Protein 3CKC (pdb70)

Organism: Bacteroides thetaiotaomicron (strain ATCC 29148 / DSM 2079 / JCM 5827 / CCUG 10774 / NCTC 10582 / VPI-5482 / E50) (NCBI:txid226186)

Foldseek 3Di:
DDDLVVLLVVLLLQQWFDPVLADFQRLGLQNLLQLLQAQCDQFWHQLDPVRPLSLCSNALNDFLQRPSQQSNQVSLVVSLLSLQASCVVCPPPDDLVVLQSNLQSLLSNLVSLVSCCQFFQWHQDDNHNDDDTGFIQGQPRSLVVSLVSLVVSQVSFAAQPPDDAQTAGNLNSLLVVLVSQLCVCVRPVDHRLVSNLVSLVVNVPGQADAQLQQLQLQELCLVPDCSNSSFQNHWSFFACVPSPCNTNVLCVLLVQDDAQAAQSLAPHRPFIFGALSLLCLLPVPSVLQQADDPPDDDDPDQRRHNVSQVVQCVVSQFDQVSRCVSSQFSLSQWGQGQGPHHADCADQDSNGRRPHITHNSHHQAHPVRDDGDDRHGGRTIQSLGTSLSSLLSNLVSQVVVVHFSQVSLQVNRVSRSHPDGDPGDDLVNSLSSCSSNCRSNSNNLSSCVSSVRSADPVDAGACHNNHRRGDGDDPQSSHDWNNVVVVVVRVSDDTGPPHD/DPLVVLLVVLLLQQWFDPQALPPQCLGQQNLLQLLQAQLDQFWHAQDCVPALSLCSNQLNDFLQRPSVVSNQVSLVVSLLSLQASCVVCPPDDDLVVLQSNLQSLLSNLVSLVSCCQFFQWHQDDNHRDPDGGFIQGFPRSLVVSLVSLVVSQVSFAAQPRDDAQTAGNLNSLQVVLVSQLCSCVRPVDHRLVSNLVSLVVNVPGQADAQLQQLQLQELCLSPDCSNSSFQNHWSFFACVPRPNNTNVLCVQLVLDDAQDAQSLAPHRNFIFGALSLLCLLPVPSVLAQFADPPDDDDPDQRRHNVSQVVVCVVRQFDQVSRCVSSQFLLSQWGQGQGVHHADCADLDSNGRRPHIGHRSHHQAHPVRDDGDDRHGGRTIQSLGTSLSSLLSNLVSQVVVVHFSQVSLVVNRVSRSHPDGDPGDDLVNSLSSCSSNCRSSSNNLSSCVSSVRQQDPPDAPACHSHHRRGDGHDPQSSHDWNNPVCVVVPVSDDTGPPHD

Nearest PDB structures (foldseek):
  3ckc-assembly1_A  TM=9.968E-01  e=2.740E-91  Bacteroides thetaiotaomicron VPI-5482
  3ck7-assembly2_B  TM=9.957E-01  e=1.584E-89  Bacteroides thetaiotaomicron VPI-5482
  3ck9-assembly1_A  TM=9.927E-01  e=4.544E-89  unclassified
  3ck9-assembly2_B  TM=9.928E-01  e=1.448E-88  unclassified
  3jys-assembly1_A  TM=8.726E-01  e=1.493E-36  Phocaeicola vulgatus ATCC 8482

Solvent-accessible surface area: 36657 Å² total

GO terms:
  GO:0005509 calcium ion binding (F, IDA)
  GO:2001070 starch binding (F, IDA)
  GO:0005982 starch metabolic process (P, IMP)
  GO:0042802 identical protein binding (F, IPI)
  GO:0019867 outer membrane (C, IDA)

CATH classification: 1.25.40.390 (+2 more: 1.25.40.10, 1.10.3780.10)

Secondary structure (DSSP, 8-state):
---HHHHHHHHHHTTTB----S-TTTT-HHHHHHHHHHTTSSSEE-S-TTSTTHHHHHHT---TT-HHHHHHHHHHHHHHHHHHHHHHHSTT--SHHHHHHHHHHHHHHHHHHHHHHHHHSEEEE-SS-SSSPPEEEEHHHHHHHHHHHHHHHGGGSPPTT-SPTTS--HHHHHHHHHHHHHTHHHHHSS--HHHHHHHHHHHHTSS----SSGGGGGSTTTTT-HHHHTTEEEEE---HHHHGGGBHHHHHHHTT--TT-TT-SSS-----EE-HHHHTTT-SSGGGS----TTS---SSS--SHHHHHHHHHHTT-SHHHHHHHHT-TT--EE-SSTTS---SS-SS--SGGGS-EE--S-SS-TT-PPPS-SSS----EEEEETHHHHHHHHHHHHHTT---HHHHHHHHHHTT-SS--SS--HHHHHHHHHHHHTTSS-HHHHHHHTT-SSSTT---TTGGG-TT-----GGGGSPPPPHHHHHH-TT--PPTT--/--HHHHHHHHHHTTTB----TTTTTTSHHHHHHHHHHTTSSSEE-S-TTSTTHHHHHHT---TT-HHHHHHHHHHHHHHHHHHHHHHHTTT--SHHHHHHHHHHHHHHHHHHHHHHHHHSEEEE-SS-SSSPPEEEEHHHHHHHHHHHHHHHGGGSPPTT-SPTTS--HHHHHHHHHHHHHTHHHHHS---HHHHHHHHHHHHTSS----SSGGGGGSTTTTT-HHHHTTEEEEE---HHHHGGGBHHHHHHHTT--TT-TT-SSS-----EE-HHHHTTT-SSGGGS----TTS---SSS--SHHHHHHHHHHTT-SHHHHHHHHT-TT--EE-SSTTS---SS-SS--SGGGS-EE--S-SS-TT-PPPS-SSS----EEEEEHHHHHHHHHHHHHHTT---HHHHHHHHHHTT-SS--SS--HHHHHHHHHHHHTTSS-HHHHHHHTT-SSSTTS--TTGGG-TT-----GGGGSPPPPHHHHHH-TT--PPTT--

B-factor: mean 17.43, std 6.36, range [6.8, 39.84]

Radius of gyration: 35.59 Å; Cα contacts (8 Å, |Δi|>4): 2032; chains: 2; bounding box: 60×104×85 Å

InterPro domains:
  IPR011990 Tetratricopeptide-like helical domain superfamily [G3DSA:1.25.40.10] (210-491)
  IPR011990 Tetratricopeptide-like h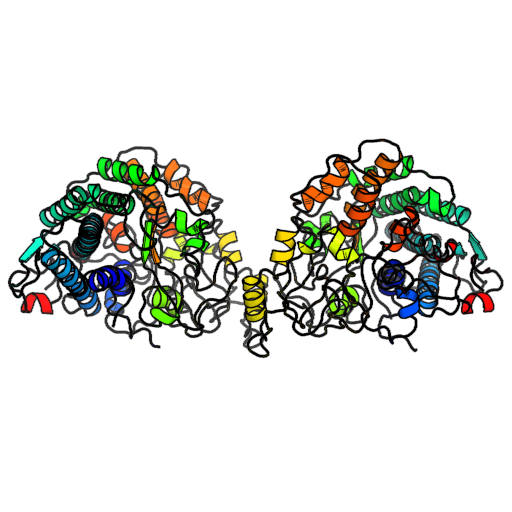elical domain superfamily [SSF48452] (23-550)
  IPR012944 RagB/SusD domain [PF07980] (281-550)

Structure (mmCIF, N/CA/C/O backbone):
data_3CKC
#
_entry.id   3CKC
#
_cell.length_a   62.196
_cell.length_b   68.056
_cell.length_c   83.050
_cell.angle_alpha   111.090
_cell.angle_beta   93.170
_cell.angle_gamma   109.170
#
_symmetry.space_group_name_H-M   'P 1'
#
loop_
_entity.id
_entity.type
_entity.pdbx_description
1 polymer SusD
2 non-polymer 'CALCIUM ION'
3 non-polymer 1,2-ETHANEDIOL
4 non-polymer '2-(N-MORPHOLINO)-ETHANESULFONIC ACID'
5 non-polymer DI(HYDROXYETHYL)ETHER
6 water water
#
loop_
_atom_site.group_PDB
_atom_site.id
_atom_site.type_symbol
_atom_site.label_atom_id
_atom_site.label_alt_id
_atom_site.label_comp_id
_atom_site.label_asym_id
_atom_site.label_entity_id
_atom_site.label_seq_id
_atom_site.pdbx_PDB_ins_code
_atom_site.Cartn_x
_atom_site.Cartn_y
_atom_site.Cartn_z
_atom_site.occupancy
_atom_site.B_iso_or_equiv
_atom_site.auth_seq_id
_atom_site.auth_comp_id
_atom_site.auth_asym_id
_atom_site.auth_atom_id
_atom_site.pdbx_PDB_model_num
ATOM 1 N N . SER A 1 17 ? -11.691 -41.490 3.244 1.00 30.98 41 SER A N 1
ATOM 2 C CA . SER A 1 17 ? -12.896 -41.170 2.427 1.00 30.76 41 SER A CA 1
ATOM 3 C C . SER A 1 17 ? -12.752 -39.803 1.765 1.00 30.35 41 SER A C 1
ATOM 4 O O . SER A 1 17 ? -11.909 -38.997 2.163 1.00 31.16 41 SER A O 1
ATOM 7 N N . PHE A 1 18 ? -13.585 -39.550 0.759 1.00 29.95 42 PHE A N 1
ATOM 8 C CA . PHE A 1 18 ? -13.561 -38.284 0.031 1.00 27.75 42 PHE A CA 1
ATOM 9 C C . PHE A 1 18 ? -14.009 -37.118 0.903 1.00 27.25 42 PHE A C 1
ATOM 10 O O . PHE A 1 18 ? -15.155 -37.072 1.353 1.00 28.84 42 PHE A O 1
ATOM 18 N N . ASP A 1 19 ? -13.097 -36.180 1.145 1.00 27.26 43 ASP A N 1
ATOM 19 C CA . ASP A 1 19 ? -13.403 -35.000 1.944 1.00 25.70 43 ASP A CA 1
ATOM 20 C C . ASP A 1 19 ? -13.738 -33.887 0.954 1.00 24.83 43 ASP A C 1
ATOM 21 O O . ASP A 1 19 ? -12.853 -33.162 0.499 1.00 25.47 43 ASP A O 1
ATOM 26 N N . GLN A 1 20 ? -15.018 -33.763 0.620 1.00 22.81 44 GLN A N 1
ATOM 27 C CA . GLN A 1 20 ? -15.467 -32.759 -0.340 1.00 21.29 44 GLN A CA 1
ATOM 28 C C . GLN A 1 20 ? -14.962 -31.353 -0.032 1.00 21.37 44 GLN A C 1
ATOM 29 O O . GLN A 1 20 ? -14.429 -30.671 -0.910 1.00 19.38 44 GLN A O 1
ATOM 35 N N . GLN A 1 21 ? -15.129 -30.918 1.212 1.00 20.81 45 GLN A N 1
ATOM 36 C CA . GLN A 1 21 ? -14.688 -29.588 1.614 1.00 21.93 45 GLN A CA 1
ATOM 37 C C . GLN A 1 21 ? -13.176 -29.439 1.474 1.00 21.76 45 GLN A C 1
ATOM 38 O O . GLN A 1 21 ? -12.690 -28.421 0.981 1.00 21.91 45 GLN A O 1
ATOM 44 N N . GLY A 1 22 ? -12.436 -30.456 1.905 1.00 21.38 46 GLY A N 1
ATOM 45 C CA . GLY A 1 22 ? -10.987 -30.406 1.813 1.00 21.43 46 GLY A CA 1
ATOM 46 C C . GLY A 1 22 ? -10.505 -30.315 0.378 1.00 21.17 46 GLY A C 1
ATOM 47 O O . GLY A 1 22 ? -9.623 -29.516 0.056 1.00 21.32 46 GLY A O 1
ATOM 48 N N . VAL A 1 23 ? -11.083 -31.138 -0.489 1.00 20.02 47 VAL A N 1
ATOM 49 C CA . VAL A 1 23 ? -10.705 -31.142 -1.895 1.00 19.91 47 VAL A CA 1
ATOM 50 C C . VAL A 1 23 ? -11.081 -29.821 -2.561 1.00 19.18 47 VAL A C 1
ATOM 51 O O . VAL A 1 23 ? -10.336 -29.313 -3.397 1.00 19.36 47 VAL A O 1
ATOM 55 N N . PHE A 1 24 ? -12.233 -29.263 -2.195 1.00 17.51 48 PHE A N 1
ATOM 56 C CA . PHE A 1 24 ? -12.671 -27.990 -2.769 1.00 16.39 48 PHE A CA 1
ATOM 57 C C . PHE A 1 24 ? -11.665 -26.904 -2.396 1.00 16.48 48 PHE A C 1
ATOM 58 O O . PHE A 1 24 ? -11.221 -26.128 -3.245 1.00 14.91 48 PHE A O 1
ATOM 66 N N . VAL A 1 25 ? -11.314 -26.855 -1.114 1.00 16.51 49 VAL A N 1
ATOM 67 C CA . VAL A 1 25 ? -10.352 -25.881 -0.614 1.00 18.31 49 VAL A CA 1
ATOM 68 C C . VAL A 1 25 ? -9.016 -26.020 -1.342 1.00 18.61 49 VAL A C 1
ATOM 69 O O . VAL A 1 25 ? -8.379 -25.019 -1.685 1.00 17.93 49 VAL A O 1
ATOM 73 N N . LYS A 1 26 ? -8.595 -27.261 -1.581 1.00 18.01 50 LYS A N 1
ATOM 74 C CA . LYS A 1 26 ? -7.338 -27.509 -2.280 1.00 18.79 50 LYS A CA 1
ATOM 75 C C . LYS A 1 26 ? -7.433 -27.013 -3.718 1.00 17.45 50 LYS A C 1
ATOM 76 O O . LYS A 1 26 ? -6.452 -26.531 -4.281 1.00 16.95 50 LYS A O 1
ATOM 82 N N . GLY A 1 27 ? -8.621 -27.129 -4.305 1.00 15.74 51 GLY A N 1
ATOM 83 C CA . GLY A 1 27 ? -8.821 -26.678 -5.670 1.00 15.22 51 GLY A CA 1
ATOM 84 C C . GLY A 1 27 ? -8.381 -25.237 -5.826 1.00 15.05 51 GLY A C 1
ATOM 85 O O . GLY A 1 27 ? -7.679 -24.887 -6.777 1.00 14.97 51 GLY A O 1
ATOM 86 N N . TYR A 1 28 ? -8.793 -24.397 -4.884 1.00 13.54 52 TYR A N 1
ATOM 87 C CA . TYR A 1 28 ? -8.424 -22.989 -4.905 1.00 12.16 52 TYR A CA 1
ATOM 88 C C . TYR A 1 28 ? -6.992 -22.784 -4.425 1.00 13.10 52 TYR A C 1
ATOM 89 O O . TYR A 1 28 ? -6.277 -21.937 -4.951 1.00 12.87 52 TYR A O 1
ATOM 98 N N . ALA A 1 29 ? -6.574 -23.560 -3.429 1.00 13.39 53 ALA A N 1
ATOM 99 C CA . ALA A 1 29 ? -5.223 -23.429 -2.885 1.00 13.94 53 ALA A CA 1
ATOM 100 C C . ALA A 1 29 ? -4.145 -23.637 -3.945 1.00 13.23 53 ALA A C 1
ATOM 101 O O . ALA A 1 29 ? -3.069 -23.037 -3.870 1.00 12.97 53 ALA A O 1
ATOM 103 N N . MET A 1 30 ? -4.434 -24.478 -4.931 1.00 12.95 54 MET A N 1
ATOM 104 C CA . MET A 1 30 ? -3.473 -24.751 -5.992 1.00 14.57 54 MET A CA 1
ATOM 105 C C . MET A 1 30 ? -3.087 -23.505 -6.778 1.00 13.38 54 MET A C 1
ATOM 106 O O . MET A 1 30 ? -2.051 -23.480 -7.435 1.00 14.18 54 MET A O 1
ATOM 111 N N . LEU A 1 31 ? -3.910 -22.464 -6.714 1.00 13.42 55 LEU A N 1
ATOM 112 C CA . LEU A 1 31 ? -3.595 -21.236 -7.433 1.00 12.02 55 LEU A CA 1
ATOM 113 C C . LEU A 1 31 ? -2.481 -20.461 -6.743 1.00 12.45 55 LEU A C 1
ATOM 114 O O . LEU A 1 31 ? -1.719 -19.744 -7.396 1.00 13.20 55 LEU A O 1
ATOM 119 N N . GLY A 1 32 ? -2.371 -20.608 -5.426 1.00 11.79 56 GLY A N 1
ATOM 120 C CA . GLY A 1 32 ? -1.367 -19.834 -4.717 1.00 12.44 56 GLY A CA 1
ATOM 121 C C . GLY A 1 32 ? -0.294 -20.504 -3.886 1.00 13.48 56 GLY A C 1
ATOM 122 O O . GLY A 1 32 ? 0.484 -19.808 -3.231 1.00 12.97 56 GLY A O 1
ATOM 123 N N . VAL A 1 33 ? -0.220 -21.830 -3.901 1.00 14.19 57 VAL A N 1
ATOM 124 C CA . VAL A 1 33 ? 0.799 -22.499 -3.106 1.00 13.31 57 VAL A CA 1
ATOM 125 C C . VAL A 1 33 ? 1.103 -23.900 -3.628 1.00 15.39 57 VAL A C 1
ATOM 126 O O . VAL A 1 33 ? 0.298 -24.492 -4.351 1.00 14.23 57 VAL A O 1
ATOM 130 N N . THR A 1 34 ? 2.279 -24.409 -3.271 1.00 15.97 58 THR A N 1
ATOM 131 C CA . THR A 1 34 ? 2.693 -25.752 -3.666 1.00 19.22 58 THR A CA 1
ATOM 132 C C . THR A 1 34 ? 2.653 -26.637 -2.429 1.00 21.74 58 THR A C 1
ATOM 133 O O . THR A 1 34 ? 2.550 -26.139 -1.305 1.00 22.84 58 THR A O 1
ATOM 137 N N . GLY A 1 35 ? 2.734 -27.948 -2.636 1.00 24.22 59 GLY A N 1
ATOM 138 C CA . GLY A 1 35 ? 2.709 -28.874 -1.518 1.00 26.76 59 GLY A CA 1
ATOM 139 C C . GLY A 1 35 ? 4.024 -28.889 -0.762 1.00 28.87 59 GLY A C 1
ATOM 140 O O . GLY A 1 35 ? 4.671 -29.931 -0.635 1.00 32.01 59 GLY A O 1
ATOM 141 N N . ASP A 1 46 ? 14.333 -33.763 -8.130 1.00 34.76 70 ASP A N 1
ATOM 142 C CA . ASP A 1 46 ? 14.159 -32.373 -7.729 1.00 33.74 70 ASP A CA 1
ATOM 143 C C . ASP A 1 46 ? 14.655 -31.428 -8.822 1.00 32.96 70 ASP A C 1
ATOM 144 O O . ASP A 1 46 ? 14.121 -31.428 -9.934 1.00 35.11 70 ASP A O 1
ATOM 149 N N . GLY A 1 47 ? 15.683 -30.640 -8.519 1.00 33.38 71 GLY A N 1
ATOM 150 C CA . GLY A 1 47 ? 16.196 -29.701 -9.500 1.00 32.28 71 GLY A CA 1
ATOM 151 C C . GLY A 1 47 ? 15.144 -28.629 -9.694 1.00 31.53 71 GLY A C 1
ATOM 152 O O . GLY A 1 47 ? 14.955 -28.102 -10.794 1.00 33.05 71 GLY A O 1
ATOM 153 N N . GLN A 1 48 ? 14.457 -28.316 -8.601 1.00 31.43 72 GLN A N 1
ATOM 154 C CA . GLN A 1 48 ? 13.392 -27.323 -8.591 1.00 30.15 72 GLN A CA 1
ATOM 155 C C . GLN A 1 48 ? 13.284 -26.816 -7.150 1.00 29.50 72 GLN A C 1
ATOM 156 O O . GLN A 1 48 ? 12.923 -27.573 -6.249 1.00 30.59 72 GLN A O 1
ATOM 162 N N . ASP A 1 49 ? 13.609 -25.545 -6.931 1.00 30.25 73 ASP A N 1
ATOM 163 C CA . ASP A 1 49 ? 13.562 -24.960 -5.591 1.00 29.34 73 ASP A CA 1
ATOM 164 C C . ASP A 1 49 ? 12.154 -24.922 -4.996 1.00 28.72 73 ASP A C 1
ATOM 165 O O . ASP A 1 49 ? 11.176 -25.247 -5.668 1.00 29.49 73 ASP A O 1
ATOM 170 N N . GLU A 1 50 ? 12.066 -24.521 -3.729 1.00 28.29 74 GLU A N 1
ATOM 171 C CA . GLU A 1 50 ? 10.792 -24.455 -3.018 1.00 26.50 74 GLU A CA 1
ATOM 172 C C . GLU A 1 50 ? 9.747 -23.599 -3.725 1.00 25.11 74 GLU A C 1
ATOM 173 O O . GLU A 1 50 ? 9.984 -22.424 -4.010 1.00 25.38 74 GLU A O 1
ATOM 179 N N . GLY A 1 51 ? 8.589 -24.196 -3.995 1.00 24.10 75 GLY A N 1
ATOM 180 C CA . GLY A 1 51 ? 7.507 -23.474 -4.642 1.00 22.01 75 GLY A CA 1
ATOM 181 C C . GLY A 1 51 ? 7.666 -23.208 -6.126 1.00 20.45 75 GLY A C 1
ATOM 182 O O . GLY A 1 51 ? 6.813 -22.565 -6.734 1.00 19.04 75 GLY A O 1
ATOM 183 N N . GLU A 1 52 ? 8.747 -23.709 -6.714 1.00 21.13 76 GLU A N 1
ATOM 184 C CA . GLU A 1 52 ? 9.015 -23.512 -8.136 1.00 21.40 76 GLU A CA 1
ATOM 185 C C . GLU A 1 52 ? 7.987 -24.128 -9.086 1.00 20.94 76 GLU A C 1
ATOM 186 O O . GLU A 1 52 ? 7.819 -23.651 -10.208 1.00 20.23 76 GLU A O 1
ATOM 192 N N . SER A 1 53 ? 7.309 -25.184 -8.646 1.00 19.51 77 SER A N 1
ATOM 193 C CA . SER A 1 53 ? 6.311 -25.851 -9.483 1.00 19.25 77 SER A CA 1
ATOM 194 C C . SER A 1 53 ? 4.967 -25.135 -9.427 1.00 18.18 77 SER A C 1
ATOM 195 O O . SER A 1 53 ? 4.026 -25.501 -10.132 1.00 17.73 77 SER A O 1
ATOM 198 N N . GLY A 1 54 ? 4.889 -24.107 -8.589 1.00 16.64 78 GLY A N 1
ATOM 199 C CA . GLY A 1 54 ? 3.648 -23.372 -8.424 1.00 16.00 78 GLY A CA 1
ATOM 200 C C . GLY A 1 54 ? 2.944 -22.867 -9.666 1.00 14.31 78 GLY A C 1
ATOM 201 O O . GLY A 1 54 ? 3.573 -22.410 -10.621 1.00 14.21 78 GLY A O 1
ATOM 202 N N . PHE A 1 55 ? 1.618 -22.952 -9.643 1.00 14.79 79 PHE A N 1
ATOM 203 C CA . PHE A 1 55 ? 0.789 -22.473 -10.738 1.00 13.23 79 PHE A CA 1
ATOM 204 C C . PHE A 1 55 ? 1.125 -21.025 -11.077 1.00 12.98 79 PHE A C 1
ATOM 205 O O . PHE A 1 55 ? 1.306 -20.672 -12.242 1.00 13.40 79 PHE A O 1
ATOM 213 N N . TYR A 1 56 ? 1.201 -20.178 -10.056 1.00 12.25 80 TYR A N 1
ATOM 214 C CA . TYR A 1 56 ? 1.477 -18.774 -10.311 1.00 11.19 80 TYR A CA 1
ATOM 215 C C . TYR A 1 56 ? 2.881 -18.478 -10.821 1.00 11.61 80 TYR A C 1
ATOM 216 O O . TYR A 1 56 ? 3.031 -17.784 -11.822 1.00 12.15 80 TYR A O 1
ATOM 225 N N . ARG A 1 57 ? 3.902 -19.000 -10.149 1.00 12.72 81 ARG A N 1
ATOM 226 C CA . ARG A 1 57 ? 5.273 -18.738 -10.581 1.00 13.54 81 ARG A CA 1
ATOM 227 C C . ARG A 1 57 ? 5.557 -19.235 -11.994 1.00 13.72 81 ARG A C 1
ATOM 228 O O . ARG A 1 57 ? 6.130 -18.506 -12.801 1.00 13.55 81 ARG A O 1
ATOM 236 N N . THR A 1 58 ? 5.147 -20.465 -12.297 1.00 13.61 82 THR A N 1
ATOM 237 C CA . THR A 1 58 ? 5.398 -21.030 -13.622 1.00 14.16 82 THR A CA 1
ATOM 238 C C . THR A 1 58 ? 4.691 -20.267 -14.735 1.00 13.53 82 THR A C 1
ATOM 239 O O . THR A 1 58 ? 5.293 -19.990 -15.774 1.00 14.85 82 THR A O 1
ATOM 243 N N . THR A 1 59 ? 3.423 -19.925 -14.529 1.00 12.39 83 THR A N 1
ATOM 244 C CA . THR A 1 59 ? 2.672 -19.184 -15.536 1.00 12.61 83 THR A CA 1
ATOM 245 C C . THR A 1 59 ? 3.195 -17.750 -15.627 1.00 12.97 83 THR A C 1
ATOM 246 O O . THR A 1 59 ? 3.326 -17.195 -16.716 1.00 14.22 83 THR A O 1
ATOM 250 N N . PHE A 1 60 ? 3.502 -17.155 -14.478 1.00 12.88 84 PHE A N 1
ATOM 251 C CA . PHE A 1 60 ? 4.028 -15.797 -14.452 1.00 12.83 84 PHE A CA 1
ATOM 252 C C . PHE A 1 60 ? 5.331 -15.720 -15.245 1.00 13.34 84 PHE A C 1
ATOM 253 O O . PHE A 1 60 ? 5.487 -14.857 -16.108 1.00 14.23 84 PHE A O 1
ATOM 261 N N . ASN A 1 61 ? 6.256 -16.633 -14.968 1.00 12.53 85 ASN A N 1
ATOM 262 C CA . ASN A 1 61 ? 7.539 -16.615 -15.661 1.00 12.65 85 ASN A CA 1
ATOM 263 C C . ASN A 1 61 ? 7.428 -16.791 -17.165 1.00 14.30 85 ASN A C 1
ATOM 264 O O . ASN A 1 61 ? 8.126 -16.115 -17.919 1.00 14.08 85 ASN A O 1
ATOM 269 N N . CYS A 1 62 ? 6.550 -17.687 -17.606 1.00 13.78 86 CYS A N 1
ATOM 270 C CA . CYS A 1 62 ? 6.379 -17.908 -19.035 1.00 15.32 86 CYS A CA 1
ATOM 271 C C . CYS A 1 62 ? 5.774 -16.682 -19.718 1.00 13.34 86 CYS A C 1
ATOM 272 O O . CYS A 1 62 ? 6.010 -16.444 -20.900 1.00 15.42 86 CYS A O 1
ATOM 275 N N . ASN A 1 63 ? 5.003 -15.897 -18.971 1.00 13.76 87 ASN A N 1
ATOM 276 C CA . ASN A 1 63 ? 4.375 -14.699 -19.524 1.00 12.95 87 ASN A CA 1
ATOM 277 C C . ASN A 1 63 ? 5.119 -13.397 -19.203 1.00 13.05 87 ASN A C 1
ATOM 278 O O . ASN A 1 63 ? 4.704 -12.334 -19.658 1.00 13.73 87 ASN A O 1
ATOM 283 N N . GLU A 1 64 ? 6.209 -13.484 -18.440 1.00 12.11 88 GLU A N 1
ATOM 284 C CA . GLU A 1 64 ? 6.969 -12.294 -18.041 1.00 13.92 88 GLU A CA 1
ATOM 285 C C . GLU A 1 64 ? 8.463 -12.275 -18.379 1.00 13.12 88 GLU A C 1
ATOM 286 O O . GLU A 1 64 ? 8.966 -11.294 -18.934 1.00 14.74 88 GLU A O 1
ATOM 292 N N . LEU A 1 65 ? 9.178 -13.339 -18.028 1.00 13.45 89 LEU A N 1
ATOM 293 C CA . LEU A 1 65 ? 10.616 -13.389 -18.271 1.00 13.05 89 LEU A CA 1
ATOM 294 C C . LEU A 1 65 ? 11.091 -13.134 -19.705 1.00 14.50 89 LEU A C 1
ATOM 295 O O . LEU A 1 65 ? 12.174 -12.583 -19.905 1.00 13.77 89 LEU A O 1
ATOM 300 N N . PRO A 1 66 ? 10.303 -13.531 -20.719 1.00 14.57 90 PRO A N 1
ATOM 301 C CA . PRO A 1 66 ? 10.735 -13.293 -22.105 1.00 14.38 90 PRO A CA 1
ATOM 302 C C . PRO A 1 66 ? 10.270 -11.939 -22.644 1.00 14.24 90 PRO A C 1
ATOM 303 O O . PRO A 1 66 ? 10.591 -11.571 -23.772 1.00 16.42 90 PRO A O 1
ATOM 307 N N . THR A 1 67 ? 9.521 -11.198 -21.835 1.00 14.74 91 THR A N 1
ATOM 308 C CA . THR A 1 67 ? 8.958 -9.926 -22.273 1.00 13.32 91 THR A CA 1
ATOM 309 C C . THR A 1 67 ? 9.774 -8.674 -21.979 1.00 13.65 91 THR A C 1
ATOM 310 O O . THR A 1 67 ? 10.895 -8.741 -21.476 1.00 15.19 91 THR A O 1
ATOM 314 N N . ASP A 1 68 ? 9.179 -7.532 -22.306 1.00 12.98 92 ASP A N 1
ATOM 315 C CA . ASP A 1 68 ? 9.798 -6.230 -22.104 1.00 13.25 92 ASP A CA 1
ATOM 316 C C . ASP A 1 68 ? 9.653 -5.724 -20.676 1.00 13.90 92 ASP A C 1
ATOM 317 O O . ASP A 1 68 ? 10.202 -4.682 -20.331 1.00 14.79 92 ASP A O 1
ATOM 322 N N . GLU A 1 69 ? 8.932 -6.456 -19.835 1.00 13.55 93 GLU A N 1
ATOM 323 C CA . GLU A 1 69 ? 8.726 -5.983 -18.472 1.00 12.88 93 GLU A CA 1
ATOM 324 C C . GLU A 1 69 ? 9.836 -6.246 -17.471 1.00 13.18 93 GLU A C 1
ATOM 325 O O . GLU A 1 69 ? 10.107 -5.397 -16.621 1.00 13.61 93 GLU A O 1
ATOM 331 N N . CYS A 1 70 ? 10.487 -7.399 -17.559 1.00 14.36 94 CYS A N 1
ATOM 332 C CA . CYS A 1 70 ? 11.528 -7.701 -16.593 1.00 15.38 94 CYS A CA 1
ATOM 333 C C . CYS A 1 70 ? 12.600 -8.669 -17.066 1.00 15.20 94 CYS A C 1
ATOM 334 O O . CYS A 1 70 ? 12.474 -9.312 -18.110 1.00 14.45 94 CYS A O 1
ATOM 337 N N . LEU A 1 71 ? 13.649 -8.775 -16.259 1.00 15.95 95 LEU A N 1
ATOM 338 C CA . LEU A 1 71 ? 14.775 -9.654 -16.544 1.00 16.88 95 LEU A CA 1
ATOM 339 C C . LEU A 1 71 ? 15.188 -10.430 -15.302 1.00 17.77 95 LEU A C 1
ATOM 340 O O . LEU A 1 71 ? 15.155 -9.903 -14.191 1.00 18.10 95 LEU A O 1
ATOM 345 N N . TRP A 1 72 ? 15.564 -11.689 -15.497 1.00 17.55 96 TRP A N 1
ATOM 346 C CA . TRP A 1 72 ? 16.035 -12.531 -14.406 1.00 17.91 96 TRP A CA 1
ATOM 347 C C . TRP A 1 72 ? 17.517 -12.172 -14.320 1.00 17.52 96 TRP A C 1
ATOM 348 O O . TRP A 1 72 ? 18.256 -12.319 -15.295 1.00 18.90 96 TRP A O 1
ATOM 359 N N . ALA A 1 73 ? 17.939 -11.691 -13.157 1.00 18.35 97 ALA A N 1
ATOM 360 C CA . ALA A 1 73 ? 19.313 -11.241 -12.938 1.00 19.11 97 ALA A CA 1
ATOM 361 C C . ALA A 1 73 ? 20.434 -12.280 -12.986 1.00 21.37 97 ALA A C 1
ATOM 362 O O . ALA A 1 73 ? 21.590 -11.930 -13.231 1.00 22.12 97 ALA A O 1
ATOM 364 N N . TRP A 1 74 ? 20.107 -13.547 -12.757 1.00 21.76 98 TRP A N 1
ATOM 365 C CA . TRP A 1 74 ? 21.125 -14.593 -12.749 1.00 21.90 98 TRP A CA 1
ATOM 366 C C . TRP A 1 74 ? 21.015 -15.529 -13.946 1.00 21.05 98 TRP A C 1
ATOM 367 O O . TRP A 1 74 ? 20.421 -16.603 -13.866 1.00 22.07 98 TRP A O 1
ATOM 378 N N . GLN A 1 75 ? 21.617 -15.105 -15.052 1.00 21.68 99 GLN A N 1
ATOM 379 C CA . GLN A 1 75 ? 21.591 -15.853 -16.303 1.00 21.83 99 GLN A CA 1
ATOM 380 C C . GLN A 1 75 ? 22.290 -17.214 -16.303 1.00 22.16 99 GLN A C 1
ATOM 381 O O . GLN A 1 75 ? 22.180 -17.962 -17.276 1.00 22.97 99 GLN A O 1
ATOM 387 N N . LYS A 1 76 ? 23.006 -17.542 -15.232 1.00 23.32 100 LYS A N 1
ATOM 388 C CA . LYS A 1 76 ? 23.683 -18.835 -15.164 1.00 23.89 100 LYS A CA 1
ATOM 389 C C . LYS A 1 76 ? 22.705 -19.943 -14.777 1.00 23.95 100 LYS A C 1
ATOM 390 O O . LYS A 1 76 ? 23.014 -21.132 -14.905 1.00 24.70 100 LYS A O 1
ATOM 396 N N . ASN A 1 77 ? 21.526 -19.549 -14.299 1.00 24.04 101 ASN A N 1
ATOM 397 C CA . ASN A 1 77 ? 20.497 -20.504 -13.901 1.00 23.98 101 ASN A CA 1
ATOM 398 C C . ASN A 1 77 ? 19.970 -21.241 -15.129 1.00 23.76 101 ASN A C 1
ATOM 399 O O . ASN A 1 77 ? 19.812 -20.653 -16.199 1.00 22.66 101 ASN A O 1
ATOM 404 N N . GLN A 1 78 ? 19.695 -22.531 -14.969 1.00 24.84 102 GLN A N 1
ATOM 405 C CA . GLN A 1 78 ? 19.210 -23.346 -16.077 1.00 24.08 102 GLN A CA 1
ATOM 406 C C . GLN A 1 78 ? 17.935 -22.830 -16.737 1.00 22.78 102 GLN A C 1
ATOM 407 O O . GLN A 1 78 ? 16.970 -22.464 -16.063 1.00 23.96 102 GLN A O 1
ATOM 413 N N . ASP A 1 79 ? 17.960 -22.811 -18.068 1.00 21.71 103 ASP A N 1
ATOM 414 C CA . ASP A 1 79 ? 16.846 -22.385 -18.911 1.00 19.54 103 ASP A CA 1
ATOM 415 C C . ASP A 1 79 ? 16.502 -20.897 -18.854 1.00 18.92 103 ASP A C 1
ATOM 416 O O . ASP A 1 79 ? 15.602 -20.439 -19.560 1.00 18.63 103 ASP A O 1
ATOM 421 N N . ILE A 1 80 ? 17.221 -20.137 -18.034 1.00 19.24 104 ILE A N 1
ATOM 422 C CA . ILE A 1 80 ? 16.959 -18.705 -17.931 1.00 18.56 104 ILE A CA 1
ATOM 423 C C . ILE A 1 80 ? 17.370 -17.954 -19.200 1.00 18.01 104 ILE A C 1
ATOM 424 O O . ILE A 1 80 ? 16.636 -17.086 -19.673 1.00 18.15 104 ILE A O 1
ATOM 429 N N . PRO A 1 81 ? 18.546 -18.268 -19.770 1.00 17.63 105 PRO A N 1
ATOM 430 C CA . PRO A 1 81 ? 18.900 -17.532 -20.986 1.00 17.70 105 PRO A CA 1
ATOM 431 C C . PRO A 1 81 ? 17.861 -17.784 -22.079 1.00 17.92 105 PRO A C 1
ATOM 432 O O . PRO A 1 81 ? 17.533 -16.892 -22.863 1.00 16.85 105 PRO A O 1
ATOM 436 N N . GLN A 1 82 ? 17.335 -19.006 -22.109 1.00 17.76 106 GLN A N 1
ATOM 437 C CA . GLN A 1 82 ? 16.329 -19.393 -23.096 1.00 18.34 106 GLN A CA 1
ATOM 438 C C . GLN A 1 82 ? 15.036 -18.600 -22.937 1.00 17.79 106 GLN A C 1
ATOM 439 O O . GLN A 1 82 ? 14.514 -18.050 -23.904 1.00 17.10 106 GLN A O 1
ATOM 445 N N . LEU A 1 83 ? 14.510 -18.546 -21.718 1.00 17.72 107 LEU A N 1
ATOM 446 C CA . LEU A 1 83 ? 13.281 -17.802 -21.482 1.00 18.21 107 LEU A CA 1
ATOM 447 C C . LEU A 1 83 ? 13.509 -16.304 -21.679 1.00 18.33 107 LEU A C 1
ATOM 448 O O . LEU A 1 83 ? 12.662 -15.603 -22.234 1.00 19.16 107 LEU A O 1
ATOM 453 N N . THR A 1 84 ? 14.667 -15.823 -21.237 1.00 17.01 108 THR A N 1
ATOM 454 C CA . THR A 1 84 ? 15.007 -14.410 -21.352 1.00 17.35 108 THR A CA 1
ATOM 455 C C . THR A 1 84 ? 15.056 -13.923 -22.799 1.00 16.86 108 THR A C 1
ATOM 456 O O . THR A 1 84 ? 14.544 -12.853 -23.122 1.00 16.32 108 THR A O 1
ATOM 460 N N . SER A 1 85 ? 15.657 -14.726 -23.671 1.00 16.70 109 SER A N 1
ATOM 461 C CA . SER A 1 85 ? 15.827 -14.348 -25.072 1.00 18.07 109 SER A CA 1
ATOM 462 C C . SER A 1 85 ? 14.790 -14.864 -26.064 1.00 18.28 109 SER A C 1
ATOM 463 O O . SER A 1 85 ? 14.800 -14.465 -27.232 1.00 19.02 109 SER A O 1
ATOM 466 N N . ILE A 1 86 ? 13.897 -15.734 -25.604 1.00 16.88 110 ILE A N 1
ATOM 467 C CA . ILE A 1 86 ? 12.883 -16.348 -26.464 1.00 17.19 110 ILE A CA 1
ATOM 468 C C . ILE A 1 86 ? 13.642 -17.279 -27.411 1.00 17.67 110 ILE A C 1
ATOM 469 O O . ILE A 1 86 ? 13.554 -17.149 -28.633 1.00 19.55 110 ILE A O 1
ATOM 474 N N . SER A 1 87 ? 14.390 -18.211 -26.828 1.00 18.19 111 SER A N 1
ATOM 475 C CA . SER A 1 87 ? 15.191 -19.156 -27.600 1.00 18.99 111 SER A CA 1
ATOM 476 C C . SER A 1 87 ? 15.181 -20.554 -26.986 1.00 19.96 111 SER A C 1
ATOM 477 O O . SER A 1 87 ? 16.173 -21.282 -27.056 1.00 20.49 111 SER A O 1
ATOM 480 N N . TRP A 1 88 ? 14.053 -20.922 -26.388 1.00 18.72 112 TRP A N 1
ATOM 481 C CA . TRP A 1 88 ? 13.899 -22.228 -25.754 1.00 18.64 112 TRP A CA 1
ATOM 482 C C . TRP A 1 88 ? 13.621 -23.326 -26.774 1.00 18.52 112 TRP A C 1
ATOM 483 O O . TRP A 1 88 ? 13.348 -23.051 -27.945 1.00 18.93 112 TRP A O 1
ATOM 494 N N . SER A 1 89 ? 13.689 -24.569 -26.310 1.00 19.15 113 SER A N 1
ATOM 495 C CA . SER A 1 89 ? 13.439 -25.732 -27.155 1.00 19.46 113 SER A CA 1
ATOM 496 C C . SER A 1 89 ? 12.478 -26.654 -26.411 1.00 20.56 113 SER A C 1
ATOM 497 O O . SER A 1 89 ? 12.126 -26.392 -25.262 1.00 19.82 113 SER A O 1
ATOM 500 N N . PRO A 1 90 ? 12.038 -27.746 -27.057 1.00 20.21 114 PRO A N 1
ATOM 501 C CA . PRO A 1 90 ? 11.114 -28.678 -26.404 1.00 19.89 114 PRO A CA 1
ATOM 502 C C . PRO A 1 90 ? 11.655 -29.294 -25.115 1.00 20.74 114 PRO A C 1
ATOM 503 O O . PRO A 1 90 ? 10.900 -29.893 -24.348 1.00 19.73 114 PRO A O 1
ATOM 507 N N . SER A 1 91 ? 12.957 -29.155 -24.883 1.00 19.87 115 SER A N 1
ATOM 508 C CA . SER A 1 91 ? 13.576 -29.703 -23.682 1.00 20.01 115 SER A CA 1
ATOM 509 C C . SER A 1 91 ? 13.599 -28.665 -22.563 1.00 19.38 115 SER A C 1
ATOM 510 O O . SER A 1 91 ? 14.221 -28.874 -21.524 1.00 21.45 115 SER A O 1
ATOM 513 N N . SER A 1 92 ? 12.914 -27.548 -22.789 1.00 19.07 116 SER A N 1
ATOM 514 C CA . SER A 1 92 ? 12.839 -26.465 -21.809 1.00 18.24 116 SER A CA 1
ATOM 515 C C . SER A 1 92 ? 12.279 -26.912 -20.468 1.00 19.05 116 SER A C 1
ATOM 516 O O . SER A 1 92 ? 11.156 -27.412 -20.384 1.00 17.77 116 SER A O 1
ATOM 519 N N . GLN A 1 93 ? 13.064 -26.707 -19.418 1.00 19.48 117 GLN A N 1
ATOM 520 C CA . GLN A 1 93 ? 12.662 -27.078 -18.070 1.00 20.38 117 GLN A CA 1
ATOM 521 C C . GLN A 1 93 ? 11.480 -26.220 -17.615 1.00 20.82 117 GLN A C 1
ATOM 522 O O . GLN A 1 93 ? 10.479 -26.737 -17.123 1.00 19.48 117 GLN A O 1
ATOM 528 N N . ARG A 1 94 ? 11.600 -24.908 -17.793 1.00 20.50 118 ARG A N 1
ATOM 529 C CA . ARG A 1 94 ? 10.548 -23.973 -17.394 1.00 20.69 118 ARG A CA 1
ATOM 530 C C . ARG A 1 94 ? 9.225 -24.284 -18.085 1.00 20.12 118 ARG A C 1
ATOM 531 O O . ARG A 1 94 ? 8.156 -24.156 -17.486 1.00 18.76 118 ARG A O 1
ATOM 539 N N . THR A 1 95 ? 9.302 -24.685 -19.350 1.00 19.30 119 THR A N 1
ATOM 540 C CA . THR A 1 95 ? 8.115 -25.022 -20.122 1.00 18.43 119 THR A CA 1
ATOM 541 C C . THR A 1 95 ? 7.484 -26.303 -19.578 1.00 18.02 119 THR A C 1
ATOM 542 O O . THR A 1 95 ? 6.261 -26.393 -19.438 1.00 17.81 119 THR A O 1
ATOM 546 N N . GLU A 1 96 ? 8.314 -27.291 -19.261 1.00 17.75 120 GLU A N 1
ATOM 547 C CA . GLU A 1 96 ? 7.789 -28.539 -18.723 1.00 18.95 120 GLU A CA 1
ATOM 548 C C . GLU A 1 96 ? 7.091 -28.265 -17.395 1.00 18.70 120 GLU A C 1
ATOM 549 O O . GLU A 1 96 ? 6.018 -28.805 -17.128 1.00 18.60 120 GLU A O 1
ATOM 555 N N . TRP A 1 97 ? 7.697 -27.410 -16.574 1.00 18.56 121 TRP A N 1
ATOM 556 C CA . TRP A 1 97 ? 7.138 -27.071 -15.268 1.00 17.63 121 TRP A CA 1
ATOM 557 C C . TRP A 1 97 ? 5.715 -26.531 -15.334 1.00 17.67 121 TRP A C 1
ATOM 558 O O . TRP A 1 97 ? 4.842 -26.979 -14.589 1.00 17.04 121 TRP A O 1
ATOM 569 N N . VAL A 1 98 ? 5.478 -25.563 -16.213 1.00 15.43 122 VAL A N 1
ATOM 570 C CA . VAL A 1 98 ? 4.145 -24.979 -16.323 1.00 15.96 122 VAL A CA 1
ATOM 571 C C . VAL A 1 98 ? 3.157 -25.974 -16.924 1.00 16.39 122 VAL A C 1
ATOM 572 O O . VAL A 1 98 ? 2.005 -26.054 -16.496 1.00 16.31 122 VAL A O 1
ATOM 576 N N . TYR A 1 99 ? 3.622 -26.747 -17.901 1.00 17.07 123 TYR A N 1
ATOM 577 C CA . TYR A 1 99 ? 2.789 -27.742 -18.572 1.00 17.08 123 TYR A CA 1
ATOM 578 C C . TYR A 1 99 ? 2.300 -28.800 -17.585 1.00 17.45 123 TYR A C 1
ATOM 579 O O . TYR A 1 99 ? 1.106 -29.114 -17.532 1.00 17.08 123 TYR A O 1
ATOM 588 N N . VAL A 1 100 ? 3.233 -29.342 -16.808 1.00 16.86 124 VAL A N 1
ATOM 589 C CA . VAL A 1 100 ? 2.930 -30.369 -15.815 1.00 17.70 124 VAL A CA 1
ATOM 590 C C . VAL A 1 100 ? 2.011 -29.838 -14.718 1.00 18.64 124 VAL A C 1
ATOM 591 O O . VAL A 1 100 ? 1.114 -30.543 -14.253 1.00 18.56 124 VAL A O 1
ATOM 595 N N . ARG A 1 101 ? 2.232 -28.593 -14.310 1.00 16.72 125 ARG A N 1
ATOM 596 C CA . ARG A 1 101 ? 1.412 -27.981 -13.268 1.00 16.30 125 ARG A CA 1
ATOM 597 C C . ARG A 1 101 ? -0.027 -27.768 -13.732 1.00 15.97 125 ARG A C 1
ATOM 598 O O . ARG A 1 101 ? -0.973 -28.126 -13.025 1.00 15.62 125 ARG A O 1
ATOM 606 N N . LEU A 1 102 ? -0.204 -27.187 -14.913 1.00 14.89 126 LEU A N 1
ATOM 607 C CA . LEU A 1 102 ? -1.548 -26.950 -15.426 1.00 15.45 126 LEU A CA 1
ATOM 608 C C . LEU A 1 102 ? -2.322 -28.264 -15.526 1.00 16.58 126 LEU A C 1
ATOM 609 O O . LEU A 1 102 ? -3.465 -28.356 -15.084 1.00 15.69 126 LEU A O 1
ATOM 614 N N . GLY A 1 103 ? -1.686 -29.282 -16.098 1.00 16.62 127 GLY A N 1
ATOM 615 C CA . GLY A 1 103 ? -2.337 -30.573 -16.235 1.00 16.86 127 GLY A CA 1
ATOM 616 C C . GLY A 1 103 ? -2.688 -31.217 -14.906 1.00 16.99 127 GLY A C 1
ATOM 617 O O . GLY A 1 103 ? -3.777 -31.770 -14.747 1.00 17.89 127 GLY A O 1
ATOM 618 N N . TYR A 1 104 ? -1.769 -31.153 -13.949 1.00 15.57 128 TYR A N 1
ATOM 619 C CA . TYR A 1 104 ? -2.004 -31.736 -12.635 1.00 16.00 128 TYR A CA 1
ATOM 620 C C . TYR A 1 104 ? -3.195 -31.086 -11.943 1.00 15.75 128 TYR A C 1
ATOM 621 O O . TYR A 1 104 ? -4.048 -31.777 -11.387 1.00 15.83 128 TYR A O 1
ATOM 630 N N . ASP A 1 105 ? -3.248 -29.759 -11.972 1.00 15.79 129 ASP A N 1
ATOM 631 C CA . ASP A 1 105 ? -4.348 -29.035 -11.341 1.00 15.93 129 ASP A CA 1
ATOM 632 C C . ASP A 1 105 ? -5.676 -29.507 -11.917 1.00 15.56 129 ASP A C 1
ATOM 633 O O . ASP A 1 105 ? -6.642 -29.727 -11.185 1.00 15.36 129 ASP A O 1
ATOM 638 N N . ILE A 1 106 ? -5.722 -29.659 -13.236 1.00 15.03 130 ILE A N 1
ATOM 639 C CA . ILE A 1 106 ? -6.939 -30.097 -13.897 1.00 17.20 130 ILE A CA 1
ATOM 640 C C . ILE A 1 106 ? -7.346 -31.507 -13.473 1.00 16.54 130 ILE A C 1
ATOM 641 O O . ILE A 1 106 ? -8.530 -31.776 -13.297 1.00 15.95 130 ILE A O 1
ATOM 646 N N . THR A 1 107 ? -6.382 -32.407 -13.292 1.00 17.40 131 THR A N 1
ATOM 647 C CA . THR A 1 107 ? -6.738 -33.760 -12.870 1.00 18.73 131 THR A CA 1
ATOM 648 C C . THR A 1 107 ? -7.469 -33.695 -11.531 1.00 19.20 131 THR A C 1
ATOM 649 O O . THR A 1 107 ? -8.408 -34.453 -11.291 1.00 19.62 131 THR A O 1
ATOM 653 N N . GLN A 1 108 ? -7.040 -32.781 -10.665 1.00 18.26 132 GLN A N 1
ATOM 654 C CA . GLN A 1 108 ? -7.669 -32.624 -9.357 1.00 18.65 132 GLN A CA 1
ATOM 655 C C . GLN A 1 108 ? -9.081 -32.057 -9.495 1.00 18.11 132 GLN A C 1
ATOM 656 O O . GLN A 1 108 ? -10.000 -32.480 -8.786 1.00 18.24 132 GLN A O 1
ATOM 662 N N . TYR A 1 109 ? -9.264 -31.104 -10.405 1.00 15.61 133 TYR A N 1
ATOM 663 C CA . TYR A 1 109 ? -10.590 -30.527 -10.614 1.00 15.78 133 TYR A CA 1
ATOM 664 C C . TYR A 1 109 ? -11.523 -31.595 -11.170 1.00 17.49 133 TYR A C 1
ATOM 665 O O . TYR A 1 109 ? -12.702 -31.642 -10.821 1.00 17.19 133 TYR A O 1
ATOM 674 N N . ASN A 1 110 ? -10.991 -32.456 -12.033 1.00 17.39 134 ASN A N 1
ATOM 675 C CA . ASN A 1 110 ? -11.792 -33.525 -12.617 1.00 16.74 134 ASN A CA 1
ATOM 676 C C . ASN A 1 110 ? -12.192 -34.535 -11.551 1.00 17.69 134 ASN A C 1
ATOM 677 O O . ASN A 1 110 ? -13.297 -35.078 -11.585 1.00 18.04 134 ASN A O 1
ATOM 682 N N . PHE A 1 111 ? -11.286 -34.785 -10.612 1.00 18.20 135 PHE A N 1
ATOM 683 C CA . PHE A 1 111 ? -11.551 -35.718 -9.525 1.00 19.28 135 PHE A CA 1
ATOM 684 C C . PHE A 1 111 ? -12.724 -35.19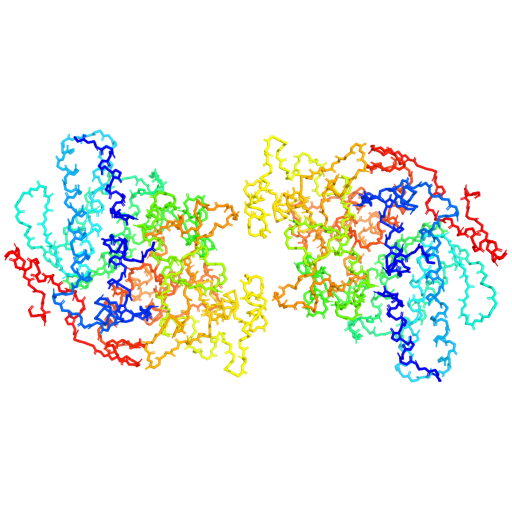8 -8.702 1.00 19.07 135 PHE A C 1
ATOM 685 O O . PHE A 1 111 ? -13.690 -35.921 -8.452 1.00 19.64 135 PHE A O 1
ATOM 693 N N . PHE A 1 112 ? -12.643 -33.936 -8.292 1.00 18.61 136 PHE A N 1
ATOM 694 C CA . PHE A 1 112 ? -13.708 -33.333 -7.499 1.00 17.73 136 PHE A CA 1
ATOM 695 C C . PHE A 1 112 ? -15.055 -33.416 -8.213 1.00 18.12 136 PHE A C 1
ATOM 696 O O . PHE A 1 112 ? -16.068 -33.763 -7.604 1.00 18.50 136 PHE A O 1
ATOM 704 N N . LEU A 1 113 ? -15.066 -33.107 -9.505 1.00 18.41 137 LEU A N 1
ATOM 705 C CA . LEU A 1 113 ? -16.294 -33.142 -10.289 1.00 18.43 137 LEU A CA 1
ATOM 706 C C . LEU A 1 113 ? -16.871 -34.550 -10.431 1.00 20.10 137 LEU A C 1
ATOM 707 O O . LEU A 1 113 ? -18.089 -34.733 -10.410 1.00 19.77 137 LEU A O 1
ATOM 712 N N . ASP A 1 114 ? -16.001 -35.544 -10.574 1.00 19.96 138 ASP A N 1
ATOM 713 C CA . ASP A 1 114 ? -16.462 -36.920 -10.707 1.00 21.33 138 ASP A CA 1
ATOM 714 C C . ASP A 1 114 ? -17.002 -37.453 -9.382 1.00 21.54 138 ASP A C 1
ATOM 715 O O . ASP A 1 114 ? -17.922 -38.270 -9.362 1.00 23.24 138 ASP A O 1
ATOM 720 N N . GLN A 1 115 ? -16.430 -36.988 -8.277 1.00 21.77 139 GLN A N 1
ATOM 721 C CA . GLN A 1 115 ? -16.851 -37.440 -6.956 1.00 22.22 139 GLN A CA 1
ATOM 722 C C . GLN A 1 115 ? -18.125 -36.775 -6.446 1.00 21.82 139 GLN A C 1
ATOM 723 O O . GLN A 1 115 ? -18.806 -37.318 -5.578 1.00 23.17 139 GLN A O 1
ATOM 729 N N . THR A 1 116 ? -18.448 -35.606 -6.983 1.00 21.34 140 THR A N 1
ATOM 730 C CA . THR A 1 116 ? -19.640 -34.885 -6.555 1.00 21.17 140 THR A CA 1
ATOM 731 C C . THR A 1 116 ? -20.757 -34.968 -7.583 1.00 21.10 140 THR A C 1
ATOM 732 O O . THR A 1 116 ? -21.794 -34.322 -7.442 1.00 21.36 140 THR A O 1
ATOM 736 N N . GLU A 1 117 ? -20.541 -35.766 -8.621 1.00 22.43 141 GLU A N 1
ATOM 737 C CA . GLU A 1 117 ? -21.534 -35.925 -9.673 1.00 23.45 141 GLU A CA 1
ATOM 738 C C . GLU A 1 117 ? -22.869 -36.374 -9.081 1.00 23.29 141 GLU A C 1
ATOM 739 O O . GLU A 1 117 ? -22.917 -37.279 -8.248 1.00 24.40 141 GLU A O 1
ATOM 745 N N . GLY A 1 118 ? -23.949 -35.725 -9.502 1.00 24.84 142 GLY A N 1
ATOM 746 C CA . GLY A 1 118 ? -25.266 -36.091 -9.011 1.00 25.54 142 GLY A CA 1
ATOM 747 C C . GLY A 1 118 ? -25.757 -35.340 -7.787 1.00 25.89 142 GLY A C 1
ATOM 748 O O . GLY A 1 118 ? -26.955 -35.348 -7.499 1.00 27.09 142 GLY A O 1
ATOM 749 N N . MET A 1 119 ? -24.849 -34.700 -7.056 1.00 24.67 143 MET A N 1
ATOM 750 C CA . MET A 1 119 ? -25.240 -33.952 -5.865 1.00 24.40 143 MET A CA 1
ATOM 751 C C . MET A 1 119 ? -26.036 -32.715 -6.258 1.00 23.94 143 MET A C 1
ATOM 752 O O . MET A 1 119 ? -25.686 -32.008 -7.204 1.00 23.80 143 MET A O 1
ATOM 757 N N . THR A 1 120 ? -27.106 -32.452 -5.516 1.00 22.52 144 THR A N 1
ATOM 758 C CA . THR A 1 120 ? -27.982 -31.334 -5.822 1.00 23.04 144 THR A CA 1
ATOM 759 C C . THR A 1 120 ? -28.046 -30.212 -4.786 1.00 20.54 144 THR A C 1
ATOM 760 O O . THR A 1 120 ? -28.655 -29.174 -5.048 1.00 21.19 144 THR A O 1
ATOM 764 N N . ASP A 1 121 ? -27.432 -30.400 -3.621 1.00 19.40 145 ASP A N 1
ATOM 765 C CA . ASP A 1 121 ? -27.474 -29.356 -2.598 1.00 18.33 145 ASP A CA 1
ATOM 766 C C . ASP A 1 121 ? -26.886 -28.043 -3.121 1.00 17.69 145 ASP A C 1
ATOM 767 O O . ASP A 1 121 ? -25.983 -28.042 -3.960 1.00 15.86 145 ASP A O 1
ATOM 772 N N . ALA A 1 122 ? -27.411 -26.928 -2.619 1.00 15.62 146 ALA A N 1
ATOM 773 C CA . ALA A 1 122 ? -26.994 -25.597 -3.050 1.00 15.19 146 ALA A CA 1
ATOM 774 C C . ALA A 1 122 ? -25.492 -25.335 -3.050 1.00 14.02 146 ALA A C 1
ATOM 775 O O . ALA A 1 122 ? -24.947 -24.863 -4.052 1.00 13.32 146 ALA A O 1
ATOM 777 N N . GLU A 1 123 ? -24.820 -25.616 -1.937 1.00 15.08 147 GLU A N 1
ATOM 778 C CA . GLU A 1 123 ? -23.384 -25.367 -1.866 1.00 13.95 147 GLU A CA 1
ATOM 779 C C . GLU A 1 123 ? -22.601 -26.192 -2.879 1.00 15.50 147 GLU A C 1
ATOM 780 O O . GLU A 1 123 ? -21.657 -25.693 -3.484 1.00 13.12 147 GLU A O 1
ATOM 786 N N . THR A 1 124 ? -22.987 -27.446 -3.080 1.00 15.29 148 THR A N 1
ATOM 787 C CA . THR A 1 124 ? -22.273 -28.273 -4.044 1.00 15.36 148 THR A CA 1
ATOM 788 C C . THR A 1 124 ? -22.460 -27.746 -5.465 1.00 15.63 148 THR A C 1
ATOM 789 O O . THR A 1 124 ? -21.547 -27.832 -6.288 1.00 15.40 148 THR A O 1
ATOM 793 N N . LEU A 1 125 ? -23.632 -27.195 -5.762 1.00 15.16 149 LEU A N 1
ATOM 794 C CA . LEU A 1 125 ? -23.863 -26.641 -7.090 1.00 15.39 149 LEU A CA 1
ATOM 795 C C . LEU A 1 125 ? -22.904 -25.471 -7.301 1.00 14.56 149 LEU A C 1
ATOM 796 O O . LEU A 1 125 ? -22.327 -25.313 -8.379 1.00 14.83 149 LEU A O 1
ATOM 801 N N . ARG A 1 126 ? -22.729 -24.652 -6.268 1.00 13.57 150 ARG A N 1
ATOM 802 C CA . ARG A 1 126 ? -21.814 -23.521 -6.365 1.00 12.57 150 ARG A CA 1
ATOM 803 C C . ARG A 1 126 ? -20.378 -24.027 -6.491 1.00 13.27 150 ARG A C 1
ATOM 804 O O . ARG A 1 126 ? -19.608 -23.539 -7.324 1.00 12.63 150 ARG A O 1
ATOM 812 N N . GLN A 1 127 ? -20.023 -25.008 -5.665 1.00 12.32 151 GLN A N 1
ATOM 813 C CA . GLN A 1 127 ? -18.678 -25.577 -5.692 1.00 13.09 151 GLN A CA 1
ATOM 814 C C . GLN A 1 127 ? -18.321 -26.164 -7.052 1.00 13.64 151 GLN A C 1
ATOM 815 O O . GLN A 1 127 ? -17.224 -25.934 -7.561 1.00 13.47 151 GLN A O 1
ATOM 821 N N . ARG A 1 128 ? -19.238 -26.929 -7.633 1.00 13.97 152 ARG A N 1
ATOM 822 C CA . ARG A 1 128 ? -18.993 -27.538 -8.935 1.00 13.53 152 ARG A CA 1
ATOM 823 C C . ARG A 1 128 ? -18.821 -26.476 -10.014 1.00 13.62 152 ARG A C 1
ATOM 824 O O . ARG A 1 128 ? -17.965 -26.610 -10.888 1.00 14.46 152 ARG A O 1
ATOM 832 N N . ALA A 1 129 ? -19.635 -25.426 -9.956 1.00 13.27 153 ALA A N 1
ATOM 833 C CA . ALA A 1 129 ? -19.541 -24.346 -10.931 1.00 12.58 153 ALA A CA 1
ATOM 834 C C . ALA A 1 129 ? -18.179 -23.671 -10.796 1.00 12.97 153 ALA A C 1
ATOM 835 O O . ALA A 1 129 ? -17.491 -23.413 -11.790 1.00 13.40 153 ALA A O 1
ATOM 837 N N . GLU A 1 130 ? -17.788 -23.392 -9.558 1.00 13.19 154 GLU A N 1
ATOM 838 C CA . GLU A 1 130 ? -16.510 -22.748 -9.304 1.00 12.33 154 GLU A CA 1
ATOM 839 C C . GLU A 1 130 ? -15.332 -23.613 -9.734 1.00 13.15 154 GLU A C 1
ATOM 840 O O . GLU A 1 130 ? -14.363 -23.100 -10.295 1.00 12.67 154 GLU A O 1
ATOM 846 N N . ILE A 1 131 ? -15.407 -24.917 -9.483 1.00 12.36 155 ILE A N 1
ATOM 847 C CA . ILE A 1 131 ? -14.325 -25.814 -9.876 1.00 12.90 155 ILE A CA 1
ATOM 848 C C . ILE A 1 131 ? -14.240 -25.869 -11.404 1.00 14.02 155 ILE A C 1
ATOM 849 O O . ILE A 1 131 ? -13.146 -25.904 -11.968 1.00 14.08 155 ILE A O 1
ATOM 854 N N . ARG A 1 132 ? -15.388 -25.867 -12.077 1.00 13.74 156 ARG A N 1
ATOM 855 C CA . ARG A 1 132 ? -15.393 -25.874 -13.539 1.00 14.63 156 ARG A CA 1
ATOM 856 C C . ARG A 1 132 ? -14.802 -24.552 -14.029 1.00 14.75 156 ARG A C 1
ATOM 857 O O . ARG A 1 132 ? -14.143 -24.503 -15.066 1.00 14.90 156 ARG A O 1
ATOM 865 N N . PHE A 1 133 ? -15.039 -23.478 -13.279 1.00 13.17 157 PHE A N 1
ATOM 866 C CA . PHE A 1 133 ? -14.486 -22.179 -13.641 1.00 13.46 157 PHE A CA 1
ATOM 867 C C . PHE A 1 133 ? -12.963 -22.236 -13.561 1.00 14.70 157 PHE A C 1
ATOM 868 O O . PHE A 1 133 ? -12.267 -21.757 -14.456 1.00 14.10 157 PHE A O 1
ATOM 876 N N . LEU A 1 134 ? -12.449 -22.812 -12.477 1.00 13.09 158 LEU A N 1
ATOM 877 C CA . LEU A 1 134 ? -11.006 -22.916 -12.301 1.00 14.05 158 LEU A CA 1
ATOM 878 C C . LEU A 1 134 ? -10.396 -23.806 -13.378 1.00 14.76 158 LEU A C 1
ATOM 879 O O . LEU A 1 134 ? -9.305 -23.531 -13.873 1.00 13.61 158 LEU A O 1
ATOM 884 N N . ARG A 1 135 ? -11.107 -24.866 -13.748 1.00 14.45 159 ARG A N 1
ATOM 885 C CA . ARG A 1 135 ? -10.621 -25.772 -14.784 1.00 13.71 159 ARG A CA 1
ATOM 886 C C . ARG A 1 135 ? -10.587 -25.022 -16.112 1.00 15.11 159 ARG A C 1
ATOM 887 O O . ARG A 1 135 ? -9.648 -25.165 -16.899 1.00 13.71 159 ARG A O 1
ATOM 895 N N . ALA A 1 136 ? -11.614 -24.214 -16.349 1.00 14.73 160 ALA A N 1
ATOM 896 C CA . ALA A 1 136 ? -11.702 -23.423 -17.570 1.00 14.39 160 ALA A CA 1
ATOM 897 C C . ALA A 1 136 ? -10.550 -22.422 -17.627 1.00 15.32 160 ALA A C 1
ATOM 898 O O . ALA A 1 136 ? -9.976 -22.176 -18.691 1.00 15.37 160 ALA A O 1
ATOM 900 N N . LEU A 1 137 ? -10.210 -21.841 -16.480 1.00 13.52 161 LEU A N 1
ATOM 901 C CA . LEU A 1 137 ? -9.115 -20.880 -16.419 1.00 14.62 161 LEU A CA 1
ATOM 902 C C . LEU A 1 137 ? -7.807 -21.578 -16.787 1.00 14.34 161 LEU A C 1
ATOM 903 O O . LEU A 1 137 ? -6.988 -21.033 -17.530 1.00 13.97 161 LEU A O 1
ATOM 908 N N . HIS A 1 138 ? -7.617 -22.786 -16.265 1.00 14.14 162 HIS A N 1
ATOM 909 C CA . HIS A 1 138 ? -6.419 -23.562 -16.549 1.00 15.09 162 HIS A CA 1
ATOM 910 C C . HIS A 1 138 ? -6.330 -23.924 -18.026 1.00 16.18 162 HIS A C 1
ATOM 911 O O . HIS A 1 138 ? -5.241 -23.930 -18.604 1.00 15.01 162 HIS A O 1
ATOM 918 N N . TYR A 1 139 ? -7.467 -24.238 -18.638 1.00 15.14 163 TYR A N 1
ATOM 919 C CA . TYR A 1 139 ? -7.462 -24.573 -20.055 1.00 15.88 163 TYR A CA 1
ATOM 920 C C . TYR A 1 139 ? -7.150 -23.328 -20.875 1.00 16.04 163 TYR A C 1
ATOM 921 O O . TYR A 1 139 ? -6.577 -23.426 -21.961 1.00 15.82 163 TYR A O 1
ATOM 930 N N . TRP A 1 140 ? -7.520 -22.155 -20.362 1.00 16.03 164 TRP A N 1
ATOM 931 C CA . TRP A 1 140 ? -7.220 -20.920 -21.076 1.00 15.34 164 TRP A CA 1
ATOM 932 C C . TRP A 1 140 ? -5.705 -20.754 -21.121 1.00 14.74 164 TRP A C 1
ATOM 933 O O . TRP A 1 140 ? -5.152 -20.346 -22.139 1.00 14.99 164 TRP A O 1
ATOM 944 N N . TYR A 1 141 ? -5.036 -21.057 -20.011 1.00 14.67 165 TYR A N 1
ATOM 945 C CA . TYR A 1 141 ? -3.584 -20.946 -19.968 1.00 14.50 165 TYR A CA 1
ATOM 946 C C . TYR A 1 141 ? -2.976 -21.899 -20.989 1.00 15.23 165 TYR A C 1
ATOM 947 O O . TYR A 1 141 ? -2.040 -21.532 -21.697 1.00 16.79 165 TYR A O 1
ATOM 956 N N . PHE A 1 142 ? -3.506 -23.118 -21.071 1.00 16.09 166 PHE A N 1
ATOM 957 C CA . PHE A 1 142 ? -3.007 -24.083 -22.046 1.00 14.98 166 PHE A CA 1
ATOM 958 C C . PHE A 1 142 ? -3.160 -23.493 -23.439 1.00 16.44 166 PHE A C 1
ATOM 959 O O . PHE A 1 142 ? -2.218 -23.489 -24.235 1.00 15.97 166 PHE A O 1
ATOM 967 N N . LEU A 1 143 ? -4.358 -22.993 -23.721 1.00 15.31 167 LEU A N 1
ATOM 968 C CA . LEU A 1 143 ? -4.671 -22.402 -25.015 1.00 17.26 167 LEU A CA 1
ATOM 969 C C . LEU A 1 143 ? -3.774 -21.218 -25.339 1.00 17.17 167 LEU A C 1
ATOM 970 O O . LEU A 1 143 ? -3.215 -21.128 -26.432 1.00 18.00 167 LEU A O 1
ATOM 975 N N . ASP A 1 144 ? -3.632 -20.315 -24.378 1.00 16.93 168 ASP A N 1
ATOM 976 C CA . ASP A 1 144 ? -2.822 -19.122 -24.574 1.00 16.87 168 ASP A CA 1
ATOM 977 C C . ASP A 1 144 ? -1.328 -19.384 -24.710 1.00 16.54 168 ASP A C 1
ATOM 978 O O . ASP A 1 144 ? -0.650 -18.723 -25.502 1.00 16.77 168 ASP A O 1
ATOM 983 N N . LEU A 1 145 ? -0.820 -20.341 -23.941 1.00 15.88 169 LEU A N 1
ATOM 984 C CA . LEU A 1 145 ? 0.603 -20.663 -23.948 1.00 16.19 169 LEU A CA 1
ATOM 985 C C . LEU A 1 145 ? 1.044 -21.681 -24.989 1.00 18.09 169 LEU A C 1
ATOM 986 O O . LEU A 1 145 ? 2.112 -21.540 -25.580 1.00 17.92 169 LEU A O 1
ATOM 991 N N . PHE A 1 146 ? 0.224 -22.703 -25.214 1.00 18.22 170 PHE A N 1
ATOM 992 C CA . PHE A 1 146 ? 0.570 -23.767 -26.151 1.00 18.94 170 PHE A CA 1
ATOM 993 C C . PHE A 1 146 ? -0.329 -23.873 -27.382 1.00 19.17 170 PHE A C 1
ATOM 994 O O . PHE A 1 146 ? 0.000 -24.599 -28.327 1.00 19.28 170 PHE A O 1
ATOM 1002 N N . GLY A 1 147 ? -1.458 -23.169 -27.369 1.00 19.26 171 GLY A N 1
ATOM 1003 C CA . GLY A 1 147 ? -2.382 -23.211 -28.492 1.00 19.37 171 GLY A CA 1
ATOM 1004 C C . GLY A 1 147 ? -3.217 -24.481 -28.524 1.00 19.09 171 GLY A C 1
ATOM 1005 O O . GLY A 1 147 ? -4.058 -24.667 -29.407 1.00 19.40 171 GLY A O 1
ATOM 1006 N N . LYS A 1 148 ? -2.979 -25.361 -27.558 1.00 18.54 172 LYS A N 1
ATOM 1007 C CA . LYS A 1 148 ? -3.702 -26.624 -27.467 1.00 19.99 172 LYS A CA 1
ATOM 1008 C C . LYS A 1 148 ? -3.518 -27.147 -26.052 1.00 20.26 172 LYS A C 1
ATOM 1009 O O . LYS A 1 148 ? -2.894 -26.487 -25.224 1.00 18.57 172 LYS A O 1
ATOM 1015 N N . ALA A 1 149 ? -4.046 -28.332 -25.767 1.00 20.38 173 ALA A N 1
ATOM 1016 C CA . ALA A 1 149 ? -3.899 -28.880 -24.430 1.00 20.93 173 ALA A CA 1
ATOM 1017 C C . ALA A 1 149 ? -4.212 -30.360 -24.316 1.00 20.32 173 ALA A C 1
ATOM 1018 O O . ALA A 1 149 ? -5.005 -30.900 -25.089 1.00 21.32 173 ALA A O 1
ATOM 1020 N N . PRO A 1 150 ? -3.565 -31.040 -23.357 1.00 21.37 174 PRO A N 1
ATOM 1021 C CA . PRO A 1 150 ? -3.798 -32.467 -23.134 1.00 20.25 174 PRO A CA 1
ATOM 1022 C C . PRO A 1 150 ? -5.172 -32.464 -22.469 1.00 21.71 174 PRO A C 1
ATOM 1023 O O . PRO A 1 150 ? -5.319 -32.055 -21.313 1.00 22.59 174 PRO A O 1
ATOM 1027 N N . PHE A 1 151 ? -6.179 -32.886 -23.220 1.00 21.57 175 PHE A N 1
ATOM 1028 C CA . PHE A 1 151 ? -7.549 -32.861 -22.741 1.00 21.73 175 PHE A CA 1
ATOM 1029 C C . PHE A 1 151 ? -8.100 -34.111 -22.069 1.00 22.32 175 PHE A C 1
ATOM 1030 O O . PHE A 1 151 ? -7.899 -35.234 -22.530 1.00 22.50 175 PHE A O 1
ATOM 1038 N N . LYS A 1 152 ? -8.806 -33.880 -20.966 1.00 22.71 176 LYS A N 1
ATOM 1039 C CA . LYS A 1 152 ? -9.463 -34.921 -20.182 1.00 23.52 176 LYS A CA 1
ATOM 1040 C C . LYS A 1 152 ? -10.532 -34.220 -19.365 1.00 24.54 176 LYS A C 1
ATOM 1041 O O . LYS A 1 152 ? -10.309 -33.123 -18.850 1.00 24.95 176 LYS A O 1
ATOM 1047 N N . GLU A 1 153 ? -11.697 -34.842 -19.248 1.00 25.73 177 GLU A N 1
ATOM 1048 C CA . GLU A 1 153 ? -12.774 -34.231 -18.490 1.00 26.29 177 GLU A CA 1
ATOM 1049 C C . GLU A 1 153 ? -13.094 -35.041 -17.248 1.00 25.92 177 GLU A C 1
ATOM 1050 O O . GLU A 1 153 ? -13.796 -34.571 -16.353 1.00 27.16 177 GLU A O 1
ATOM 1056 N N . HIS A 1 154 ? -12.562 -36.256 -17.194 1.00 25.43 178 HIS A N 1
ATOM 1057 C CA . HIS A 1 154 ? -12.781 -37.138 -16.057 1.00 24.52 178 HIS A CA 1
ATOM 1058 C C . HIS A 1 154 ? -11.456 -37.649 -15.505 1.00 24.80 178 HIS A C 1
ATOM 1059 O O . HIS A 1 154 ? -10.447 -37.686 -16.213 1.00 26.17 178 HIS A O 1
ATOM 1066 N N . PHE A 1 155 ? -11.463 -38.034 -14.234 1.00 25.88 179 PHE A N 1
ATOM 1067 C CA . PHE A 1 155 ? -10.268 -38.544 -13.574 1.00 25.17 179 PHE A CA 1
ATOM 1068 C C . PHE A 1 155 ? -10.128 -40.037 -13.850 1.00 26.21 179 PHE A C 1
ATOM 1069 O O . PHE A 1 155 ? -10.874 -40.848 -13.301 1.00 28.00 179 PHE A O 1
ATOM 1077 N N . SER A 1 156 ? -9.173 -40.399 -14.700 1.00 26.69 180 SER A N 1
ATOM 1078 C CA . SER A 1 156 ? -8.954 -41.802 -15.041 1.00 27.69 180 SER A CA 1
ATOM 1079 C C . SER A 1 156 ? -7.502 -42.030 -15.440 1.00 27.99 180 SER A C 1
ATOM 1080 O O . SER A 1 156 ? -6.679 -41.119 -15.352 1.00 28.77 180 SER A O 1
ATOM 1083 N N . ASN A 1 157 ? -7.190 -43.246 -15.880 1.00 29.36 181 ASN A N 1
ATOM 1084 C CA . ASN A 1 157 ? -5.829 -43.574 -16.287 1.00 29.06 181 ASN A CA 1
ATOM 1085 C C . ASN A 1 157 ? -5.623 -43.436 -17.790 1.00 28.27 181 ASN A C 1
ATOM 1086 O O . ASN A 1 157 ? -4.509 -43.611 -18.288 1.00 30.11 181 ASN A O 1
ATOM 1091 N N . ASP A 1 158 ? -6.694 -43.125 -18.511 1.00 28.04 182 ASP A N 1
ATOM 1092 C CA . ASP A 1 158 ? -6.611 -42.964 -19.958 1.00 27.23 182 ASP A CA 1
ATOM 1093 C C . ASP A 1 158 ? -5.788 -41.732 -20.320 1.00 26.59 182 ASP A C 1
ATOM 1094 O O . ASP A 1 158 ? -5.963 -40.664 -19.733 1.00 26.98 182 ASP A O 1
ATOM 1099 N N . LEU A 1 159 ? -4.884 -41.887 -21.282 1.00 25.90 183 LEU A N 1
ATOM 1100 C CA . LEU A 1 159 ? -4.050 -40.776 -21.721 1.00 24.68 183 LEU A CA 1
ATOM 1101 C C . LEU A 1 159 ? -4.932 -39.642 -22.230 1.00 23.66 183 LEU A C 1
ATOM 1102 O O . LEU A 1 159 ? -5.968 -39.879 -22.849 1.00 23.27 183 LEU A O 1
ATOM 1107 N N . PRO A 1 160 ? -4.539 -38.389 -21.963 1.00 23.04 184 PRO A N 1
ATOM 1108 C CA . PRO A 1 160 ? -5.344 -37.261 -22.436 1.00 22.80 184 PRO A CA 1
ATOM 1109 C C . PRO A 1 160 ? -5.311 -37.213 -23.961 1.00 23.07 184 PRO A C 1
ATOM 1110 O O . PRO A 1 160 ? -4.360 -37.696 -24.576 1.00 24.21 184 PRO A O 1
ATOM 1114 N N . VAL A 1 161 ? -6.349 -36.650 -24.567 1.00 22.44 185 VAL A N 1
ATOM 1115 C CA . VAL A 1 161 ? -6.385 -36.520 -26.016 1.00 23.47 185 VAL A CA 1
ATOM 1116 C C . VAL A 1 161 ? -6.120 -35.053 -26.332 1.00 24.33 185 VAL A C 1
ATOM 1117 O O . VAL A 1 161 ? -6.419 -34.172 -25.525 1.00 24.67 185 VAL A O 1
ATOM 1121 N N . GLU A 1 162 ? -5.556 -34.787 -27.500 1.00 23.70 186 GLU A N 1
ATOM 1122 C CA . GLU A 1 162 ? -5.239 -33.420 -27.879 1.00 23.71 186 GLU A CA 1
ATOM 1123 C C . GLU A 1 162 ? -6.462 -32.628 -28.334 1.00 23.37 186 GLU A C 1
ATOM 1124 O O . GLU A 1 162 ? -7.201 -33.058 -29.221 1.00 24.28 186 GLU A O 1
ATOM 1130 N N . LYS A 1 163 ? -6.691 -31.481 -27.703 1.00 23.59 187 LYS A N 1
ATOM 1131 C CA . LYS A 1 163 ? -7.798 -30.618 -28.092 1.00 22.22 187 LYS A CA 1
ATOM 1132 C C . LYS A 1 163 ? -7.171 -29.313 -28.581 1.00 23.50 187 LYS A C 1
ATOM 1133 O O . LYS A 1 163 ? -6.696 -28.497 -27.786 1.00 23.61 187 LYS A O 1
ATOM 1139 N N . LYS A 1 164 ? -7.159 -29.150 -29.901 1.00 24.84 188 LYS A N 1
ATOM 1140 C CA . LYS A 1 164 ? -6.574 -27.989 -30.565 1.00 26.23 188 LYS A CA 1
ATOM 1141 C C . LYS A 1 164 ? -7.272 -26.663 -30.294 1.00 25.30 188 LYS A C 1
ATOM 1142 O O . LYS A 1 164 ? -8.349 -26.618 -29.709 1.00 28.44 188 LYS A O 1
ATOM 1148 N N . GLY A 1 165 ? -6.635 -25.591 -30.758 1.00 25.86 189 GLY A N 1
ATOM 1149 C CA . GLY A 1 165 ? -7.129 -24.236 -30.588 1.00 25.41 189 GLY A CA 1
ATOM 1150 C C . GLY A 1 165 ? -8.618 -23.941 -30.643 1.00 25.74 189 GLY A C 1
ATOM 1151 O O . GLY A 1 165 ? -9.254 -23.789 -29.602 1.00 26.31 189 GLY A O 1
ATOM 1152 N N . THR A 1 166 ? -9.178 -23.839 -31.847 1.00 25.50 190 THR A N 1
ATOM 1153 C CA . THR A 1 166 ? -10.596 -23.524 -32.000 1.00 23.73 190 THR A CA 1
ATOM 1154 C C . THR A 1 166 ? -11.532 -24.420 -31.194 1.00 23.21 190 THR A C 1
ATOM 1155 O O . THR A 1 166 ? -12.486 -23.930 -30.592 1.00 22.00 190 THR A O 1
ATOM 1159 N N . GLU A 1 167 ? -11.274 -25.725 -31.187 1.00 22.84 191 GLU A N 1
ATOM 1160 C CA . GLU A 1 167 ? -12.118 -26.639 -30.422 1.00 22.67 191 GLU A CA 1
ATOM 1161 C C . GLU A 1 167 ? -11.974 -26.333 -28.938 1.00 22.18 191 GLU A C 1
ATOM 1162 O O . GLU A 1 167 ? -12.958 -26.325 -28.197 1.00 22.27 191 GLU A O 1
ATOM 1168 N N . LEU A 1 168 ? -10.737 -26.088 -28.514 1.00 21.41 192 LEU A N 1
ATOM 1169 C CA . LEU A 1 168 ? -10.448 -25.780 -27.117 1.00 20.18 192 LEU A CA 1
ATOM 1170 C C . LEU A 1 168 ? -11.118 -24.470 -26.723 1.00 20.16 192 LEU A C 1
ATOM 1171 O O . LEU A 1 168 ? -11.719 -24.371 -25.654 1.00 18.68 192 LEU A O 1
ATOM 1176 N N . TYR A 1 169 ? -11.016 -23.471 -27.596 1.00 19.63 193 TYR A N 1
ATOM 1177 C CA . TYR A 1 169 ? -11.626 -22.167 -27.359 1.00 18.53 193 TYR A CA 1
ATOM 1178 C C . TYR A 1 169 ? -13.125 -22.331 -27.133 1.00 19.26 193 TYR A C 1
ATOM 1179 O O . TYR A 1 169 ? -13.686 -21.817 -26.165 1.00 19.41 193 TYR A O 1
ATOM 1188 N N . THR A 1 170 ? -13.767 -23.052 -28.045 1.00 19.74 194 THR A N 1
ATOM 1189 C CA . THR A 1 170 ? -15.200 -23.289 -27.975 1.00 20.24 194 THR A CA 1
ATOM 1190 C C . THR A 1 170 ? -15.578 -24.004 -26.684 1.00 19.16 194 THR A C 1
ATOM 1191 O O . THR A 1 170 ? -16.579 -23.670 -26.050 1.00 17.81 194 THR A O 1
ATOM 1195 N N . TYR A 1 171 ? -14.769 -24.982 -26.294 1.00 18.59 195 TYR A N 1
ATOM 1196 C CA . TYR A 1 171 ? -15.025 -25.733 -25.072 1.00 18.91 195 TYR A CA 1
ATOM 1197 C C . TYR A 1 171 ? -15.009 -24.834 -23.841 1.00 18.72 195 TYR A C 1
ATOM 1198 O O . TYR A 1 171 ? -15.907 -24.900 -23.000 1.00 18.70 195 TYR A O 1
ATOM 1207 N N . ILE A 1 172 ? -13.981 -23.999 -23.736 1.00 18.72 196 ILE A N 1
ATOM 1208 C CA . ILE A 1 172 ? -13.857 -23.092 -22.603 1.00 17.52 196 ILE A CA 1
ATOM 1209 C C . ILE A 1 172 ? -15.035 -22.121 -22.539 1.00 17.12 196 ILE A C 1
ATOM 1210 O O . ILE A 1 172 ? -15.612 -21.909 -21.472 1.00 16.89 196 ILE A O 1
ATOM 1215 N N . GLN A 1 173 ? -15.398 -21.531 -23.675 1.00 17.38 197 GLN A N 1
ATOM 1216 C CA . GLN A 1 173 ? -16.520 -20.601 -23.703 1.00 17.66 197 GLN A CA 1
ATOM 1217 C C . GLN A 1 173 ? -17.820 -21.297 -23.298 1.00 18.73 197 GLN A C 1
ATOM 1218 O O . GLN A 1 173 ? -18.650 -20.715 -22.599 1.00 20.01 197 GLN A O 1
ATOM 1224 N N . ASN A 1 174 ? -17.992 -22.543 -23.730 1.00 19.84 198 ASN A N 1
ATOM 1225 C CA . ASN A 1 174 ? -19.200 -23.288 -23.391 1.00 19.99 198 ASN A CA 1
ATOM 1226 C C . ASN A 1 174 ? -19.245 -23.572 -21.894 1.00 18.90 198 ASN A C 1
ATOM 1227 O O . ASN A 1 174 ? -20.289 -23.422 -21.259 1.00 18.78 198 ASN A O 1
ATOM 1232 N N . GLU A 1 175 ? -18.111 -23.988 -21.341 1.00 18.18 199 GLU A N 1
ATOM 1233 C CA . GLU A 1 175 ? -18.016 -24.272 -19.914 1.00 17.48 199 GLU A CA 1
ATOM 1234 C C . GLU A 1 175 ? -18.458 -23.061 -19.097 1.00 17.18 199 GLU A C 1
ATOM 1235 O O . GLU A 1 175 ? -19.307 -23.167 -18.215 1.00 17.17 199 GLU A O 1
ATOM 1241 N N . LEU A 1 176 ? -17.879 -21.904 -19.395 1.00 16.58 200 LEU A N 1
ATOM 1242 C CA . LEU A 1 176 ? -18.220 -20.686 -18.673 1.00 16.34 200 LEU A CA 1
ATOM 1243 C C . LEU A 1 176 ? -19.679 -20.290 -18.865 1.00 16.59 200 LEU A C 1
ATOM 1244 O O . LEU A 1 176 ? -20.321 -19.787 -17.946 1.00 17.52 200 LEU A O 1
ATOM 1249 N N . ASN A 1 177 ? -20.216 -20.531 -20.054 1.00 17.24 201 ASN A N 1
ATOM 1250 C CA . ASN A 1 177 ? -21.605 -20.182 -20.313 1.00 17.79 201 ASN A CA 1
ATOM 1251 C C . ASN A 1 177 ? -22.568 -21.068 -19.520 1.00 18.42 201 ASN A C 1
ATOM 1252 O O . ASN A 1 177 ? -23.554 -20.587 -18.958 1.00 17.64 201 ASN A O 1
ATOM 1257 N N . GLU A 1 178 ? -22.261 -22.358 -19.457 1.00 16.76 202 GLU A N 1
ATOM 1258 C CA . GLU A 1 178 ? -23.116 -23.311 -18.756 1.00 18.19 202 GLU A CA 1
ATOM 1259 C C . GLU A 1 178 ? -23.138 -23.163 -17.238 1.00 18.59 202 GLU A C 1
ATOM 1260 O O . GLU A 1 178 ? -24.169 -23.390 -16.607 1.00 18.52 202 GLU A O 1
ATOM 1266 N N . ILE A 1 179 ? -22.005 -22.780 -16.656 1.00 16.57 203 ILE A N 1
ATOM 1267 C CA . ILE A 1 179 ? -21.895 -22.662 -15.204 1.00 16.32 203 ILE A CA 1
ATOM 1268 C C . ILE A 1 179 ? -22.273 -21.320 -14.582 1.00 16.00 203 ILE A C 1
ATOM 1269 O O . ILE A 1 179 ? -22.453 -21.236 -13.365 1.00 15.98 203 ILE A O 1
ATOM 1274 N N . GLU A 1 180 ? -22.405 -20.278 -15.397 1.00 15.02 204 GLU A N 1
ATOM 1275 C CA . GLU A 1 180 ? -22.725 -18.950 -14.874 1.00 16.24 204 GLU A CA 1
ATOM 1276 C C . GLU A 1 180 ? -23.886 -18.908 -13.887 1.00 16.14 204 GLU A C 1
ATOM 1277 O O . GLU A 1 180 ? -23.779 -18.315 -12.811 1.00 16.77 204 GLU A O 1
ATOM 1283 N N . ALA A 1 181 ? -24.995 -19.537 -14.260 1.00 16.47 205 ALA A N 1
ATOM 1284 C CA . ALA A 1 181 ? -26.197 -19.548 -13.435 1.00 17.00 205 ALA A CA 1
ATOM 1285 C C . ALA A 1 181 ? -26.031 -20.076 -12.008 1.00 17.00 205 ALA A C 1
ATOM 1286 O O . ALA A 1 181 ? -26.758 -19.653 -11.111 1.00 18.66 205 ALA A O 1
ATOM 1288 N N . ASP A 1 182 ? -25.091 -20.992 -11.795 1.00 16.57 206 ASP A N 1
ATOM 1289 C CA . ASP A 1 182 ? -24.884 -21.559 -10.464 1.00 15.85 206 ASP A CA 1
ATOM 1290 C C . ASP A 1 182 ? -23.855 -20.824 -9.610 1.00 16.33 206 ASP A C 1
ATOM 1291 O O . ASP A 1 182 ? -23.616 -21.202 -8.465 1.00 16.53 206 ASP A O 1
ATOM 1296 N N . MET A 1 183 ? -23.251 -19.778 -10.157 1.00 14.71 207 MET A N 1
ATOM 1297 C CA . MET A 1 183 ? -22.246 -19.025 -9.414 1.00 15.08 207 MET A CA 1
ATOM 1298 C C . MET A 1 183 ? -22.844 -17.877 -8.610 1.00 14.92 207 MET A C 1
ATOM 1299 O O . MET A 1 183 ? -23.944 -17.405 -8.902 1.00 15.03 207 MET A O 1
ATOM 1304 N N . TYR A 1 184 ? -22.110 -17.440 -7.589 1.00 14.63 208 TYR A N 1
ATOM 1305 C CA . TYR A 1 184 ? -22.528 -16.323 -6.746 1.00 12.47 208 TYR A CA 1
ATOM 1306 C C . TYR A 1 184 ? -22.646 -15.046 -7.572 1.00 13.58 208 TYR A C 1
ATOM 1307 O O . TYR A 1 184 ? -21.917 -14.861 -8.550 1.00 13.21 208 TYR A O 1
ATOM 1316 N N . GLU A 1 185 ? -23.556 -14.164 -7.173 1.00 13.60 209 GLU A N 1
ATOM 1317 C CA . GLU A 1 185 ? -23.706 -12.881 -7.847 1.00 14.68 209 GLU A CA 1
ATOM 1318 C C . GLU A 1 185 ? -22.435 -12.094 -7.514 1.00 14.59 209 GLU A C 1
ATOM 1319 O O . GLU A 1 185 ? -21.740 -12.414 -6.544 1.00 12.44 209 GLU A O 1
ATOM 1325 N N . PRO A 1 186 ? -22.112 -11.058 -8.305 1.00 13.63 210 PRO A N 1
ATOM 1326 C CA . PRO A 1 186 ? -20.906 -10.263 -8.047 1.00 13.47 210 PRO A CA 1
ATOM 1327 C C . PRO A 1 186 ? -20.744 -9.785 -6.602 1.00 13.86 210 PRO A C 1
ATOM 1328 O O . PRO A 1 186 ? -21.642 -9.162 -6.028 1.00 13.81 210 PRO A O 1
ATOM 1332 N N . ARG A 1 187 ? -19.578 -10.100 -6.039 1.00 11.75 211 ARG A N 1
ATOM 1333 C CA . ARG A 1 187 ? -19.182 -9.750 -4.675 1.00 12.96 211 ARG A CA 1
ATOM 1334 C C . ARG A 1 187 ? -19.965 -10.434 -3.562 1.00 12.06 211 ARG A C 1
ATOM 1335 O O . ARG A 1 187 ? -19.873 -10.036 -2.399 1.00 13.70 211 ARG A O 1
ATOM 1343 N N . GLN A 1 188 ? -20.718 -11.475 -3.905 1.00 11.24 212 GLN A N 1
ATOM 1344 C CA . GLN A 1 188 ? -21.485 -12.188 -2.889 1.00 12.24 212 GLN A CA 1
ATOM 1345 C C . GLN A 1 188 ? -20.810 -13.467 -2.418 1.00 12.21 212 GLN A C 1
ATOM 1346 O O . GLN A 1 188 ? -21.254 -14.083 -1.453 1.00 11.44 212 GLN A O 1
ATOM 1352 N N . ALA A 1 189 ? -19.742 -13.874 -3.096 1.00 11.42 213 ALA A N 1
ATOM 1353 C CA . ALA A 1 189 ? -19.031 -15.082 -2.695 1.00 11.17 213 ALA A CA 1
ATOM 1354 C C . ALA A 1 189 ? -18.026 -14.759 -1.603 1.00 11.47 213 ALA A C 1
ATOM 1355 O O . ALA A 1 189 ? -17.646 -13.599 -1.422 1.00 11.93 213 ALA A O 1
ATOM 1357 N N . PRO A 1 190 ? -17.607 -15.777 -0.834 1.00 11.33 214 PRO A N 1
ATOM 1358 C CA . PRO A 1 190 ? -16.619 -15.521 0.216 1.00 11.50 214 PRO A CA 1
ATOM 1359 C C . PRO A 1 190 ? -15.396 -14.975 -0.522 1.00 10.77 214 PRO A C 1
ATOM 1360 O O . PRO A 1 190 ? -15.101 -15.415 -1.634 1.00 11.82 214 PRO A O 1
ATOM 1364 N N . PHE A 1 191 ? -14.693 -14.021 0.076 1.00 11.07 215 PHE A N 1
ATOM 1365 C CA . PHE A 1 191 ? -13.522 -13.445 -0.580 1.00 10.18 215 PHE A CA 1
ATOM 1366 C C . PHE A 1 191 ? -12.483 -14.533 -0.841 1.00 11.62 215 PHE A C 1
ATOM 1367 O O . PHE A 1 191 ? -12.017 -15.201 0.083 1.00 11.47 215 PHE A O 1
ATOM 1375 N N . GLY A 1 192 ? -12.132 -14.701 -2.113 1.00 10.20 216 GLY A N 1
ATOM 1376 C CA . GLY A 1 192 ? -11.185 -15.729 -2.506 1.00 11.78 216 GLY A CA 1
ATOM 1377 C C . GLY A 1 192 ? -11.847 -16.675 -3.490 1.00 12.17 216 GLY A C 1
ATOM 1378 O O . GLY A 1 192 ? -11.183 -17.465 -4.157 1.00 13.10 216 GLY A O 1
ATOM 1379 N N . ARG A 1 193 ? -13.171 -16.599 -3.588 1.00 11.35 217 ARG A N 1
ATOM 1380 C CA . ARG A 1 193 ? -13.902 -17.463 -4.507 1.00 10.98 217 ARG A CA 1
ATOM 1381 C C . ARG A 1 193 ? -14.439 -16.704 -5.714 1.00 11.25 217 ARG A C 1
ATOM 1382 O O . ARG A 1 193 ? -14.700 -15.501 -5.644 1.00 11.41 217 ARG A O 1
ATOM 1390 N N . ALA A 1 194 ? -14.591 -17.421 -6.824 1.00 11.65 218 ALA A N 1
ATOM 1391 C CA . ALA A 1 194 ? -15.053 -16.835 -8.078 1.00 12.36 218 ALA A CA 1
ATOM 1392 C C . ALA A 1 194 ? -16.562 -16.687 -8.184 1.00 12.24 218 ALA A C 1
ATOM 1393 O O . ALA A 1 194 ? -17.312 -17.616 -7.874 1.00 13.65 218 ALA A O 1
ATOM 1395 N N . ASP A 1 195 ? -16.998 -15.511 -8.633 1.00 12.57 219 ASP A N 1
ATOM 1396 C CA . ASP A 1 195 ? -18.419 -15.225 -8.813 1.00 12.24 219 ASP A CA 1
ATOM 1397 C C . ASP A 1 195 ? -18.728 -15.025 -10.294 1.00 12.73 219 ASP A C 1
ATOM 1398 O O . ASP A 1 195 ? -17.869 -15.256 -11.148 1.00 11.99 219 ASP A O 1
ATOM 1403 N N . LYS A 1 196 ? -19.950 -14.598 -10.597 1.00 13.58 220 LYS A N 1
ATOM 1404 C CA . LYS A 1 196 ? -20.351 -14.388 -11.986 1.00 13.63 220 LYS A CA 1
ATOM 1405 C C . LYS A 1 196 ? -19.478 -13.377 -12.724 1.00 13.92 220 LYS A C 1
ATOM 1406 O O . LYS A 1 196 ? -19.272 -13.505 -13.927 1.00 13.53 220 LYS A O 1
ATOM 1412 N N . ALA A 1 197 ? -18.964 -12.379 -12.009 1.00 12.82 221 ALA A N 1
ATOM 1413 C CA . ALA A 1 197 ? -18.123 -11.363 -12.641 1.00 13.00 221 ALA A CA 1
ATOM 1414 C C . ALA A 1 197 ? -16.774 -11.946 -13.065 1.00 14.35 221 ALA A C 1
ATOM 1415 O O . ALA A 1 197 ? -16.189 -11.522 -14.062 1.00 13.28 221 ALA A O 1
ATOM 1417 N N . ALA A 1 198 ? -16.270 -12.914 -12.305 1.00 12.64 222 ALA A N 1
ATOM 1418 C CA . ALA A 1 198 ? -15.005 -13.547 -12.660 1.00 11.20 222 ALA A CA 1
ATOM 1419 C C . ALA A 1 198 ? -15.252 -14.324 -13.952 1.00 13.38 222 ALA A C 1
ATOM 1420 O O . ALA A 1 198 ? -14.403 -14.371 -14.843 1.00 13.55 222 ALA A O 1
ATOM 1422 N N . ASN A 1 199 ? -16.436 -14.919 -14.042 1.00 13.14 223 ASN A N 1
ATOM 1423 C CA . ASN A 1 199 ? -16.844 -15.682 -15.214 1.00 13.59 223 ASN A CA 1
ATOM 1424 C C . ASN A 1 199 ? -16.854 -14.755 -16.431 1.00 14.25 223 ASN A C 1
ATOM 1425 O O . ASN A 1 199 ? -16.215 -15.039 -17.451 1.00 13.99 223 ASN A O 1
ATOM 1430 N N . TRP A 1 200 ? -17.573 -13.643 -16.316 1.00 14.39 224 TRP A N 1
ATOM 1431 C CA . TRP A 1 200 ? -17.666 -12.693 -17.418 1.00 14.87 224 TRP A CA 1
ATOM 1432 C C . TRP A 1 200 ? -16.315 -12.131 -17.844 1.00 15.55 224 TRP A C 1
ATOM 1433 O O . TRP A 1 200 ? -16.056 -11.967 -19.035 1.00 15.88 224 TRP A O 1
ATOM 1444 N N . LEU A 1 201 ? -15.456 -11.825 -16.877 1.00 15.64 225 LEU A N 1
ATOM 1445 C CA . LEU A 1 201 ? -14.152 -11.262 -17.203 1.00 13.80 225 LEU A CA 1
ATOM 1446 C C . LEU A 1 201 ? -13.291 -12.232 -18.001 1.00 14.31 225 LEU A C 1
ATOM 1447 O O . LEU A 1 201 ? -12.612 -11.833 -18.950 1.00 14.11 225 LEU A O 1
ATOM 1452 N N . LEU A 1 202 ? -13.312 -13.504 -17.622 1.00 14.14 226 LEU A N 1
ATOM 1453 C CA . LEU A 1 202 ? -12.524 -14.498 -18.335 1.00 14.47 226 LEU A CA 1
ATOM 1454 C C . LEU A 1 202 ? -13.070 -14.654 -19.748 1.00 16.05 226 LEU A C 1
ATOM 1455 O O . LEU A 1 202 ? -12.306 -14.830 -20.696 1.00 15.67 226 LEU A O 1
ATOM 1460 N N . ARG A 1 203 ? -14.391 -14.595 -19.890 1.00 14.80 227 ARG A N 1
ATOM 1461 C CA . ARG A 1 203 ? -14.990 -14.715 -21.213 1.00 16.81 227 ARG A CA 1
ATOM 1462 C C . ARG A 1 203 ? -14.587 -13.510 -22.057 1.00 16.99 227 ARG A C 1
ATOM 1463 O O . ARG A 1 203 ? -14.301 -13.646 -23.248 1.00 17.54 227 ARG A O 1
ATOM 1471 N N . ALA A 1 204 ? -14.554 -12.335 -21.435 1.00 15.87 228 ALA A N 1
ATOM 1472 C CA . ALA A 1 204 ? -14.172 -11.117 -22.142 1.00 15.83 228 ALA A CA 1
ATOM 1473 C C . ALA A 1 204 ? -12.736 -11.254 -22.640 1.00 16.53 228 ALA A C 1
ATOM 1474 O O . ALA A 1 204 ? -12.410 -10.843 -23.755 1.00 15.61 228 ALA A O 1
ATOM 1476 N N . ARG A 1 205 ? -11.880 -11.837 -21.806 1.00 15.77 229 ARG A N 1
ATOM 1477 C CA . ARG A 1 205 ? -10.480 -12.042 -22.159 1.00 16.23 229 ARG A CA 1
ATOM 1478 C C . ARG A 1 205 ? -10.397 -13.002 -23.344 1.00 17.62 229 ARG A C 1
ATOM 1479 O O . ARG A 1 205 ? -9.608 -12.799 -24.274 1.00 18.26 229 ARG A O 1
ATOM 1487 N N . LEU A 1 206 ? -11.215 -14.051 -23.301 1.00 16.80 230 LEU A N 1
ATOM 1488 C CA . LEU A 1 206 ? -11.253 -15.042 -24.372 1.00 17.55 230 LEU A CA 1
ATOM 1489 C C . LEU A 1 206 ? -11.717 -14.397 -25.670 1.00 18.37 230 LEU A C 1
ATOM 1490 O O . LEU A 1 206 ? -11.100 -14.585 -26.720 1.00 17.28 230 LEU A O 1
ATOM 1495 N N . TYR A 1 207 ? -12.803 -13.636 -25.600 1.00 17.18 231 TYR A N 1
ATOM 1496 C CA . TYR A 1 207 ? -13.322 -12.970 -26.790 1.00 18.70 231 TYR A CA 1
ATOM 1497 C C . TYR A 1 207 ? -12.297 -12.001 -27.373 1.00 18.80 231 TYR A C 1
ATOM 1498 O O . TYR A 1 207 ? -12.139 -11.920 -28.591 1.00 19.99 231 TYR A O 1
ATOM 1507 N N . LEU A 1 208 ? -11.601 -11.269 -26.506 1.00 18.40 232 LEU A N 1
ATOM 1508 C CA . LEU A 1 208 ? -10.587 -10.312 -26.953 1.00 17.80 232 LEU A CA 1
ATOM 1509 C C . LEU A 1 208 ? -9.481 -11.017 -27.737 1.00 17.48 232 LEU A C 1
ATOM 1510 O O . LEU A 1 208 ? -8.949 -10.476 -28.711 1.00 18.34 232 LEU A O 1
ATOM 1515 N N . ASN A 1 209 ? -9.139 -12.225 -27.303 1.00 17.48 233 ASN A N 1
ATOM 1516 C CA . ASN A 1 209 ? -8.090 -13.020 -27.937 1.00 16.68 233 ASN A CA 1
ATOM 1517 C C . ASN A 1 209 ? -8.613 -14.060 -28.925 1.00 17.98 233 ASN A C 1
ATOM 1518 O O . ASN A 1 209 ? -7.861 -14.937 -29.354 1.00 18.65 233 ASN A O 1
ATOM 1523 N N . ALA A 1 210 ? -9.890 -13.960 -29.283 1.00 18.31 234 ALA A N 1
ATOM 1524 C CA . ALA A 1 210 ? -10.507 -14.907 -30.208 1.00 19.44 234 ALA A CA 1
ATOM 1525 C C . ALA A 1 210 ? -9.791 -14.965 -31.557 1.00 20.00 234 ALA A C 1
ATOM 1526 O O . ALA A 1 210 ? -9.726 -16.023 -32.189 1.00 20.18 234 ALA A O 1
ATOM 1528 N N . GLY A 1 211 ? -9.258 -13.829 -31.998 1.00 20.46 235 GLY A N 1
ATOM 1529 C CA . GLY A 1 211 ? -8.550 -13.798 -33.267 1.00 20.69 235 GLY A CA 1
ATOM 1530 C C . GLY A 1 211 ? -7.301 -14.657 -33.231 1.00 20.56 235 GLY A C 1
ATOM 1531 O O . GLY A 1 211 ? -6.997 -15.375 -34.183 1.00 20.71 235 GLY A O 1
ATOM 1532 N N . VAL A 1 212 ? -6.569 -14.583 -32.125 1.00 19.58 236 VAL A N 1
ATOM 1533 C CA . VAL A 1 212 ? -5.350 -15.360 -31.960 1.00 19.54 236 VAL A CA 1
ATOM 1534 C C . VAL A 1 212 ? -5.641 -16.854 -31.860 1.00 20.04 236 VAL A C 1
ATOM 1535 O O . VAL A 1 212 ? -4.982 -17.670 -32.504 1.00 20.45 236 VAL A O 1
ATOM 1539 N N . TYR A 1 213 ? -6.642 -17.207 -31.059 1.00 21.32 237 TYR A N 1
ATOM 1540 C CA . TYR A 1 213 ? -6.982 -18.606 -30.846 1.00 19.94 237 TYR A CA 1
ATOM 1541 C C . TYR A 1 213 ? -7.779 -19.297 -31.952 1.00 20.33 237 TYR A C 1
ATOM 1542 O O . TYR A 1 213 ? -7.585 -20.487 -32.187 1.00 21.88 237 TYR A O 1
ATOM 1551 N N . THR A 1 214 ? -8.664 -18.565 -32.623 1.00 20.97 238 THR A N 1
ATOM 1552 C CA . THR A 1 214 ? -9.493 -19.168 -33.669 1.00 22.62 238 THR A CA 1
ATOM 1553 C C . THR A 1 214 ? -9.290 -18.609 -35.074 1.00 24.02 238 THR A C 1
ATOM 1554 O O . THR A 1 214 ? -9.743 -19.205 -36.055 1.00 24.15 238 THR A O 1
ATOM 1558 N N . GLY A 1 215 ? -8.620 -17.468 -35.177 1.00 24.15 239 GLY A N 1
ATOM 1559 C CA . GLY A 1 215 ? -8.404 -16.871 -36.480 1.00 24.75 239 GLY A CA 1
ATOM 1560 C C . GLY A 1 215 ? -9.548 -15.939 -36.824 1.00 24.18 239 GLY A C 1
ATOM 1561 O O . GLY A 1 215 ? -9.514 -15.243 -37.840 1.00 26.46 239 GLY A O 1
ATOM 1562 N N . GLN A 1 216 ? -10.569 -15.928 -35.973 1.00 24.30 240 GLN A N 1
ATOM 1563 C CA . GLN A 1 216 ? -11.731 -15.073 -36.172 1.00 23.81 240 GLN A CA 1
ATOM 1564 C C . GLN A 1 216 ? -11.958 -14.223 -34.926 1.00 24.13 240 GLN A C 1
ATOM 1565 O O . GLN A 1 216 ? -12.228 -14.749 -33.846 1.00 24.22 240 GLN A O 1
ATOM 1571 N N . THR A 1 217 ? -11.851 -12.909 -35.086 1.00 24.33 241 THR A N 1
ATOM 1572 C CA . THR A 1 217 ? -12.032 -11.982 -33.976 1.00 24.01 241 THR A CA 1
ATOM 1573 C C . THR A 1 217 ? -13.482 -11.897 -33.513 1.00 23.99 241 THR A C 1
ATOM 1574 O O . THR A 1 217 ? -14.407 -12.244 -34.249 1.00 24.70 241 THR A O 1
ATOM 1578 N N . ASP A 1 218 ? -13.671 -11.432 -32.282 1.00 24.20 242 ASP A N 1
ATOM 1579 C CA . ASP A 1 218 ? -15.002 -11.290 -31.707 1.00 23.02 242 ASP A CA 1
ATOM 1580 C C . ASP A 1 218 ? -14.952 -10.155 -30.689 1.00 23.10 242 ASP A C 1
ATOM 1581 O O . ASP A 1 218 ? -15.325 -10.324 -29.524 1.00 22.18 242 ASP A O 1
ATOM 1586 N N . TYR A 1 219 ? -14.483 -8.997 -31.138 1.00 23.00 243 TYR A N 1
ATOM 1587 C CA . TYR A 1 219 ? -14.369 -7.837 -30.267 1.00 23.21 243 TYR A CA 1
ATOM 1588 C C . TYR A 1 219 ? -15.720 -7.319 -29.800 1.00 22.17 243 TYR A C 1
ATOM 1589 O O . TYR A 1 219 ? -15.817 -6.667 -28.762 1.00 22.56 243 TYR A O 1
ATOM 1598 N N . ALA A 1 220 ? -16.771 -7.616 -30.559 1.00 22.00 244 ALA A N 1
ATOM 1599 C CA . ALA A 1 220 ? -18.108 -7.178 -30.182 1.00 20.83 244 ALA A CA 1
ATOM 1600 C C . ALA A 1 220 ? -18.484 -7.824 -28.847 1.00 21.05 244 ALA A C 1
ATOM 1601 O O . ALA A 1 220 ? -19.006 -7.162 -27.950 1.00 20.89 244 ALA A O 1
ATOM 1603 N N . LYS A 1 221 ? -18.213 -9.120 -28.726 1.00 20.93 245 LYS A N 1
ATOM 1604 C CA . LYS A 1 221 ? -18.515 -9.851 -27.501 1.00 20.64 245 LYS A CA 1
ATOM 1605 C C . LYS A 1 221 ? -17.573 -9.448 -26.376 1.00 20.43 245 LYS A C 1
ATOM 1606 O O . LYS A 1 221 ? -17.975 -9.405 -25.216 1.00 21.71 245 LYS A O 1
ATOM 1612 N N . ALA A 1 222 ? -16.322 -9.155 -26.720 1.00 20.29 246 ALA A N 1
ATOM 1613 C CA . ALA A 1 222 ? -15.341 -8.745 -25.716 1.00 18.88 246 ALA A CA 1
ATOM 1614 C C . ALA A 1 222 ? -15.867 -7.497 -25.017 1.00 18.56 246 ALA A C 1
ATOM 1615 O O . ALA A 1 222 ? -15.781 -7.368 -23.792 1.00 19.04 246 ALA A O 1
ATOM 1617 N N . GLU A 1 223 ? -16.418 -6.587 -25.812 1.00 17.98 247 GLU A N 1
ATOM 1618 C CA . GLU A 1 223 ? -16.978 -5.341 -25.318 1.00 17.91 247 GLU A CA 1
ATOM 1619 C C . GLU A 1 223 ? -18.207 -5.611 -24.452 1.00 19.70 247 GLU A C 1
ATOM 1620 O O . GLU A 1 223 ? -18.373 -5.014 -23.387 1.00 19.61 247 GLU A O 1
ATOM 1626 N N . GLU A 1 224 ? -19.062 -6.520 -24.913 1.00 19.64 248 GLU A N 1
ATOM 1627 C CA . GLU A 1 224 ? -20.281 -6.865 -24.191 1.00 20.03 248 GLU A CA 1
ATOM 1628 C C . GLU A 1 224 ? -20.005 -7.399 -22.791 1.00 18.58 248 GLU A C 1
ATOM 1629 O O . GLU A 1 224 ? -20.560 -6.906 -21.810 1.00 18.93 248 GLU A O 1
ATOM 1635 N N . TYR A 1 225 ? -19.154 -8.415 -22.699 1.00 19.65 249 TYR A N 1
ATOM 1636 C CA . TYR A 1 225 ? -18.840 -9.003 -21.405 1.00 18.88 249 TYR A CA 1
ATOM 1637 C C . TYR A 1 225 ? -18.020 -8.086 -20.511 1.00 18.89 249 TYR A C 1
ATOM 1638 O O . TYR A 1 225 ? -18.182 -8.094 -19.290 1.00 16.42 249 TYR A O 1
ATOM 1647 N N . ALA A 1 226 ? -17.156 -7.278 -21.112 1.00 18.29 250 ALA A N 1
ATOM 1648 C CA . ALA A 1 226 ? -16.369 -6.340 -20.326 1.00 17.74 250 ALA A CA 1
ATOM 1649 C C . ALA A 1 226 ? -17.356 -5.370 -19.675 1.00 17.49 250 ALA A C 1
ATOM 1650 O O . ALA A 1 226 ? -17.190 -4.979 -18.519 1.00 16.27 250 ALA A O 1
ATOM 1652 N N . SER A 1 227 ? -18.391 -4.990 -20.423 1.00 17.57 251 SER A N 1
ATOM 1653 C CA . SER A 1 227 ? -19.408 -4.072 -19.917 1.00 16.02 251 SER A CA 1
ATOM 1654 C C . SER A 1 227 ? -20.222 -4.692 -18.788 1.00 16.08 251 SER A C 1
ATOM 1655 O O . SER A 1 227 ? -20.645 -3.995 -17.869 1.00 16.49 251 SER A O 1
ATOM 1658 N N . LYS A 1 228 ? -20.452 -5.997 -18.862 1.00 16.22 252 LYS A N 1
ATOM 1659 C CA . LYS A 1 228 ? -21.200 -6.676 -17.812 1.00 17.05 252 LYS A CA 1
ATOM 1660 C C . LYS A 1 228 ? -20.417 -6.556 -16.506 1.00 15.64 252 LYS A C 1
ATOM 1661 O O . LYS A 1 228 ? -20.994 -6.312 -15.447 1.00 15.58 252 LYS A O 1
ATOM 1667 N N . VAL A 1 229 ? -19.100 -6.715 -16.592 1.00 15.78 253 VAL A N 1
ATOM 1668 C CA . VAL A 1 229 ? -18.249 -6.611 -15.412 1.00 15.02 253 VAL A CA 1
ATOM 1669 C C . VAL A 1 229 ? -18.246 -5.181 -14.874 1.00 14.84 253 VAL A C 1
ATOM 1670 O O . VAL A 1 229 ? -18.398 -4.957 -13.673 1.00 13.96 253 VAL A O 1
ATOM 1674 N N . ILE A 1 230 ? -18.074 -4.213 -15.766 1.00 14.77 254 ILE A N 1
ATOM 1675 C CA . ILE A 1 230 ? -18.055 -2.809 -15.374 1.00 15.08 254 ILE A CA 1
ATOM 1676 C C . ILE A 1 230 ? -19.390 -2.381 -14.762 1.00 15.57 254 ILE A C 1
ATOM 1677 O O . ILE A 1 230 ? -19.436 -1.502 -13.900 1.00 16.61 254 ILE A O 1
ATOM 1682 N N . GLY A 1 231 ? -20.473 -3.019 -15.196 1.00 16.35 255 GLY A N 1
ATOM 1683 C CA . GLY A 1 231 ? -21.782 -2.682 -14.667 1.00 15.87 255 GLY A CA 1
ATOM 1684 C C . GLY A 1 231 ? -22.103 -3.362 -13.347 1.00 17.15 255 GLY A C 1
ATOM 1685 O O . GLY A 1 231 ? -23.161 -3.125 -12.769 1.00 17.83 255 GLY A O 1
ATOM 1686 N N . SER A 1 232 ? -21.192 -4.204 -12.864 1.00 16.82 256 SER A N 1
ATOM 1687 C CA . SER A 1 232 ? -21.402 -4.924 -11.608 1.00 15.61 256 SER A CA 1
ATOM 1688 C C . SER A 1 232 ? -21.041 -4.095 -10.374 1.00 14.35 256 SER A C 1
ATOM 1689 O O . SER A 1 232 ? -20.629 -2.942 -10.484 1.00 16.11 256 SER A O 1
ATOM 1692 N N . ALA A 1 233 ? -21.187 -4.708 -9.201 1.00 16.06 257 ALA A N 1
ATOM 1693 C CA . ALA A 1 233 ? -20.896 -4.054 -7.928 1.00 14.84 257 ALA A CA 1
ATOM 1694 C C . ALA A 1 233 ? -19.420 -3.696 -7.739 1.00 13.16 257 ALA A C 1
ATOM 1695 O O . ALA A 1 233 ? -19.085 -2.892 -6.874 1.00 14.46 257 ALA A O 1
ATOM 1697 N N . TYR A 1 234 ? -18.544 -4.296 -8.536 1.00 13.31 258 TYR A N 1
ATOM 1698 C CA . TYR A 1 234 ? -17.117 -4.010 -8.432 1.00 13.34 258 TYR A CA 1
ATOM 1699 C C . TYR A 1 234 ? -16.835 -2.566 -8.835 1.00 14.42 258 TYR A C 1
ATOM 1700 O O . TYR A 1 234 ? -17.517 -2.007 -9.699 1.00 14.69 258 TYR A O 1
ATOM 1709 N N . LYS A 1 235 ? -15.838 -1.968 -8.188 1.00 13.94 259 LYS A N 1
ATOM 1710 C CA . LYS A 1 235 ? -15.436 -0.585 -8.440 1.00 13.58 259 LYS A CA 1
ATOM 1711 C C . LYS A 1 235 ? -13.916 -0.476 -8.358 1.00 13.82 259 LYS A C 1
ATOM 1712 O O . LYS A 1 235 ? -13.260 -1.339 -7.778 1.00 13.25 259 LYS A O 1
ATOM 1718 N N . LEU A 1 236 ? -13.363 0.587 -8.936 1.00 13.07 260 LEU A N 1
ATOM 1719 C CA . LEU A 1 236 ? -11.917 0.797 -8.929 1.00 11.85 260 LEU A CA 1
ATOM 1720 C C . LEU A 1 236 ? -11.373 1.350 -7.617 1.00 11.76 260 LEU A C 1
ATOM 1721 O O . LEU A 1 236 ? -11.931 2.279 -7.033 1.00 13.47 260 LEU A O 1
ATOM 1726 N N . CYS A 1 237 ? -10.269 0.763 -7.164 1.00 10.28 261 CYS A N 1
ATOM 1727 C CA . CYS A 1 237 ? -9.596 1.201 -5.949 1.00 10.43 261 CYS A CA 1
ATOM 1728 C C . CYS A 1 237 ? -9.085 2.625 -6.204 1.00 9.67 261 CYS A C 1
ATOM 1729 O O . CYS A 1 237 ? -8.507 2.894 -7.255 1.00 11.31 261 CYS A O 1
ATOM 1732 N N . THR A 1 238 ? -9.281 3.532 -5.251 1.00 10.63 262 THR A N 1
ATOM 1733 C CA . THR A 1 238 ? -8.850 4.918 -5.444 1.00 11.99 262 THR A CA 1
ATOM 1734 C C . THR A 1 238 ? -7.348 5.153 -5.286 1.00 10.91 262 THR A C 1
ATOM 1735 O O . THR A 1 238 ? -6.850 6.234 -5.601 1.00 13.52 262 THR A O 1
ATOM 1739 N N . ASN A 1 239 ? -6.632 4.143 -4.796 1.00 11.11 263 ASN A N 1
ATOM 1740 C CA . ASN A 1 239 ? -5.184 4.231 -4.618 1.00 10.75 263 ASN A CA 1
ATOM 1741 C C . ASN A 1 239 ? -4.589 2.958 -5.207 1.00 11.27 263 ASN A C 1
ATOM 1742 O O . ASN A 1 239 ? -4.646 1.891 -4.598 1.00 10.86 263 ASN A O 1
ATOM 1747 N N . TYR A 1 240 ? -4.021 3.080 -6.400 1.00 9.95 264 TYR A N 1
ATOM 1748 C CA . TYR A 1 240 ? -3.446 1.945 -7.113 1.00 9.46 264 TYR A CA 1
ATOM 1749 C C . TYR A 1 240 ? -2.521 1.056 -6.290 1.00 8.82 264 TYR A C 1
ATOM 1750 O O . TYR A 1 240 ? -2.664 -0.170 -6.300 1.00 9.90 264 TYR A O 1
ATOM 1759 N N . SER A 1 241 ? -1.579 1.669 -5.579 1.00 9.74 265 SER A N 1
ATOM 1760 C CA . SER A 1 241 ? -0.619 0.909 -4.784 1.00 8.00 265 SER A CA 1
ATOM 1761 C C . SER A 1 241 ? -1.262 -0.026 -3.767 1.00 9.33 265 SER A C 1
ATOM 1762 O O . SER A 1 241 ? -0.734 -1.101 -3.482 1.00 9.99 265 SER A O 1
ATOM 1765 N N . GLU A 1 242 ? -2.412 0.368 -3.228 1.00 8.77 266 GLU A N 1
ATOM 1766 C CA . GLU A 1 242 ? -3.088 -0.448 -2.221 1.00 8.68 266 GLU A CA 1
ATOM 1767 C C . GLU A 1 242 ? -3.538 -1.825 -2.716 1.00 8.94 266 GLU A C 1
ATOM 1768 O O . GLU A 1 242 ? -3.736 -2.741 -1.919 1.00 9.44 266 GLU A O 1
ATOM 1774 N N . LEU A 1 243 ? -3.706 -1.971 -4.027 1.00 9.10 267 LEU A N 1
ATOM 1775 C CA . LEU A 1 243 ? -4.116 -3.248 -4.608 1.00 8.35 267 LEU A CA 1
ATOM 1776 C C . LEU A 1 243 ? -3.047 -4.321 -4.425 1.00 7.35 267 LEU A C 1
ATOM 1777 O O . LEU A 1 243 ? -3.349 -5.514 -4.454 1.00 9.18 267 LEU A O 1
ATOM 1782 N N . PHE A 1 244 ? -1.805 -3.882 -4.233 1.00 9.09 268 PHE A N 1
ATOM 1783 C CA . PHE A 1 244 ? -0.679 -4.800 -4.109 1.00 8.84 268 PHE A CA 1
ATOM 1784 C C . PHE A 1 244 ? 0.021 -4.739 -2.758 1.00 8.96 268 PHE A C 1
ATOM 1785 O O . PHE A 1 244 ? 1.218 -5.012 -2.655 1.00 9.89 268 PHE A O 1
ATOM 1793 N N . MET A 1 245 ? -0.742 -4.398 -1.723 1.00 8.78 269 MET A N 1
ATOM 1794 C CA . MET A 1 245 ? -0.213 -4.308 -0.371 1.00 9.36 269 MET A CA 1
ATOM 1795 C C . MET A 1 245 ? -0.699 -5.462 0.511 1.00 7.96 269 MET A C 1
ATOM 1796 O O . MET A 1 245 ? -1.642 -6.182 0.166 1.00 9.15 269 MET A O 1
ATOM 1801 N N . ALA A 1 246 ? -0.044 -5.619 1.659 1.00 8.74 270 ALA A N 1
ATOM 1802 C CA . ALA A 1 246 ? -0.316 -6.719 2.579 1.00 8.91 270 ALA A CA 1
ATOM 1803 C C . ALA A 1 246 ? -1.725 -6.876 3.126 1.00 8.90 270 ALA A C 1
ATOM 1804 O O . ALA A 1 246 ? -2.122 -7.980 3.499 1.00 8.73 270 ALA A O 1
ATOM 1806 N N . ASP A 1 247 ? -2.489 -5.788 3.161 1.00 9.70 271 ASP A N 1
ATOM 1807 C CA . ASP A 1 247 ? -3.853 -5.844 3.669 1.00 9.37 271 ASP A CA 1
ATOM 1808 C C . ASP A 1 247 ? -4.894 -5.753 2.554 1.00 10.12 271 ASP A C 1
ATOM 1809 O O . ASP A 1 247 ? -6.012 -5.279 2.780 1.00 10.02 271 ASP A O 1
ATOM 1814 N N . ASN A 1 248 ? -4.543 -6.216 1.353 1.00 9.62 272 ASN A N 1
ATOM 1815 C CA . ASN A 1 248 ? -5.502 -6.156 0.253 1.00 9.17 272 ASN A CA 1
ATOM 1816 C C . ASN A 1 248 ? -6.664 -7.140 0.383 1.00 9.60 272 ASN A C 1
ATOM 1817 O O . ASN A 1 248 ? -7.521 -7.210 -0.502 1.00 10.23 272 ASN A O 1
ATOM 1822 N N . ASP A 1 249 ? -6.706 -7.885 1.487 1.00 9.88 273 ASP A N 1
ATOM 1823 C CA . ASP A 1 249 ? -7.805 -8.817 1.732 1.00 10.67 273 ASP A CA 1
ATOM 1824 C C . ASP A 1 249 ? -8.677 -8.287 2.880 1.00 11.90 273 ASP A C 1
ATOM 1825 O O . ASP A 1 249 ? -9.591 -8.967 3.341 1.00 13.47 273 ASP A O 1
ATOM 1830 N N . GLU A 1 250 ? -8.392 -7.063 3.325 1.00 10.52 274 GLU A N 1
ATOM 1831 C CA . GLU A 1 250 ? -9.143 -6.439 4.415 1.00 13.18 274 GLU A CA 1
ATOM 1832 C C . GLU A 1 250 ? -9.524 -4.989 4.111 1.00 11.58 274 GLU A C 1
ATOM 1833 O O . GLU A 1 250 ? -10.520 -4.483 4.623 1.00 13.11 274 GLU A O 1
ATOM 1839 N N . ASN A 1 251 ? -8.712 -4.325 3.297 1.00 10.32 275 ASN A N 1
ATOM 1840 C CA . ASN A 1 251 ? -8.934 -2.934 2.905 1.00 9.79 275 ASN A CA 1
ATOM 1841 C C . ASN A 1 251 ? -9.999 -2.892 1.809 1.00 10.20 275 ASN A C 1
ATOM 1842 O O . ASN A 1 251 ? -9.757 -3.314 0.681 1.00 9.81 275 ASN A O 1
ATOM 1847 N N . GLU A 1 252 ? -11.181 -2.388 2.154 1.00 9.89 276 GLU A N 1
ATOM 1848 C CA . GLU A 1 252 ? -12.290 -2.316 1.209 1.00 12.17 276 GLU A CA 1
ATOM 1849 C C . GLU A 1 252 ? -11.948 -1.555 -0.067 1.00 10.74 276 GLU A C 1
ATOM 1850 O O . GLU A 1 252 ? -12.450 -1.889 -1.139 1.00 10.54 276 GLU A O 1
ATOM 1856 N N . ASN A 1 253 ? -11.100 -0.537 0.043 1.00 9.70 277 ASN A N 1
ATOM 1857 C CA . ASN A 1 253 ? -10.720 0.245 -1.130 1.00 9.85 277 ASN A CA 1
ATOM 1858 C C . ASN A 1 253 ? -10.128 -0.680 -2.189 1.00 10.00 277 ASN A C 1
ATOM 1859 O O . ASN A 1 253 ? -10.372 -0.523 -3.386 1.00 11.13 277 ASN A O 1
ATOM 1864 N N . ALA A 1 254 ? -9.352 -1.659 -1.741 1.00 9.10 278 ALA A N 1
ATOM 1865 C CA . ALA A 1 254 ? -8.742 -2.613 -2.654 1.00 8.84 278 ALA A CA 1
ATOM 1866 C C . ALA A 1 254 ? -9.687 -3.758 -3.005 1.00 9.88 278 ALA A C 1
ATOM 1867 O O . ALA A 1 254 ? -9.810 -4.136 -4.172 1.00 9.71 278 ALA A O 1
ATOM 1869 N N . MET A 1 255 ? -10.360 -4.306 -1.998 1.00 8.98 279 MET A N 1
ATOM 1870 C CA . MET A 1 255 ? -11.260 -5.438 -2.208 1.00 9.87 279 MET A CA 1
ATOM 1871 C C . MET A 1 255 ? -12.353 -5.183 -3.238 1.00 9.65 279 MET A C 1
ATOM 1872 O O . MET A 1 255 ? -12.729 -6.086 -3.983 1.00 10.32 279 MET A O 1
ATOM 1877 N N . GLN A 1 256 ? -12.853 -3.955 -3.287 1.00 10.81 280 GLN A N 1
ATOM 1878 C CA . GLN A 1 256 ? -13.922 -3.632 -4.223 1.00 10.55 280 GLN A CA 1
ATOM 1879 C C . GLN A 1 256 ? -13.557 -3.810 -5.697 1.00 10.69 280 GLN A C 1
ATOM 1880 O O . GLN A 1 256 ? -14.441 -3.868 -6.551 1.00 11.29 280 GLN A O 1
ATOM 1886 N N . GLU A 1 257 ? -12.263 -3.890 -5.997 1.00 9.45 281 GLU A N 1
ATOM 1887 C CA . GLU A 1 257 ? -11.805 -4.057 -7.375 1.00 10.35 281 GLU A CA 1
ATOM 1888 C C . GLU A 1 257 ? -11.313 -5.468 -7.678 1.00 11.59 281 GLU A C 1
ATOM 1889 O O . GLU A 1 257 ? -11.268 -5.884 -8.836 1.00 10.27 281 GLU A O 1
ATOM 1895 N N . ILE A 1 258 ? -10.947 -6.204 -6.636 1.00 11.45 282 ILE A N 1
ATOM 1896 C CA . ILE A 1 258 ? -10.406 -7.542 -6.810 1.00 10.35 282 ILE A CA 1
ATOM 1897 C C . ILE A 1 258 ? -11.464 -8.618 -7.020 1.00 10.94 282 ILE A C 1
ATOM 1898 O O . ILE A 1 258 ? -12.066 -9.132 -6.071 1.00 11.75 282 ILE A O 1
ATOM 1903 N N . ILE A 1 259 ? -11.664 -8.956 -8.291 1.00 10.74 283 ILE A N 1
ATOM 1904 C CA . ILE A 1 259 ? -12.648 -9.945 -8.718 1.00 12.53 283 ILE A CA 1
ATOM 1905 C C . ILE A 1 259 ? -12.244 -11.376 -8.375 1.00 12.24 283 ILE A C 1
ATOM 1906 O O . ILE A 1 259 ? -13.095 -12.222 -8.096 1.00 14.50 283 ILE A O 1
ATOM 1911 N N . LEU A 1 260 ? -10.946 -11.658 -8.414 1.00 11.91 284 LEU A N 1
ATOM 1912 C CA . LEU A 1 260 ? -10.463 -12.985 -8.061 1.00 11.88 284 LEU A CA 1
ATOM 1913 C C . LEU A 1 260 ? -9.112 -12.876 -7.392 1.00 12.12 284 LEU A C 1
ATOM 1914 O O . LEU A 1 260 ? -8.090 -12.697 -8.052 1.00 11.42 284 LEU A O 1
ATOM 1919 N N . PRO A 1 261 ? -9.094 -12.960 -6.058 1.00 11.49 285 PRO A N 1
ATOM 1920 C CA . PRO A 1 261 ? -7.833 -12.874 -5.329 1.00 12.27 285 PRO A CA 1
ATOM 1921 C C . PRO A 1 261 ? -7.278 -14.262 -5.050 1.00 12.46 285 PRO A C 1
ATOM 1922 O O . PRO A 1 261 ? -8.037 -15.208 -4.833 1.00 13.86 285 PRO A O 1
ATOM 1926 N N . ILE A 1 262 ? -5.959 -14.388 -5.097 1.00 12.17 286 ILE A N 1
ATOM 1927 C CA . ILE A 1 262 ? -5.312 -15.638 -4.746 1.00 11.15 286 ILE A CA 1
ATOM 1928 C C . ILE A 1 262 ? -4.873 -15.295 -3.328 1.00 11.52 286 ILE A C 1
ATOM 1929 O O . ILE A 1 262 ? -3.958 -14.496 -3.126 1.00 12.34 286 ILE A O 1
ATOM 1934 N N . ARG A 1 263 ? -5.567 -15.866 -2.348 1.00 11.24 287 ARG A N 1
ATOM 1935 C CA . ARG A 1 263 ? -5.274 -15.598 -0.946 1.00 11.99 287 ARG A CA 1
ATOM 1936 C C . ARG A 1 263 ? -3.889 -16.090 -0.552 1.00 11.38 287 ARG A C 1
ATOM 1937 O O . ARG A 1 263 ? -3.494 -17.207 -0.892 1.00 11.79 287 ARG A O 1
ATOM 1945 N N . GLN A 1 264 ? -3.162 -15.242 0.172 1.00 9.79 288 GLN A N 1
ATOM 1946 C CA . GLN A 1 264 ? -1.820 -15.564 0.651 1.00 10.87 288 GLN A CA 1
ATOM 1947 C C . GLN A 1 264 ? -1.736 -15.095 2.102 1.00 12.14 288 GLN A C 1
ATOM 1948 O O . GLN A 1 264 ? -2.356 -14.098 2.473 1.00 10.53 288 GLN A O 1
ATOM 1954 N N . ASP A 1 265 ? -0.976 -15.815 2.919 1.00 11.21 289 ASP A N 1
ATOM 1955 C CA . ASP A 1 265 ? -0.810 -15.472 4.333 1.00 13.35 289 ASP A CA 1
ATOM 1956 C C . ASP A 1 265 ? 0.620 -15.861 4.709 1.00 12.44 289 ASP A C 1
ATOM 1957 O O . ASP A 1 265 ? 0.995 -17.027 4.611 1.00 14.56 289 ASP A O 1
ATOM 1962 N N . GLY A 1 266 ? 1.412 -14.884 5.135 1.00 10.74 290 GLY A N 1
ATOM 1963 C CA . GLY A 1 266 ? 2.797 -15.146 5.486 1.00 10.51 290 GLY A CA 1
ATOM 1964 C C . GLY A 1 266 ? 3.058 -16.376 6.334 1.00 12.65 290 GLY A C 1
ATOM 1965 O O . GLY A 1 266 ? 3.892 -17.210 5.982 1.00 13.10 290 GLY A O 1
ATOM 1966 N N . VAL A 1 267 ? 2.345 -16.496 7.445 1.00 11.96 291 VAL A N 1
ATOM 1967 C CA . VAL A 1 267 ? 2.539 -17.624 8.352 1.00 14.14 291 VAL A CA 1
ATOM 1968 C C . VAL A 1 267 ? 2.019 -18.967 7.849 1.00 16.31 291 VAL A C 1
ATOM 1969 O O . VAL A 1 267 ? 2.467 -20.017 8.317 1.00 17.46 291 VAL A O 1
ATOM 1973 N N . LYS A 1 268 ? 1.085 -18.950 6.901 1.00 15.86 292 LYS A N 1
ATOM 1974 C CA . LYS A 1 268 ? 0.524 -20.194 6.365 1.00 17.48 292 LYS A CA 1
ATOM 1975 C C . LYS A 1 268 ? 1.087 -20.586 4.998 1.00 17.66 292 LYS A C 1
ATOM 1976 O O . LYS A 1 268 ? 1.480 -21.736 4.789 1.00 17.89 292 LYS A O 1
ATOM 1982 N N . THR A 1 269 ? 1.107 -19.634 4.071 1.00 15.16 293 THR A N 1
ATOM 1983 C CA . THR A 1 269 ? 1.625 -19.858 2.722 1.00 15.63 293 THR A CA 1
ATOM 1984 C C . THR A 1 269 ? 3.148 -19.969 2.789 1.00 16.02 293 THR A C 1
ATOM 1985 O O . THR A 1 269 ? 3.770 -20.742 2.058 1.00 14.08 293 THR A O 1
ATOM 1989 N N . ARG A 1 270 ? 3.733 -19.171 3.672 1.00 13.98 294 ARG A N 1
ATOM 1990 C CA . ARG A 1 270 ? 5.167 -19.160 3.898 1.00 14.87 294 ARG A CA 1
ATOM 1991 C C . ARG A 1 270 ? 6.013 -18.954 2.640 1.00 14.29 294 ARG A C 1
ATOM 1992 O O . ARG A 1 270 ? 5.715 -18.081 1.830 1.00 14.19 294 ARG A O 1
ATOM 2000 N N . ASN A 1 271 ? 7.065 -19.748 2.470 1.00 14.26 295 ASN A N 1
ATOM 2001 C CA . ASN A 1 271 ? 7.956 -19.575 1.326 1.00 15.17 295 ASN A CA 1
ATOM 2002 C C . ASN A 1 271 ? 7.520 -20.240 0.026 1.00 15.94 295 ASN A C 1
ATOM 2003 O O . ASN A 1 271 ? 8.226 -20.148 -0.979 1.00 16.61 295 ASN A O 1
ATOM 2008 N N . TYR A 1 272 ? 6.355 -20.882 0.030 1.00 14.55 296 TYR A N 1
ATOM 2009 C CA . TYR A 1 272 ? 5.882 -21.589 -1.158 1.00 16.62 296 TYR A CA 1
ATOM 2010 C C . TYR A 1 272 ? 4.750 -20.925 -1.935 1.00 15.74 296 TYR A C 1
ATOM 2011 O O . TYR A 1 272 ? 4.099 -21.573 -2.755 1.00 15.70 296 TYR A O 1
ATOM 2020 N N . GLY A 1 273 ? 4.523 -19.639 -1.701 1.00 15.15 297 GLY A N 1
ATOM 2021 C CA . GLY A 1 273 ? 3.446 -18.962 -2.402 1.00 15.07 297 GLY A CA 1
ATOM 2022 C C . GLY A 1 273 ? 3.850 -18.139 -3.607 1.00 15.79 297 GLY A C 1
ATOM 2023 O O . GLY A 1 273 ? 5.025 -18.047 -3.964 1.00 16.05 297 GLY A O 1
ATOM 2024 N N . GLY A 1 274 ? 2.853 -17.539 -4.245 1.00 14.00 298 GLY A N 1
ATOM 2025 C CA . GLY A 1 274 ? 3.110 -16.710 -5.404 1.00 13.00 298 GLY A CA 1
ATOM 2026 C C . GLY A 1 274 ? 3.645 -15.345 -5.013 1.00 12.92 298 GLY A C 1
ATOM 2027 O O . GLY A 1 274 ? 4.597 -14.854 -5.618 1.00 13.89 298 GLY A O 1
ATOM 2028 N N . SER A 1 275 ? 3.050 -14.719 -3.999 1.00 12.46 299 SER A N 1
ATOM 2029 C CA . SER A 1 275 ? 3.519 -13.399 -3.603 1.00 11.83 299 SER A CA 1
ATOM 2030 C C . SER A 1 275 ? 4.894 -13.432 -2.943 1.00 12.40 299 SER A C 1
ATOM 2031 O O . SER A 1 275 ? 5.557 -12.403 -2.822 1.00 12.13 299 SER A O 1
ATOM 2034 N N . THR A 1 276 ? 5.328 -14.621 -2.532 1.00 13.16 300 THR A N 1
ATOM 2035 C CA . THR A 1 276 ? 6.650 -14.773 -1.939 1.00 13.06 300 THR A CA 1
ATOM 2036 C C . THR A 1 276 ? 7.640 -14.329 -3.014 1.00 11.90 300 THR A C 1
ATOM 2037 O O . THR A 1 276 ? 8.595 -13.594 -2.758 1.00 11.64 300 THR A O 1
ATOM 2041 N N . TYR A 1 277 ? 7.387 -14.794 -4.229 1.00 11.92 301 TYR A N 1
ATOM 2042 C CA . TYR A 1 277 ? 8.221 -14.478 -5.376 1.00 12.12 301 TYR A CA 1
ATOM 2043 C C . TYR A 1 277 ? 8.095 -13.015 -5.784 1.00 12.54 301 TYR A C 1
ATOM 2044 O O . TYR A 1 277 ? 9.090 -12.341 -6.032 1.00 13.39 301 TYR A O 1
ATOM 2053 N N . LEU A 1 278 ? 6.864 -12.521 -5.843 1.00 11.79 302 LEU A N 1
ATOM 2054 C CA . LEU A 1 278 ? 6.626 -11.144 -6.246 1.00 10.78 302 LEU A CA 1
ATOM 2055 C C . LEU A 1 278 ? 7.295 -10.112 -5.340 1.00 12.19 302 LEU A C 1
ATOM 2056 O O . LEU A 1 278 ? 7.771 -9.080 -5.817 1.00 11.72 302 LEU A O 1
ATOM 2061 N N . VAL A 1 279 ? 7.333 -10.388 -4.040 1.00 11.73 303 VAL A N 1
ATOM 2062 C CA . VAL A 1 279 ? 7.945 -9.461 -3.096 1.00 11.70 303 VAL A CA 1
ATOM 2063 C C . VAL A 1 279 ? 9.432 -9.743 -2.882 1.00 13.15 303 VAL A C 1
ATOM 2064 O O . VAL A 1 279 ? 10.269 -8.876 -3.120 1.00 13.28 303 VAL A O 1
ATOM 2068 N N . CYS A 1 280 ? 9.763 -10.953 -2.445 1.00 12.51 304 CYS A N 1
ATOM 2069 C CA . CYS A 1 280 ? 11.161 -11.298 -2.205 1.00 12.69 304 CYS A CA 1
ATOM 2070 C C . CYS A 1 280 ? 11.979 -11.286 -3.487 1.00 12.76 304 CYS A C 1
ATOM 2071 O O . CYS A 1 280 ? 13.130 -10.845 -3.496 1.00 12.94 304 CYS A O 1
ATOM 2074 N N . GLY A 1 281 ? 11.380 -11.770 -4.567 1.00 12.35 305 GLY A N 1
ATOM 2075 C CA . GLY A 1 281 ? 12.077 -11.822 -5.839 1.00 13.28 305 GLY A CA 1
ATOM 2076 C C . GLY A 1 281 ? 12.492 -10.488 -6.431 1.00 14.72 305 GLY A C 1
ATOM 2077 O O . GLY A 1 281 ? 13.427 -10.436 -7.230 1.00 15.70 305 GLY A O 1
ATOM 2078 N N . THR A 1 282 ? 11.821 -9.409 -6.038 1.00 13.05 306 THR A N 1
ATOM 2079 C CA . THR A 1 282 ? 12.128 -8.085 -6.576 1.00 12.20 306 THR A CA 1
ATOM 2080 C C . THR A 1 282 ? 12.933 -7.199 -5.632 1.00 12.23 306 THR A C 1
ATOM 2081 O O . THR A 1 282 ? 13.165 -6.027 -5.928 1.00 11.97 306 THR A O 1
ATOM 2085 N N . ARG A 1 283 ? 13.366 -7.753 -4.506 1.00 12.69 307 ARG A N 1
ATOM 2086 C CA . ARG A 1 283 ? 14.126 -6.968 -3.541 1.00 12.23 307 ARG A CA 1
ATOM 2087 C C . ARG A 1 283 ? 15.532 -7.509 -3.285 1.00 12.87 307 ARG A C 1
ATOM 2088 O O . ARG A 1 283 ? 15.830 -8.665 -3.573 1.00 13.76 307 ARG A O 1
ATOM 2096 N N . VAL A 1 284 ? 16.393 -6.646 -2.755 1.00 12.67 308 VAL A N 1
ATOM 2097 C CA . VAL A 1 284 ? 17.761 -7.021 -2.412 1.00 14.60 308 VAL A CA 1
ATOM 2098 C C . VAL A 1 284 ? 18.124 -6.252 -1.149 1.00 15.72 308 VAL A C 1
ATOM 2099 O O . VAL A 1 284 ? 17.622 -5.147 -0.920 1.00 14.91 308 VAL A O 1
ATOM 2103 N N . ALA A 1 285 ? 18.986 -6.839 -0.325 1.00 16.40 309 ALA A N 1
ATOM 2104 C CA . ALA A 1 285 ? 19.410 -6.200 0.911 1.00 16.08 309 ALA A CA 1
ATOM 2105 C C . ALA A 1 285 ? 19.884 -4.779 0.633 1.00 15.90 309 ALA A C 1
ATOM 2106 O O . ALA A 1 285 ? 20.578 -4.532 -0.352 1.00 16.86 309 ALA A O 1
ATOM 2108 N N . GLY A 1 286 ? 19.507 -3.846 1.501 1.00 16.26 310 GLY A N 1
ATOM 2109 C CA . GLY A 1 286 ? 19.915 -2.465 1.314 1.00 15.70 310 GLY A CA 1
ATOM 2110 C C . GLY A 1 286 ? 18.797 -1.554 0.841 1.00 15.60 310 GLY A C 1
ATOM 2111 O O . GLY A 1 286 ? 18.841 -0.345 1.056 1.00 14.76 310 GLY A O 1
ATOM 2112 N N . MET A 1 287 ? 17.795 -2.126 0.182 1.00 13.77 311 MET A N 1
ATOM 2113 C CA . MET A 1 287 ? 16.669 -1.331 -0.296 1.00 14.47 311 MET A CA 1
ATOM 2114 C C . MET A 1 287 ? 15.807 -0.902 0.882 1.00 13.47 311 MET A C 1
ATOM 2115 O O . MET A 1 287 ? 15.626 -1.657 1.835 1.00 13.49 311 MET A O 1
ATOM 2120 N N . PRO A 1 288 ? 15.277 0.329 0.843 1.00 13.21 312 PRO A N 1
ATOM 2121 C CA . PRO A 1 288 ? 14.433 0.776 1.954 1.00 12.87 312 PRO A CA 1
ATOM 2122 C C . PRO A 1 288 ? 13.091 0.049 1.885 1.00 12.93 312 PRO A C 1
ATOM 2123 O O . PRO A 1 288 ? 12.631 -0.304 0.799 1.00 13.07 312 PRO A O 1
ATOM 2127 N N . ARG A 1 289 ? 12.482 -0.187 3.042 1.00 12.61 313 ARG A N 1
ATOM 2128 C CA . ARG A 1 289 ? 11.191 -0.863 3.120 1.00 12.43 313 ARG A CA 1
ATOM 2129 C C . ARG A 1 289 ? 11.112 -2.117 2.257 1.00 12.87 313 ARG A C 1
ATOM 2130 O O . ARG A 1 289 ? 10.279 -2.223 1.358 1.00 12.37 313 ARG A O 1
ATOM 2138 N N . MET A 1 290 ? 11.983 -3.078 2.540 1.00 12.07 314 MET A N 1
ATOM 2139 C CA . MET A 1 290 ? 11.987 -4.321 1.785 1.00 12.92 314 MET A CA 1
ATOM 2140 C C . MET A 1 290 ? 10.723 -5.136 2.030 1.00 11.06 314 MET A C 1
ATOM 2141 O O . MET A 1 290 ? 10.230 -5.810 1.129 1.00 12.93 314 MET A O 1
ATOM 2146 N N . GLY A 1 291 ? 10.205 -5.072 3.255 1.00 12.22 315 GLY A N 1
ATOM 2147 C CA . GLY A 1 291 ? 9.017 -5.831 3.601 1.00 13.15 315 GLY A CA 1
ATOM 2148 C C . GLY A 1 291 ? 9.342 -7.290 3.875 1.00 12.95 315 GLY A C 1
ATOM 2149 O O . GLY A 1 291 ? 8.449 -8.103 4.102 1.00 12.58 315 GLY A O 1
ATOM 2150 N N . THR A 1 292 ? 10.631 -7.619 3.860 1.00 12.38 316 THR A N 1
ATOM 2151 C CA . THR A 1 292 ? 11.073 -8.988 4.097 1.00 12.41 316 THR A CA 1
ATOM 2152 C C . THR A 1 292 ? 12.531 -9.005 4.522 1.00 12.24 316 THR A C 1
ATOM 2153 O O . THR A 1 292 ? 13.284 -8.084 4.218 1.00 13.70 316 THR A O 1
ATOM 2157 N N . THR A 1 293 ? 12.919 -10.062 5.225 1.00 13.85 317 THR A N 1
ATOM 2158 C CA . THR A 1 293 ? 14.296 -10.214 5.675 1.00 13.92 317 THR A CA 1
ATOM 2159 C C . THR A 1 293 ? 15.112 -10.896 4.585 1.00 15.90 317 THR A C 1
ATOM 2160 O O . THR A 1 293 ? 16.338 -10.956 4.668 1.00 16.01 317 THR A O 1
ATOM 2164 N N . ASN A 1 294 ? 14.438 -11.402 3.557 1.00 15.23 318 ASN A N 1
ATOM 2165 C CA . ASN A 1 294 ? 15.143 -12.110 2.497 1.00 16.15 318 ASN A CA 1
ATOM 2166 C C . ASN A 1 294 ? 14.868 -11.644 1.072 1.00 16.35 318 ASN A C 1
ATOM 2167 O O . ASN A 1 294 ? 13.904 -12.079 0.438 1.00 16.61 318 ASN A O 1
ATOM 2172 N N . GLY A 1 295 ? 15.729 -10.760 0.575 1.00 15.98 319 GLY A N 1
ATOM 2173 C CA . GLY A 1 295 ? 15.598 -10.271 -0.787 1.00 16.15 319 GLY A CA 1
ATOM 2174 C C . GLY A 1 295 ? 16.322 -11.218 -1.729 1.00 17.79 319 GLY A C 1
ATOM 2175 O O . GLY A 1 295 ? 17.547 -11.350 -1.662 1.00 20.11 319 GLY A O 1
ATOM 2176 N N . TRP A 1 296 ? 15.573 -11.880 -2.606 1.00 16.06 320 TRP A N 1
ATOM 2177 C CA . TRP A 1 296 ? 16.156 -12.835 -3.545 1.00 17.07 320 TRP A CA 1
ATOM 2178 C C . TRP A 1 296 ? 16.938 -12.182 -4.680 1.00 19.79 320 TRP A C 1
ATOM 2179 O O . TRP A 1 296 ? 17.816 -12.814 -5.272 1.00 19.43 320 TRP A O 1
ATOM 2190 N N . SER A 1 297 ? 16.606 -10.932 -4.988 1.00 18.78 321 SER A N 1
ATOM 2191 C CA . SER A 1 297 ? 17.237 -10.189 -6.078 1.00 22.01 321 SER A CA 1
ATOM 2192 C C . SER A 1 297 ? 17.176 -11.007 -7.374 1.00 21.84 321 SER A C 1
ATOM 2193 O O . SER A 1 297 ? 18.191 -11.195 -8.051 1.00 23.58 321 SER A O 1
ATOM 2203 N N . ILE A 1 299 ? 14.447 -10.619 -10.093 1.00 18.96 323 ILE A N 1
ATOM 2204 C CA . ILE A 1 299 ? 14.049 -9.860 -11.268 1.00 17.43 323 ILE A CA 1
ATOM 2205 C C . ILE A 1 299 ? 13.981 -8.355 -11.083 1.00 16.14 323 ILE A C 1
ATOM 2206 O O . ILE A 1 299 ? 13.642 -7.853 -10.010 1.00 15.75 323 ILE A O 1
ATOM 2211 N N . PHE A 1 300 ? 14.317 -7.646 -12.152 1.00 15.41 324 PHE A N 1
ATOM 2212 C CA . PHE A 1 300 ? 14.285 -6.196 -12.163 1.00 15.69 324 PHE A CA 1
ATOM 2213 C C . PHE A 1 300 ? 13.687 -5.757 -13.489 1.00 14.62 324 PHE A C 1
ATOM 2214 O O . PHE A 1 300 ? 13.468 -6.585 -14.379 1.00 15.74 324 PHE A O 1
ATOM 2222 N N . ALA A 1 301 ? 13.417 -4.464 -13.619 1.00 14.44 325 ALA A N 1
ATOM 2223 C CA . ALA A 1 301 ? 12.807 -3.916 -14.824 1.00 12.81 325 ALA A CA 1
ATOM 2224 C C . ALA A 1 301 ? 13.760 -3.773 -16.003 1.00 13.78 325 ALA A C 1
ATOM 2225 O O . ALA A 1 301 ? 14.916 -3.384 -15.837 1.00 14.01 325 ALA A O 1
ATOM 2227 N N . ARG A 1 302 ? 13.282 -4.108 -17.198 1.00 13.63 326 ARG A N 1
ATOM 2228 C CA . ARG A 1 302 ? 14.104 -3.928 -18.386 1.00 13.36 326 ARG A CA 1
ATOM 2229 C C . ARG A 1 302 ? 13.978 -2.445 -18.702 1.00 13.75 326 ARG A C 1
ATOM 2230 O O . ARG A 1 302 ? 13.048 -1.782 -18.235 1.00 13.30 326 ARG A O 1
ATOM 2238 N N . ALA A 1 303 ? 14.907 -1.912 -19.484 1.00 13.11 327 ALA A N 1
ATOM 2239 C CA . ALA A 1 303 ? 14.847 -0.499 -19.826 1.00 13.43 327 ALA A CA 1
ATOM 2240 C C . ALA A 1 303 ? 13.536 -0.168 -20.528 1.00 13.05 327 ALA A C 1
ATOM 2241 O O . ALA A 1 303 ? 12.979 0.910 -20.344 1.00 14.65 327 ALA A O 1
ATOM 2243 N N . ALA A 1 304 ? 13.040 -1.108 -21.329 1.00 13.91 328 ALA A N 1
ATOM 2244 C CA . ALA A 1 304 ? 11.791 -0.903 -22.051 1.00 12.16 328 ALA A CA 1
ATOM 2245 C C . ALA A 1 304 ? 10.604 -0.724 -21.101 1.00 12.90 328 ALA A C 1
ATOM 2246 O O . ALA A 1 304 ? 9.646 -0.030 -21.432 1.00 12.21 328 ALA A O 1
ATOM 2248 N N . MET A 1 305 ? 10.667 -1.348 -19.925 1.00 12.85 329 MET A N 1
ATOM 2249 C CA . MET A 1 305 ? 9.585 -1.227 -18.950 1.00 13.34 329 MET A CA 1
ATOM 2250 C C . MET A 1 305 ? 9.587 0.186 -18.378 1.00 14.08 329 MET A C 1
ATOM 2251 O O . MET A 1 305 ? 8.541 0.819 -18.243 1.00 13.29 329 MET A O 1
ATOM 2256 N N . VAL A 1 306 ? 10.775 0.677 -18.051 1.00 13.49 330 VAL A N 1
ATOM 2257 C CA . VAL A 1 306 ? 10.908 2.017 -17.501 1.00 13.89 330 VAL A CA 1
ATOM 2258 C C . VAL A 1 306 ? 10.414 3.033 -18.527 1.00 14.04 330 VAL A C 1
ATOM 2259 O O . VAL A 1 306 ? 9.787 4.035 -18.181 1.00 13.91 330 VAL A O 1
ATOM 2263 N N . GLN A 1 307 ? 10.673 2.756 -19.800 1.00 14.08 331 GLN A N 1
ATOM 2264 C CA . GLN A 1 307 ? 10.263 3.668 -20.852 1.00 15.25 331 GLN A CA 1
ATOM 2265 C C . GLN A 1 307 ? 8.746 3.796 -20.981 1.00 15.40 331 GLN A C 1
ATOM 2266 O O . GLN A 1 307 ? 8.248 4.736 -21.594 1.00 14.99 331 GLN A O 1
ATOM 2272 N N . LYS A 1 308 ? 8.007 2.854 -20.402 1.00 15.36 332 LYS A N 1
ATOM 2273 C CA . LYS A 1 308 ? 6.553 2.920 -20.459 1.00 14.98 332 LYS A CA 1
ATOM 2274 C C . LYS A 1 308 ? 6.073 4.123 -19.644 1.00 15.38 332 LYS A C 1
ATOM 2275 O O . LYS A 1 308 ? 4.997 4.665 -19.883 1.00 14.95 332 LYS A O 1
ATOM 2281 N N . PHE A 1 309 ? 6.886 4.543 -18.679 1.00 14.30 333 PHE A N 1
ATOM 2282 C CA . PHE A 1 309 ? 6.538 5.688 -17.845 1.00 15.24 333 PHE A CA 1
ATOM 2283 C C . PHE A 1 309 ? 7.329 6.930 -18.248 1.00 15.61 333 PHE A C 1
ATOM 2284 O O . PHE A 1 309 ? 6.902 8.052 -17.986 1.00 16.57 333 PHE A O 1
ATOM 2292 N N . PHE A 1 310 ? 8.477 6.719 -18.885 1.00 15.64 334 PHE A N 1
ATOM 2293 C CA . PHE A 1 310 ? 9.331 7.812 -19.346 1.00 16.63 334 PHE A CA 1
ATOM 2294 C C . PHE A 1 310 ? 9.735 7.550 -20.793 1.00 16.33 334 PHE A C 1
ATOM 2295 O O . PHE A 1 310 ? 10.710 6.843 -21.050 1.00 15.60 334 PHE A O 1
ATOM 2303 N N . SER A 1 311 ? 8.983 8.117 -21.731 1.00 18.51 335 SER A N 1
ATOM 2304 C CA . SER A 1 311 ? 9.269 7.929 -23.150 1.00 19.68 335 SER A CA 1
ATOM 2305 C C . SER A 1 311 ? 10.721 8.288 -23.449 1.00 19.90 335 SER A C 1
ATOM 2306 O O . SER A 1 311 ? 11.376 7.643 -24.272 1.00 19.36 335 SER A O 1
ATOM 2309 N N . ASN A 1 312 ? 11.214 9.323 -22.777 1.00 18.76 336 ASN A N 1
ATOM 2310 C CA . ASN A 1 312 ? 12.597 9.759 -22.922 1.00 19.91 336 ASN A CA 1
ATOM 2311 C C . ASN A 1 312 ? 13.277 9.312 -21.636 1.00 18.58 336 ASN A C 1
ATOM 2312 O O . ASN A 1 312 ? 13.055 9.900 -20.575 1.00 19.31 336 ASN A O 1
ATOM 2317 N N . LEU A 1 313 ? 14.093 8.269 -21.729 1.00 18.71 337 LEU A N 1
ATOM 2318 C CA . LEU A 1 313 ? 14.775 7.731 -20.561 1.00 17.92 337 LEU A CA 1
ATOM 2319 C C . LEU A 1 313 ? 15.680 8.725 -19.839 1.00 19.16 337 LEU A C 1
ATOM 2320 O O . LEU A 1 313 ? 16.064 8.499 -18.693 1.00 18.92 337 LEU A O 1
ATOM 2325 N N . GLU A 1 314 ? 16.017 9.828 -20.499 1.00 19.96 338 GLU A N 1
ATOM 2326 C CA . GLU A 1 314 ? 16.867 10.827 -19.867 1.00 20.44 338 GLU A CA 1
ATOM 2327 C C . GLU A 1 314 ? 16.097 11.596 -18.795 1.00 20.83 338 GLU A C 1
ATOM 2328 O O . GLU A 1 314 ? 16.693 12.322 -17.997 1.00 20.43 338 GLU A O 1
ATOM 2334 N N . ASP A 1 315 ? 14.776 11.430 -18.775 1.00 19.26 339 ASP A N 1
ATOM 2335 C CA . ASP A 1 315 ? 13.934 12.108 -17.792 1.00 19.36 339 ASP A CA 1
ATOM 2336 C C . ASP A 1 315 ? 13.753 11.282 -16.524 1.00 18.02 339 ASP A C 1
ATOM 2337 O O . ASP A 1 315 ? 13.147 11.742 -15.557 1.00 18.00 339 ASP A O 1
ATOM 2342 N N . VAL A 1 316 ? 14.273 10.060 -16.532 1.00 15.96 340 VAL A N 1
ATOM 2343 C CA . VAL A 1 316 ? 14.159 9.184 -15.371 1.00 16.37 340 VAL A CA 1
ATOM 2344 C C . VAL A 1 316 ? 15.086 9.660 -14.259 1.00 15.93 340 VAL A C 1
ATOM 2345 O O . VAL A 1 316 ? 16.277 9.867 -14.487 1.00 15.81 340 VAL A O 1
ATOM 2349 N N . PRO A 1 317 ? 14.548 9.858 -13.044 1.00 16.31 341 PRO A N 1
ATOM 2350 C CA . PRO A 1 317 ? 15.384 10.308 -11.927 1.00 15.50 341 PRO A CA 1
ATOM 2351 C C . PRO A 1 317 ? 16.513 9.313 -11.697 1.00 15.68 341 PRO A C 1
ATOM 2352 O O . PRO A 1 317 ? 16.269 8.127 -11.472 1.00 16.10 341 PRO A O 1
ATOM 2356 N N . MET A 1 318 ? 17.749 9.794 -11.763 1.00 15.43 342 MET A N 1
ATOM 2357 C CA . MET A 1 318 ? 18.910 8.935 -11.576 1.00 16.74 342 MET A CA 1
ATOM 2358 C C . MET A 1 318 ? 20.018 9.663 -10.837 1.00 17.09 342 MET A C 1
ATOM 2359 O O . MET A 1 318 ? 20.147 10.880 -10.946 1.00 18.86 342 MET A O 1
ATOM 2364 N N . LEU A 1 319 ? 20.816 8.909 -10.093 1.00 16.81 343 LEU A N 1
ATOM 2365 C CA . LEU A 1 319 ? 21.942 9.486 -9.374 1.00 18.63 343 LEU A CA 1
ATOM 2366 C C . LEU A 1 319 ? 23.029 9.735 -10.412 1.00 20.15 343 LEU A C 1
ATOM 2367 O O . LEU A 1 319 ? 23.308 8.868 -11.242 1.00 20.03 343 LEU A O 1
ATOM 2372 N N . PRO A 1 320 ? 23.648 10.925 -10.391 1.00 21.07 344 PRO A N 1
ATOM 2373 C CA . PRO A 1 320 ? 24.705 11.216 -11.363 1.00 21.53 344 PRO A CA 1
ATOM 2374 C C . PRO A 1 320 ? 25.872 10.250 -11.179 1.00 20.77 344 PRO A C 1
ATOM 2375 O O . PRO A 1 320 ? 26.147 9.806 -10.064 1.00 20.33 344 PRO A O 1
ATOM 2379 N N . ALA A 1 321 ? 26.554 9.927 -12.272 1.00 22.54 345 ALA A N 1
ATOM 2380 C CA . ALA A 1 321 ? 27.689 9.015 -12.207 1.00 24.00 345 ALA A CA 1
ATOM 2381 C C . ALA A 1 321 ? 28.806 9.617 -11.358 1.00 23.99 345 ALA A C 1
ATOM 2382 O O . ALA A 1 321 ? 29.532 8.896 -10.670 1.00 24.84 345 ALA A O 1
ATOM 2384 N N . ASP A 1 322 ? 28.927 10.941 -11.399 1.00 26.27 346 ASP A N 1
ATOM 2385 C CA . ASP A 1 322 ? 29.963 11.645 -10.649 1.00 27.03 346 ASP A CA 1
ATOM 2386 C C . ASP A 1 322 ? 29.673 11.800 -9.157 1.00 26.35 346 ASP A C 1
ATOM 2387 O O . ASP A 1 322 ? 30.504 12.319 -8.413 1.00 27.67 346 ASP A O 1
ATOM 2392 N N . VAL A 1 323 ? 28.498 11.363 -8.717 1.00 24.64 347 VAL A N 1
ATOM 2393 C CA . VAL A 1 323 ? 28.156 11.445 -7.301 1.00 24.15 347 VAL A CA 1
ATOM 2394 C C . VAL A 1 323 ? 28.433 10.086 -6.675 1.00 24.21 347 VAL A C 1
ATOM 2395 O O . VAL A 1 323 ? 27.847 9.079 -7.074 1.00 24.04 347 VAL A O 1
ATOM 2399 N N . GLU A 1 324 ? 29.333 10.055 -5.699 1.00 24.84 348 GLU A N 1
ATOM 2400 C CA . GLU A 1 324 ? 29.681 8.803 -5.040 1.00 24.39 348 GLU A CA 1
ATOM 2401 C C . GLU A 1 324 ? 28.638 8.374 -4.021 1.00 24.57 348 GLU A C 1
ATOM 2402 O O . GLU A 1 324 ? 27.892 9.198 -3.485 1.00 24.61 348 GLU A O 1
ATOM 2408 N N . ILE A 1 325 ? 28.594 7.072 -3.764 1.00 23.59 349 ILE A N 1
ATOM 2409 C CA . ILE A 1 325 ? 27.667 6.511 -2.795 1.00 25.26 349 ILE A CA 1
ATOM 2410 C C . ILE A 1 325 ? 28.476 6.125 -1.564 1.00 25.87 349 ILE A C 1
ATOM 2411 O O . ILE A 1 325 ? 29.319 5.230 -1.623 1.00 27.19 349 ILE A O 1
ATOM 2416 N N . PRO A 1 326 ? 28.238 6.808 -0.434 1.00 26.79 350 PRO A N 1
ATOM 2417 C CA . PRO A 1 326 ? 28.944 6.542 0.822 1.00 27.07 350 PRO A CA 1
ATOM 2418 C C . PRO A 1 326 ? 28.924 5.069 1.220 1.00 27.43 350 PRO A C 1
ATOM 2419 O O . PRO A 1 326 ? 27.926 4.378 1.023 1.00 28.11 350 PRO A O 1
ATOM 2423 N N . THR A 1 327 ? 30.034 4.593 1.778 1.00 28.02 351 THR A N 1
ATOM 2424 C CA . THR A 1 327 ? 30.135 3.204 2.211 1.00 28.98 351 THR A CA 1
ATOM 2425 C C . THR A 1 327 ? 29.692 3.082 3.667 1.00 29.33 351 THR A C 1
ATOM 2426 O O . THR A 1 327 ? 29.704 1.993 4.243 1.00 31.13 351 THR A O 1
ATOM 2430 N N . LYS A 1 328 ? 29.300 4.211 4.251 1.00 29.92 352 LYS A N 1
ATOM 2431 C CA . LYS A 1 328 ? 28.847 4.254 5.638 1.00 29.11 352 LYS A CA 1
ATOM 2432 C C . LYS A 1 328 ? 27.729 5.278 5.797 1.00 28.64 352 LYS A C 1
ATOM 2433 O O . LYS A 1 328 ? 27.639 6.235 5.027 1.00 30.31 352 LYS A O 1
ATOM 2439 N N . GLY A 1 329 ? 26.883 5.073 6.802 1.00 28.50 353 GLY A N 1
ATOM 2440 C CA . GLY A 1 329 ? 25.793 6.001 7.049 1.00 28.03 353 GLY A CA 1
ATOM 2441 C C . GLY A 1 329 ? 24.549 5.775 6.211 1.00 27.31 353 GLY A C 1
ATOM 2442 O O . GLY A 1 329 ? 23.743 6.692 6.042 1.00 27.27 353 GLY A O 1
ATOM 2443 N N . LEU A 1 330 ? 24.388 4.565 5.684 1.00 26.53 354 LEU A N 1
ATOM 2444 C CA . LEU A 1 330 ? 23.221 4.232 4.870 1.00 26.35 354 LEU A CA 1
ATOM 2445 C C . LEU A 1 330 ? 22.696 2.848 5.245 1.00 26.37 354 LEU A C 1
ATOM 2446 O O . LEU A 1 330 ? 22.419 2.018 4.378 1.00 27.73 354 LEU A O 1
ATOM 2451 N N . ASP A 1 331 ? 22.547 2.612 6.544 1.00 27.78 355 ASP A N 1
ATOM 2452 C CA . ASP A 1 331 ? 22.077 1.324 7.041 1.00 27.56 355 ASP A CA 1
ATOM 2453 C C . ASP A 1 331 ? 20.582 1.301 7.339 1.00 26.95 355 ASP A C 1
ATOM 2454 O O . ASP A 1 331 ? 19.932 0.263 7.208 1.00 28.36 355 ASP A O 1
ATOM 2459 N N . THR A 1 332 ? 20.038 2.445 7.740 1.00 25.80 356 THR A N 1
ATOM 2460 C CA . THR A 1 332 ? 18.622 2.535 8.071 1.00 23.48 356 THR A CA 1
ATOM 2461 C C . THR A 1 332 ? 17.819 3.107 6.911 1.00 22.41 356 THR A C 1
ATOM 2462 O O . THR A 1 332 ? 18.369 3.777 6.038 1.00 21.95 356 THR A O 1
ATOM 2466 N N . ASP A 1 333 ? 16.517 2.835 6.907 1.00 21.94 357 ASP A N 1
ATOM 2467 C CA . ASP A 1 333 ? 15.642 3.349 5.861 1.00 21.45 357 ASP A CA 1
ATOM 2468 C C . ASP A 1 333 ? 15.672 4.872 5.899 1.00 20.92 357 ASP A C 1
ATOM 2469 O O . ASP A 1 333 ? 15.629 5.529 4.860 1.00 18.41 357 ASP A O 1
ATOM 2474 N N . GLU A 1 334 ? 15.757 5.426 7.105 1.00 20.41 358 GLU A N 1
ATOM 2475 C CA . GLU A 1 334 ? 15.793 6.873 7.281 1.00 19.15 358 GLU A CA 1
ATOM 2476 C C . GLU A 1 334 ? 16.986 7.494 6.553 1.00 18.44 358 GLU A C 1
ATOM 2477 O O . GLU A 1 334 ? 16.841 8.483 5.832 1.00 17.24 358 GLU A O 1
ATOM 2483 N N . GLN A 1 335 ? 18.165 6.909 6.739 1.00 17.23 359 GLN A N 1
ATOM 2484 C CA . GLN A 1 335 ? 19.375 7.415 6.099 1.00 17.19 359 GLN A CA 1
ATOM 2485 C C . GLN A 1 335 ? 19.288 7.273 4.581 1.00 15.70 359 GLN A C 1
ATOM 2486 O O . GLN A 1 335 ? 19.629 8.196 3.837 1.00 15.97 359 GLN A O 1
ATOM 2492 N N . ILE A 1 336 ? 18.831 6.107 4.133 1.00 16.22 360 ILE A N 1
ATOM 2493 C CA . ILE A 1 336 ? 18.696 5.834 2.708 1.00 14.67 360 ILE A CA 1
ATOM 2494 C C . ILE A 1 336 ? 17.700 6.806 2.081 1.00 12.46 360 ILE A C 1
ATOM 2495 O O . ILE A 1 336 ? 17.981 7.405 1.047 1.00 13.09 360 ILE A O 1
ATOM 2500 N N . ASP A 1 337 ? 16.542 6.967 2.717 1.00 13.22 361 ASP A N 1
ATOM 2501 C CA . ASP A 1 337 ? 15.514 7.873 2.207 1.00 12.77 361 ASP A CA 1
ATOM 2502 C C . ASP A 1 337 ? 15.994 9.318 2.109 1.00 13.74 361 ASP A C 1
ATOM 2503 O O . ASP A 1 337 ? 15.672 10.021 1.149 1.00 11.92 361 ASP A O 1
ATOM 2508 N N . ALA A 1 338 ? 16.739 9.770 3.114 1.00 13.43 362 ALA A N 1
ATOM 2509 C CA . ALA A 1 338 ? 17.239 11.141 3.122 1.00 13.92 362 ALA A CA 1
ATOM 2510 C C . ALA A 1 338 ? 18.227 11.374 1.984 1.00 13.48 362 ALA A C 1
ATOM 2511 O O . ALA A 1 338 ? 18.212 12.426 1.342 1.00 13.71 362 ALA A O 1
ATOM 2513 N N . PHE A 1 339 ? 19.084 10.388 1.731 1.00 13.59 363 PHE A N 1
ATOM 2514 C CA . PHE A 1 339 ? 20.056 10.499 0.650 1.00 13.82 363 PHE A CA 1
ATOM 2515 C C . PHE A 1 339 ? 19.316 10.482 -0.687 1.00 13.20 363 PHE A C 1
ATOM 2516 O O . PHE A 1 339 ? 19.590 11.297 -1.566 1.00 12.90 363 PHE A O 1
ATOM 2524 N N . ASP A 1 340 ? 18.371 9.557 -0.838 1.00 11.46 364 ASP A N 1
ATOM 2525 C CA . ASP A 1 340 ? 17.602 9.485 -2.074 1.00 12.40 364 ASP A CA 1
ATOM 2526 C C . ASP A 1 340 ? 16.844 10.796 -2.274 1.00 12.37 364 ASP A C 1
ATOM 2527 O O . ASP A 1 340 ? 16.761 11.310 -3.385 1.00 11.70 364 ASP A O 1
ATOM 2532 N N . ALA A 1 341 ? 16.296 11.345 -1.192 1.00 12.90 365 ALA A N 1
ATOM 2533 C CA . ALA A 1 341 ? 15.553 12.599 -1.282 1.00 12.41 365 ALA A CA 1
ATOM 2534 C C . ALA A 1 341 ? 16.450 13.731 -1.771 1.00 12.33 365 ALA A C 1
ATOM 2535 O O . ALA A 1 341 ? 16.052 14.536 -2.609 1.00 14.91 365 ALA A O 1
ATOM 2537 N N . GLU A 1 342 ? 17.665 13.788 -1.238 1.00 13.61 366 GLU A N 1
ATOM 2538 C CA . GLU A 1 342 ? 18.612 14.824 -1.619 1.00 15.25 366 GLU A CA 1
ATOM 2539 C C . GLU A 1 342 ? 18.917 14.787 -3.115 1.00 14.22 366 GLU A C 1
ATOM 2540 O O . GLU A 1 342 ? 19.139 15.827 -3.739 1.00 15.00 366 GLU A O 1
ATOM 2546 N N . HIS A 1 343 ? 18.908 13.587 -3.691 1.00 13.56 367 HIS A N 1
ATOM 2547 C CA . HIS A 1 343 ? 19.208 13.419 -5.107 1.00 14.81 367 HIS A CA 1
ATOM 2548 C C . HIS A 1 343 ? 17.978 13.137 -5.969 1.00 14.19 367 HIS A C 1
ATOM 2549 O O . HIS A 1 343 ? 18.096 12.774 -7.141 1.00 14.85 367 HIS A O 1
ATOM 2556 N N . GLY A 1 344 ? 16.801 13.313 -5.375 1.00 12.86 368 GLY A N 1
ATOM 2557 C CA . GLY A 1 344 ? 15.550 13.116 -6.085 1.00 13.33 368 GLY A CA 1
ATOM 2558 C C . GLY A 1 344 ? 15.289 11.724 -6.620 1.00 12.57 368 GLY A C 1
ATOM 2559 O O . GLY A 1 344 ? 14.651 11.574 -7.669 1.00 13.38 368 GLY A O 1
ATOM 2560 N N . ILE A 1 345 ? 15.752 10.705 -5.902 1.00 11.63 369 ILE A N 1
ATOM 2561 C CA . ILE A 1 345 ? 15.558 9.339 -6.360 1.00 11.67 369 ILE A CA 1
ATOM 2562 C C . ILE A 1 345 ? 14.800 8.390 -5.435 1.00 12.69 369 ILE A C 1
ATOM 2563 O O . ILE A 1 345 ? 15.037 7.183 -5.443 1.00 11.88 369 ILE A O 1
ATOM 2568 N N . ARG A 1 346 ? 13.898 8.932 -4.623 1.00 12.17 370 ARG A N 1
ATOM 2569 C CA . ARG A 1 346 ? 13.068 8.075 -3.781 1.00 11.63 370 ARG A CA 1
ATOM 2570 C C . ARG A 1 346 ? 12.003 7.578 -4.750 1.00 11.22 370 ARG A C 1
ATOM 2571 O O . ARG A 1 346 ? 11.757 8.214 -5.774 1.00 10.99 370 ARG A O 1
ATOM 2579 N N . THR A 1 347 ? 11.362 6.457 -4.447 1.00 11.04 371 THR A N 1
ATOM 2580 C CA . THR A 1 347 ? 10.317 5.986 -5.342 1.00 10.37 371 THR A CA 1
ATOM 2581 C C . THR A 1 347 ? 9.206 7.034 -5.460 1.00 10.88 371 THR A C 1
ATOM 2582 O O . THR A 1 347 ? 8.599 7.182 -6.521 1.00 10.81 371 THR A O 1
ATOM 2586 N N . GLU A 1 348 ? 8.947 7.784 -4.391 1.00 10.86 372 GLU A N 1
ATOM 2587 C CA . GLU A 1 348 ? 7.903 8.798 -4.479 1.00 12.32 372 GLU A CA 1
ATOM 2588 C C . GLU A 1 348 ? 8.335 9.908 -5.434 1.00 11.78 372 GLU A C 1
ATOM 2589 O O . GLU A 1 348 ? 7.497 10.591 -6.021 1.00 12.33 372 GLU A O 1
ATOM 2595 N N . ASP A 1 349 ? 9.643 10.079 -5.598 1.00 11.53 373 ASP A N 1
ATOM 2596 C CA . ASP A 1 349 ? 10.162 11.086 -6.521 1.00 12.59 373 ASP A CA 1
ATOM 2597 C C . ASP A 1 349 ? 10.020 10.541 -7.944 1.00 12.71 373 ASP A C 1
ATOM 2598 O O . ASP A 1 349 ? 9.767 11.295 -8.889 1.00 12.39 373 ASP A O 1
ATOM 2603 N N . MET A 1 350 ? 10.176 9.225 -8.083 1.00 12.08 374 MET A N 1
ATOM 2604 C CA . MET A 1 350 ? 10.037 8.554 -9.372 1.00 12.24 374 MET A CA 1
ATOM 2605 C C . MET A 1 350 ? 8.600 8.761 -9.848 1.00 12.29 374 MET A C 1
ATOM 2606 O O . MET A 1 350 ? 8.356 9.105 -11.004 1.00 13.01 374 MET A O 1
ATOM 2611 N N . ILE A 1 351 ? 7.654 8.561 -8.934 1.00 11.18 375 ILE A N 1
ATOM 2612 C CA . ILE A 1 351 ? 6.237 8.723 -9.237 1.00 12.46 375 ILE A CA 1
ATOM 2613 C C . ILE A 1 351 ? 5.909 10.162 -9.617 1.00 13.36 375 ILE A C 1
ATOM 2614 O O . ILE A 1 351 ? 5.161 10.402 -10.565 1.00 12.74 375 ILE A O 1
ATOM 2619 N N . LYS A 1 352 ? 6.471 11.120 -8.887 1.00 12.18 376 LYS A N 1
ATOM 2620 C CA . LYS A 1 352 ? 6.213 12.522 -9.184 1.00 14.30 376 LYS A CA 1
ATOM 2621 C C . LYS A 1 352 ? 6.748 12.885 -10.567 1.00 13.02 376 LYS A C 1
ATOM 2622 O O . LYS A 1 352 ? 6.082 13.584 -11.335 1.00 14.79 376 LYS A O 1
ATOM 2628 N N . ALA A 1 353 ? 7.944 12.402 -10.887 1.00 13.03 377 ALA A N 1
ATOM 2629 C CA . ALA A 1 353 ? 8.551 12.684 -12.186 1.00 13.17 377 ALA A CA 1
ATOM 2630 C C . ALA A 1 353 ? 7.749 12.054 -13.322 1.00 14.15 377 ALA A C 1
ATOM 2631 O O . ALA A 1 353 ? 7.581 12.658 -14.383 1.00 14.17 377 ALA A O 1
ATOM 2633 N N . ALA A 1 354 ? 7.249 10.842 -13.095 1.00 13.94 378 ALA A N 1
ATOM 2634 C CA . ALA A 1 354 ? 6.473 10.133 -14.109 1.00 13.45 378 ALA A CA 1
ATOM 2635 C C . ALA A 1 354 ? 5.062 10.681 -14.256 1.00 13.91 378 ALA A C 1
ATOM 2636 O O . ALA A 1 354 ? 4.427 10.497 -15.295 1.00 13.82 378 ALA A O 1
ATOM 2638 N N . GLY A 1 355 ? 4.566 11.347 -13.219 1.00 14.58 379 GLY A N 1
ATOM 2639 C CA . GLY A 1 355 ? 3.210 11.864 -13.279 1.00 13.55 379 GLY A CA 1
ATOM 2640 C C . GLY A 1 355 ? 2.238 10.700 -13.400 1.00 13.54 379 GLY A C 1
ATOM 2641 O O . GLY A 1 355 ? 1.236 10.779 -14.109 1.00 14.35 379 GLY A O 1
ATOM 2642 N N . ASP A 1 356 ? 2.533 9.614 -12.692 1.00 12.35 380 ASP A N 1
ATOM 2643 C CA . ASP A 1 356 ? 1.704 8.412 -12.735 1.00 11.95 380 ASP A CA 1
ATOM 2644 C C . ASP A 1 356 ? 1.937 7.615 -11.445 1.00 10.76 380 ASP A C 1
ATOM 2645 O O . ASP A 1 356 ? 3.064 7.219 -11.153 1.00 11.64 380 ASP A O 1
ATOM 2650 N N . ASP A 1 357 ? 0.872 7.391 -10.681 1.00 11.35 381 ASP A N 1
ATOM 2651 C CA . ASP A 1 357 ? 0.951 6.633 -9.427 1.00 10.57 381 ASP A CA 1
ATOM 2652 C C . ASP A 1 357 ? 1.476 5.212 -9.631 1.00 11.17 381 ASP A C 1
ATOM 2653 O O . ASP A 1 357 ? 1.953 4.578 -8.692 1.00 10.72 381 ASP A O 1
ATOM 2658 N N . ARG A 1 358 ? 1.373 4.705 -10.854 1.00 10.73 382 ARG A N 1
ATOM 2659 C CA . ARG A 1 358 ? 1.802 3.343 -11.148 1.00 10.45 382 ARG A CA 1
ATOM 2660 C C . ARG A 1 358 ? 3.298 3.145 -11.362 1.00 10.31 382 ARG A C 1
ATOM 2661 O O . ARG A 1 358 ? 3.759 2.008 -11.463 1.00 11.04 382 ARG A O 1
ATOM 2669 N N . ALA A 1 359 ? 4.056 4.239 -11.409 1.00 11.35 383 ALA A N 1
ATOM 2670 C CA . ALA A 1 359 ? 5.504 4.156 -11.624 1.00 10.29 383 ALA A CA 1
ATOM 2671 C C . ALA A 1 359 ? 6.252 3.756 -10.352 1.00 10.96 383 ALA A C 1
ATOM 2672 O O . ALA A 1 359 ? 7.124 4.484 -9.871 1.00 11.57 383 ALA A O 1
ATOM 2674 N N . LEU A 1 360 ? 5.901 2.586 -9.828 1.00 10.13 384 LEU A N 1
ATOM 2675 C CA . LEU A 1 360 ? 6.494 2.039 -8.614 1.00 11.24 384 LEU A CA 1
ATOM 2676 C C . LEU A 1 360 ? 7.834 1.365 -8.914 1.00 11.12 384 LEU A C 1
ATOM 2677 O O . LEU A 1 360 ? 7.979 0.142 -8.836 1.00 10.05 384 LEU A O 1
ATOM 2682 N N . LEU A 1 361 ? 8.812 2.198 -9.256 1.00 10.99 385 LEU A N 1
ATOM 2683 C CA . LEU A 1 361 ? 10.158 1.747 -9.579 1.00 11.36 385 LEU A CA 1
ATOM 2684 C C . LEU A 1 361 ? 11.126 2.389 -8.592 1.00 11.36 385 LEU A C 1
ATOM 2685 O O . LEU A 1 361 ? 10.789 3.376 -7.935 1.00 11.26 385 LEU A O 1
ATOM 2690 N N . TYR A 1 362 ? 12.329 1.834 -8.491 1.00 11.17 386 TYR A N 1
ATOM 2691 C CA . TYR A 1 362 ? 13.321 2.376 -7.577 1.00 11.76 386 TYR A CA 1
ATOM 2692 C C . TYR A 1 362 ? 14.698 2.490 -8.223 1.00 13.06 386 TYR A C 1
ATOM 2693 O O . TYR A 1 362 ? 15.257 1.495 -8.701 1.00 12.52 386 TYR A O 1
ATOM 2702 N N . SER A 1 363 ? 15.236 3.708 -8.233 1.00 12.16 387 SER A N 1
ATOM 2703 C CA . SER A 1 363 ? 16.560 3.972 -8.796 1.00 12.95 387 SER A CA 1
ATOM 2704 C C . SER A 1 363 ? 17.462 4.561 -7.713 1.00 13.56 387 SER A C 1
ATOM 2705 O O . SER A 1 363 ? 18.534 5.093 -8.007 1.00 13.43 387 SER A O 1
ATOM 2708 N N . GLY A 1 364 ? 17.014 4.461 -6.462 1.00 12.26 388 GLY A N 1
ATOM 2709 C CA . GLY A 1 364 ? 17.779 4.979 -5.340 1.00 13.20 388 GLY A CA 1
ATOM 2710 C C . GLY A 1 364 ? 19.042 4.190 -5.041 1.00 14.42 388 GLY A C 1
ATOM 2711 O O . GLY A 1 364 ? 19.334 3.191 -5.702 1.00 13.84 388 GLY A O 1
ATOM 2712 N N . VAL A 1 365 ? 19.776 4.624 -4.023 1.00 14.13 389 VAL A N 1
ATOM 2713 C CA . VAL A 1 365 ? 21.040 3.989 -3.652 1.00 15.15 389 VAL A CA 1
ATOM 2714 C C . VAL A 1 365 ? 20.953 2.731 -2.793 1.00 16.42 389 VAL A C 1
ATOM 2715 O O . VAL A 1 365 ? 21.955 2.034 -2.610 1.00 14.84 389 VAL A O 1
ATOM 2719 N N . GLY A 1 366 ? 19.776 2.440 -2.250 1.00 14.11 390 GLY A N 1
ATOM 2720 C CA . GLY A 1 366 ? 19.637 1.250 -1.429 1.00 14.75 390 GLY A CA 1
ATOM 2721 C C . GLY A 1 366 ? 19.849 0.001 -2.261 1.00 14.89 390 GLY A C 1
ATOM 2722 O O . GLY A 1 366 ? 19.075 -0.272 -3.176 1.00 14.68 390 GLY A O 1
ATOM 2723 N N . GLY A 1 367 ? 20.899 -0.755 -1.951 1.00 14.70 391 GLY A N 1
ATOM 2724 C CA . GLY A 1 367 ? 21.186 -1.964 -2.703 1.00 16.76 391 GLY A CA 1
ATOM 2725 C C . GLY A 1 367 ? 22.268 -1.765 -3.749 1.00 17.17 391 GLY A C 1
ATOM 2726 O O . GLY A 1 367 ? 22.669 -2.719 -4.420 1.00 18.93 391 GLY A O 1
ATOM 2727 N N . GLY A 1 368 ? 22.733 -0.527 -3.901 1.00 17.02 392 GLY A N 1
ATOM 2728 C CA . GLY A 1 368 ? 23.780 -0.250 -4.870 1.00 17.25 392 GLY A CA 1
ATOM 2729 C C . GLY A 1 368 ? 23.372 0.638 -6.031 1.00 17.52 392 GLY A C 1
ATOM 2730 O O . GLY A 1 368 ? 22.187 0.880 -6.264 1.00 18.79 392 GLY A O 1
ATOM 2731 N N . ARG A 1 369 ? 24.366 1.124 -6.767 1.00 16.93 393 ARG A N 1
ATOM 2732 C CA . ARG A 1 369 ? 24.127 1.991 -7.910 1.00 16.74 393 ARG A CA 1
ATOM 2733 C C . ARG A 1 369 ? 23.397 1.221 -9.007 1.00 18.24 393 ARG A C 1
ATOM 2734 O O . ARG A 1 369 ? 23.843 0.155 -9.433 1.00 17.68 393 ARG A O 1
ATOM 2742 N N . ARG A 1 370 ? 22.273 1.769 -9.458 1.00 16.55 394 ARG A N 1
ATOM 2743 C CA . ARG A 1 370 ? 21.468 1.132 -10.496 1.00 18.35 394 ARG A CA 1
ATOM 2744 C C . ARG A 1 370 ? 21.736 1.674 -11.895 1.00 18.46 394 ARG A C 1
ATOM 2745 O O . ARG A 1 370 ? 22.223 2.791 -12.064 1.00 19.67 394 ARG A O 1
ATOM 2753 N N . LYS A 1 371 ? 21.407 0.859 -12.893 1.00 19.44 395 LYS A N 1
ATOM 2754 C CA . LYS A 1 371 ? 21.528 1.238 -14.298 1.00 17.94 395 LYS A CA 1
ATOM 2755 C C . LYS A 1 371 ? 20.101 1.138 -14.813 1.00 18.16 395 LYS A C 1
ATOM 2756 O O . LYS A 1 371 ? 19.282 0.444 -14.215 1.00 18.80 395 LYS A O 1
ATOM 2762 N N . ILE A 1 372 ? 19.799 1.820 -15.910 1.00 18.44 396 ILE A N 1
ATOM 2763 C CA . ILE A 1 372 ? 18.474 1.717 -16.504 1.00 17.56 396 ILE A CA 1
ATOM 2764 C C . ILE A 1 372 ? 18.605 0.659 -17.595 1.00 18.99 396 ILE A C 1
ATOM 2765 O O . ILE A 1 372 ? 17.705 -0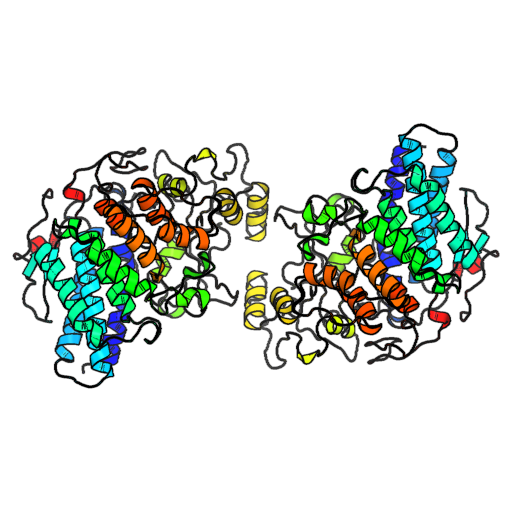.156 -17.801 1.00 18.73 396 ILE A O 1
ATOM 2770 N N . GLN A 1 373 ? 19.745 0.674 -18.282 1.00 19.33 397 GLN A N 1
ATOM 2771 C CA . GLN A 1 373 ? 20.021 -0.288 -19.343 1.00 20.56 397 GLN A CA 1
ATOM 2772 C C . GLN A 1 373 ? 21.446 -0.806 -19.172 1.00 21.02 397 GLN A C 1
ATOM 2773 O O . GLN A 1 373 ? 22.321 -0.075 -18.706 1.00 20.59 397 GLN A O 1
ATOM 2779 N N . THR A 1 374 ? 21.678 -2.064 -19.542 1.00 21.25 398 THR A N 1
ATOM 2780 C CA . THR A 1 374 ? 23.001 -2.664 -19.402 1.00 20.88 398 THR A CA 1
ATOM 2781 C C . THR A 1 374 ? 23.502 -3.298 -20.698 1.00 21.64 398 THR A C 1
ATOM 2782 O O . THR A 1 374 ? 22.708 -3.703 -21.546 1.00 21.63 398 THR A O 1
ATOM 2786 N N . ASP A 1 375 ? 24.823 -3.381 -20.844 1.00 22.12 399 ASP A N 1
ATOM 2787 C CA . ASP A 1 375 ? 25.428 -3.976 -22.035 1.00 22.25 399 ASP A CA 1
ATOM 2788 C C . ASP A 1 375 ? 25.628 -5.474 -21.845 1.00 21.90 399 ASP A C 1
ATOM 2789 O O . ASP A 1 375 ? 25.985 -6.186 -22.782 1.00 20.96 399 ASP A O 1
ATOM 2794 N N . ALA A 1 376 ? 25.404 -5.940 -20.623 1.00 21.73 400 ALA A N 1
ATOM 2795 C CA . ALA A 1 376 ? 25.547 -7.350 -20.284 1.00 21.58 400 ALA A CA 1
ATOM 2796 C C . ALA A 1 376 ? 24.797 -7.615 -18.983 1.00 20.83 400 ALA A C 1
ATOM 2797 O O . ALA A 1 376 ? 24.964 -6.886 -18.007 1.00 21.95 400 ALA A O 1
ATOM 2799 N N . ILE A 1 377 ? 23.961 -8.648 -18.980 1.00 20.78 401 ILE A N 1
ATOM 2800 C CA . ILE A 1 377 ? 23.183 -9.004 -17.795 1.00 19.94 401 ILE A CA 1
ATOM 2801 C C . ILE A 1 377 ? 24.099 -9.704 -16.797 1.00 20.30 401 ILE A C 1
ATOM 2802 O O . ILE A 1 377 ? 24.290 -10.920 -16.862 1.00 21.68 401 ILE A O 1
ATOM 2807 N N . SER A 1 378 ? 24.654 -8.929 -15.871 1.00 18.67 402 SER A N 1
ATOM 2808 C CA . SER A 1 378 ? 25.580 -9.457 -14.877 1.00 20.33 402 SER A CA 1
ATOM 2809 C C . SER A 1 378 ? 25.019 -9.544 -13.464 1.00 19.78 402 SER A C 1
ATOM 2810 O O . SER A 1 378 ? 25.472 -10.365 -12.665 1.00 21.19 402 SER A O 1
ATOM 2813 N N . GLY A 1 379 ? 24.044 -8.698 -13.147 1.00 20.43 403 GLY A N 1
ATOM 2814 C CA . GLY A 1 379 ? 23.487 -8.724 -11.809 1.00 18.26 403 GLY A CA 1
ATOM 2815 C C . GLY A 1 379 ? 22.188 -7.961 -11.634 1.00 17.27 403 GLY A C 1
ATOM 2816 O O . GLY A 1 379 ? 21.700 -7.316 -12.558 1.00 16.19 403 GLY A O 1
ATOM 2817 N N . PHE A 1 380 ? 21.651 -8.035 -10.421 1.00 17.31 404 PHE A N 1
ATOM 2818 C CA . PHE A 1 380 ? 20.388 -7.398 -10.052 1.00 16.78 404 PHE A CA 1
ATOM 2819 C C . PHE A 1 380 ? 20.347 -5.879 -10.210 1.00 17.18 404 PHE A C 1
ATOM 2820 O O . PHE A 1 380 ? 19.291 -5.312 -10.484 1.00 16.09 404 PHE A O 1
ATOM 2828 N N . THR A 1 381 ? 21.483 -5.211 -10.041 1.00 16.89 405 THR A N 1
ATOM 2829 C CA . THR A 1 381 ? 21.496 -3.758 -10.161 1.00 16.82 405 THR A CA 1
ATOM 2830 C C . THR A 1 381 ? 21.646 -3.252 -11.594 1.00 16.44 405 THR A C 1
ATOM 2831 O O . THR A 1 381 ? 21.790 -2.049 -11.819 1.00 17.69 405 THR A O 1
ATOM 2835 N N . ASP A 1 382 ? 21.595 -4.163 -12.563 1.00 16.41 406 ASP A N 1
ATOM 2836 C CA . ASP A 1 382 ? 21.726 -3.777 -13.965 1.00 16.55 406 ASP A CA 1
ATOM 2837 C C . ASP A 1 382 ? 20.443 -3.183 -14.537 1.00 16.19 406 ASP A C 1
ATOM 2838 O O . ASP A 1 382 ? 20.356 -2.904 -15.729 1.00 16.19 406 ASP A O 1
ATOM 2843 N N . GLY A 1 383 ? 19.451 -2.995 -13.675 1.00 15.14 407 GLY A N 1
ATOM 2844 C CA . GLY A 1 383 ? 18.191 -2.415 -14.099 1.00 14.10 407 GLY A CA 1
ATOM 2845 C C . GLY A 1 383 ? 17.501 -1.841 -12.879 1.00 13.00 407 GLY A C 1
ATOM 2846 O O . GLY A 1 383 ? 17.910 -2.136 -11.754 1.00 14.34 407 GLY A O 1
ATOM 2847 N N . LEU A 1 384 ? 16.474 -1.024 -13.080 1.00 12.55 408 LEU A N 1
ATOM 2848 C CA . LEU A 1 384 ? 15.765 -0.443 -11.943 1.00 12.43 408 LEU A CA 1
ATOM 2849 C C . LEU A 1 384 ? 14.951 -1.511 -11.226 1.00 12.44 408 LEU A C 1
ATOM 2850 O O . LEU A 1 384 ? 14.512 -2.490 -11.829 1.00 13.60 408 LEU A O 1
ATOM 2855 N N . SER A 1 385 ? 14.754 -1.333 -9.929 1.00 11.05 409 SER A N 1
ATOM 2856 C CA . SER A 1 385 ? 13.973 -2.301 -9.177 1.00 11.19 409 SER A CA 1
ATOM 2857 C C . SER A 1 385 ? 12.491 -1.979 -9.283 1.00 11.63 409 SER A C 1
ATOM 2858 O O . SER A 1 385 ? 12.100 -0.821 -9.435 1.00 11.55 409 SER A O 1
ATOM 2861 N N . ILE A 1 386 ? 11.676 -3.023 -9.211 1.00 11.06 410 ILE A N 1
ATOM 2862 C CA . ILE A 1 386 ? 10.228 -2.884 -9.273 1.00 11.14 410 ILE A CA 1
ATOM 2863 C C . ILE A 1 386 ? 9.689 -3.104 -7.864 1.00 11.54 410 ILE A C 1
ATOM 2864 O O . ILE A 1 386 ? 9.833 -4.188 -7.296 1.00 10.99 410 ILE A O 1
ATOM 2869 N N . VAL A 1 387 ? 9.081 -2.064 -7.301 1.00 10.61 411 VAL A N 1
ATOM 2870 C CA . VAL A 1 387 ? 8.554 -2.138 -5.942 1.00 10.10 411 VAL A CA 1
ATOM 2871 C C . VAL A 1 387 ? 7.028 -2.043 -5.876 1.00 10.82 411 VAL A C 1
ATOM 2872 O O . VAL A 1 387 ? 6.453 -1.597 -4.881 1.00 10.74 411 VAL A O 1
ATOM 2876 N N . LYS A 1 388 ? 6.383 -2.496 -6.943 1.00 10.43 412 LYS A N 1
ATOM 2877 C CA . LYS A 1 388 ? 4.927 -2.505 -7.045 1.00 10.63 412 LYS A CA 1
ATOM 2878 C C . LYS A 1 388 ? 4.298 -3.390 -5.970 1.00 11.22 412 LYS A C 1
ATOM 2879 O O . LYS A 1 388 ? 3.316 -3.005 -5.327 1.00 11.64 412 LYS A O 1
ATOM 2885 N N . TRP A 1 389 ? 4.856 -4.582 -5.782 1.00 10.01 413 TRP A N 1
ATOM 2886 C CA . TRP A 1 389 ? 4.340 -5.507 -4.782 1.00 9.45 413 TRP A CA 1
ATOM 2887 C C . TRP A 1 389 ? 4.990 -5.214 -3.439 1.00 10.72 413 TRP A C 1
ATOM 2888 O O . TRP A 1 389 ? 6.216 -5.169 -3.335 1.00 12.56 413 TRP A O 1
ATOM 2899 N N . GLN A 1 390 ? 4.172 -5.025 -2.409 1.00 10.03 414 GLN A N 1
ATOM 2900 C CA . GLN A 1 390 ? 4.703 -4.701 -1.088 1.00 10.55 414 GLN A CA 1
ATOM 2901 C C . GLN A 1 390 ? 4.121 -5.508 0.053 1.00 10.24 414 GLN A C 1
ATOM 2902 O O . GLN A 1 390 ? 2.926 -5.796 0.074 1.00 10.58 414 GLN A O 1
ATOM 2908 N N . ASN A 1 391 ? 4.972 -5.846 1.020 1.00 9.41 415 ASN A N 1
ATOM 2909 C CA . ASN A 1 391 ? 4.503 -6.555 2.197 1.00 7.53 415 ASN A CA 1
ATOM 2910 C C . ASN A 1 391 ? 4.346 -5.572 3.357 1.00 9.68 415 ASN A C 1
ATOM 2911 O O . ASN A 1 391 ? 4.924 -5.753 4.428 1.00 10.89 415 ASN A O 1
ATOM 2916 N N . TYR A 1 392 ? 3.582 -4.510 3.111 1.00 9.46 416 TYR A N 1
ATOM 2917 C CA . TYR A 1 392 ? 3.263 -3.501 4.120 1.00 9.40 416 TYR A CA 1
ATOM 2918 C C . TYR A 1 392 ? 1.769 -3.266 3.982 1.00 9.84 416 TYR A C 1
ATOM 2919 O O . TYR A 1 392 ? 1.231 -3.293 2.874 1.00 10.53 416 TYR A O 1
ATOM 2928 N N . ARG A 1 393 ? 1.094 -3.058 5.104 1.00 9.06 417 ARG A N 1
ATOM 2929 C CA . ARG A 1 393 ? -0.348 -2.817 5.086 1.00 8.48 417 ARG A CA 1
ATOM 2930 C C . ARG A 1 393 ? -0.646 -1.333 4.944 1.00 9.33 417 ARG A C 1
ATOM 2931 O O . ARG A 1 393 ? 0.047 -0.491 5.519 1.00 10.55 417 ARG A O 1
ATOM 2939 N N . SER A 1 394 ? -1.689 -1.018 4.179 1.00 10.11 418 SER A N 1
ATOM 2940 C CA . SER A 1 394 ? -2.081 0.374 3.983 1.00 11.34 418 SER A CA 1
ATOM 2941 C C . SER A 1 394 ? -2.487 0.999 5.316 1.00 11.96 418 SER A C 1
ATOM 2942 O O . SER A 1 394 ? -2.354 2.210 5.502 1.00 12.33 418 SER A O 1
ATOM 2945 N N . ASP A 1 395 ? -2.974 0.178 6.246 1.00 10.78 419 ASP A N 1
ATOM 2946 C CA . ASP A 1 395 ? -3.393 0.701 7.543 1.00 11.14 419 ASP A CA 1
ATOM 2947 C C . ASP A 1 395 ? -2.271 0.764 8.577 1.00 11.38 419 ASP A C 1
ATOM 2948 O O . ASP A 1 395 ? -2.501 1.118 9.733 1.00 11.92 419 ASP A O 1
ATOM 2953 N N . GLY A 1 396 ? -1.060 0.421 8.149 1.00 10.23 420 GLY A N 1
ATOM 2954 C CA . GLY A 1 396 ? 0.097 0.479 9.028 1.00 10.19 420 GLY A CA 1
ATOM 2955 C C . GLY A 1 396 ? 0.237 -0.573 10.113 1.00 9.74 420 GLY A C 1
ATOM 2956 O O . GLY A 1 396 ? 1.210 -0.553 10.867 1.00 10.14 420 GLY A O 1
ATOM 2957 N N . LYS A 1 397 ? -0.712 -1.495 10.196 1.00 9.52 421 LYS A N 1
ATOM 2958 C CA . LYS A 1 397 ? -0.665 -2.528 11.222 1.00 10.01 421 LYS A CA 1
ATOM 2959 C C . LYS A 1 397 ? 0.356 -3.621 10.899 1.00 10.37 421 LYS A C 1
ATOM 2960 O O . LYS A 1 397 ? 0.827 -3.731 9.767 1.00 10.21 421 LYS A O 1
ATOM 2966 N N . PRO A 1 398 ? 0.731 -4.433 11.901 1.00 10.23 422 PRO A N 1
ATOM 2967 C CA . PRO A 1 398 ? 1.710 -5.503 11.678 1.00 10.68 422 PRO A CA 1
ATOM 2968 C C . PRO A 1 398 ? 1.270 -6.561 10.669 1.00 9.83 422 PRO A C 1
ATOM 2969 O O . PRO A 1 398 ? 0.076 -6.830 10.514 1.00 10.79 422 PRO A O 1
ATOM 2973 N N . VAL A 1 399 ? 2.244 -7.147 9.975 1.00 11.53 423 VAL A N 1
ATOM 2974 C CA . VAL A 1 399 ? 1.974 -8.233 9.038 1.00 10.48 423 VAL A CA 1
ATOM 2975 C C . VAL A 1 399 ? 2.252 -9.504 9.844 1.00 10.71 423 VAL A C 1
ATOM 2976 O O . VAL A 1 399 ? 2.805 -9.429 10.943 1.00 12.53 423 VAL A O 1
ATOM 2980 N N . SER A 1 400 ? 1.887 -10.663 9.309 1.00 9.60 424 SER A N 1
ATOM 2981 C CA . SER A 1 400 ? 2.059 -11.912 10.053 1.00 10.34 424 SER A CA 1
ATOM 2982 C C . SER A 1 400 ? 3.459 -12.493 10.134 1.00 11.39 424 SER A C 1
ATOM 2983 O O . SER A 1 400 ? 3.740 -13.266 11.047 1.00 12.40 424 SER A O 1
ATOM 2986 N N . HIS A 1 401 ? 4.333 -12.137 9.201 1.00 10.22 425 HIS A N 1
ATOM 2987 C CA . HIS A 1 401 ? 5.667 -12.726 9.196 1.00 11.60 425 HIS A CA 1
ATOM 2988 C C . HIS A 1 401 ? 6.757 -11.764 8.746 1.00 12.23 425 HIS A C 1
ATOM 2989 O O . HIS A 1 401 ? 6.529 -10.891 7.915 1.00 12.23 425 HIS A O 1
ATOM 2996 N N . ALA A 1 402 ? 7.955 -11.933 9.295 1.00 11.90 426 ALA A N 1
ATOM 2997 C CA . ALA A 1 402 ? 9.074 -11.060 8.958 1.00 11.89 426 ALA A CA 1
ATOM 2998 C C . ALA A 1 402 ? 9.699 -11.364 7.604 1.00 10.36 426 ALA A C 1
ATOM 2999 O O . ALA A 1 402 ? 10.384 -10.520 7.025 1.00 11.33 426 ALA A O 1
ATOM 3001 N N . THR A 1 403 ? 9.452 -12.566 7.097 1.00 11.85 427 THR A N 1
ATOM 3002 C CA . THR A 1 403 ? 10.047 -12.985 5.834 1.00 11.34 427 THR A CA 1
ATOM 3003 C C . THR A 1 403 ? 9.063 -13.261 4.697 1.00 11.08 427 THR A C 1
ATOM 3004 O O . THR A 1 403 ? 9.258 -12.802 3.576 1.00 10.35 427 THR A O 1
ATOM 3008 N N . TYR A 1 404 ? 8.010 -14.013 4.993 1.00 11.12 428 TYR A N 1
ATOM 3009 C CA . TYR A 1 404 ? 7.012 -14.383 3.991 1.00 10.97 428 TYR A CA 1
ATOM 3010 C C . TYR A 1 404 ? 5.877 -13.353 3.974 1.00 11.24 428 TYR A C 1
ATOM 3011 O O . TYR A 1 404 ? 5.319 -13.027 5.018 1.00 11.16 428 TYR A O 1
ATOM 3020 N N . PRO A 1 405 ? 5.512 -12.847 2.783 1.00 10.60 429 PRO A N 1
ATOM 3021 C CA . PRO A 1 405 ? 4.446 -11.843 2.674 1.00 10.61 429 PRO A CA 1
ATOM 3022 C C . PRO A 1 405 ? 3.006 -12.291 2.874 1.00 10.30 429 PRO A C 1
ATOM 3023 O O . PRO A 1 405 ? 2.664 -13.453 2.682 1.00 10.87 429 PRO A O 1
ATOM 3027 N N . ASP A 1 406 ? 2.169 -11.323 3.250 1.00 10.50 430 ASP A N 1
ATOM 3028 C CA . ASP A 1 406 ? 0.738 -11.542 3.459 1.00 9.68 430 ASP A CA 1
ATOM 3029 C C . ASP A 1 406 ? -0.024 -11.147 2.202 1.00 10.39 430 ASP A C 1
ATOM 3030 O O . ASP A 1 406 ? -1.169 -11.536 2.007 1.00 11.39 430 ASP A O 1
ATOM 3035 N N . THR A 1 407 ? 0.627 -10.360 1.361 1.00 9.35 431 THR A N 1
ATOM 3036 C CA . THR A 1 407 ? 0.009 -9.851 0.143 1.00 9.59 431 THR A CA 1
ATOM 3037 C C . THR A 1 407 ? -0.680 -10.856 -0.766 1.00 10.59 431 THR A C 1
ATOM 3038 O O . THR A 1 407 ? -0.057 -11.794 -1.257 1.00 10.80 431 THR A O 1
ATOM 3042 N N . ASP A 1 408 ? -1.978 -10.654 -0.988 1.00 8.94 432 ASP A N 1
ATOM 3043 C CA . ASP A 1 408 ? -2.732 -11.525 -1.885 1.00 9.28 432 ASP A CA 1
ATOM 3044 C C . ASP A 1 408 ? -2.372 -11.100 -3.300 1.00 8.96 432 ASP A C 1
ATOM 3045 O O . ASP A 1 408 ? -1.883 -9.995 -3.515 1.00 10.20 432 ASP A O 1
ATOM 3050 N N . ILE A 1 409 ? -2.631 -11.977 -4.262 1.00 10.83 433 ILE A N 1
ATOM 3051 C CA . ILE A 1 409 ? -2.392 -11.658 -5.664 1.00 9.77 433 ILE A CA 1
ATOM 3052 C C . ILE A 1 409 ? -3.767 -11.372 -6.271 1.00 10.07 433 ILE A C 1
ATOM 3053 O O . ILE A 1 409 ? -4.619 -12.258 -6.328 1.00 9.61 433 ILE A O 1
ATOM 3058 N N . PRO A 1 410 ? -4.018 -10.121 -6.686 1.00 9.88 434 PRO A N 1
ATOM 3059 C CA . PRO A 1 410 ? -5.322 -9.813 -7.281 1.00 11.05 434 PRO A CA 1
ATOM 3060 C C . PRO A 1 410 ? -5.288 -10.307 -8.725 1.00 11.10 434 PRO A C 1
ATOM 3061 O O . PRO A 1 410 ? -5.131 -9.520 -9.657 1.00 11.20 434 PRO A O 1
ATOM 3065 N N . LEU A 1 411 ? -5.411 -11.621 -8.901 1.00 11.17 435 LEU A N 1
ATOM 3066 C CA . LEU A 1 411 ? -5.348 -12.227 -10.229 1.00 10.97 435 LEU A CA 1
ATOM 3067 C C . LEU A 1 411 ? -6.279 -11.541 -11.223 1.00 11.43 435 LEU A C 1
ATOM 3068 O O . LEU A 1 411 ? -5.858 -11.183 -12.324 1.00 12.50 435 LEU A O 1
ATOM 3073 N N . PHE A 1 412 ? -7.539 -11.371 -10.832 1.00 11.39 436 PHE A N 1
ATOM 3074 C CA . PHE A 1 412 ? -8.532 -10.699 -11.671 1.00 12.42 436 PHE A CA 1
ATOM 3075 C C . PHE A 1 412 ? -8.858 -9.348 -11.030 1.00 12.71 436 PHE A C 1
ATOM 3076 O O . PHE A 1 412 ? -9.226 -9.289 -9.853 1.00 11.00 436 PHE A O 1
ATOM 3084 N N . ARG A 1 413 ? -8.725 -8.273 -11.805 1.00 12.52 437 ARG A N 1
ATOM 3085 C CA . ARG A 1 413 ? -9.022 -6.918 -11.335 1.00 11.70 437 ARG A CA 1
ATOM 3086 C C . ARG A 1 413 ? -10.006 -6.236 -12.282 1.00 12.39 437 ARG A C 1
ATOM 3087 O O . ARG A 1 413 ? -9.972 -6.474 -13.486 1.00 13.15 437 ARG A O 1
ATOM 3095 N N . LEU A 1 414 ? -10.871 -5.385 -11.739 1.00 12.01 438 LEU A N 1
ATOM 3096 C CA . LEU A 1 414 ? -11.844 -4.669 -12.557 1.00 12.63 438 LEU A CA 1
ATOM 3097 C C . LEU A 1 414 ? -11.148 -3.880 -13.663 1.00 13.30 438 LEU A C 1
ATOM 3098 O O . LEU A 1 414 ? -11.707 -3.692 -14.743 1.00 11.76 438 LEU A O 1
ATOM 3103 N N . ALA A 1 415 ? -9.929 -3.417 -13.398 1.00 11.66 439 ALA A N 1
ATOM 3104 C CA . ALA A 1 415 ? -9.194 -2.651 -14.397 1.00 12.33 439 ALA A CA 1
ATOM 3105 C C . ALA A 1 415 ? -9.074 -3.407 -15.719 1.00 12.26 439 ALA A C 1
ATOM 3106 O O . ALA A 1 415 ? -9.031 -2.786 -16.784 1.00 12.67 439 ALA A O 1
ATOM 3108 N N . GLU A 1 416 ? -9.037 -4.737 -15.666 1.00 10.70 440 GLU A N 1
ATOM 3109 C CA . GLU A 1 416 ? -8.922 -5.514 -16.897 1.00 12.08 440 GLU A CA 1
ATOM 3110 C C . GLU A 1 416 ? -10.134 -5.311 -17.802 1.00 13.89 440 GLU A C 1
ATOM 3111 O O . GLU A 1 416 ? -10.008 -5.340 -19.028 1.00 14.20 440 GLU A O 1
ATOM 3117 N N . ALA A 1 417 ? -11.305 -5.108 -17.204 1.00 13.86 441 ALA A N 1
ATOM 3118 C CA . ALA A 1 417 ? -12.520 -4.901 -17.986 1.00 14.32 441 ALA A CA 1
ATOM 3119 C C . ALA A 1 417 ? -12.425 -3.590 -18.761 1.00 15.77 441 ALA A C 1
ATOM 3120 O O . ALA A 1 417 ? -12.800 -3.525 -19.934 1.00 15.36 441 ALA A O 1
ATOM 3122 N N . TYR A 1 418 ? -11.917 -2.546 -18.111 1.00 14.21 442 TYR A N 1
ATOM 3123 C CA . TYR A 1 418 ? -11.773 -1.246 -18.763 1.00 15.09 442 TYR A CA 1
ATOM 3124 C C . TYR A 1 418 ? -10.781 -1.283 -19.921 1.00 16.11 442 TYR A C 1
ATOM 3125 O O . TYR A 1 418 ? -11.054 -0.727 -20.984 1.00 16.00 442 TYR A O 1
ATOM 3134 N N . LEU A 1 419 ? -9.635 -1.932 -19.727 1.00 15.24 443 LEU A N 1
ATOM 3135 C CA . LEU A 1 419 ? -8.642 -2.013 -20.795 1.00 15.80 443 LEU A CA 1
ATOM 3136 C C . LEU A 1 419 ? -9.109 -2.936 -21.917 1.00 16.39 443 LEU A C 1
ATOM 3137 O O . LEU A 1 419 ? -8.819 -2.694 -23.090 1.00 16.84 443 LEU A O 1
ATOM 3142 N N . THR A 1 420 ? -9.832 -3.992 -21.554 1.00 16.40 444 THR A N 1
ATOM 3143 C CA . THR A 1 420 ? -10.347 -4.932 -22.543 1.00 16.18 444 THR A CA 1
ATOM 3144 C C . THR A 1 420 ? -11.409 -4.239 -23.389 1.00 16.55 444 THR A C 1
ATOM 3145 O O . THR A 1 420 ? -11.427 -4.381 -24.612 1.00 16.54 444 THR A O 1
ATOM 3149 N N . ARG A 1 421 ? -12.290 -3.485 -22.744 1.00 15.79 445 ARG A N 1
ATOM 3150 C CA . ARG A 1 421 ? -13.331 -2.793 -23.491 1.00 16.62 445 ARG A CA 1
ATOM 3151 C C . ARG A 1 421 ? -12.711 -1.704 -24.357 1.00 17.39 445 ARG A C 1
ATOM 3152 O O . ARG A 1 421 ? -13.141 -1.485 -25.490 1.00 18.07 445 ARG A O 1
ATOM 3160 N N . ALA A 1 422 ? -11.698 -1.023 -23.829 1.00 16.63 446 ALA A N 1
ATOM 3161 C CA . ALA A 1 422 ? -11.032 0.035 -24.583 1.00 15.66 446 ALA A CA 1
ATOM 3162 C C . ALA A 1 422 ? -10.445 -0.536 -25.868 1.00 16.83 446 ALA A C 1
ATOM 3163 O O . ALA A 1 422 ? -10.652 0.011 -26.954 1.00 16.89 446 ALA A O 1
ATOM 3165 N N . GLU A 1 423 ? -9.712 -1.638 -25.745 1.00 15.70 447 GLU A N 1
ATOM 3166 C CA . GLU A 1 423 ? -9.105 -2.266 -26.909 1.00 17.29 447 GLU A CA 1
ATOM 3167 C C . GLU A 1 423 ? -10.168 -2.764 -27.882 1.00 18.75 447 GLU A C 1
ATOM 3168 O O . GLU A 1 423 ? -10.036 -2.579 -29.091 1.00 18.13 447 GLU A O 1
ATOM 3174 N N . ALA A 1 424 ? -11.224 -3.381 -27.359 1.00 18.26 448 ALA A N 1
ATOM 3175 C CA . ALA A 1 424 ? -12.295 -3.896 -28.209 1.00 18.17 448 ALA A CA 1
ATOM 3176 C C . ALA A 1 424 ? -12.966 -2.768 -28.987 1.00 18.86 448 ALA A C 1
ATOM 3177 O O . ALA A 1 424 ? -13.229 -2.898 -30.184 1.00 19.56 448 ALA A O 1
ATOM 3179 N N . ILE A 1 425 ? -13.246 -1.661 -28.307 1.00 18.90 449 ILE A N 1
ATOM 3180 C CA . ILE A 1 425 ? -13.880 -0.519 -28.954 1.00 18.78 449 ILE A CA 1
ATOM 3181 C C . ILE A 1 425 ? -12.943 0.060 -30.007 1.00 19.30 449 ILE A C 1
ATOM 3182 O O . ILE A 1 425 ? -13.367 0.378 -31.122 1.00 19.62 449 ILE A O 1
ATOM 3187 N N . PHE A 1 426 ? -11.668 0.187 -29.657 1.00 18.37 450 PHE A N 1
ATOM 3188 C CA . PHE A 1 426 ? -10.677 0.717 -30.585 1.00 18.41 450 PHE A CA 1
ATOM 3189 C C . PHE A 1 426 ? -10.611 -0.134 -31.852 1.00 19.55 450 PHE A C 1
ATOM 3190 O O . PHE A 1 426 ? -10.637 0.393 -32.968 1.00 19.17 450 PHE A O 1
ATOM 3198 N N . ARG A 1 427 ? -10.523 -1.450 -31.670 1.00 21.23 451 ARG A N 1
ATOM 3199 C CA . ARG A 1 427 ? -10.431 -2.395 -32.781 1.00 21.66 451 ARG A CA 1
ATOM 3200 C C . ARG A 1 427 ? -11.633 -2.313 -33.720 1.00 21.43 451 ARG A C 1
ATOM 3201 O O . ARG A 1 427 ? -11.520 -2.623 -34.906 1.00 22.50 451 ARG A O 1
ATOM 3209 N N . GLN A 1 428 ? -12.780 -1.905 -33.183 1.00 21.61 452 GLN A N 1
ATOM 3210 C CA . GLN A 1 428 ? -14.007 -1.799 -33.968 1.00 22.39 452 GLN A CA 1
ATOM 3211 C C . GLN A 1 428 ? -14.213 -0.414 -34.571 1.00 22.42 452 GLN A C 1
ATOM 3212 O O . GLN A 1 428 ? -15.254 -0.142 -35.173 1.00 24.02 452 GLN A O 1
ATOM 3218 N N . GLY A 1 429 ? -13.226 0.461 -34.397 1.00 21.71 453 GLY A N 1
ATOM 3219 C CA . GLY A 1 429 ? -13.315 1.804 -34.944 1.00 21.57 453 GLY A CA 1
ATOM 3220 C C . GLY A 1 429 ? -14.003 2.832 -34.064 1.00 21.20 453 GLY A C 1
ATOM 3221 O O . GLY A 1 429 ? -14.283 3.948 -34.510 1.00 22.07 453 GLY A O 1
ATOM 3222 N N . GLY A 1 430 ? -14.271 2.471 -32.813 1.00 20.66 454 GLY A N 1
ATOM 3223 C CA . GLY A 1 430 ? -14.932 3.393 -31.905 1.00 19.71 454 GLY A CA 1
ATOM 3224 C C . GLY A 1 430 ? -13.986 4.239 -31.069 1.00 19.50 454 GLY A C 1
ATOM 3225 O O . GLY A 1 430 ? -12.768 4.157 -31.217 1.00 19.77 454 GLY A O 1
ATOM 3226 N N . ASP A 1 431 ? -14.559 5.056 -30.188 1.00 20.37 455 ASP A N 1
ATOM 3227 C CA . ASP A 1 431 ? -13.790 5.938 -29.311 1.00 19.78 455 ASP A CA 1
ATOM 3228 C C . ASP A 1 431 ? -13.509 5.280 -27.959 1.00 18.78 455 ASP A C 1
ATOM 3229 O O . ASP A 1 431 ? -14.411 5.115 -27.139 1.00 19.79 455 ASP A O 1
ATOM 3234 N N . ALA A 1 432 ? -12.250 4.922 -27.728 1.00 19.35 456 ALA A N 1
ATOM 3235 C CA . ALA A 1 432 ? -11.854 4.256 -26.490 1.00 18.59 456 ALA A CA 1
ATOM 3236 C C . ALA A 1 432 ? -11.161 5.161 -25.474 1.00 20.11 456 ALA A C 1
ATOM 3237 O O . ALA A 1 432 ? -10.637 4.678 -24.469 1.00 19.45 456 ALA A O 1
ATOM 3239 N N . THR A 1 433 ? -11.160 6.466 -25.720 1.00 18.89 457 THR A N 1
ATOM 3240 C CA . THR A 1 433 ? -10.511 7.403 -24.807 1.00 19.64 457 THR A CA 1
ATOM 3241 C C . THR A 1 433 ? -11.099 7.356 -23.399 1.00 19.99 457 THR A C 1
ATOM 3242 O O . THR A 1 433 ? -10.369 7.434 -22.414 1.00 19.37 457 THR A O 1
ATOM 3246 N N . GLY A 1 434 ? -12.418 7.222 -23.309 1.00 18.43 458 GLY A N 1
ATOM 3247 C CA . GLY A 1 434 ? -13.077 7.185 -22.017 1.00 18.70 458 GLY A CA 1
ATOM 3248 C C . GLY A 1 434 ? -12.607 6.079 -21.093 1.00 18.87 458 GLY A C 1
ATOM 3249 O O . GLY A 1 434 ? -12.309 6.328 -19.921 1.00 18.55 458 GLY A O 1
ATOM 3250 N N . ASP A 1 435 ? -12.541 4.855 -21.605 1.00 18.12 459 ASP A N 1
ATOM 3251 C CA . ASP A 1 435 ? -12.110 3.733 -20.781 1.00 17.12 459 ASP A CA 1
ATOM 3252 C C . ASP A 1 435 ? -10.637 3.814 -20.400 1.00 17.94 459 ASP A C 1
ATOM 3253 O O . ASP A 1 435 ? -10.263 3.455 -19.285 1.00 16.95 459 ASP A O 1
ATOM 3258 N N . ILE A 1 436 ? -9.800 4.286 -21.315 1.00 17.05 460 ILE A N 1
ATOM 3259 C CA . ILE A 1 436 ? -8.379 4.413 -21.020 1.00 17.21 460 ILE A CA 1
ATOM 3260 C C . ILE A 1 436 ? -8.171 5.489 -19.958 1.00 17.63 460 ILE A C 1
ATOM 3261 O O . ILE A 1 436 ? -7.395 5.307 -19.020 1.00 17.68 460 ILE A O 1
ATOM 3266 N N . ASN A 1 437 ? -8.873 6.607 -20.090 1.00 16.67 461 ASN A N 1
ATOM 3267 C CA . ASN A 1 437 ? -8.716 7.676 -19.117 1.00 16.43 461 ASN A CA 1
ATOM 3268 C C . ASN A 1 437 ? -9.325 7.356 -17.758 1.00 16.36 461 ASN A C 1
ATOM 3269 O O . ASN A 1 437 ? -9.039 8.032 -16.773 1.00 17.59 461 ASN A O 1
ATOM 3274 N N . GLU A 1 438 ? -10.153 6.318 -17.698 1.00 16.24 462 GLU A N 1
ATOM 3275 C CA . GLU A 1 438 ? -10.753 5.926 -16.429 1.00 16.86 462 GLU A CA 1
ATOM 3276 C C . GLU A 1 438 ? -9.607 5.411 -15.564 1.00 15.48 462 GLU A C 1
ATOM 3277 O O . GLU A 1 438 ? -9.533 5.692 -14.366 1.00 14.87 462 GLU A O 1
ATOM 3283 N N . LEU A 1 439 ? -8.708 4.665 -16.195 1.00 15.49 463 LEU A N 1
ATOM 3284 C CA . LEU A 1 439 ? -7.558 4.105 -15.497 1.00 13.86 463 LEU A CA 1
ATOM 3285 C C . LEU A 1 439 ? -6.482 5.158 -15.250 1.00 15.15 463 LEU A C 1
ATOM 3286 O O . LEU A 1 439 ? -5.854 5.175 -14.192 1.00 13.99 463 LEU A O 1
ATOM 3291 N N . ARG A 1 440 ? -6.262 6.039 -16.220 1.00 14.17 464 ARG A N 1
ATOM 3292 C CA . ARG A 1 440 ? -5.256 7.074 -16.043 1.00 12.83 464 ARG A CA 1
ATOM 3293 C C . ARG A 1 440 ? -5.688 8.054 -14.954 1.00 14.52 464 ARG A C 1
ATOM 3294 O O . ARG A 1 440 ? -4.849 8.556 -14.200 1.00 13.82 464 ARG A O 1
ATOM 3302 N N . LYS A 1 441 ? -6.991 8.326 -14.860 1.00 13.34 465 LYS A N 1
ATOM 3303 C CA . LYS A 1 441 ? -7.498 9.222 -13.819 1.00 13.71 465 LYS A CA 1
ATOM 3304 C C . LYS A 1 441 ? -7.314 8.577 -12.446 1.00 14.34 465 LYS A C 1
ATOM 3305 O O . LYS A 1 441 ? -6.951 9.247 -11.476 1.00 13.43 465 LYS A O 1
ATOM 3311 N N . ARG A 1 442 ? -7.575 7.276 -12.364 1.00 13.73 466 ARG A N 1
ATOM 3312 C CA . ARG A 1 442 ? -7.426 6.565 -11.101 1.00 11.94 466 ARG A CA 1
ATOM 3313 C C . ARG A 1 442 ? -5.977 6.651 -10.647 1.00 12.49 466 ARG A C 1
ATOM 3314 O O . ARG A 1 442 ? -5.703 6.812 -9.460 1.00 11.87 466 ARG A O 1
ATOM 3322 N N . ALA A 1 443 ? -5.058 6.570 -11.606 1.00 12.14 467 ALA A N 1
ATOM 3323 C CA . ALA A 1 443 ? -3.627 6.625 -11.326 1.00 11.55 467 ALA A CA 1
ATOM 3324 C C . ALA A 1 443 ? -3.116 8.058 -11.165 1.00 11.79 467 ALA A C 1
ATOM 3325 O O . ALA A 1 443 ? -1.913 8.286 -11.046 1.00 12.69 467 ALA A O 1
ATOM 3327 N N . ASN A 1 444 ? -4.035 9.018 -11.171 1.00 12.92 468 ASN A N 1
ATOM 3328 C CA . ASN A 1 444 ? -3.684 10.426 -11.021 1.00 13.04 468 ASN A CA 1
ATOM 3329 C C . ASN A 1 444 ? -2.648 10.873 -12.046 1.00 13.58 468 ASN A C 1
ATOM 3330 O O . ASN A 1 444 ? -1.710 11.607 -11.721 1.00 15.16 468 ASN A O 1
ATOM 3335 N N . CYS A 1 445 ? -2.821 10.427 -13.287 1.00 14.26 469 CYS A N 1
ATOM 3336 C CA . CYS A 1 445 ? -1.899 10.779 -14.364 1.00 14.28 469 CYS A CA 1
ATOM 3337 C C . CYS A 1 445 ? -1.997 12.240 -14.760 1.00 15.29 469 CYS A C 1
ATOM 3338 O O . CYS A 1 445 ? -3.088 12.799 -14.843 1.00 16.15 469 CYS A O 1
ATOM 3341 N N . THR A 1 446 ? -0.847 12.854 -15.010 1.00 15.70 470 THR A N 1
ATOM 3342 C CA . THR A 1 446 ? -0.819 14.248 -15.419 1.00 17.95 470 THR A CA 1
ATOM 3343 C C . THR A 1 446 ? -1.153 14.330 -16.905 1.00 18.86 470 THR A C 1
ATOM 3344 O O . THR A 1 446 ? -1.707 15.327 -17.366 1.00 20.36 470 THR A O 1
ATOM 3348 N N . ARG A 1 447 ? -0.828 13.270 -17.642 1.00 18.30 471 ARG A N 1
ATOM 3349 C CA . ARG A 1 447 ? -1.100 13.213 -19.077 1.00 19.36 471 ARG A CA 1
ATOM 3350 C C . ARG A 1 447 ? -2.327 12.354 -19.366 1.00 20.86 471 ARG A C 1
ATOM 3351 O O . ARG A 1 447 ? -2.375 11.182 -18.995 1.00 20.20 471 ARG A O 1
ATOM 3359 N N . LYS A 1 448 ? -3.322 12.941 -20.025 1.00 22.07 472 LYS A N 1
ATOM 3360 C CA . LYS A 1 448 ? -4.532 12.210 -20.382 1.00 22.27 472 LYS A CA 1
ATOM 3361 C C . LYS A 1 448 ? -4.499 11.958 -21.882 1.00 22.43 472 LYS A C 1
ATOM 3362 O O . LYS A 1 448 ? -3.980 12.775 -22.640 1.00 23.74 472 LYS A O 1
ATOM 3368 N N . VAL A 1 449 ? -5.039 10.823 -22.309 1.00 21.38 473 VAL A N 1
ATOM 3369 C CA . VAL A 1 449 ? -5.052 10.482 -23.726 1.00 22.53 473 VAL A CA 1
ATOM 3370 C C . VAL A 1 449 ? -6.151 11.229 -24.472 1.00 22.30 473 VAL A C 1
ATOM 3371 O O . VAL A 1 449 ? -7.297 11.271 -24.029 1.00 23.20 473 VAL A O 1
ATOM 3375 N N . GLN A 1 450 ? -5.783 11.819 -25.606 1.00 23.63 474 GLN A N 1
ATOM 3376 C CA . GLN A 1 450 ? -6.721 12.567 -26.434 1.00 24.94 474 GLN A CA 1
ATOM 3377 C C . GLN A 1 450 ? -7.230 11.679 -27.563 1.00 24.29 474 GLN A C 1
ATOM 3378 O O . GLN A 1 450 ? -8.382 11.788 -27.982 1.00 25.70 474 GLN A O 1
ATOM 3384 N N . THR A 1 451 ? -6.355 10.808 -28.056 1.00 25.16 475 THR A N 1
ATOM 3385 C CA . THR A 1 451 ? -6.699 9.872 -29.122 1.00 25.40 475 THR A CA 1
ATOM 3386 C C . THR A 1 451 ? -5.985 8.549 -28.862 1.00 25.02 475 THR A C 1
ATOM 3387 O O . THR A 1 451 ? -4.783 8.524 -28.590 1.00 27.16 475 THR A O 1
ATOM 3391 N N . VAL A 1 452 ? -6.726 7.451 -28.947 1.00 24.16 476 VAL A N 1
ATOM 3392 C CA . VAL A 1 452 ? -6.149 6.134 -28.711 1.00 23.06 476 VAL A CA 1
ATOM 3393 C C . VAL A 1 452 ? -5.521 5.554 -29.972 1.00 23.36 476 VAL A C 1
ATOM 3394 O O . VAL A 1 452 ? -6.065 5.687 -31.069 1.00 24.18 476 VAL A O 1
ATOM 3398 N N . THR A 1 453 ? -4.367 4.916 -29.800 1.00 22.63 477 THR A N 1
ATOM 3399 C CA . THR A 1 453 ? -3.642 4.286 -30.896 1.00 22.38 477 THR A CA 1
ATOM 3400 C C . THR A 1 453 ? -3.223 2.891 -30.447 1.00 22.26 477 THR A C 1
ATOM 3401 O O . THR A 1 453 ? -3.309 2.564 -29.264 1.00 21.19 477 THR A O 1
ATOM 3405 N N . GLU A 1 454 ? -2.768 2.070 -31.386 1.00 21.70 478 GLU A N 1
ATOM 3406 C CA . GLU A 1 454 ? -2.332 0.723 -31.051 1.00 22.00 478 GLU A CA 1
ATOM 3407 C C . GLU A 1 454 ? -1.207 0.765 -30.019 1.00 21.30 478 GLU A C 1
ATOM 3408 O O . GLU A 1 454 ? -1.224 0.022 -29.038 1.00 21.14 478 GLU A O 1
ATOM 3414 N N . GLN A 1 455 ? -0.231 1.639 -30.245 1.00 22.14 479 GLN A N 1
ATOM 3415 C CA . GLN A 1 455 ? 0.908 1.763 -29.341 1.00 20.47 479 GLN A CA 1
ATOM 3416 C C . GLN A 1 455 ? 0.485 2.208 -27.946 1.00 20.20 479 GLN A C 1
ATOM 3417 O O . GLN A 1 455 ? 0.973 1.684 -26.946 1.00 19.27 479 GLN A O 1
ATOM 3423 N N . GLU A 1 456 ? -0.427 3.172 -27.881 1.00 19.19 480 GLU A N 1
ATOM 3424 C CA . GLU A 1 456 ? -0.907 3.683 -26.600 1.00 19.77 480 GLU A CA 1
ATOM 3425 C C . GLU A 1 456 ? -1.557 2.564 -25.793 1.00 20.35 480 GLU A C 1
ATOM 3426 O O . GLU A 1 456 ? -1.358 2.460 -24.582 1.00 18.81 480 GLU A O 1
ATOM 3432 N N . LEU A 1 457 ? -2.333 1.723 -26.472 1.00 18.38 481 LEU A N 1
ATOM 3433 C CA . LEU A 1 457 ? -3.018 0.614 -25.819 1.00 17.84 481 LEU A CA 1
ATOM 3434 C C . LEU A 1 457 ? -2.075 -0.415 -25.215 1.00 17.60 481 LEU A C 1
ATOM 3435 O O . LEU A 1 457 ? -2.208 -0.763 -24.043 1.00 16.61 481 LEU A O 1
ATOM 3440 N N . ILE A 1 458 ? -1.121 -0.905 -26.002 1.00 15.93 482 ILE A N 1
ATOM 3441 C CA . ILE A 1 458 ? -0.197 -1.912 -25.497 1.00 15.67 482 ILE A CA 1
ATOM 3442 C C . ILE A 1 458 ? 0.699 -1.334 -24.401 1.00 15.55 482 ILE A C 1
ATOM 3443 O O . ILE A 1 458 ? 1.144 -2.065 -23.510 1.00 14.96 482 ILE A O 1
ATOM 3448 N N . ASP A 1 459 ? 0.949 -0.026 -24.455 1.00 16.50 483 ASP A N 1
ATOM 3449 C CA . ASP A 1 459 ? 1.766 0.626 -23.435 1.00 15.17 483 ASP A CA 1
ATOM 3450 C C . ASP A 1 459 ? 0.965 0.729 -22.144 1.00 15.93 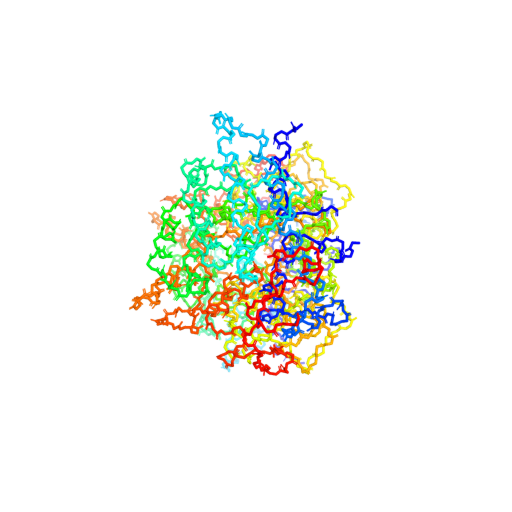483 ASP A C 1
ATOM 3451 O O . ASP A 1 459 ? 1.517 0.580 -21.052 1.00 14.62 483 ASP A O 1
ATOM 3456 N N . GLU A 1 460 ? -0.336 0.978 -22.273 1.00 14.18 484 GLU A N 1
ATOM 3457 C CA . GLU A 1 460 ? -1.209 1.096 -21.107 1.00 14.84 484 GLU A CA 1
ATOM 3458 C C . GLU A 1 460 ? -1.378 -0.273 -20.449 1.00 14.60 484 GLU A C 1
ATOM 3459 O O . GLU A 1 460 ? -1.496 -0.366 -19.229 1.00 13.31 484 GLU A O 1
ATOM 3465 N N . TRP A 1 461 ? -1.399 -1.334 -21.254 1.00 13.70 485 TRP A N 1
ATOM 3466 C CA . TRP A 1 461 ? -1.513 -2.681 -20.704 1.00 12.39 485 TRP A CA 1
ATOM 3467 C C . TRP A 1 461 ? -0.300 -2.936 -19.813 1.00 12.11 485 TRP A C 1
ATOM 3468 O O . TRP A 1 461 ? -0.402 -3.608 -18.787 1.00 12.67 485 TRP A O 1
ATOM 3479 N N . ALA A 1 462 ? 0.850 -2.397 -20.205 1.00 12.53 486 ALA A N 1
ATOM 3480 C CA . ALA A 1 462 ? 2.063 -2.579 -19.416 1.00 12.49 486 ALA A CA 1
ATOM 3481 C C . ALA A 1 462 ? 2.009 -1.723 -18.153 1.00 11.99 486 ALA A C 1
ATOM 3482 O O . ALA A 1 462 ? 2.288 -2.212 -17.061 1.00 11.16 486 ALA A O 1
ATOM 3484 N N . ARG A 1 463 ? 1.655 -0.451 -18.300 1.00 11.28 487 ARG A N 1
ATOM 3485 C CA . ARG A 1 463 ? 1.588 0.441 -17.146 1.00 11.27 487 ARG A CA 1
ATOM 3486 C C . ARG A 1 463 ? 0.610 -0.033 -16.079 1.00 11.72 487 ARG A C 1
ATOM 3487 O O . ARG A 1 463 ? 0.881 0.077 -14.882 1.00 11.54 487 ARG A O 1
ATOM 3495 N N . GLU A 1 464 ? -0.525 -0.567 -16.510 1.00 11.27 488 GLU A N 1
ATOM 3496 C CA . GLU A 1 464 ? -1.541 -1.027 -15.571 1.00 11.02 488 GLU A CA 1
ATOM 3497 C C . GLU A 1 464 ? -1.274 -2.408 -14.984 1.00 11.37 488 GLU A C 1
ATOM 3498 O O . GLU A 1 464 ? -1.441 -2.624 -13.779 1.00 11.12 488 GLU A O 1
ATOM 3504 N N . PHE A 1 465 ? -0.847 -3.343 -15.827 1.00 11.72 489 PHE A N 1
ATOM 3505 C CA . PHE A 1 465 ? -0.639 -4.710 -15.367 1.00 11.52 489 PHE A CA 1
ATOM 3506 C C . PHE A 1 465 ? 0.772 -5.280 -15.290 1.00 11.40 489 PHE A C 1
ATOM 3507 O O . PHE A 1 465 ? 0.922 -6.486 -15.101 1.00 11.59 489 PHE A O 1
ATOM 3515 N N . TYR A 1 466 ? 1.810 -4.452 -15.402 1.00 10.28 490 TYR A N 1
ATOM 3516 C CA . TYR A 1 466 ? 3.161 -5.014 -15.348 1.00 11.62 490 TYR A CA 1
ATOM 3517 C C . TYR A 1 466 ? 3.380 -5.865 -14.096 1.00 11.39 490 TYR A C 1
ATOM 3518 O O . TYR A 1 466 ? 2.907 -5.541 -13.003 1.00 11.03 490 TYR A O 1
ATOM 3527 N N . LEU A 1 467 ? 4.091 -6.972 -14.282 1.00 11.27 491 LEU A N 1
ATOM 3528 C CA . LEU A 1 467 ? 4.373 -7.931 -13.221 1.00 11.23 491 LEU A CA 1
ATOM 3529 C C . LEU A 1 467 ? 3.128 -8.561 -12.614 1.00 12.57 491 LEU A C 1
ATOM 3530 O O . LEU A 1 467 ? 3.080 -8.826 -11.415 1.00 12.06 491 LEU A O 1
ATOM 3535 N N . GLU A 1 468 ? 2.118 -8.795 -13.447 1.00 10.93 492 GLU A N 1
ATOM 3536 C CA . GLU A 1 468 ? 0.898 -9.452 -12.999 1.00 11.54 492 GLU A CA 1
ATOM 3537 C C . GLU A 1 468 ? 0.661 -10.731 -13.819 1.00 11.73 492 GLU A C 1
ATOM 3538 O O . GLU A 1 468 ? -0.421 -11.326 -13.789 1.00 13.27 492 GLU A O 1
ATOM 3544 N N . GLY A 1 469 ? 1.692 -11.133 -14.561 1.00 12.43 493 GLY A N 1
ATOM 3545 C CA . GLY A 1 469 ? 1.654 -12.373 -15.326 1.00 12.20 493 GLY A CA 1
ATOM 3546 C C . GLY A 1 469 ? 0.881 -12.519 -16.623 1.00 12.61 493 GLY A C 1
ATOM 3547 O O . GLY A 1 469 ? 0.510 -13.637 -16.979 1.00 13.45 493 GLY A O 1
ATOM 3548 N N . ARG A 1 470 ? 0.651 -11.434 -17.349 1.00 13.45 494 ARG A N 1
ATOM 3549 C CA . ARG A 1 470 ? -0.093 -11.541 -18.599 1.00 13.91 494 ARG A CA 1
ATOM 3550 C C . ARG A 1 470 ? 0.606 -10.928 -19.811 1.00 13.62 494 ARG A C 1
ATOM 3551 O O . ARG A 1 470 ? 0.184 -11.149 -20.946 1.00 13.97 494 ARG A O 1
ATOM 3559 N N . ARG A 1 471 ? 1.672 -10.171 -19.573 1.00 13.85 495 ARG A N 1
ATOM 3560 C CA . ARG A 1 471 ? 2.383 -9.475 -20.644 1.00 13.13 495 ARG A CA 1
ATOM 3561 C C . ARG A 1 471 ? 2.536 -10.184 -21.983 1.00 12.51 495 ARG A C 1
ATOM 3562 O O . ARG A 1 471 ? 2.123 -9.647 -23.009 1.00 12.50 495 ARG A O 1
ATOM 3570 N N . ARG A 1 472 ? 3.135 -11.368 -21.982 1.00 12.46 496 ARG A N 1
ATOM 3571 C CA . ARG A 1 472 ? 3.338 -12.109 -23.224 1.00 13.34 496 ARG A CA 1
ATOM 3572 C C . ARG A 1 472 ? 2.056 -12.266 -24.037 1.00 14.59 496 ARG A C 1
ATOM 3573 O O . ARG A 1 472 ? 2.048 -12.054 -25.249 1.00 15.08 496 ARG A O 1
ATOM 3581 N N . SER A 1 473 ? 0.974 -12.648 -23.370 1.00 13.87 497 SER A N 1
ATOM 3582 C CA . SER A 1 473 ? -0.298 -12.846 -24.047 1.00 15.37 497 SER A CA 1
ATOM 3583 C C . SER A 1 473 ? -0.729 -11.598 -24.811 1.00 15.28 497 SER A C 1
ATOM 3584 O O . SER A 1 473 ? -1.156 -11.681 -25.962 1.00 15.29 497 SER A O 1
ATOM 3587 N N . ASP A 1 474 ? -0.612 -10.437 -24.174 1.00 15.24 498 ASP A N 1
ATOM 3588 C CA . ASP A 1 474 ? -1.001 -9.195 -24.822 1.00 14.40 498 ASP A CA 1
ATOM 3589 C C . ASP A 1 474 ? -0.061 -8.887 -25.991 1.00 14.98 498 ASP A C 1
ATOM 3590 O O . ASP A 1 474 ? -0.505 -8.454 -27.055 1.00 15.52 498 ASP A O 1
ATOM 3595 N N . LEU A 1 475 ? 1.233 -9.122 -25.800 1.00 13.48 499 LEU A N 1
ATOM 3596 C CA . LEU A 1 475 ? 2.204 -8.870 -26.865 1.00 14.73 499 LEU A CA 1
ATOM 3597 C C . LEU A 1 475 ? 1.918 -9.737 -28.096 1.00 16.65 499 LEU A C 1
ATOM 3598 O O . LEU A 1 475 ? 2.026 -9.267 -29.230 1.00 16.00 499 LEU A O 1
ATOM 3603 N N . VAL A 1 476 ? 1.549 -10.997 -27.877 1.00 16.10 500 VAL A N 1
ATOM 3604 C CA . VAL A 1 476 ? 1.244 -11.892 -28.991 1.00 15.52 500 VAL A CA 1
ATOM 3605 C C . VAL A 1 476 ? 0.023 -11.385 -29.756 1.00 15.83 500 VAL A C 1
ATOM 3606 O O . VAL A 1 476 ? 0.015 -11.371 -30.989 1.00 16.49 500 VAL A O 1
ATOM 3610 N N . ARG A 1 477 ? -1.007 -10.966 -29.025 1.00 17.03 501 ARG A N 1
ATOM 3611 C CA . ARG A 1 477 ? -2.223 -10.464 -29.653 1.00 17.13 501 ARG A CA 1
ATOM 3612 C C . ARG A 1 477 ? -1.927 -9.245 -30.527 1.00 18.69 501 ARG A C 1
ATOM 3613 O O . ARG A 1 477 ? -2.516 -9.083 -31.596 1.00 20.00 501 ARG A O 1
ATOM 3621 N N . PHE A 1 478 ? -1.010 -8.395 -30.072 1.00 17.78 502 PHE A N 1
ATOM 3622 C CA . PHE A 1 478 ? -0.628 -7.205 -30.828 1.00 16.60 502 PHE A CA 1
ATOM 3623 C C . PHE A 1 478 ? 0.440 -7.522 -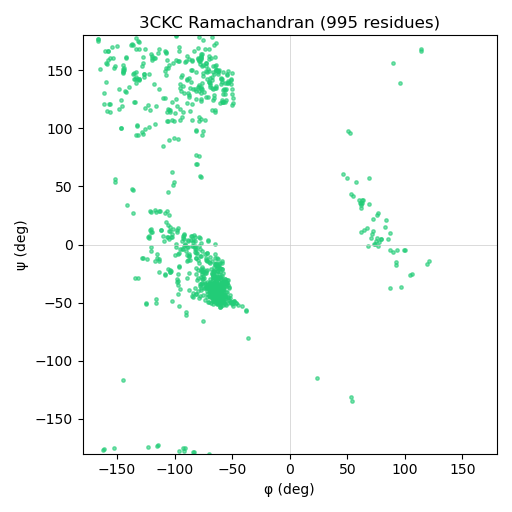31.875 1.00 16.09 502 PHE A C 1
ATOM 3624 O O . PHE A 1 478 ? 0.938 -6.620 -32.552 1.00 16.92 502 PHE A O 1
ATOM 3632 N N . GLY A 1 479 ? 0.790 -8.800 -32.003 1.00 16.53 503 GLY A N 1
ATOM 3633 C CA . GLY A 1 479 ? 1.798 -9.200 -32.973 1.00 17.18 503 GLY A CA 1
ATOM 3634 C C . GLY A 1 479 ? 3.147 -8.552 -32.720 1.00 18.45 503 GLY A C 1
ATOM 3635 O O . GLY A 1 479 ? 3.868 -8.199 -33.659 1.00 19.03 503 GLY A O 1
ATOM 3636 N N . MET A 1 480 ? 3.502 -8.416 -31.447 1.00 17.50 504 MET A N 1
ATOM 3637 C CA . MET A 1 480 ? 4.760 -7.782 -31.065 1.00 17.83 504 MET A CA 1
ATOM 3638 C C . MET A 1 480 ? 5.707 -8.670 -30.264 1.00 17.56 504 MET A C 1
ATOM 3639 O O . MET A 1 480 ? 6.832 -8.265 -29.969 1.00 17.83 504 MET A O 1
ATOM 3644 N N . PHE A 1 481 ? 5.263 -9.869 -29.904 1.00 15.85 505 PHE A N 1
ATOM 3645 C CA . PHE A 1 481 ? 6.101 -10.749 -29.100 1.00 16.19 505 PHE A CA 1
ATOM 3646 C C . PHE A 1 481 ? 7.358 -11.263 -29.797 1.00 16.52 505 PHE A C 1
ATOM 3647 O O . PHE A 1 481 ? 8.445 -11.247 -29.217 1.00 17.13 505 PHE A O 1
ATOM 3655 N N . THR A 1 482 ? 7.225 -11.706 -31.043 1.00 17.80 506 THR A N 1
ATOM 3656 C CA . THR A 1 482 ? 8.375 -12.244 -31.762 1.00 17.11 506 THR A CA 1
ATOM 3657 C C . THR A 1 482 ? 8.913 -11.365 -32.890 1.00 17.51 506 THR A C 1
ATOM 3658 O O . THR A 1 482 ? 10.089 -11.448 -33.239 1.00 18.28 506 THR A O 1
ATOM 3662 N N . THR A 1 483 ? 8.048 -10.520 -33.435 1.00 17.91 507 THR A N 1
ATOM 3663 C CA . THR A 1 483 ? 8.373 -9.663 -34.574 1.00 19.34 507 THR A CA 1
ATOM 3664 C C . THR A 1 483 ? 9.177 -8.391 -34.329 1.00 19.84 507 THR A C 1
ATOM 3665 O O . THR A 1 483 ? 9.515 -8.053 -33.194 1.00 19.07 507 THR A O 1
ATOM 3669 N N . ASN A 1 484 ? 9.457 -7.691 -35.429 1.00 20.67 508 ASN A N 1
ATOM 3670 C CA . ASN A 1 484 ? 10.192 -6.427 -35.421 1.00 21.83 508 ASN A CA 1
ATOM 3671 C C . ASN A 1 484 ? 9.260 -5.262 -35.136 1.00 21.68 508 ASN A C 1
ATOM 3672 O O . ASN A 1 484 ? 9.689 -4.109 -35.088 1.00 21.93 508 ASN A O 1
ATOM 3677 N N . LYS A 1 485 ? 7.980 -5.561 -34.965 1.00 21.38 509 LYS A N 1
ATOM 3678 C CA . LYS A 1 485 ? 6.997 -4.528 -34.698 1.00 20.41 509 LYS A CA 1
ATOM 3679 C C . LYS A 1 485 ? 7.329 -3.847 -33.370 1.00 19.45 509 LYS A C 1
ATOM 3680 O O . LYS A 1 485 ? 6.900 -2.723 -33.116 1.00 22.10 509 LYS A O 1
ATOM 3686 N N . TYR A 1 486 ? 8.108 -4.535 -32.538 1.00 19.16 510 TYR A N 1
ATOM 3687 C CA . TYR A 1 486 ? 8.512 -4.009 -31.236 1.00 16.89 510 TYR A CA 1
ATOM 3688 C C . TYR A 1 486 ? 9.771 -4.712 -30.740 1.00 17.16 510 TYR A C 1
ATOM 3689 O O . TYR A 1 486 ? 9.758 -5.910 -30.464 1.00 16.92 510 TYR A O 1
ATOM 3698 N N . LEU A 1 487 ? 10.862 -3.959 -30.630 1.00 15.22 511 LEU A N 1
ATOM 3699 C CA . LEU A 1 487 ? 12.122 -4.516 -30.153 1.00 16.18 511 LEU A CA 1
ATOM 3700 C C . LEU A 1 487 ? 12.515 -3.851 -28.840 1.00 16.49 511 LEU A C 1
ATOM 3701 O O . LEU A 1 487 ? 12.705 -2.636 -28.786 1.00 19.62 511 LEU A O 1
ATOM 3706 N N . TRP A 1 488 ? 12.633 -4.654 -27.786 1.00 17.08 512 TRP A N 1
ATOM 3707 C CA . TRP A 1 488 ? 13.013 -4.148 -26.469 1.00 15.65 512 TRP A CA 1
ATOM 3708 C C . TRP A 1 488 ? 14.377 -4.709 -26.083 1.00 16.21 512 TRP A C 1
ATOM 3709 O O . TRP A 1 488 ? 14.854 -5.669 -26.693 1.00 15.39 512 TRP A O 1
ATOM 3720 N N . ASP A 1 489 ? 15.013 -4.116 -25.075 1.00 15.58 513 ASP A N 1
ATOM 3721 C CA . ASP A 1 489 ? 16.332 -4.583 -24.672 1.00 15.98 513 ASP A CA 1
ATOM 3722 C C . ASP A 1 489 ? 16.390 -6.055 -24.267 1.00 17.60 513 ASP A C 1
ATOM 3723 O O . ASP A 1 489 ? 15.572 -6.543 -23.481 1.00 15.80 513 ASP A O 1
ATOM 3728 N N . TRP A 1 490 ? 17.359 -6.751 -24.860 1.00 17.62 514 TRP A N 1
ATOM 3729 C CA . TRP A 1 490 ? 17.631 -8.171 -24.645 1.00 17.58 514 TRP A CA 1
ATOM 3730 C C . TRP A 1 490 ? 16.680 -9.152 -25.317 1.00 17.78 514 TRP A C 1
ATOM 3731 O O . TRP A 1 490 ? 16.784 -10.362 -25.128 1.00 18.56 514 TRP A O 1
ATOM 3742 N N . LYS A 1 491 ? 15.767 -8.627 -26.126 1.00 14.71 515 LYS A N 1
ATOM 3743 C CA . LYS A 1 491 ? 14.846 -9.481 -26.858 1.00 16.41 515 LYS A CA 1
ATOM 3744 C C . LYS A 1 491 ? 15.666 -10.225 -27.906 1.00 17.18 515 LYS A C 1
ATOM 3745 O O . LYS A 1 491 ? 16.525 -9.637 -28.566 1.00 15.52 515 LYS A O 1
ATOM 3751 N N . GLY A 1 492 ? 15.419 -11.522 -28.046 1.00 18.48 516 GLY A N 1
ATOM 3752 C CA . GLY A 1 492 ? 16.150 -12.298 -29.033 1.00 19.81 516 GLY A CA 1
ATOM 3753 C C . GLY A 1 492 ? 17.612 -12.533 -28.706 1.00 21.14 516 GLY A C 1
ATOM 3754 O O . GLY A 1 492 ? 18.345 -13.091 -29.524 1.00 22.60 516 GLY A O 1
ATOM 3755 N N . GLY A 1 493 ? 18.043 -12.110 -27.520 1.00 20.61 517 GLY A N 1
ATOM 3756 C CA . GLY A 1 493 ? 19.428 -12.306 -27.125 1.00 20.44 517 GLY A CA 1
ATOM 3757 C C . GLY A 1 493 ? 20.348 -11.144 -27.449 1.00 19.93 517 GLY A C 1
ATOM 3758 O O . GLY A 1 493 ? 21.524 -11.160 -27.084 1.00 22.31 517 GLY A O 1
ATOM 3759 N N . ALA A 1 494 ? 19.819 -10.137 -28.136 1.00 18.25 518 ALA A N 1
ATOM 3760 C CA . ALA A 1 494 ? 20.600 -8.961 -28.508 1.00 18.51 518 ALA A CA 1
ATOM 3761 C C . ALA A 1 494 ? 20.376 -7.868 -27.474 1.00 19.62 518 ALA A C 1
ATOM 3762 O O . ALA A 1 494 ? 19.248 -7.648 -27.039 1.00 18.30 518 ALA A O 1
ATOM 3764 N N . MET A 1 495 ? 21.443 -7.179 -27.084 1.00 19.61 519 MET A N 1
ATOM 3765 C CA . MET A 1 495 ? 21.317 -6.128 -26.086 1.00 21.26 519 MET A CA 1
ATOM 3766 C C . MET A 1 495 ? 20.273 -5.073 -26.450 1.00 19.58 519 MET A C 1
ATOM 3767 O O . MET A 1 495 ? 19.512 -4.634 -25.589 1.00 19.29 519 MET A O 1
ATOM 3772 N N . ASN A 1 496 ? 20.218 -4.678 -27.720 1.00 17.94 520 ASN A N 1
ATOM 3773 C CA . ASN A 1 496 ? 19.254 -3.666 -28.151 1.00 17.18 520 ASN A CA 1
ATOM 3774 C C . ASN A 1 496 ? 17.953 -4.298 -28.650 1.00 18.54 520 ASN A C 1
ATOM 3775 O O . ASN A 1 496 ? 16.994 -3.600 -28.990 1.00 16.60 520 ASN A O 1
ATOM 3780 N N . GLY A 1 497 ? 17.930 -5.626 -28.687 1.00 16.55 521 GLY A N 1
ATOM 3781 C CA . GLY A 1 497 ? 16.746 -6.333 -29.135 1.00 16.31 521 GLY A CA 1
ATOM 3782 C C . GLY A 1 497 ? 16.773 -6.720 -30.599 1.00 15.00 521 GLY A C 1
ATOM 3783 O O . GLY A 1 497 ? 17.202 -5.946 -31.457 1.00 15.17 521 GLY A O 1
ATOM 3784 N N . THR A 1 498 ? 16.310 -7.933 -30.882 1.00 15.19 522 THR A N 1
ATOM 3785 C CA . THR A 1 498 ? 16.255 -8.442 -32.243 1.00 16.49 522 THR A CA 1
ATOM 3786 C C . THR A 1 498 ? 15.108 -9.450 -32.290 1.00 17.01 522 THR A C 1
ATOM 3787 O O . THR A 1 498 ? 14.748 -10.034 -31.264 1.00 17.85 522 THR A O 1
ATOM 3791 N N . SER A 1 499 ? 14.520 -9.640 -33.467 1.00 15.89 523 SER A N 1
ATOM 3792 C CA . SER A 1 499 ? 13.397 -10.564 -33.608 1.00 16.28 523 SER A CA 1
ATOM 3793 C C . SER A 1 499 ? 13.797 -12.032 -33.541 1.00 16.31 523 SER A C 1
ATOM 3794 O O . SER A 1 499 ? 14.980 -12.373 -33.588 1.00 14.98 523 SER A O 1
ATOM 3797 N N . VAL A 1 500 ? 12.789 -12.891 -33.412 1.00 17.08 524 VAL A N 1
ATOM 3798 C CA . VAL A 1 500 ? 12.986 -14.336 -33.362 1.00 18.81 524 VAL A CA 1
ATOM 3799 C C . VAL A 1 500 ? 11.929 -14.978 -34.260 1.00 18.34 524 VAL A C 1
ATOM 3800 O O . VAL A 1 500 ? 11.024 -14.296 -34.745 1.00 18.78 524 VAL A O 1
ATOM 3804 N N . ALA A 1 501 ? 12.046 -16.283 -34.485 1.00 20.25 525 ALA A N 1
ATOM 3805 C CA . ALA A 1 501 ? 11.099 -16.997 -35.335 1.00 20.73 525 ALA A CA 1
ATOM 3806 C C . ALA A 1 501 ? 9.673 -16.875 -34.806 1.00 20.20 525 ALA A C 1
ATOM 3807 O O . ALA A 1 501 ? 9.439 -16.940 -33.598 1.00 19.10 525 ALA A O 1
ATOM 3809 N N . SER A 1 502 ? 8.723 -16.703 -35.720 1.00 19.87 526 SER A N 1
ATOM 3810 C CA . SER A 1 502 ? 7.320 -16.547 -35.355 1.00 20.48 526 SER A CA 1
ATOM 3811 C C . SER A 1 502 ? 6.699 -17.742 -34.638 1.00 19.65 526 SER A C 1
ATOM 3812 O O . SER A 1 502 ? 5.665 -17.598 -33.986 1.00 19.28 526 SER A O 1
ATOM 3815 N N . TYR A 1 503 ? 7.312 -18.916 -34.748 1.00 18.95 527 TYR A N 1
ATOM 3816 C CA . TYR A 1 503 ? 6.755 -20.094 -34.092 1.00 19.07 527 TYR A CA 1
ATOM 3817 C C . TYR A 1 503 ? 6.933 -20.028 -32.578 1.00 19.22 527 TYR A C 1
ATOM 3818 O O . TYR A 1 503 ? 6.401 -20.856 -31.837 1.00 20.60 527 TYR A O 1
ATOM 3827 N N . TYR A 1 504 ? 7.674 -19.027 -32.121 1.00 18.37 528 TYR A N 1
ATOM 3828 C CA . TYR A 1 504 ? 7.908 -18.852 -30.696 1.00 17.44 528 TYR A CA 1
ATOM 3829 C C . TYR A 1 504 ? 6.713 -18.209 -29.994 1.00 17.89 528 TYR A C 1
ATOM 3830 O O . TYR A 1 504 ? 6.734 -18.012 -28.778 1.00 17.40 528 TYR A O 1
ATOM 3839 N N . ASN A 1 505 ? 5.670 -17.887 -30.756 1.00 17.14 529 ASN A N 1
ATOM 3840 C CA . ASN A 1 505 ? 4.471 -17.296 -30.172 1.00 17.90 529 ASN A CA 1
ATOM 3841 C C . ASN A 1 505 ? 3.705 -18.338 -29.370 1.00 17.83 529 ASN A C 1
ATOM 3842 O O . ASN A 1 505 ? 2.728 -18.028 -28.688 1.00 17.60 529 ASN A O 1
ATOM 3847 N N . LYS A 1 506 ? 4.161 -19.580 -29.469 1.00 18.95 530 LYS A N 1
ATOM 3848 C CA . LYS A 1 506 ? 3.570 -20.687 -28.733 1.00 17.10 530 LYS A CA 1
ATOM 3849 C C . LYS A 1 506 ? 4.722 -21.461 -28.129 1.00 19.00 530 LYS A C 1
ATOM 3850 O O . LYS A 1 506 ? 5.754 -21.646 -28.771 1.00 18.91 530 LYS A O 1
ATOM 3856 N N . TYR A 1 507 ? 4.563 -21.893 -26.887 1.00 16.97 531 TYR A N 1
ATOM 3857 C CA . TYR A 1 507 ? 5.599 -22.680 -26.245 1.00 17.05 531 TYR A CA 1
ATOM 3858 C C . TYR A 1 507 ? 5.507 -24.085 -26.827 1.00 17.68 531 TYR A C 1
ATOM 3859 O O . TYR A 1 507 ? 4.445 -24.503 -27.289 1.00 18.16 531 TYR A O 1
ATOM 3868 N N . PRO A 1 508 ? 6.623 -24.825 -26.830 1.00 18.88 532 PRO A N 1
ATOM 3869 C CA . PRO A 1 508 ? 6.584 -26.182 -27.376 1.00 18.27 532 PRO A CA 1
ATOM 3870 C C . PRO A 1 508 ? 5.985 -27.139 -26.360 1.00 19.33 532 PRO A C 1
ATOM 3871 O O . PRO A 1 508 ? 5.946 -26.844 -25.165 1.00 18.94 532 PRO A O 1
ATOM 3875 N N . ILE A 1 509 ? 5.498 -28.277 -26.835 1.00 19.17 533 ILE A N 1
ATOM 3876 C CA . ILE A 1 509 ? 4.964 -29.279 -25.934 1.00 17.66 533 ILE A CA 1
ATOM 3877 C C . ILE A 1 509 ? 6.227 -29.914 -25.367 1.00 18.81 533 ILE A C 1
ATOM 3878 O O . ILE A 1 509 ? 7.131 -30.263 -26.124 1.00 19.54 533 ILE A O 1
ATOM 3883 N N . PRO A 1 510 ? 6.326 -30.043 -24.035 1.00 18.03 534 PRO A N 1
ATOM 3884 C CA . PRO A 1 510 ? 7.520 -30.648 -23.438 1.00 19.19 534 PRO A CA 1
ATOM 3885 C C . PRO A 1 510 ? 7.840 -31.975 -24.116 1.00 19.45 534 PRO A C 1
ATOM 3886 O O . PRO A 1 510 ? 6.948 -32.801 -24.324 1.00 19.82 534 PRO A O 1
ATOM 3890 N N . VAL A 1 511 ? 9.108 -32.177 -24.463 1.00 19.31 535 VAL A N 1
ATOM 3891 C CA . VAL A 1 511 ? 9.511 -33.405 -25.134 1.00 21.53 535 VAL A CA 1
ATOM 3892 C C . VAL A 1 511 ? 9.180 -34.627 -24.283 1.00 22.03 535 VAL A C 1
ATOM 3893 O O . VAL A 1 511 ? 8.962 -35.719 -24.810 1.00 22.76 535 VAL A O 1
ATOM 3897 N N . SER A 1 512 ? 9.128 -34.435 -22.968 1.00 22.49 536 SER A N 1
ATOM 3898 C CA . SER A 1 512 ? 8.820 -35.527 -22.055 1.00 23.53 536 SER A CA 1
ATOM 3899 C C . SER A 1 512 ? 7.401 -36.041 -22.273 1.00 23.48 536 SER A C 1
ATOM 3900 O O . SER A 1 512 ? 7.157 -37.245 -22.194 1.00 23.34 536 SER A O 1
ATOM 3903 N N . ASP A 1 513 ? 6.466 -35.134 -22.551 1.00 22.95 537 ASP A N 1
ATOM 3904 C CA . ASP A 1 513 ? 5.083 -35.540 -22.772 1.00 23.13 537 ASP A CA 1
ATOM 3905 C C . ASP A 1 513 ? 4.900 -36.034 -24.203 1.00 23.00 537 ASP A C 1
ATOM 3906 O O . ASP A 1 513 ? 3.997 -36.819 -24.487 1.00 23.48 537 ASP A O 1
ATOM 3911 N N . ILE A 1 514 ? 5.758 -35.568 -25.106 1.00 22.59 538 ILE A N 1
ATOM 3912 C CA . ILE A 1 514 ? 5.695 -36.006 -26.495 1.00 22.66 538 ILE A CA 1
ATOM 3913 C C . ILE A 1 514 ? 6.023 -37.494 -26.489 1.00 23.50 538 ILE A C 1
ATOM 3914 O O . ILE A 1 514 ? 5.365 -38.293 -27.161 1.00 24.79 538 ILE A O 1
ATOM 3919 N N . ASN A 1 515 ? 7.036 -37.854 -25.705 1.00 23.57 539 ASN A N 1
ATOM 3920 C CA . ASN A 1 515 ? 7.482 -39.237 -25.592 1.00 24.03 539 ASN A CA 1
ATOM 3921 C C . ASN A 1 515 ? 6.557 -40.108 -24.753 1.00 24.60 539 ASN A C 1
ATOM 3922 O O . ASN A 1 515 ? 6.467 -41.315 -24.977 1.00 25.50 539 ASN A O 1
ATOM 3927 N N . ASN A 1 516 ? 5.877 -39.502 -23.785 1.00 24.58 540 ASN A N 1
ATOM 3928 C CA . ASN A 1 516 ? 4.981 -40.247 -22.907 1.00 24.94 540 ASN A CA 1
ATOM 3929 C C . ASN A 1 516 ? 3.546 -40.368 -23.410 1.00 23.50 540 ASN A C 1
ATOM 3930 O O . ASN A 1 516 ? 2.861 -41.344 -23.104 1.00 24.37 540 ASN A O 1
ATOM 3935 N N . ASN A 1 517 ? 3.093 -39.382 -24.177 1.00 23.15 541 ASN A N 1
ATOM 3936 C CA . ASN A 1 517 ? 1.730 -39.386 -24.702 1.00 22.11 541 ASN A CA 1
ATOM 3937 C C . ASN A 1 517 ? 1.751 -39.312 -26.223 1.00 22.60 541 ASN A C 1
ATOM 3938 O O . ASN A 1 517 ? 1.928 -38.236 -26.793 1.00 22.46 541 ASN A O 1
ATOM 3943 N N . ARG A 1 518 ? 1.559 -40.455 -26.874 1.00 22.20 542 ARG A N 1
ATOM 3944 C CA . ARG A 1 518 ? 1.568 -40.511 -28.330 1.00 22.34 542 ARG A CA 1
ATOM 3945 C C . ARG A 1 518 ? 0.409 -39.732 -28.942 1.00 21.05 542 ARG A C 1
ATOM 3946 O O . ARG A 1 518 ? 0.387 -39.490 -30.148 1.00 23.20 542 ARG A O 1
ATOM 3954 N N . ASN A 1 519 ? -0.551 -39.331 -28.112 1.00 22.43 543 ASN A N 1
ATOM 3955 C CA . ASN A 1 519 ? -1.703 -38.570 -28.593 1.00 20.35 543 ASN A CA 1
ATOM 3956 C C . ASN A 1 519 ? -1.332 -37.118 -28.883 1.00 22.52 543 ASN A C 1
ATOM 3957 O O . ASN A 1 519 ? -1.993 -36.444 -29.673 1.00 21.21 543 ASN A O 1
ATOM 3962 N N . MET A 1 520 ? -0.275 -36.635 -28.240 1.00 22.08 544 MET A N 1
ATOM 3963 C CA . MET A 1 520 ? 0.151 -35.256 -28.433 1.00 23.33 544 MET A CA 1
ATOM 3964 C C . MET A 1 520 ? 1.080 -35.083 -29.629 1.00 23.43 544 MET A C 1
ATOM 3965 O O . MET A 1 520 ? 1.825 -35.991 -29.990 1.00 25.04 544 MET A O 1
ATOM 3970 N N . SER A 1 521 ? 1.018 -33.907 -30.242 1.00 23.84 545 SER A N 1
ATOM 3971 C CA . SER A 1 521 ? 1.867 -33.578 -31.380 1.00 23.77 545 SER A CA 1
ATOM 3972 C C . SER A 1 521 ? 2.587 -32.271 -31.059 1.00 23.79 545 SER A C 1
ATOM 3973 O O . SER A 1 521 ? 2.025 -31.388 -30.413 1.00 23.67 545 SER A O 1
ATOM 3976 N N . GLN A 1 522 ? 3.831 -32.156 -31.509 1.00 22.35 546 GLN A N 1
ATOM 3977 C CA . GLN A 1 522 ? 4.633 -30.962 -31.261 1.00 21.26 546 GLN A CA 1
ATOM 3978 C C . GLN A 1 522 ? 4.128 -29.762 -32.057 1.00 21.32 546 GLN A C 1
ATOM 3979 O O . GLN A 1 522 ? 3.583 -29.920 -33.148 1.00 22.27 546 GLN A O 1
ATOM 3985 N N . ASN A 1 523 ? 4.297 -28.560 -31.507 1.00 20.90 547 ASN A N 1
ATOM 3986 C CA . ASN A 1 523 ? 3.871 -27.349 -32.205 1.00 19.90 547 ASN A CA 1
ATOM 3987 C C . ASN A 1 523 ? 4.816 -27.053 -33.368 1.00 18.67 547 ASN A C 1
ATOM 3988 O O . ASN A 1 523 ? 5.968 -27.483 -33.366 1.00 21.40 547 ASN A O 1
ATOM 3993 N N . GLU A 1 524 ? 4.317 -26.313 -34.353 1.00 20.89 548 GLU A N 1
ATOM 3994 C CA . GLU A 1 524 ? 5.101 -25.949 -35.533 1.00 22.23 548 GLU A CA 1
ATOM 3995 C C . GLU A 1 524 ? 6.428 -25.284 -35.170 1.00 22.96 548 GLU A C 1
ATOM 3996 O O . GLU A 1 524 ? 6.533 -24.603 -34.149 1.00 21.53 548 GLU A O 1
ATOM 4002 N N . GLY A 1 525 ? 7.436 -25.484 -36.014 1.00 23.24 549 GLY A N 1
ATOM 4003 C CA . GLY A 1 525 ? 8.730 -24.859 -35.797 1.00 22.31 549 GLY A CA 1
ATOM 4004 C C . GLY A 1 525 ? 9.738 -25.572 -34.922 1.00 22.98 549 GLY A C 1
ATOM 4005 O O . GLY A 1 525 ? 10.938 -25.534 -35.199 1.00 23.74 549 GLY A O 1
ATOM 4006 N N . TYR A 1 526 ? 9.271 -26.212 -33.857 1.00 22.15 550 TYR A N 1
ATOM 4007 C CA . TYR A 1 526 ? 10.175 -26.911 -32.958 1.00 23.65 550 TYR A CA 1
ATOM 4008 C C . TYR A 1 526 ? 10.624 -28.243 -33.541 1.00 24.75 550 TYR A C 1
ATOM 4009 O O . TYR A 1 526 ? 9.976 -28.788 -34.435 1.00 26.03 550 TYR A O 1
ATOM 4018 N N . LYS A 1 527 ? 11.739 -28.760 -33.030 1.00 27.53 551 LYS A N 1
ATOM 4019 C CA . LYS A 1 527 ? 12.283 -30.026 -33.507 1.00 28.33 551 LYS A CA 1
ATOM 4020 C C . LYS A 1 527 ? 12.866 -30.855 -32.367 1.00 30.20 551 LYS A C 1
ATOM 4021 O O . LYS A 1 527 ? 12.750 -30.420 -31.201 1.00 31.80 551 LYS A O 1
ATOM 4028 N N . PHE B 1 18 ? 33.493 49.742 15.675 1.00 25.46 42 PHE B N 1
ATOM 4029 C CA . PHE B 1 18 ? 32.052 49.465 15.398 1.00 23.58 42 PHE B CA 1
ATOM 4030 C C . PHE B 1 18 ? 31.850 48.828 14.029 1.00 23.65 42 PHE B C 1
ATOM 4031 O O . PHE B 1 18 ? 32.101 49.455 13.001 1.00 23.44 42 PHE B O 1
ATOM 4039 N N . ASP B 1 19 ? 31.401 47.577 14.031 1.00 22.39 43 ASP B N 1
ATOM 4040 C CA . ASP B 1 19 ? 31.132 46.842 12.801 1.00 21.07 43 ASP B CA 1
ATOM 4041 C C . ASP B 1 19 ? 29.615 46.915 12.611 1.00 19.66 43 ASP B C 1
ATOM 4042 O O . ASP B 1 19 ? 28.879 46.075 13.131 1.00 19.89 43 ASP B O 1
ATOM 4047 N N . GLN B 1 20 ? 29.152 47.922 11.875 1.00 17.51 44 GLN B N 1
ATOM 4048 C CA . GLN B 1 20 ? 27.718 48.110 11.660 1.00 16.38 44 GLN B CA 1
ATOM 4049 C C . GLN B 1 20 ? 26.990 46.846 11.216 1.00 16.76 44 GLN B C 1
ATOM 4050 O O . GLN B 1 20 ? 25.990 46.459 11.823 1.00 14.93 44 GLN B O 1
ATOM 4056 N N . GLN B 1 21 ? 27.484 46.199 10.166 1.00 15.41 45 GLN B N 1
ATOM 4057 C CA . GLN B 1 21 ? 26.844 44.982 9.676 1.00 16.85 45 GLN B CA 1
ATOM 4058 C C . GLN B 1 21 ? 26.858 43.890 10.741 1.00 16.76 45 GLN B C 1
ATOM 4059 O O . GLN B 1 21 ? 25.862 43.194 10.939 1.00 16.19 45 GLN B O 1
ATOM 4065 N N . GLY B 1 22 ? 27.986 43.743 11.429 1.00 16.34 46 GLY B N 1
ATOM 4066 C CA . GLY B 1 22 ? 28.086 42.729 12.462 1.00 16.06 46 GLY B CA 1
ATOM 4067 C C . GLY B 1 22 ? 27.118 42.957 13.607 1.00 16.29 46 GLY B C 1
ATOM 4068 O O . GLY B 1 22 ? 26.486 42.016 14.090 1.00 16.76 46 GLY B O 1
ATOM 4069 N N . VAL B 1 23 ? 26.999 44.207 14.046 1.00 15.70 47 VAL B N 1
ATOM 4070 C CA . VAL B 1 23 ? 26.097 44.541 15.141 1.00 14.79 47 VAL B CA 1
ATOM 4071 C C . VAL B 1 23 ? 24.643 44.378 14.700 1.00 15.02 47 VAL B C 1
ATOM 4072 O O . VAL B 1 23 ? 23.794 43.961 15.484 1.00 14.01 47 VAL B O 1
ATOM 4076 N N . PHE B 1 24 ? 24.361 44.703 13.443 1.00 14.27 48 PHE B N 1
ATOM 4077 C CA . PHE B 1 24 ? 23.003 44.573 12.922 1.00 13.19 48 PHE B CA 1
ATOM 4078 C C . PHE B 1 24 ? 22.603 43.104 12.947 1.00 12.08 48 PHE B C 1
ATOM 4079 O O . PHE B 1 24 ? 21.517 42.743 13.413 1.00 11.30 48 PHE B O 1
ATOM 4087 N N . VAL B 1 25 ? 23.489 42.256 12.436 1.00 13.22 49 VAL B N 1
ATOM 4088 C CA . VAL B 1 25 ? 23.242 40.823 12.395 1.00 14.21 49 VAL B CA 1
ATOM 4089 C C . VAL B 1 25 ? 23.038 40.287 13.805 1.00 14.34 49 VAL B C 1
ATOM 4090 O O . VAL B 1 25 ? 22.168 39.446 14.034 1.00 15.34 49 VAL B O 1
ATOM 4094 N N . LYS B 1 26 ? 23.837 40.779 14.748 1.00 15.04 50 LYS B N 1
ATOM 4095 C CA . LYS B 1 26 ? 23.715 40.349 16.135 1.00 16.34 50 LYS B CA 1
ATOM 4096 C C . LYS B 1 26 ? 22.356 40.753 16.704 1.00 14.74 50 LYS B C 1
ATOM 4097 O O . LYS B 1 26 ? 21.789 40.039 17.528 1.00 15.32 50 LYS B O 1
ATOM 4103 N N . GLY B 1 27 ? 21.842 41.898 16.258 1.00 13.05 51 GLY B N 1
ATOM 4104 C CA . GLY B 1 27 ? 20.552 42.379 16.728 1.00 13.31 51 GLY B CA 1
ATOM 4105 C C . GLY B 1 27 ? 19.459 41.354 16.505 1.00 11.45 51 GLY B C 1
ATOM 4106 O O . GLY B 1 27 ? 18.616 41.120 17.375 1.00 12.04 51 GLY B O 1
ATOM 4107 N N . TYR B 1 28 ? 19.467 40.748 15.326 1.00 9.58 52 TYR B N 1
ATOM 4108 C CA . TYR B 1 28 ? 18.492 39.728 14.988 1.00 10.17 52 TYR B CA 1
ATOM 4109 C C . TYR B 1 28 ? 18.863 38.398 15.637 1.00 9.32 52 TYR B C 1
ATOM 4110 O O . TYR B 1 28 ? 17.991 37.642 16.062 1.00 11.25 52 TYR B O 1
ATOM 4119 N N . ALA B 1 29 ? 20.161 38.116 15.722 1.00 10.36 53 ALA B N 1
ATOM 4120 C CA . ALA B 1 29 ? 20.624 36.863 16.310 1.00 11.06 53 ALA B CA 1
ATOM 4121 C C . ALA B 1 29 ? 20.188 36.694 17.762 1.00 9.75 53 ALA B C 1
ATOM 4122 O O . ALA B 1 29 ? 19.989 35.571 18.221 1.00 10.66 53 ALA B O 1
ATOM 4124 N N . MET B 1 30 ? 20.031 37.803 18.479 1.00 10.67 54 MET B N 1
ATOM 4125 C CA . MET B 1 30 ? 19.615 37.747 19.876 1.00 11.68 54 MET B CA 1
ATOM 4126 C C . MET B 1 30 ? 18.233 37.125 20.072 1.00 12.21 54 MET B C 1
ATOM 4127 O O . MET B 1 30 ? 17.882 36.710 21.178 1.00 12.72 54 MET B O 1
ATOM 4132 N N . LEU B 1 31 ? 17.439 37.064 19.008 1.00 11.01 55 LEU B N 1
ATOM 4133 C CA . LEU B 1 31 ? 16.112 36.473 19.118 1.00 10.68 55 LEU B CA 1
ATOM 4134 C C . LEU B 1 31 ? 16.201 34.952 19.198 1.00 10.38 55 LEU B C 1
ATOM 4135 O O . LEU B 1 31 ? 15.338 34.305 19.789 1.00 11.72 55 LEU B O 1
ATOM 4140 N N . GLY B 1 32 ? 17.253 34.375 18.622 1.00 10.55 56 GLY B N 1
ATOM 4141 C CA . GLY B 1 32 ? 17.327 32.926 18.602 1.00 9.66 56 GLY B CA 1
ATOM 4142 C C . GLY B 1 32 ? 18.497 32.173 19.188 1.00 10.30 56 GLY B C 1
ATOM 4143 O O . GLY B 1 32 ? 18.555 30.955 19.038 1.00 11.47 56 GLY B O 1
ATOM 4144 N N . VAL B 1 33 ? 19.422 32.858 19.849 1.00 10.67 57 VAL B N 1
ATOM 4145 C CA . VAL B 1 33 ? 20.559 32.150 20.422 1.00 12.31 57 VAL B CA 1
ATOM 4146 C C . VAL B 1 33 ? 21.174 32.914 21.584 1.00 13.53 57 VAL B C 1
ATOM 4147 O O . VAL B 1 33 ? 20.972 34.119 21.724 1.00 13.31 57 VAL B O 1
ATOM 4151 N N . THR B 1 34 ? 21.923 32.195 22.415 1.00 15.85 58 THR B N 1
ATOM 4152 C CA . THR B 1 34 ? 22.594 32.790 23.565 1.00 19.94 58 THR B CA 1
ATOM 4153 C C . THR B 1 34 ? 24.086 32.519 23.457 1.00 23.73 58 THR B C 1
ATOM 4154 O O . THR B 1 34 ? 24.555 31.965 22.462 1.00 25.19 58 THR B O 1
ATOM 4158 N N . GLY B 1 35 ? 24.824 32.905 24.492 1.00 25.39 59 GLY B N 1
ATOM 4159 C CA . GLY B 1 35 ? 26.257 32.681 24.504 1.00 27.26 59 GLY B CA 1
ATOM 4160 C C . GLY B 1 35 ? 26.610 31.492 25.379 1.00 28.79 59 GLY B C 1
ATOM 4161 O O . GLY B 1 35 ? 25.761 30.977 26.112 1.00 30.53 59 GLY B O 1
ATOM 4162 N N . ASP B 1 46 ? 24.855 18.280 26.659 1.00 26.71 70 ASP B N 1
ATOM 4163 C CA . ASP B 1 46 ? 23.816 18.998 25.930 1.00 26.05 70 ASP B CA 1
ATOM 4164 C C . ASP B 1 46 ? 22.550 19.149 26.767 1.00 25.65 70 ASP B C 1
ATOM 4165 O O . ASP B 1 46 ? 21.436 18.944 26.277 1.00 25.97 70 ASP B O 1
ATOM 4170 N N . GLY B 1 47 ? 22.734 19.521 28.030 1.00 26.41 71 GLY B N 1
ATOM 4171 C CA . GLY B 1 47 ? 21.610 19.691 28.934 1.00 25.71 71 GLY B CA 1
ATOM 4172 C C . GLY B 1 47 ? 20.664 20.813 28.555 1.00 25.09 71 GLY B C 1
ATOM 4173 O O . GLY B 1 47 ? 21.019 21.715 27.796 1.00 25.19 71 GLY B O 1
ATOM 4174 N N . GLN B 1 48 ? 19.453 20.758 29.098 1.00 24.67 72 GLN B N 1
ATOM 4175 C CA . GLN B 1 48 ? 18.439 21.764 28.818 1.00 24.88 72 GLN B CA 1
ATOM 4176 C C . GLN B 1 48 ? 18.767 23.132 29.408 1.00 24.23 72 GLN B C 1
ATOM 4177 O O . GLN B 1 48 ? 18.249 24.148 28.950 1.00 25.17 72 GLN B O 1
ATOM 4183 N N . ASP B 1 49 ? 19.637 23.161 30.413 1.00 24.36 73 ASP B N 1
ATOM 4184 C CA . ASP B 1 49 ? 19.996 24.414 31.073 1.00 23.95 73 ASP B CA 1
ATOM 4185 C C . ASP B 1 49 ? 20.962 25.318 30.306 1.00 23.53 73 ASP B C 1
ATOM 4186 O O . ASP B 1 49 ? 20.973 26.530 30.514 1.00 23.29 73 ASP B O 1
ATOM 4191 N N . GLU B 1 50 ? 21.772 24.742 29.426 1.00 23.09 74 GLU B N 1
ATOM 4192 C CA . GLU B 1 50 ? 22.753 25.528 28.684 1.00 22.84 74 GLU B CA 1
ATOM 4193 C C . GLU B 1 50 ? 22.239 26.828 28.057 1.00 22.89 74 GLU B C 1
ATOM 4194 O O . GLU B 1 50 ? 22.840 27.886 28.249 1.00 24.11 74 GLU B O 1
ATOM 4200 N N . GLY B 1 51 ? 21.135 26.766 27.319 1.00 22.06 75 GLY B N 1
ATOM 4201 C CA . GLY B 1 51 ? 20.626 27.977 26.690 1.00 20.00 75 GLY B CA 1
ATOM 4202 C C . GLY B 1 51 ? 19.393 28.595 27.327 1.00 18.92 75 GLY B C 1
ATOM 4203 O O . GLY B 1 51 ? 18.641 29.311 26.663 1.00 18.11 75 GLY B O 1
ATOM 4204 N N . GLU B 1 52 ? 19.192 28.351 28.617 1.00 18.34 76 GLU B N 1
ATOM 4205 C CA . GLU B 1 52 ? 18.021 28.867 29.323 1.00 17.86 76 GLU B CA 1
ATOM 4206 C C . GLU B 1 52 ? 17.901 30.388 29.453 1.00 16.10 76 GLU B C 1
ATOM 4207 O O . GLU B 1 52 ? 16.821 30.892 29.756 1.00 18.04 76 GLU B O 1
ATOM 4213 N N . SER B 1 53 ? 18.987 31.119 29.225 1.00 16.34 77 SER B N 1
ATOM 4214 C CA . SER B 1 53 ? 18.950 32.576 29.344 1.00 16.38 77 SER B CA 1
ATOM 4215 C C . SER B 1 53 ? 18.473 33.285 28.076 1.00 15.49 77 SER B C 1
ATOM 4216 O O . SER B 1 53 ? 18.356 34.511 28.054 1.00 15.22 77 SER B O 1
ATOM 4219 N N . GLY B 1 54 ? 18.188 32.515 27.031 1.00 13.75 78 GLY B N 1
ATOM 4220 C CA . GLY B 1 54 ? 17.755 33.103 25.772 1.00 12.69 78 GLY B CA 1
ATOM 4221 C C . GLY B 1 54 ? 16.432 33.844 25.732 1.00 12.30 78 GLY B C 1
ATOM 4222 O O . GLY B 1 54 ? 15.522 33.582 26.519 1.00 11.99 78 GLY B O 1
ATOM 4223 N N . PHE B 1 55 ? 16.347 34.787 24.797 1.00 10.63 79 PHE B N 1
ATOM 4224 C CA . PHE B 1 55 ? 15.142 35.583 24.590 1.00 10.39 79 PHE B CA 1
ATOM 4225 C C . PHE B 1 55 ? 13.929 34.685 24.388 1.00 9.83 79 PHE B C 1
ATOM 4226 O O . PHE B 1 55 ? 12.892 34.859 25.036 1.00 10.10 79 PHE B O 1
ATOM 4234 N N . TYR B 1 56 ? 14.047 33.721 23.485 1.00 8.72 80 TYR B N 1
ATOM 4235 C CA . TYR B 1 56 ? 12.903 32.869 23.216 1.00 8.35 80 TYR B CA 1
ATOM 4236 C C . TYR B 1 56 ? 12.478 31.962 24.360 1.00 8.52 80 TYR B C 1
ATOM 4237 O O . TYR B 1 56 ? 11.308 31.940 24.729 1.00 10.07 80 TYR B O 1
ATOM 4246 N N . ARG B 1 57 ? 13.413 31.211 24.929 1.00 9.46 81 ARG B N 1
ATOM 4247 C CA . ARG B 1 57 ? 13.047 30.311 26.014 1.00 9.51 81 ARG B CA 1
ATOM 4248 C C . ARG B 1 57 ? 12.459 31.010 27.237 1.00 8.34 81 ARG B C 1
ATOM 4249 O O . ARG B 1 57 ? 11.477 30.534 27.804 1.00 9.41 81 ARG B O 1
ATOM 4257 N N . THR B 1 58 ? 13.049 32.133 27.645 1.00 9.42 82 THR B N 1
ATOM 4258 C CA . THR B 1 58 ? 12.554 32.834 28.830 1.00 10.59 82 THR B CA 1
ATOM 4259 C C . THR B 1 58 ? 11.158 33.412 28.632 1.00 10.61 82 THR B C 1
ATOM 4260 O O . THR B 1 58 ? 10.301 33.282 29.505 1.00 11.85 82 THR B O 1
ATOM 4264 N N . THR B 1 59 ? 10.923 34.045 27.487 1.00 10.43 83 THR B N 1
ATOM 4265 C CA . THR B 1 59 ? 9.606 34.613 27.223 1.00 10.15 83 THR B CA 1
ATOM 4266 C C . THR B 1 59 ? 8.581 33.499 27.022 1.00 9.76 83 THR B C 1
ATOM 4267 O O . THR B 1 59 ? 7.446 33.601 27.481 1.00 9.85 83 THR B O 1
ATOM 4271 N N . PHE B 1 60 ? 8.993 32.430 26.347 1.00 9.28 84 PHE B N 1
ATOM 4272 C CA . PHE B 1 60 ? 8.116 31.294 26.095 1.00 9.07 84 PHE B CA 1
ATOM 4273 C C . PHE B 1 60 ? 7.640 30.692 27.415 1.00 9.58 84 PHE B C 1
ATOM 4274 O O . PHE B 1 60 ? 6.443 30.494 27.628 1.00 10.12 84 PHE B O 1
ATOM 4282 N N . ASN B 1 61 ? 8.573 30.411 28.318 1.00 10.37 85 ASN B N 1
ATOM 4283 C CA . ASN B 1 61 ? 8.171 29.808 29.579 1.00 10.26 85 ASN B CA 1
ATOM 4284 C C . ASN B 1 61 ? 7.250 30.689 30.407 1.00 9.19 85 ASN B C 1
ATOM 4285 O O . ASN B 1 61 ? 6.312 30.188 31.028 1.00 9.85 85 ASN B O 1
ATOM 4290 N N . CYS B 1 62 ? 7.504 31.995 30.417 1.00 10.07 86 CYS B N 1
ATOM 4291 C CA . CYS B 1 62 ? 6.652 32.901 31.184 1.00 10.92 86 CYS B CA 1
ATOM 4292 C C . CYS B 1 62 ? 5.231 32.944 30.621 1.00 11.29 86 CYS B C 1
ATOM 4293 O O . CYS B 1 62 ? 4.268 33.162 31.358 1.00 10.57 86 CYS B O 1
ATOM 4296 N N . ASN B 1 63 ? 5.102 32.712 29.317 1.00 10.16 87 ASN B N 1
ATOM 4297 C CA . ASN B 1 63 ? 3.798 32.732 28.669 1.00 9.96 87 ASN B CA 1
ATOM 4298 C C . ASN B 1 63 ? 3.201 31.337 28.456 1.00 10.10 87 ASN B C 1
ATOM 4299 O O . ASN B 1 63 ? 2.096 31.220 27.936 1.00 10.13 87 ASN B O 1
ATOM 4304 N N . GLU B 1 64 ? 3.910 30.290 28.878 1.00 9.93 88 GLU B N 1
ATOM 4305 C CA . GLU B 1 64 ? 3.435 28.920 28.676 1.00 11.06 88 GLU B CA 1
ATOM 4306 C C . GLU B 1 64 ? 3.315 28.023 29.898 1.00 11.42 88 GLU B C 1
ATOM 4307 O O . GLU B 1 64 ? 2.278 27.393 30.107 1.00 10.29 88 GLU B O 1
ATOM 4313 N N . LEU B 1 65 ? 4.376 27.944 30.695 1.00 11.34 89 LEU B N 1
ATOM 4314 C CA . LEU B 1 65 ? 4.367 27.057 31.856 1.00 11.54 89 LEU B CA 1
ATOM 4315 C C . LEU B 1 65 ? 3.208 27.195 32.849 1.00 11.43 89 LEU B C 1
ATOM 4316 O O . LEU B 1 65 ? 2.765 26.200 33.420 1.00 10.93 89 LEU B O 1
ATOM 4321 N N . PRO B 1 66 ? 2.703 28.417 33.079 1.00 12.17 90 PRO B N 1
ATOM 4322 C CA . PRO B 1 66 ? 1.592 28.547 34.029 1.00 11.67 90 PRO B CA 1
ATOM 4323 C C . PRO B 1 66 ? 0.216 28.375 33.393 1.00 12.68 90 PRO B C 1
ATOM 4324 O O . PRO B 1 66 ? -0.800 28.409 34.086 1.00 13.69 90 PRO B O 1
ATOM 4328 N N . THR B 1 67 ? 0.189 28.172 32.078 1.00 11.61 91 THR B N 1
ATOM 4329 C CA . THR B 1 67 ? -1.067 28.066 31.348 1.00 12.10 91 THR B CA 1
ATOM 4330 C C . THR B 1 67 ? -1.656 26.673 31.193 1.00 11.45 91 THR B C 1
ATOM 4331 O O . THR B 1 67 ? -1.155 25.699 31.754 1.00 13.02 91 THR B O 1
ATOM 4335 N N . ASP B 1 68 ? -2.744 26.607 30.434 1.00 10.88 92 ASP B N 1
ATOM 4336 C CA . ASP B 1 68 ? -3.456 25.366 30.171 1.00 10.64 92 ASP B CA 1
ATOM 4337 C C . ASP B 1 68 ? -2.815 24.550 29.054 1.00 11.45 92 ASP B C 1
ATOM 4338 O O . ASP B 1 68 ? -3.218 23.419 28.814 1.00 11.32 92 ASP B O 1
ATOM 4343 N N . GLU B 1 69 ? -1.807 25.108 28.384 1.00 11.47 93 GLU B N 1
ATOM 4344 C CA . GLU B 1 69 ? -1.181 24.398 27.267 1.00 10.08 93 GLU B CA 1
ATOM 4345 C C . GLU B 1 69 ? -0.169 23.316 27.603 1.00 11.17 93 GLU B C 1
ATOM 4346 O O . GLU B 1 69 ? -0.151 22.264 26.962 1.00 11.66 93 GLU B O 1
ATOM 4352 N N . CYS B 1 70 ? 0.675 23.553 28.596 1.00 12.13 94 CYS B N 1
ATOM 4353 C CA . CYS B 1 70 ? 1.675 22.550 28.921 1.00 12.62 94 CYS B CA 1
ATOM 4354 C C . CYS B 1 70 ? 2.067 22.538 30.380 1.00 13.66 94 CYS B C 1
ATOM 4355 O O . CYS B 1 70 ? 1.710 23.435 31.150 1.00 12.31 94 CYS B O 1
ATOM 4358 N N . LEU B 1 71 ? 2.822 21.511 30.742 1.00 13.38 95 LEU B N 1
ATOM 4359 C CA . LEU B 1 71 ? 3.266 21.322 32.107 1.00 14.77 95 LEU B CA 1
ATOM 4360 C C . LEU B 1 71 ? 4.711 20.845 32.086 1.00 14.76 95 LEU B C 1
ATOM 4361 O O . LEU B 1 71 ? 5.069 19.985 31.286 1.00 14.57 95 LEU B O 1
ATOM 4366 N N . TRP B 1 72 ? 5.543 21.424 32.946 1.00 15.71 96 TRP B N 1
ATOM 4367 C CA . TRP B 1 72 ? 6.942 21.024 33.039 1.00 16.29 96 TRP B CA 1
ATOM 4368 C C . TRP B 1 72 ? 6.924 19.713 33.824 1.00 18.28 96 TRP B C 1
ATOM 4369 O O . TRP B 1 72 ? 6.407 19.654 34.940 1.00 19.67 96 TRP B O 1
ATOM 4380 N N . ALA B 1 73 ? 7.482 18.669 33.221 1.00 18.05 97 ALA B N 1
ATOM 4381 C CA . ALA B 1 73 ? 7.495 17.326 33.795 1.00 20.37 97 ALA B CA 1
ATOM 4382 C C . ALA B 1 73 ? 8.258 17.110 35.092 1.00 19.88 97 ALA B C 1
ATOM 4383 O O . ALA B 1 73 ? 7.808 16.354 35.952 1.00 21.39 97 ALA B O 1
ATOM 4385 N N . TRP B 1 74 ? 9.409 17.756 35.229 1.00 21.29 98 TRP B N 1
ATOM 4386 C CA . TRP B 1 74 ? 10.232 17.585 36.420 1.00 22.56 98 TRP B CA 1
ATOM 4387 C C . TRP B 1 74 ? 10.140 18.782 37.358 1.00 21.15 98 TRP B C 1
ATOM 4388 O O . TRP B 1 74 ? 10.918 19.732 37.272 1.00 21.99 98 TRP B O 1
ATOM 4399 N N . GLN B 1 75 ? 9.172 18.700 38.266 1.00 22.19 99 GLN B N 1
ATOM 4400 C CA . GLN B 1 75 ? 8.884 19.751 39.232 1.00 21.07 99 GLN B CA 1
ATOM 4401 C C . GLN B 1 75 ? 9.964 20.062 40.268 1.00 22.82 99 GLN B C 1
ATOM 4402 O O . GLN B 1 75 ? 9.774 20.940 41.111 1.00 22.72 99 GLN B O 1
ATOM 4408 N N . LYS B 1 76 ? 11.089 19.358 40.216 1.00 24.50 100 LYS B N 1
ATOM 4409 C CA . LYS B 1 76 ? 12.163 19.610 41.171 1.00 23.77 100 LYS B CA 1
ATOM 4410 C C . LYS B 1 76 ? 13.130 20.682 40.672 1.00 24.83 100 LYS B C 1
ATOM 4411 O O . LYS B 1 76 ? 13.936 21.208 41.439 1.00 25.50 100 LYS B O 1
ATOM 4417 N N . ASN B 1 77 ? 13.047 21.004 39.384 1.00 23.10 101 ASN B N 1
ATOM 4418 C CA . ASN B 1 77 ? 13.912 22.018 38.792 1.00 23.68 101 ASN B CA 1
ATOM 4419 C C . ASN B 1 77 ? 13.608 23.376 39.427 1.00 22.94 101 ASN B C 1
ATOM 4420 O O . ASN B 1 77 ? 12.478 23.632 39.844 1.00 21.81 101 ASN B O 1
ATOM 4425 N N . GLN B 1 78 ? 14.613 24.246 39.497 1.00 23.01 102 GLN B N 1
ATOM 4426 C CA . GLN B 1 78 ? 14.440 25.551 40.130 1.00 22.94 102 GLN B CA 1
ATOM 4427 C C . GLN B 1 78 ? 13.351 26.439 39.540 1.00 21.05 102 GLN B C 1
ATOM 4428 O O . GLN B 1 78 ? 13.235 26.599 38.321 1.00 22.37 102 GLN B O 1
ATOM 4434 N N . ASP B 1 79 ? 12.545 26.993 40.440 1.00 19.90 103 ASP B N 1
ATOM 4435 C CA . ASP B 1 79 ? 11.461 27.906 40.107 1.00 17.91 103 ASP B CA 1
ATOM 4436 C C . ASP B 1 79 ? 10.357 27.335 39.214 1.00 18.85 103 ASP B C 1
ATOM 4437 O O . ASP B 1 79 ? 9.502 28.079 38.736 1.00 19.86 103 ASP B O 1
ATOM 4442 N N . ILE B 1 80 ? 10.359 26.020 39.010 1.00 18.56 104 ILE B N 1
ATOM 4443 C CA . ILE B 1 80 ? 9.340 25.389 38.176 1.00 17.95 104 ILE B CA 1
ATOM 4444 C C . ILE B 1 80 ? 7.985 25.278 38.877 1.00 17.76 104 ILE B C 1
ATOM 4445 O O . ILE B 1 80 ? 6.946 25.536 38.271 1.00 16.95 104 ILE B O 1
ATOM 4450 N N . PRO B 1 81 ? 7.968 24.886 40.162 1.00 18.01 105 PRO B N 1
ATOM 4451 C CA . PRO B 1 81 ? 6.669 24.788 40.834 1.00 17.51 105 PRO B CA 1
ATOM 4452 C C . PRO B 1 81 ? 5.956 26.144 40.832 1.00 16.06 105 PRO B C 1
ATOM 4453 O O . PRO B 1 81 ? 4.736 26.223 40.672 1.00 15.61 105 PRO B O 1
ATOM 4457 N N . GLN B 1 82 ? 6.741 27.205 41.001 1.00 16.61 106 GLN B N 1
ATOM 4458 C CA . GLN B 1 82 ? 6.226 28.567 41.029 1.00 15.60 106 GLN B CA 1
ATOM 4459 C C . GLN B 1 82 ? 5.620 28.977 39.689 1.00 14.24 106 GLN B C 1
ATOM 4460 O O . GLN B 1 82 ? 4.524 29.528 39.636 1.00 15.28 106 GLN B O 1
ATOM 4466 N N . LEU B 1 83 ? 6.348 28.713 38.608 1.00 15.94 107 LEU B N 1
ATOM 4467 C CA . LEU B 1 83 ? 5.871 29.054 37.273 1.00 16.34 107 LEU B CA 1
ATOM 4468 C C . LEU B 1 83 ? 4.694 28.176 36.874 1.00 16.01 107 LEU B C 1
ATOM 4469 O O . LEU B 1 83 ? 3.798 28.613 36.155 1.00 17.30 107 LEU B O 1
ATOM 4474 N N . THR B 1 84 ? 4.695 26.937 37.354 1.00 15.42 108 THR B N 1
ATOM 4475 C CA . THR B 1 84 ? 3.630 25.991 37.048 1.00 15.74 108 THR B CA 1
ATOM 4476 C C . THR B 1 84 ? 2.302 26.350 37.704 1.00 15.63 108 THR B C 1
ATOM 4477 O O . THR B 1 84 ? 1.243 26.229 37.088 1.00 14.32 108 THR B O 1
ATOM 4481 N N . SER B 1 85 ? 2.372 26.801 38.954 1.00 16.44 109 SER B N 1
ATOM 4482 C CA . SER B 1 85 ? 1.182 27.124 39.740 1.00 16.65 109 SER B CA 1
ATOM 4483 C C . SER B 1 85 ? 0.815 28.596 39.896 1.00 16.49 109 SER B C 1
ATOM 4484 O O . SER B 1 85 ? -0.109 28.925 40.646 1.00 16.92 109 SER B O 1
ATOM 4487 N N . ILE B 1 86 ? 1.528 29.477 39.203 1.00 15.93 110 ILE B N 1
ATOM 4488 C CA . ILE B 1 86 ? 1.270 30.913 39.299 1.00 15.82 110 ILE B CA 1
ATOM 4489 C C . ILE B 1 86 ? 1.415 31.331 40.766 1.00 15.49 110 ILE B C 1
ATOM 4490 O O . ILE B 1 86 ? 0.512 31.929 41.349 1.00 15.36 110 ILE B O 1
ATOM 4495 N N . SER B 1 87 ? 2.562 31.006 41.355 1.00 16.42 111 SER B N 1
ATOM 4496 C CA . SER B 1 87 ? 2.819 31.331 42.756 1.00 16.84 111 SER B CA 1
ATOM 4497 C C . SER B 1 87 ? 4.225 31.887 42.977 1.00 18.22 111 SER B C 1
ATOM 4498 O O . SER B 1 87 ? 4.794 31.759 44.063 1.00 18.43 111 SER B O 1
ATOM 4501 N N . TRP B 1 88 ? 4.779 32.510 41.942 1.00 16.42 112 TRP B N 1
ATOM 4502 C CA . TRP B 1 88 ? 6.118 33.088 42.010 1.00 16.27 112 TRP B CA 1
ATOM 4503 C C . TRP B 1 88 ? 6.174 34.327 42.906 1.00 15.45 112 TRP B C 1
ATOM 4504 O O . TRP B 1 88 ? 5.142 34.864 43.300 1.00 16.49 112 TRP B O 1
ATOM 4515 N N . SER B 1 89 ? 7.390 34.770 43.215 1.00 16.07 113 SER B N 1
ATOM 4516 C CA . SER B 1 89 ? 7.606 35.958 44.045 1.00 15.22 113 SER B CA 1
ATOM 4517 C C . SER B 1 89 ? 8.669 36.815 43.359 1.00 16.46 113 SER B C 1
ATOM 4518 O O . SER B 1 89 ? 9.208 36.428 42.324 1.00 15.62 113 SER B O 1
ATOM 4521 N N . PRO B 1 90 ? 8.990 37.992 43.925 1.00 15.79 114 PRO B N 1
ATOM 4522 C CA . PRO B 1 90 ? 10.012 38.828 43.287 1.00 16.34 114 PRO B CA 1
ATOM 4523 C C . PRO B 1 90 ? 11.408 38.201 43.225 1.00 15.59 114 PRO B C 1
ATOM 4524 O O . PRO B 1 90 ? 12.287 38.710 42.533 1.00 15.11 114 PRO B O 1
ATOM 4528 N N . SER B 1 91 ? 11.623 37.106 43.949 1.00 15.03 115 SER B N 1
ATOM 4529 C CA . SER B 1 91 ? 12.931 36.456 43.930 1.00 15.83 115 SER B CA 1
ATOM 4530 C C . SER B 1 91 ? 12.991 35.359 42.866 1.00 15.52 115 SER B C 1
ATOM 4531 O O . SER B 1 91 ? 13.976 34.635 42.763 1.00 16.36 115 SER B O 1
ATOM 4534 N N . SER B 1 92 ? 11.929 35.256 42.070 1.00 14.90 116 SER B N 1
ATOM 4535 C CA . SER B 1 92 ? 11.850 34.265 40.998 1.00 15.37 116 SER B CA 1
ATOM 4536 C C . SER B 1 92 ? 13.023 34.390 40.031 1.00 15.91 116 SER B C 1
ATOM 4537 O O . SER B 1 92 ? 13.237 35.449 39.440 1.00 15.00 116 SER B O 1
ATOM 4540 N N . GLN B 1 93 ? 13.776 33.309 39.856 1.00 16.22 117 GLN B N 1
ATOM 4541 C CA . GLN B 1 93 ? 14.910 33.344 38.945 1.00 15.20 117 GLN B CA 1
ATOM 4542 C C . GLN B 1 93 ? 14.452 33.346 37.489 1.00 15.42 117 GLN B C 1
ATOM 4543 O O . GLN B 1 93 ? 15.048 34.027 36.658 1.00 14.94 117 GLN B O 1
ATOM 4549 N N . ARG B 1 94 ? 13.390 32.601 37.187 1.00 14.51 118 ARG B N 1
ATOM 4550 C CA . ARG B 1 94 ? 12.859 32.536 35.823 1.00 16.16 118 ARG B CA 1
ATOM 4551 C C . ARG B 1 94 ? 12.401 33.929 35.403 1.00 15.96 118 ARG B C 1
ATOM 4552 O O . ARG B 1 94 ? 12.535 34.320 34.237 1.00 15.10 118 ARG B O 1
ATOM 4560 N N . THR B 1 95 ? 11.856 34.678 36.357 1.00 14.18 119 THR B N 1
ATOM 4561 C CA . THR B 1 95 ? 11.388 36.030 36.078 1.00 13.65 119 THR B CA 1
ATOM 4562 C C . THR B 1 95 ? 12.579 36.955 35.861 1.00 13.96 119 THR B C 1
ATOM 4563 O O . THR B 1 95 ? 12.553 37.819 34.981 1.00 13.66 119 THR B O 1
ATOM 4567 N N . GLU B 1 96 ? 13.631 36.783 36.658 1.00 13.07 120 GLU B N 1
ATOM 4568 C CA . GLU B 1 96 ? 14.801 37.629 36.491 1.00 13.97 120 GLU B CA 1
ATOM 4569 C C . GLU B 1 96 ? 15.447 37.365 35.137 1.00 13.25 120 GLU B C 1
ATOM 4570 O O . GLU B 1 96 ? 15.922 38.294 34.484 1.00 11.59 120 GLU B O 1
ATOM 4576 N N . TRP B 1 97 ? 15.456 36.104 34.710 1.00 13.01 121 TRP B N 1
ATOM 4577 C CA . TRP B 1 97 ? 16.058 35.756 33.426 1.00 11.65 121 TRP B CA 1
ATOM 4578 C C . TRP B 1 97 ? 15.400 36.498 32.263 1.00 10.03 121 TRP B C 1
ATOM 4579 O O . TRP B 1 97 ? 16.090 37.069 31.419 1.00 10.85 121 TRP B O 1
ATOM 4590 N N . VAL B 1 98 ? 14.074 36.488 32.215 1.00 11.05 122 VAL B N 1
ATOM 4591 C CA . VAL B 1 98 ? 13.385 37.163 31.118 1.00 10.16 122 VAL B CA 1
ATOM 4592 C C . VAL B 1 98 ? 13.565 38.680 31.184 1.00 11.09 122 VAL B C 1
ATOM 4593 O O . VAL B 1 98 ? 13.776 39.334 30.160 1.00 11.57 122 VAL B O 1
ATOM 4597 N N . TYR B 1 99 ? 13.516 39.233 32.393 1.00 10.70 123 TYR B N 1
ATOM 4598 C CA . TYR B 1 99 ? 13.672 40.670 32.606 1.00 10.82 123 TYR B CA 1
ATOM 4599 C C . TYR B 1 99 ? 15.059 41.156 32.170 1.00 10.54 123 TYR B C 1
ATOM 4600 O O . TYR B 1 99 ? 15.191 42.149 31.449 1.00 11.99 123 TYR B O 1
ATOM 4609 N N . VAL B 1 100 ? 16.093 40.452 32.616 1.00 10.14 124 VAL B N 1
ATOM 4610 C CA . VAL B 1 100 ? 17.463 40.811 32.282 1.00 12.15 124 VAL B CA 1
ATOM 4611 C C . VAL B 1 100 ? 17.738 40.663 30.786 1.00 12.18 124 VAL B C 1
ATOM 4612 O O . VAL B 1 100 ? 18.418 41.495 30.183 1.00 11.86 124 VAL B O 1
ATOM 4616 N N . ARG B 1 101 ? 17.210 39.597 30.193 1.00 11.13 125 ARG B N 1
ATOM 4617 C CA . ARG B 1 101 ? 17.397 39.356 28.765 1.00 9.72 125 ARG B CA 1
ATOM 4618 C C . ARG B 1 101 ? 16.734 40.442 27.922 1.00 9.73 125 ARG B C 1
ATOM 4619 O O . ARG B 1 101 ? 17.346 40.967 26.990 1.00 10.00 125 ARG B O 1
ATOM 4627 N N . LEU B 1 102 ? 15.484 40.769 28.236 1.00 9.93 126 LEU B N 1
ATOM 4628 C CA . LEU B 1 102 ? 14.792 41.805 27.476 1.00 9.66 126 LEU B CA 1
ATOM 4629 C C . LEU B 1 102 ? 15.560 43.117 27.563 1.00 10.75 126 LEU B C 1
ATOM 4630 O O . LEU B 1 102 ? 15.766 43.793 26.554 1.00 11.02 126 LEU B O 1
ATOM 4635 N N . GLY B 1 103 ? 15.999 43.471 28.768 1.00 10.39 127 GLY B N 1
ATOM 4636 C CA . GLY B 1 103 ? 16.745 44.705 28.946 1.00 10.84 127 GLY B CA 1
ATOM 4637 C C . GLY B 1 103 ? 18.073 44.717 28.210 1.00 10.09 127 GLY B C 1
ATOM 4638 O O . GLY B 1 103 ? 18.429 45.713 27.571 1.00 12.48 127 GLY B O 1
ATOM 4639 N N . TYR B 1 104 ? 18.814 43.615 28.297 1.00 10.41 128 TYR B N 1
ATOM 4640 C CA . TYR B 1 104 ? 20.103 43.526 27.627 1.00 12.00 128 TYR B CA 1
ATOM 4641 C C . TYR B 1 104 ? 19.961 43.707 26.118 1.00 11.65 128 TYR B C 1
ATOM 4642 O O . TYR B 1 104 ? 20.716 44.462 25.503 1.00 11.65 128 TYR B O 1
ATOM 4651 N N . ASP B 1 105 ? 19.003 43.004 25.521 1.00 12.48 129 ASP B N 1
ATOM 4652 C CA . ASP B 1 105 ? 18.798 43.114 24.079 1.00 10.69 129 ASP B CA 1
ATOM 4653 C C . ASP B 1 105 ? 18.560 44.576 23.684 1.00 11.09 129 ASP B C 1
ATOM 4654 O O . ASP B 1 105 ? 19.132 45.070 22.708 1.00 10.38 129 ASP B O 1
ATOM 4659 N N . ILE B 1 106 ? 17.724 45.271 24.449 1.00 11.20 130 ILE B N 1
ATOM 4660 C CA . ILE B 1 106 ? 17.434 46.667 24.151 1.00 11.14 130 ILE B CA 1
ATOM 4661 C C . ILE B 1 106 ? 18.685 47.546 24.248 1.00 12.30 130 ILE B C 1
ATOM 4662 O O . ILE B 1 106 ? 18.844 48.482 23.467 1.00 11.39 130 ILE B O 1
ATOM 4667 N N . THR B 1 107 ? 19.588 47.251 25.184 1.00 12.42 131 THR B N 1
ATOM 4668 C CA . THR B 1 107 ? 20.802 48.063 25.282 1.00 12.65 131 THR B CA 1
ATOM 4669 C C . THR B 1 107 ? 21.618 47.918 23.996 1.00 12.50 131 THR B C 1
ATOM 4670 O O . THR B 1 107 ? 22.262 48.866 23.550 1.00 12.80 131 THR B O 1
ATOM 4674 N N . GLN B 1 108 ? 21.585 46.729 23.399 1.00 12.62 132 GLN B N 1
ATOM 4675 C CA . GLN B 1 108 ? 22.318 46.496 22.158 1.00 12.88 132 GLN B CA 1
ATOM 4676 C C . GLN B 1 108 ? 21.657 47.230 20.994 1.00 12.86 132 GLN B C 1
ATOM 4677 O O . GLN B 1 108 ? 22.341 47.755 20.114 1.00 13.12 132 GLN B O 1
ATOM 4683 N N . TYR B 1 109 ? 20.327 47.273 20.990 1.00 12.20 133 TYR B N 1
ATOM 4684 C CA . TYR B 1 109 ? 19.620 47.984 19.931 1.00 11.03 133 TYR B CA 1
ATOM 4685 C C . TYR B 1 109 ? 19.924 49.477 20.059 1.00 10.39 133 TYR B C 1
ATOM 4686 O O . TYR B 1 109 ? 20.172 50.156 19.064 1.00 11.02 133 TYR B O 1
ATOM 4695 N N . ASN B 1 110 ? 19.922 49.982 21.290 1.00 11.42 134 ASN B N 1
ATOM 4696 C CA . ASN B 1 110 ? 20.210 51.391 21.531 1.00 11.39 134 ASN B CA 1
ATOM 4697 C C . ASN B 1 110 ? 21.628 51.734 21.084 1.00 11.95 134 ASN B C 1
ATOM 4698 O O . ASN B 1 110 ? 21.873 52.814 20.542 1.00 12.47 134 ASN B O 1
ATOM 4703 N N . PHE B 1 111 ? 22.559 50.814 21.318 1.00 13.36 135 PHE B N 1
ATOM 4704 C CA . PHE B 1 111 ? 23.944 51.018 20.912 1.00 12.82 135 PHE B CA 1
ATOM 4705 C C . PHE B 1 111 ? 23.994 51.181 19.393 1.00 13.69 135 PHE B C 1
ATOM 4706 O O . PHE B 1 111 ? 24.600 52.118 18.880 1.00 13.44 135 PHE B O 1
ATOM 4714 N N . PHE B 1 112 ? 23.343 50.270 18.676 1.00 12.67 136 PHE B N 1
ATOM 4715 C CA . PHE B 1 112 ? 23.329 50.337 17.218 1.00 13.33 136 PHE B CA 1
ATOM 4716 C C . PHE B 1 112 ? 22.751 51.658 16.717 1.00 12.82 136 PHE B C 1
ATOM 4717 O O . PHE B 1 112 ? 23.300 52.275 15.801 1.00 13.11 136 PHE B O 1
ATOM 4725 N N . LEU B 1 113 ? 21.640 52.084 17.311 1.00 12.54 137 LEU B N 1
ATOM 4726 C CA . LEU B 1 113 ? 20.990 53.325 16.915 1.00 12.28 137 LEU B CA 1
ATOM 4727 C C . LEU B 1 113 ? 21.848 54.549 17.217 1.00 13.77 137 LEU B C 1
ATOM 4728 O O . LEU B 1 113 ? 21.870 55.507 16.440 1.00 15.04 137 LEU B O 1
ATOM 4733 N N . ASP B 1 114 ? 22.563 54.522 18.336 1.00 13.50 138 ASP B N 1
ATOM 4734 C CA . ASP B 1 114 ? 23.418 55.651 18.684 1.00 14.37 138 ASP B CA 1
ATOM 4735 C C . ASP B 1 114 ? 24.608 55.744 17.730 1.00 15.32 138 ASP B C 1
ATOM 4736 O O . ASP B 1 114 ? 25.008 56.839 17.330 1.00 17.24 138 ASP B O 1
ATOM 4741 N N . GLN B 1 115 ? 25.161 54.593 17.358 1.00 15.65 139 GLN B N 1
ATOM 4742 C CA . GLN B 1 115 ? 26.316 54.553 16.465 1.00 16.26 139 GLN B CA 1
ATOM 4743 C C . GLN B 1 115 ? 26.013 54.892 15.006 1.00 16.05 139 GLN B C 1
ATOM 4744 O O . GLN B 1 115 ? 26.909 55.294 14.263 1.00 18.20 139 GLN B O 1
ATOM 4750 N N . THR B 1 116 ? 24.761 54.737 14.591 1.00 15.32 140 THR B N 1
ATOM 4751 C CA . THR B 1 116 ? 24.400 55.012 13.205 1.00 15.51 140 THR B CA 1
ATOM 4752 C C . THR B 1 116 ? 23.615 56.303 13.023 1.00 17.20 140 THR B C 1
ATOM 4753 O O . THR B 1 116 ? 23.144 56.603 11.932 1.00 16.21 140 THR B O 1
ATOM 4757 N N . GLU B 1 117 ? 23.478 57.066 14.098 1.00 17.36 141 GLU B N 1
ATOM 4758 C CA . GLU B 1 117 ? 22.755 58.328 14.061 1.00 20.18 141 GLU B CA 1
ATOM 4759 C C . GLU B 1 117 ? 23.324 59.249 12.980 1.00 19.97 141 GLU B C 1
ATOM 4760 O O . GLU B 1 117 ? 24.539 59.403 12.859 1.00 21.68 141 GLU B O 1
ATOM 4766 N N . GLY B 1 118 ? 22.443 59.854 12.189 1.00 20.71 142 GLY B N 1
ATOM 4767 C CA . GLY B 1 118 ? 22.900 60.760 11.151 1.00 21.35 142 GLY B CA 1
ATOM 4768 C C . GLY B 1 118 ? 23.128 60.140 9.787 1.00 21.61 142 GLY B C 1
ATOM 4769 O O . GLY B 1 118 ? 23.247 60.857 8.796 1.00 23.43 142 GLY B O 1
ATOM 4770 N N . MET B 1 119 ? 23.200 58.815 9.723 1.00 21.27 143 MET B N 1
ATOM 4771 C CA . MET B 1 119 ? 23.413 58.146 8.446 1.00 19.85 143 MET B CA 1
ATOM 4772 C C . MET B 1 119 ? 22.115 58.126 7.654 1.00 19.40 143 MET B C 1
ATOM 4773 O O . MET B 1 119 ? 21.050 57.827 8.198 1.00 20.44 143 MET B O 1
ATOM 4778 N N . THR B 1 120 ? 22.204 58.437 6.366 1.00 17.79 144 THR B N 1
ATOM 4779 C CA . THR B 1 120 ? 21.015 58.481 5.534 1.00 18.49 144 THR B CA 1
ATOM 4780 C C . THR B 1 120 ? 21.031 57.562 4.319 1.00 16.21 144 THR B C 1
ATOM 4781 O O . THR B 1 120 ? 20.132 57.631 3.484 1.00 17.11 144 THR B O 1
ATOM 4785 N N . ASP B 1 121 ? 22.041 56.707 4.199 1.00 14.87 145 ASP B N 1
ATOM 4786 C CA . ASP B 1 121 ? 22.069 55.800 3.058 1.00 12.83 145 ASP B CA 1
ATOM 4787 C C . ASP B 1 121 ? 20.862 54.867 3.179 1.00 13.40 145 ASP B C 1
ATOM 4788 O O . ASP B 1 121 ? 20.412 54.559 4.286 1.00 12.02 145 ASP B O 1
ATOM 4793 N N . ALA B 1 122 ? 20.349 54.414 2.038 1.00 11.42 146 ALA B N 1
ATOM 4794 C CA . ALA B 1 122 ? 19.166 53.557 2.009 1.00 12.46 146 ALA B CA 1
ATOM 4795 C C . ALA B 1 122 ? 19.174 52.348 2.938 1.00 11.68 146 ALA B C 1
ATOM 4796 O O . ALA B 1 122 ? 18.208 52.125 3.671 1.00 12.00 146 ALA B O 1
ATOM 4798 N N . GLU B 1 123 ? 20.250 51.568 2.917 1.00 10.49 147 GLU B N 1
ATOM 4799 C CA . GLU B 1 123 ? 20.306 50.376 3.761 1.00 11.21 147 GLU B CA 1
ATOM 4800 C C . GLU B 1 123 ? 20.315 50.715 5.245 1.00 11.66 147 GLU B C 1
ATOM 4801 O O . GLU B 1 123 ? 19.633 50.063 6.032 1.00 12.03 147 GLU B O 1
ATOM 4807 N N . THR B 1 124 ? 21.069 51.736 5.636 1.00 10.37 148 THR B N 1
ATOM 4808 C CA . THR B 1 124 ? 21.106 52.101 7.045 1.00 11.06 148 THR B CA 1
ATOM 4809 C C . THR B 1 124 ? 19.729 52.570 7.517 1.00 11.84 148 THR B C 1
ATOM 4810 O O . THR B 1 124 ? 19.346 52.332 8.662 1.00 11.51 148 THR B O 1
ATOM 4814 N N . LEU B 1 125 ? 18.972 53.226 6.641 1.00 12.42 149 LEU B N 1
ATOM 4815 C CA . LEU B 1 125 ? 17.635 53.660 7.035 1.00 10.92 149 LEU B CA 1
ATOM 4816 C C . LEU B 1 125 ? 16.781 52.421 7.313 1.00 10.82 149 LEU B C 1
ATOM 4817 O O . LEU B 1 125 ? 16.011 52.393 8.274 1.00 12.28 149 LEU B O 1
ATOM 4822 N N . ARG B 1 126 ? 16.920 51.395 6.478 1.00 10.66 150 ARG B N 1
ATOM 4823 C CA . ARG B 1 126 ? 16.155 50.169 6.672 1.00 9.38 150 ARG B CA 1
ATOM 4824 C C . ARG B 1 126 ? 16.607 49.483 7.963 1.00 10.10 150 ARG B C 1
ATOM 4825 O O . ARG B 1 126 ? 15.784 49.031 8.762 1.00 10.27 150 ARG B O 1
ATOM 4833 N N . GLN B 1 127 ? 17.918 49.420 8.166 1.00 11.01 151 GLN B N 1
ATOM 4834 C CA . GLN B 1 127 ? 18.465 48.782 9.359 1.00 10.48 151 GLN B CA 1
ATOM 4835 C C . GLN B 1 127 ? 18.003 49.457 10.644 1.00 10.95 151 GLN B C 1
ATOM 4836 O O . GLN B 1 127 ? 17.611 48.783 11.597 1.00 10.37 151 GLN B O 1
ATOM 4842 N N . ARG B 1 128 ? 18.060 50.784 10.680 1.00 10.08 152 ARG B N 1
ATOM 4843 C CA . ARG B 1 128 ? 17.634 51.523 11.866 1.00 9.58 152 ARG B CA 1
ATOM 4844 C C . ARG B 1 128 ? 16.149 51.288 12.140 1.00 10.40 152 ARG B C 1
ATOM 4845 O O . ARG B 1 128 ? 15.735 51.146 13.291 1.00 10.64 152 ARG B O 1
ATOM 4853 N N . ALA B 1 129 ? 15.345 51.246 11.080 1.00 10.63 153 ALA B N 1
ATOM 4854 C CA . ALA B 1 129 ? 13.916 51.011 11.238 1.00 9.59 153 ALA B CA 1
ATOM 4855 C C . ALA B 1 129 ? 13.691 49.613 11.810 1.00 9.97 153 ALA B C 1
ATOM 4856 O O . ALA B 1 129 ? 12.880 49.427 12.723 1.00 9.94 153 ALA B O 1
ATOM 4858 N N . GLU B 1 130 ? 14.412 48.631 11.273 1.00 9.32 154 GLU B N 1
ATOM 4859 C CA . GLU B 1 130 ? 14.280 47.253 11.734 1.00 8.88 154 GLU B CA 1
ATOM 4860 C C . GLU B 1 130 ? 14.745 47.085 13.174 1.00 9.07 154 GLU B C 1
ATOM 4861 O O . GLU B 1 130 ? 14.140 46.336 13.934 1.00 8.70 154 GLU B O 1
ATOM 4867 N N . ILE B 1 131 ? 15.812 47.784 13.551 1.00 9.82 155 ILE B N 1
ATOM 4868 C CA . ILE B 1 131 ? 16.311 47.693 14.915 1.00 8.89 155 ILE B CA 1
ATOM 4869 C C . ILE B 1 131 ? 15.297 48.346 15.856 1.00 10.42 155 ILE B C 1
ATOM 4870 O O . ILE B 1 131 ? 15.045 47.846 16.951 1.00 10.44 155 ILE B O 1
ATOM 4875 N N . ARG B 1 132 ? 14.696 49.454 15.431 1.00 9.86 156 ARG B N 1
ATOM 4876 C CA . ARG B 1 132 ? 13.679 50.095 16.258 1.00 8.93 156 ARG B CA 1
ATOM 4877 C C . ARG B 1 132 ? 12.473 49.163 16.374 1.00 9.00 156 ARG B C 1
ATOM 4878 O O . ARG B 1 132 ? 11.797 49.140 17.402 1.00 9.71 156 ARG B O 1
ATOM 4886 N N . PHE B 1 133 ? 12.202 48.388 15.325 1.00 8.72 157 PHE B N 1
ATOM 4887 C CA . PHE B 1 133 ? 11.100 47.433 15.375 1.00 8.36 157 PHE B CA 1
ATOM 4888 C C . PHE B 1 133 ? 11.403 46.362 16.426 1.00 8.15 157 PHE B C 1
ATOM 4889 O O . PHE B 1 133 ? 10.544 46.020 17.236 1.00 9.01 157 PHE B O 1
ATOM 4897 N N . LEU B 1 134 ? 12.618 45.819 16.393 1.00 8.64 158 LEU B N 1
ATOM 4898 C CA . LEU B 1 134 ? 13.004 44.797 17.355 1.00 7.84 158 LEU B CA 1
ATOM 4899 C C . LEU B 1 134 ? 12.954 45.359 18.776 1.00 8.89 158 LEU B C 1
ATOM 4900 O O . LEU B 1 134 ? 12.525 44.673 19.705 1.00 8.87 158 LEU B O 1
ATOM 4905 N N . ARG B 1 135 ? 13.383 46.606 18.941 1.00 9.54 159 ARG B N 1
ATOM 4906 C CA . ARG B 1 135 ? 13.347 47.244 20.253 1.00 9.07 159 ARG B CA 1
ATOM 4907 C C . ARG B 1 135 ? 11.889 47.384 20.708 1.00 9.21 159 ARG B C 1
ATOM 4908 O O . ARG B 1 135 ? 11.564 47.162 21.876 1.00 10.06 159 ARG B O 1
ATOM 4916 N N . ALA B 1 136 ? 11.013 47.758 19.780 1.00 9.57 160 ALA B N 1
ATOM 4917 C CA . ALA B 1 136 ? 9.596 47.913 20.091 1.00 9.97 160 ALA B CA 1
ATOM 4918 C C . ALA B 1 136 ? 8.998 46.575 20.518 1.00 9.86 160 ALA B C 1
ATOM 4919 O O . ALA B 1 136 ? 8.198 46.505 21.457 1.00 8.98 160 ALA B O 1
ATOM 4921 N N . LEU B 1 137 ? 9.389 45.508 19.825 1.00 7.96 161 LEU B N 1
ATOM 4922 C CA . LEU B 1 137 ? 8.898 44.176 20.149 1.00 8.57 161 LEU B CA 1
ATOM 4923 C C . LEU B 1 137 ? 9.312 43.818 21.575 1.00 8.37 161 LEU B C 1
ATOM 4924 O O . LEU B 1 137 ? 8.520 43.270 22.341 1.00 9.31 161 LEU B O 1
ATOM 4929 N N . HIS B 1 138 ? 10.555 44.135 21.926 1.00 9.51 162 HIS B N 1
ATOM 4930 C CA . HIS B 1 138 ? 11.048 43.856 23.270 1.00 9.54 162 HIS B CA 1
ATOM 4931 C C . HIS B 1 138 ? 10.277 44.665 24.309 1.00 8.85 162 HIS B C 1
ATOM 4932 O O . HIS B 1 138 ? 9.960 44.158 25.385 1.00 9.56 162 HIS B O 1
ATOM 4939 N N . TYR B 1 139 ? 9.975 45.923 24.004 1.00 8.97 163 TYR B N 1
ATOM 4940 C CA . TYR B 1 139 ? 9.199 46.720 24.945 1.00 9.70 163 TYR B CA 1
ATOM 4941 C C . TYR B 1 139 ? 7.778 46.155 25.059 1.00 9.63 163 TYR B C 1
ATOM 4942 O O . TYR B 1 139 ? 7.156 46.264 26.118 1.00 10.42 163 TYR B O 1
ATOM 4951 N N . TRP B 1 140 ? 7.258 45.545 23.992 1.00 9.61 164 TRP B N 1
ATOM 4952 C CA . TRP B 1 140 ? 5.927 44.947 24.091 1.00 9.66 164 TRP B CA 1
ATOM 4953 C C . TRP B 1 140 ? 5.984 43.821 25.128 1.00 9.64 164 TRP B C 1
ATOM 4954 O O . TRP B 1 140 ? 5.069 43.671 25.938 1.00 10.38 164 TRP B O 1
ATOM 4965 N N . TYR B 1 141 ? 7.051 43.023 25.097 1.00 8.79 165 TYR B N 1
ATOM 4966 C CA . TYR B 1 141 ? 7.184 41.941 26.063 1.00 8.69 165 TYR B CA 1
ATOM 4967 C C . TYR B 1 141 ? 7.226 42.518 27.473 1.00 8.61 165 TYR B C 1
ATOM 4968 O O . TYR B 1 141 ? 6.591 41.981 28.377 1.00 9.19 165 TYR B O 1
ATOM 4977 N N . PHE B 1 142 ? 7.961 43.610 27.668 1.00 10.12 166 PHE B N 1
ATOM 4978 C CA . PHE B 1 142 ? 8.008 44.222 29.001 1.00 9.37 166 PHE B CA 1
ATOM 4979 C C . PHE B 1 142 ? 6.592 44.635 29.408 1.00 10.30 166 PHE B C 1
ATOM 4980 O O . PHE B 1 142 ? 6.144 44.353 30.517 1.00 10.51 166 PHE B O 1
ATOM 4988 N N . LEU B 1 143 ? 5.889 45.302 28.501 1.00 10.33 167 LEU B N 1
ATOM 4989 C CA . LEU B 1 143 ? 4.537 45.762 28.777 1.00 10.29 167 LEU B CA 1
ATOM 4990 C C . LEU B 1 143 ? 3.580 44.614 29.074 1.00 10.77 167 LEU B C 1
ATOM 4991 O O . LEU B 1 143 ? 2.825 44.651 30.048 1.00 11.21 167 LEU B O 1
ATOM 4996 N N . ASP B 1 144 ? 3.611 43.593 28.231 1.00 9.08 168 ASP B N 1
ATOM 4997 C CA . ASP B 1 144 ? 2.722 42.456 28.394 1.00 9.54 168 ASP B CA 1
ATOM 4998 C C . ASP B 1 144 ? 2.983 41.614 29.637 1.00 9.61 168 ASP B C 1
ATOM 4999 O O . ASP B 1 144 ? 2.041 41.153 30.285 1.00 10.99 168 ASP B O 1
ATOM 5004 N N . LEU B 1 145 ? 4.259 41.411 29.953 1.00 10.11 169 LEU B N 1
ATOM 5005 C CA . LEU B 1 145 ? 4.659 40.603 31.106 1.00 9.58 169 LEU B CA 1
ATOM 5006 C C . LEU B 1 145 ? 4.680 41.348 32.437 1.00 11.88 169 LEU B C 1
ATOM 5007 O O . LEU B 1 145 ? 4.242 40.816 33.459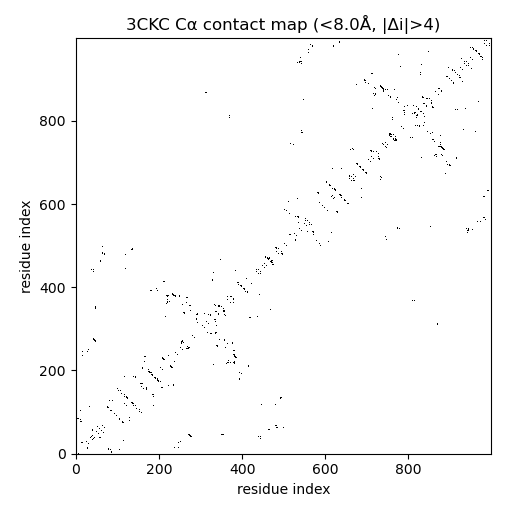 1.00 12.78 169 LEU B O 1
ATOM 5012 N N . PHE B 1 146 ? 5.175 42.580 32.418 1.00 11.81 170 PHE B N 1
ATOM 5013 C CA . PHE B 1 146 ? 5.309 43.376 33.636 1.00 12.79 170 PHE B CA 1
ATOM 5014 C C . PHE B 1 146 ? 4.424 44.614 33.747 1.00 13.78 170 PHE B C 1
ATOM 5015 O O . PHE B 1 146 ? 4.300 45.192 34.831 1.00 13.75 170 PHE B O 1
ATOM 5023 N N . GLY B 1 147 ? 3.826 45.035 32.637 1.00 12.66 171 GLY B N 1
ATOM 5024 C CA . GLY B 1 147 ? 2.983 46.220 32.657 1.00 12.96 171 GLY B CA 1
ATOM 5025 C C . GLY B 1 147 ? 3.788 47.510 32.664 1.00 13.27 171 GLY B C 1
ATOM 5026 O O . GLY B 1 147 ? 3.227 48.606 32.715 1.00 13.26 171 GLY B O 1
ATOM 5027 N N . LYS B 1 148 ? 5.108 47.381 32.601 1.00 11.45 172 LYS B N 1
ATOM 5028 C CA . LYS B 1 148 ? 6.001 48.534 32.616 1.00 12.38 172 LYS B CA 1
ATOM 5029 C C . LYS B 1 148 ? 7.381 48.060 32.188 1.00 13.31 172 LYS B C 1
ATOM 5030 O O . LYS B 1 148 ? 7.604 46.863 32.011 1.00 12.77 172 LYS B O 1
ATOM 5036 N N . ALA B 1 149 ? 8.314 48.992 32.041 1.00 13.51 173 ALA B N 1
ATOM 5037 C CA . ALA B 1 149 ? 9.650 48.620 31.625 1.00 13.80 173 ALA B CA 1
ATOM 5038 C C . ALA B 1 149 ? 10.733 49.566 32.098 1.00 14.53 173 ALA B C 1
ATOM 5039 O O . ALA B 1 149 ? 10.480 50.744 32.354 1.00 14.71 173 ALA B O 1
ATOM 5041 N N . PRO B 1 150 ? 11.956 49.040 32.267 1.00 14.32 174 PRO B N 1
ATOM 5042 C CA . PRO B 1 150 ? 13.078 49.878 32.687 1.00 14.61 174 PRO B CA 1
ATOM 5043 C C . PRO B 1 150 ? 13.404 50.528 31.338 1.00 15.09 174 PRO B C 1
ATOM 5044 O O . PRO B 1 150 ? 13.926 49.877 30.429 1.00 17.67 174 PRO B O 1
ATOM 5048 N N . PHE B 1 151 ? 13.058 51.801 31.207 1.00 15.16 175 PHE B N 1
ATOM 5049 C CA . PHE B 1 151 ? 13.213 52.519 29.948 1.00 15.38 175 PHE B CA 1
ATOM 5050 C C . PHE B 1 151 ? 14.468 53.343 29.703 1.00 14.84 175 PHE B C 1
ATOM 5051 O O . PHE B 1 151 ? 14.880 54.146 30.540 1.00 14.60 175 PHE B O 1
ATOM 5059 N N . LYS B 1 152 ? 15.047 53.138 28.522 1.00 15.52 176 LYS B N 1
ATOM 5060 C CA . LYS B 1 152 ? 16.226 53.860 28.062 1.00 17.23 176 LYS B CA 1
ATOM 5061 C C . LYS B 1 152 ? 16.143 53.985 26.546 1.00 18.55 176 LYS B C 1
ATOM 5062 O O . LYS B 1 152 ? 15.842 53.013 25.849 1.00 18.89 176 LYS B O 1
ATOM 5068 N N . GLU B 1 153 ? 16.401 55.188 26.047 1.00 20.11 177 GLU B N 1
ATOM 5069 C CA . GLU B 1 153 ? 16.359 55.462 24.614 1.00 20.38 177 GLU B CA 1
ATOM 5070 C C . GLU B 1 153 ? 17.763 55.381 24.026 1.00 21.22 177 GLU B C 1
ATOM 5071 O O . GLU B 1 153 ? 17.937 55.095 22.841 1.00 20.65 177 GLU B O 1
ATOM 5077 N N . HIS B 1 154 ? 18.764 55.619 24.868 1.00 19.61 178 HIS B N 1
ATOM 5078 C CA . HIS B 1 154 ? 20.149 55.606 24.426 1.00 20.07 178 HIS B CA 1
ATOM 5079 C C . HIS B 1 154 ? 21.034 54.674 25.237 1.00 20.60 178 HIS B C 1
ATOM 5080 O O . HIS B 1 154 ? 20.634 54.173 26.287 1.00 20.64 178 HIS B O 1
ATOM 5087 N N . PHE B 1 155 ? 22.241 54.448 24.727 1.00 20.62 179 PHE B N 1
ATOM 5088 C CA . PHE B 1 155 ? 23.226 53.591 25.373 1.00 21.41 179 PHE B CA 1
ATOM 5089 C C . PHE B 1 155 ? 24.108 54.463 26.263 1.00 21.83 179 PHE B C 1
ATOM 5090 O O . PHE B 1 155 ? 24.845 55.316 25.768 1.00 21.65 179 PHE B O 1
ATOM 5098 N N . SER B 1 156 ? 24.031 54.251 27.573 1.00 21.15 180 SER B N 1
ATOM 5099 C CA . SER B 1 156 ? 24.825 55.030 28.518 1.00 22.90 180 SER B CA 1
ATOM 5100 C C . SER B 1 156 ? 24.906 54.316 29.861 1.00 24.29 180 SER B C 1
ATOM 5101 O O . SER B 1 156 ? 24.399 53.205 30.014 1.00 25.05 180 SER B O 1
ATOM 5104 N N . ASN B 1 157 ? 25.540 54.964 30.835 1.00 24.93 181 ASN B N 1
ATOM 5105 C CA . ASN B 1 157 ? 25.685 54.384 32.167 1.00 25.95 181 ASN B CA 1
ATOM 5106 C C . ASN B 1 157 ? 24.562 54.827 33.097 1.00 25.98 181 ASN B C 1
ATOM 5107 O O . ASN B 1 157 ? 24.487 54.388 34.245 1.00 27.06 181 ASN B O 1
ATOM 5112 N N . ASP B 1 158 ? 23.692 55.699 32.599 1.00 24.94 182 ASP B N 1
ATOM 5113 C CA . ASP B 1 158 ? 22.576 56.199 33.395 1.00 24.56 182 ASP B CA 1
ATOM 5114 C C . ASP B 1 158 ? 21.570 55.089 33.680 1.00 23.30 182 ASP B C 1
ATOM 5115 O O . ASP B 1 158 ? 21.348 54.212 32.845 1.00 23.22 182 ASP B O 1
ATOM 5120 N N . LEU B 1 159 ? 20.971 55.123 34.866 1.00 22.11 183 LEU B N 1
ATOM 5121 C CA . LEU B 1 159 ? 19.982 54.119 35.239 1.00 21.17 183 LEU B CA 1
ATOM 5122 C C . LEU B 1 159 ? 18.703 54.303 34.435 1.00 19.29 183 LEU B C 1
ATOM 5123 O O . LEU B 1 159 ? 18.266 55.428 34.192 1.00 20.02 183 LEU B O 1
ATOM 5128 N N . PRO B 1 160 ? 18.090 53.197 33.999 1.00 17.34 184 PRO B N 1
ATOM 5129 C CA . PRO B 1 160 ? 16.852 53.335 33.232 1.00 16.88 184 PRO B CA 1
ATOM 5130 C C . PRO B 1 160 ? 15.775 53.949 34.125 1.00 17.60 184 PRO B C 1
ATOM 5131 O O . PRO B 1 160 ? 15.834 53.828 35.351 1.00 16.53 184 PRO B O 1
ATOM 5135 N N . VAL B 1 161 ? 14.806 54.621 33.516 1.00 16.31 185 VAL B N 1
ATOM 5136 C CA . VAL B 1 161 ? 13.712 55.209 34.271 1.00 17.34 185 VAL B CA 1
ATOM 5137 C C . VAL B 1 161 ? 12.494 54.338 34.004 1.00 18.01 185 VAL B C 1
ATOM 5138 O O . VAL B 1 161 ? 12.444 53.617 33.010 1.00 19.72 185 VAL B O 1
ATOM 5142 N N . GLU B 1 162 ? 11.513 54.396 34.890 1.00 17.35 186 GLU B N 1
ATOM 5143 C CA . GLU B 1 162 ? 10.322 53.582 34.729 1.00 17.53 186 GLU B CA 1
ATOM 5144 C C . GLU B 1 162 ? 9.318 54.189 33.755 1.00 17.46 186 GLU B C 1
ATOM 5145 O O . GLU B 1 162 ? 8.935 55.348 33.894 1.00 17.90 186 GLU B O 1
ATOM 5151 N N . LYS B 1 163 ? 8.926 53.419 32.741 1.00 15.71 187 LYS B N 1
ATOM 5152 C CA . LYS B 1 163 ? 7.899 53.870 31.803 1.00 16.70 187 LYS B CA 1
ATOM 5153 C C . LYS B 1 163 ? 6.820 52.801 31.930 1.00 17.35 187 LYS B C 1
ATOM 5154 O O . LYS B 1 163 ? 7.044 51.631 31.609 1.00 16.00 187 LYS B O 1
ATOM 5160 N N . LYS B 1 164 ? 5.650 53.201 32.413 1.00 18.00 188 LYS B N 1
ATOM 5161 C CA . LYS B 1 164 ? 4.581 52.242 32.646 1.00 19.86 188 LYS B CA 1
ATOM 5162 C C . LYS B 1 164 ? 3.329 52.353 31.797 1.00 17.78 188 LYS B C 1
ATOM 5163 O O . LYS B 1 164 ? 3.102 53.340 31.094 1.00 17.61 188 LYS B O 1
ATOM 5169 N N . GLY B 1 165 ? 2.521 51.302 31.900 1.00 17.58 189 GLY B N 1
ATOM 5170 C CA . GLY B 1 165 ? 1.249 51.197 31.210 1.00 17.22 189 GLY B CA 1
ATOM 5171 C C . GLY B 1 165 ? 0.994 51.993 29.950 1.00 16.05 189 GLY B C 1
ATOM 5172 O O . GLY B 1 165 ? 1.629 51.772 28.921 1.00 15.41 189 GLY B O 1
ATOM 5173 N N . THR B 1 166 ? 0.049 52.922 30.037 1.00 16.49 190 THR B N 1
ATOM 5174 C CA . THR B 1 166 ? -0.333 53.734 28.895 1.00 15.52 190 THR B CA 1
ATOM 5175 C C . THR B 1 166 ? 0.819 54.480 28.233 1.00 15.32 190 THR B C 1
ATOM 5176 O O . THR B 1 166 ? 0.875 54.548 27.009 1.00 15.06 190 THR B O 1
ATOM 5180 N N . GLU B 1 167 ? 1.738 55.036 29.020 1.00 15.61 191 GLU B N 1
ATOM 5181 C CA . GLU B 1 167 ? 2.868 55.751 28.430 1.00 14.59 191 GLU B CA 1
ATOM 5182 C C . GLU B 1 167 ? 3.753 54.805 27.624 1.00 14.24 191 GLU B C 1
ATOM 5183 O O . GLU B 1 167 ? 4.219 55.149 26.537 1.00 13.38 191 GLU B O 1
ATOM 5189 N N . LEU B 1 168 ? 3.990 53.612 28.160 1.00 12.95 192 LEU B N 1
ATOM 5190 C CA . LEU B 1 168 ? 4.819 52.634 27.461 1.00 12.60 192 LEU B CA 1
ATOM 5191 C C . LEU B 1 168 ? 4.095 52.185 26.198 1.00 12.25 192 LEU B C 1
ATOM 5192 O O . LEU B 1 168 ? 4.699 52.071 25.134 1.00 11.53 192 LEU B O 1
ATOM 5197 N N . TYR B 1 169 ? 2.796 51.935 26.325 1.00 12.52 193 TYR B N 1
ATOM 5198 C CA . TYR B 1 169 ? 1.974 51.524 25.195 1.00 11.35 193 TYR B CA 1
ATOM 5199 C C . TYR B 1 169 ? 2.067 52.558 24.070 1.00 12.02 193 TYR B C 1
ATOM 5200 O O . TYR B 1 169 ? 2.327 52.220 22.912 1.00 11.54 193 TYR B O 1
ATOM 5209 N N . THR B 1 170 ? 1.851 53.822 24.420 1.00 12.97 194 THR B N 1
ATOM 5210 C CA . THR B 1 170 ? 1.899 54.900 23.443 1.00 12.62 194 THR B CA 1
ATOM 5211 C C . THR B 1 170 ? 3.268 55.014 22.786 1.00 12.79 194 THR B C 1
ATOM 5212 O O . THR B 1 170 ? 3.368 55.288 21.591 1.00 13.90 194 THR B O 1
ATOM 5216 N N . TYR B 1 171 ? 4.321 54.800 23.567 1.00 12.36 195 TYR B N 1
ATOM 5217 C CA . TYR B 1 171 ? 5.677 54.880 23.032 1.00 12.14 195 TYR B CA 1
ATOM 5218 C C . TYR B 1 171 ? 5.904 53.831 21.951 1.00 12.06 195 TYR B C 1
ATOM 5219 O O . TYR B 1 171 ? 6.447 54.127 20.887 1.00 11.75 195 TYR B O 1
ATOM 5228 N N . ILE B 1 172 ? 5.471 52.605 22.227 1.00 10.04 196 ILE B N 1
ATOM 5229 C CA . ILE B 1 172 ? 5.641 51.507 21.287 1.00 10.10 196 ILE B CA 1
ATOM 5230 C C . ILE B 1 172 ? 4.867 51.752 19.999 1.00 11.20 196 ILE B C 1
ATOM 5231 O O . ILE B 1 172 ? 5.399 51.563 18.902 1.00 10.57 196 ILE B O 1
ATOM 5236 N N . GLN B 1 173 ? 3.612 52.174 20.127 1.00 9.62 197 GLN B N 1
ATOM 5237 C CA . GLN B 1 173 ? 2.802 52.444 18.945 1.00 10.04 197 GLN B CA 1
ATOM 5238 C C . GLN B 1 173 ? 3.422 53.572 18.130 1.00 10.53 197 GLN B C 1
ATOM 5239 O O . GLN B 1 173 ? 3.448 53.513 16.900 1.00 11.29 197 GLN B O 1
ATOM 5245 N N . ASN B 1 174 ? 3.944 54.590 18.808 1.00 11.31 198 ASN B N 1
ATOM 5246 C CA . ASN B 1 174 ? 4.557 55.703 18.093 1.00 11.79 198 ASN B CA 1
ATOM 5247 C C . ASN B 1 174 ? 5.810 55.258 17.350 1.00 11.44 198 ASN B C 1
ATOM 5248 O O . ASN B 1 174 ? 6.062 55.699 16.229 1.00 12.80 198 ASN B O 1
ATOM 5253 N N . GLU B 1 175 ? 6.599 54.389 17.976 1.00 10.61 199 GLU B N 1
ATOM 5254 C CA . GLU B 1 175 ? 7.806 53.872 17.338 1.00 10.71 199 GLU B CA 1
ATOM 5255 C C . GLU B 1 175 ? 7.439 53.139 16.048 1.00 10.09 199 GLU B C 1
ATOM 5256 O O . GLU B 1 175 ? 8.022 53.379 14.992 1.00 10.44 199 GLU B O 1
ATOM 5262 N N . LEU B 1 176 ? 6.467 52.238 16.141 1.00 9.93 200 LEU B N 1
ATOM 5263 C CA . LEU B 1 176 ? 6.038 51.472 14.980 1.00 9.03 200 LEU B CA 1
ATOM 5264 C C . LEU B 1 176 ? 5.459 52.390 13.901 1.00 10.59 200 LEU B C 1
ATOM 5265 O O . LEU B 1 176 ? 5.709 52.194 12.709 1.00 10.54 200 LEU B O 1
ATOM 5270 N N . ASN B 1 177 ? 4.715 53.410 14.313 1.00 11.62 201 ASN B N 1
ATOM 5271 C CA . ASN B 1 177 ? 4.143 54.344 13.352 1.00 11.99 201 ASN B CA 1
ATOM 5272 C C . ASN B 1 177 ? 5.236 55.127 12.623 1.00 12.59 201 ASN B C 1
ATOM 5273 O O . ASN B 1 177 ? 5.182 55.296 11.404 1.00 13.34 201 ASN B O 1
ATOM 5278 N N . GLU B 1 178 ? 6.230 55.591 13.374 1.00 12.46 202 GLU B N 1
ATOM 5279 C CA . GLU B 1 178 ? 7.331 56.373 12.815 1.00 12.75 202 GLU B CA 1
ATOM 5280 C C . GLU B 1 178 ? 8.245 55.633 11.840 1.00 13.22 202 GLU B C 1
ATOM 5281 O O . GLU B 1 178 ? 8.683 56.204 10.838 1.00 13.95 202 GLU B O 1
ATOM 5287 N N . ILE B 1 179 ? 8.532 54.369 12.131 1.00 11.06 203 ILE B N 1
ATOM 5288 C CA . ILE B 1 179 ? 9.449 53.581 11.310 1.00 11.96 203 ILE B CA 1
ATOM 5289 C C . ILE B 1 179 ? 8.867 52.851 10.103 1.00 11.81 203 ILE B C 1
ATOM 5290 O O . ILE B 1 179 ? 9.620 52.392 9.241 1.00 10.96 203 ILE B O 1
ATOM 5295 N N . GLU B 1 180 ? 7.544 52.752 10.022 1.00 10.60 204 GLU B N 1
ATOM 5296 C CA . GLU B 1 180 ? 6.916 52.026 8.921 1.00 11.05 204 GLU B CA 1
ATOM 5297 C C . GLU B 1 180 ? 7.420 52.398 7.532 1.00 11.68 204 GLU B C 1
ATOM 5298 O O . GLU B 1 180 ? 7.757 51.523 6.731 1.00 11.42 204 GLU B O 1
ATOM 5304 N N . ALA B 1 181 ? 7.461 53.694 7.242 1.00 13.01 205 ALA B N 1
ATOM 5305 C CA . ALA B 1 181 ? 7.889 54.165 5.928 1.00 12.56 205 ALA B CA 1
ATOM 5306 C C . ALA B 1 181 ? 9.267 53.701 5.471 1.00 12.88 205 ALA B C 1
ATOM 5307 O O . ALA B 1 181 ? 9.504 53.553 4.273 1.00 14.20 205 ALA B O 1
ATOM 5309 N N . ASP B 1 182 ? 10.175 53.464 6.412 1.00 12.16 206 ASP B N 1
ATOM 5310 C CA . ASP B 1 182 ? 11.523 53.041 6.046 1.00 12.97 206 ASP B CA 1
ATOM 5311 C C . ASP B 1 182 ? 11.736 51.536 5.959 1.00 12.07 206 ASP B C 1
ATOM 5312 O O . ASP B 1 182 ? 12.837 51.086 5.647 1.00 14.41 206 ASP B O 1
ATOM 5317 N N . MET B 1 183 ? 10.695 50.758 6.231 1.00 10.92 207 MET B N 1
ATOM 5318 C CA . MET B 1 183 ? 10.809 49.303 6.174 1.00 11.08 207 MET B CA 1
ATOM 5319 C C . MET B 1 183 ? 10.462 48.738 4.797 1.00 11.86 207 MET B C 1
ATOM 5320 O O . MET B 1 183 ? 9.753 49.367 4.007 1.00 11.74 207 MET B O 1
ATOM 5325 N N . TYR B 1 184 ? 10.981 47.548 4.512 1.00 10.20 208 TYR B N 1
ATOM 5326 C CA . TYR B 1 184 ? 10.713 46.855 3.257 1.00 10.16 208 TYR B CA 1
ATOM 5327 C C . TYR B 1 184 ? 9.218 46.571 3.125 1.00 11.26 208 TYR B C 1
ATOM 5328 O O . TYR B 1 184 ? 8.523 46.384 4.124 1.00 9.62 208 TYR B O 1
ATOM 5337 N N . GLU B 1 185 ? 8.730 46.521 1.890 1.00 10.43 209 GLU B N 1
ATOM 5338 C CA . GLU B 1 185 ? 7.326 46.195 1.656 1.00 10.75 209 GLU B CA 1
ATOM 5339 C C . GLU B 1 185 ? 7.169 44.710 2.013 1.00 10.89 209 GLU B C 1
ATOM 5340 O O . GLU B 1 185 ? 8.157 43.974 2.081 1.00 9.36 209 GLU B O 1
ATOM 5346 N N . PRO B 1 186 ? 5.931 44.245 2.243 1.00 10.69 210 PRO B N 1
ATOM 5347 C CA . PRO B 1 186 ? 5.722 42.834 2.590 1.00 9.81 210 PRO B CA 1
ATOM 5348 C C . PRO B 1 186 ? 6.395 41.835 1.653 1.00 10.70 210 PRO B C 1
ATOM 5349 O O . PRO B 1 186 ? 6.257 41.907 0.431 1.00 11.21 210 PRO B O 1
ATOM 5353 N N . ARG B 1 187 ? 7.122 40.905 2.269 1.00 9.99 211 ARG B N 1
ATOM 5354 C CA . ARG B 1 187 ? 7.873 39.843 1.604 1.00 10.90 211 ARG B CA 1
ATOM 5355 C C . ARG B 1 187 ? 9.025 40.335 0.731 1.00 10.73 211 ARG B C 1
ATOM 5356 O O . ARG B 1 187 ? 9.595 39.558 -0.034 1.00 12.50 211 ARG B O 1
ATOM 5364 N N . GLN B 1 188 ? 9.387 41.610 0.851 1.00 9.64 212 GLN B N 1
ATOM 5365 C CA . GLN B 1 188 ? 10.483 42.131 0.040 1.00 11.59 212 GLN B CA 1
ATOM 5366 C C . GLN B 1 188 ? 11.828 42.169 0.760 1.00 10.90 212 GLN B C 1
ATOM 5367 O O . GLN B 1 188 ? 12.851 42.438 0.141 1.00 11.27 212 GLN B O 1
ATOM 5373 N N . ALA B 1 189 ? 11.830 41.894 2.062 1.00 10.46 213 ALA B N 1
ATOM 5374 C CA . ALA B 1 189 ? 13.076 41.897 2.823 1.00 9.85 213 ALA B CA 1
ATOM 5375 C C . ALA B 1 189 ? 13.740 40.533 2.765 1.00 9.47 213 ALA B C 1
ATOM 5376 O O . ALA B 1 189 ? 13.103 39.534 2.442 1.00 10.83 213 ALA B O 1
ATOM 5378 N N . PRO B 1 190 ? 15.051 40.479 3.041 1.00 10.15 214 PRO B N 1
ATOM 5379 C CA . PRO B 1 190 ? 15.724 39.181 3.022 1.00 9.64 214 PRO B CA 1
ATOM 5380 C C . PRO B 1 190 ? 15.010 38.331 4.080 1.00 8.84 214 PRO B C 1
ATOM 5381 O O . PRO B 1 190 ? 14.627 38.852 5.127 1.00 9.78 214 PRO B O 1
ATOM 5385 N N . PHE B 1 191 ? 14.827 37.038 3.815 1.00 10.56 215 PHE B N 1
ATOM 5386 C CA . PHE B 1 191 ? 14.138 36.172 4.771 1.00 9.18 215 PHE B CA 1
ATOM 5387 C C . PHE B 1 191 ? 14.877 36.169 6.104 1.00 10.47 215 PHE B C 1
ATOM 5388 O O . PHE B 1 191 ? 16.066 35.843 6.175 1.00 11.87 215 PHE B O 1
ATOM 5396 N N . GLY B 1 192 ? 14.156 36.539 7.158 1.00 9.66 216 GLY B N 1
ATOM 5397 C CA . GLY B 1 192 ? 14.741 36.629 8.481 1.00 9.71 216 GLY B CA 1
ATOM 5398 C C . GLY B 1 192 ? 14.631 38.050 9.008 1.00 10.42 216 GLY B C 1
ATOM 5399 O O . GLY B 1 192 ? 14.763 38.291 10.208 1.00 12.11 216 GLY B O 1
ATOM 5400 N N . ARG B 1 193 ? 14.377 39.005 8.113 1.00 9.95 217 ARG B N 1
ATOM 5401 C CA . ARG B 1 193 ? 14.252 40.403 8.517 1.00 9.88 217 ARG B CA 1
ATOM 5402 C C . ARG B 1 193 ? 12.798 40.864 8.514 1.00 8.83 217 ARG B C 1
ATOM 5403 O O . ARG B 1 193 ? 11.962 40.306 7.802 1.00 9.44 217 ARG B O 1
ATOM 5411 N N . ALA B 1 194 ? 12.519 41.879 9.327 1.00 8.47 218 ALA B N 1
ATOM 5412 C CA . ALA B 1 194 ? 11.171 42.418 9.483 1.00 8.82 218 ALA B CA 1
ATOM 5413 C C . ALA B 1 194 ? 10.785 43.445 8.434 1.00 9.83 218 ALA B C 1
ATOM 5414 O O . ALA B 1 194 ? 11.558 44.357 8.132 1.00 10.26 218 ALA B O 1
ATOM 5416 N N . ASP B 1 195 ? 9.577 43.289 7.894 1.00 9.18 219 ASP B N 1
ATOM 5417 C CA . ASP B 1 195 ? 9.056 44.216 6.893 1.00 9.77 219 ASP B CA 1
ATOM 5418 C C . ASP B 1 195 ? 7.836 44.952 7.441 1.00 9.78 219 ASP B C 1
ATOM 5419 O O . ASP B 1 195 ? 7.500 44.825 8.622 1.00 9.35 219 ASP B O 1
ATOM 5424 N N . LYS B 1 196 ? 7.178 45.733 6.590 1.00 9.74 220 LYS B N 1
ATOM 5425 C CA . LYS B 1 196 ? 6.013 46.498 7.025 1.00 9.38 220 LYS B CA 1
ATOM 5426 C C . LYS B 1 196 ? 4.902 45.647 7.626 1.00 8.90 220 LYS B C 1
ATOM 5427 O O . LYS B 1 196 ? 4.200 46.102 8.529 1.00 9.07 220 LYS B O 1
ATOM 5433 N N . ALA B 1 197 ? 4.732 44.427 7.126 1.00 9.55 221 ALA B N 1
ATOM 5434 C CA . ALA B 1 197 ? 3.694 43.545 7.651 1.00 8.58 221 ALA B CA 1
ATOM 5435 C C . ALA B 1 197 ? 4.012 43.108 9.085 1.00 8.54 221 ALA B C 1
ATOM 5436 O O . ALA B 1 197 ? 3.104 42.907 9.890 1.00 9.52 221 ALA B O 1
ATOM 5438 N N . ALA B 1 198 ? 5.295 42.945 9.403 1.00 8.78 222 ALA B N 1
ATOM 5439 C CA . ALA B 1 198 ? 5.681 42.574 10.764 1.00 7.75 222 ALA B CA 1
ATOM 5440 C C . ALA B 1 198 ? 5.301 43.741 11.678 1.00 8.20 222 ALA B C 1
ATOM 5441 O O . ALA B 1 198 ? 4.825 43.555 12.800 1.00 8.23 222 ALA B O 1
ATOM 5443 N N . ASN B 1 199 ? 5.521 44.949 11.173 1.00 8.77 223 ASN B N 1
ATOM 5444 C CA . ASN B 1 199 ? 5.189 46.179 11.883 1.00 8.36 223 ASN B CA 1
ATOM 5445 C C . ASN B 1 199 ? 3.671 46.200 12.138 1.00 9.16 223 ASN B C 1
ATOM 5446 O O . ASN B 1 199 ? 3.228 46.347 13.280 1.00 8.56 223 ASN B O 1
ATOM 5451 N N . TRP B 1 200 ? 2.884 46.031 11.076 1.00 9.03 224 TRP B N 1
ATOM 5452 C CA . TRP B 1 200 ? 1.425 46.044 11.202 1.00 9.04 224 TRP B CA 1
ATOM 5453 C C . TRP B 1 200 ? 0.881 44.985 12.153 1.00 8.79 224 TRP B C 1
ATOM 5454 O O . TRP B 1 200 ? -0.062 45.247 12.906 1.00 9.67 224 TRP B O 1
ATOM 5465 N N . LEU B 1 201 ? 1.463 43.787 12.119 1.00 9.01 225 LEU B N 1
ATOM 5466 C CA . LEU B 1 201 ? 0.989 42.706 12.970 1.00 7.92 225 LEU B CA 1
ATOM 5467 C C . LEU B 1 201 ? 1.242 43.001 14.438 1.00 6.80 225 LEU B C 1
ATOM 5468 O O . LEU B 1 201 ? 0.397 42.715 15.280 1.00 8.92 225 LEU B O 1
ATOM 5473 N N . LEU B 1 202 ? 2.401 43.572 14.750 1.00 8.81 226 LEU B N 1
ATOM 5474 C CA . LEU B 1 202 ? 2.694 43.907 16.138 1.00 8.00 226 LEU B CA 1
ATOM 5475 C C . LEU B 1 202 ? 1.728 45.011 16.576 1.00 8.58 226 LEU B C 1
ATOM 5476 O O . LEU B 1 202 ? 1.230 44.999 17.704 1.00 9.44 226 LEU B O 1
ATOM 5481 N N . ARG B 1 203 ? 1.444 45.958 15.687 1.00 8.41 227 ARG B N 1
ATOM 5482 C CA . ARG B 1 203 ? 0.505 47.011 16.052 1.00 8.84 227 ARG B CA 1
ATOM 5483 C C . ARG B 1 203 ? -0.888 46.417 16.279 1.00 8.15 227 ARG B C 1
ATOM 5484 O O . ARG B 1 203 ? -1.597 46.827 17.196 1.00 8.96 227 ARG B O 1
ATOM 5492 N N . ALA B 1 204 ? -1.277 45.448 15.455 1.00 8.69 228 ALA B N 1
ATOM 5493 C CA . ALA B 1 204 ? -2.586 44.814 15.616 1.00 8.10 228 ALA B CA 1
ATOM 5494 C C . ALA B 1 204 ? -2.651 44.125 16.981 1.00 9.60 228 ALA B C 1
ATOM 5495 O O . ALA B 1 204 ? -3.667 44.188 17.671 1.00 10.54 228 ALA B O 1
ATOM 5497 N N . ARG B 1 205 ? -1.557 43.472 17.370 1.00 9.81 229 ARG B N 1
ATOM 5498 C CA . ARG B 1 205 ? -1.485 42.787 18.659 1.00 10.79 229 ARG B CA 1
ATOM 5499 C C . ARG B 1 205 ? -1.605 43.795 19.805 1.00 9.02 229 ARG B C 1
ATOM 5500 O O . ARG B 1 205 ? -2.288 43.543 20.800 1.00 9.86 229 ARG B O 1
ATOM 5508 N N . LEU B 1 206 ? -0.925 44.929 19.667 1.00 9.32 230 LEU B N 1
ATOM 5509 C CA . LEU B 1 206 ? -0.973 45.988 20.671 1.00 9.64 230 LEU B CA 1
ATOM 5510 C C . LEU B 1 206 ? -2.397 46.536 20.796 1.00 11.01 230 LEU B C 1
ATOM 5511 O O . LEU B 1 206 ? -2.928 46.654 21.902 1.00 10.52 230 LEU B O 1
ATOM 5516 N N . TYR B 1 207 ? -3.012 46.868 19.664 1.00 10.23 231 TYR B N 1
ATOM 5517 C CA . TYR B 1 207 ? -4.379 47.383 19.681 1.00 9.76 231 TYR B CA 1
ATOM 5518 C C . TYR B 1 207 ? -5.347 46.376 20.290 1.00 11.28 231 TYR B C 1
ATOM 5519 O O . TYR B 1 207 ? -6.238 46.750 21.053 1.00 11.15 231 TYR B O 1
ATOM 5528 N N . LEU B 1 208 ? -5.171 45.097 19.963 1.00 9.78 232 LEU B N 1
ATOM 5529 C CA . LEU B 1 208 ? -6.056 44.056 20.484 1.00 10.62 232 LEU B CA 1
ATOM 5530 C C . LEU B 1 208 ? -5.999 44.017 22.009 1.00 10.07 232 LEU B C 1
ATOM 5531 O O . LEU B 1 208 ? -7.011 43.773 22.670 1.00 10.89 232 LEU B O 1
ATOM 5536 N N . ASN B 1 209 ? -4.809 44.262 22.551 1.00 10.59 233 ASN B N 1
ATOM 5537 C CA . ASN B 1 209 ? -4.566 44.241 23.991 1.00 9.73 233 ASN B CA 1
ATOM 5538 C C . ASN B 1 209 ? -4.591 45.616 24.654 1.00 11.43 233 ASN B C 1
ATOM 5539 O O . ASN B 1 209 ? -4.217 45.740 25.819 1.00 11.65 233 ASN B O 1
ATOM 5544 N N . ALA B 1 210 ? -5.032 46.638 23.924 1.00 11.67 234 ALA B N 1
ATOM 5545 C CA . ALA B 1 210 ? -5.063 47.998 24.457 1.00 12.34 234 ALA B CA 1
ATOM 5546 C C . ALA B 1 210 ? -5.891 48.128 25.730 1.00 12.81 234 ALA B C 1
ATOM 5547 O O . ALA B 1 210 ? -5.557 48.919 26.614 1.00 12.88 234 ALA B O 1
ATOM 5549 N N . GLY B 1 211 ? -6.968 47.357 25.821 1.00 13.28 235 GLY B N 1
ATOM 5550 C CA . GLY B 1 211 ? -7.799 47.410 27.009 1.00 14.46 235 GLY B CA 1
ATOM 5551 C C . GLY B 1 211 ? -7.005 46.986 28.230 1.00 13.81 235 GLY B C 1
ATOM 5552 O O . GLY B 1 211 ? -7.094 47.594 29.297 1.00 14.51 235 GLY B O 1
ATOM 5553 N N . VAL B 1 212 ? -6.212 45.933 28.072 1.00 13.06 236 VAL B N 1
ATOM 5554 C CA . VAL B 1 212 ? -5.395 45.432 29.168 1.00 12.98 236 VAL B CA 1
ATOM 5555 C C . VAL B 1 212 ? -4.318 46.439 29.571 1.00 13.34 236 VAL B C 1
ATOM 5556 O O . VAL B 1 212 ? -4.152 46.752 30.751 1.00 13.23 236 VAL B O 1
ATOM 5560 N N . TYR B 1 213 ? -3.597 46.956 28.581 1.00 13.50 237 TYR B N 1
ATOM 5561 C CA . TYR B 1 213 ? -2.503 47.883 28.834 1.00 13.36 237 TYR B CA 1
ATOM 5562 C C . TYR B 1 213 ? -2.868 49.323 29.195 1.00 13.96 237 TYR B C 1
ATOM 5563 O O . TYR B 1 213 ? -2.115 49.981 29.909 1.00 15.13 237 TYR B O 1
ATOM 5572 N N . THR B 1 214 ? -4.005 49.812 28.707 1.00 14.07 238 THR B N 1
ATOM 5573 C CA . THR B 1 214 ? -4.405 51.200 28.968 1.00 15.50 238 THR B CA 1
ATOM 5574 C C . THR B 1 214 ? -5.770 51.379 29.625 1.00 16.81 238 THR B C 1
ATOM 5575 O O . THR B 1 214 ? -6.100 52.476 30.081 1.00 17.13 238 THR B O 1
ATOM 5579 N N . GLY B 1 215 ? -6.563 50.316 29.666 1.00 15.74 239 GLY B N 1
ATOM 5580 C CA . GLY B 1 215 ? -7.887 50.415 30.257 1.00 16.65 239 GLY B CA 1
ATOM 5581 C C . GLY B 1 215 ? -8.909 50.868 29.229 1.00 16.99 239 GLY B C 1
ATOM 5582 O O . GLY B 1 215 ? -10.106 50.928 29.511 1.00 19.07 239 GLY B O 1
ATOM 5583 N N . GLN B 1 216 ? -8.430 51.186 28.030 1.00 16.21 240 GLN B N 1
ATOM 5584 C CA . GLN B 1 216 ? -9.281 51.633 26.933 1.00 17.02 240 GLN B CA 1
ATOM 5585 C C . GLN B 1 216 ? -9.070 50.715 25.732 1.00 17.15 240 GLN B C 1
ATOM 5586 O O . GLN B 1 216 ? -7.958 50.614 25.215 1.00 16.55 240 GLN B O 1
ATOM 5592 N N . THR B 1 217 ? -10.133 50.052 25.287 1.00 15.49 241 THR B N 1
ATOM 5593 C CA . THR B 1 217 ? -10.033 49.144 24.148 1.00 14.64 241 THR B CA 1
ATOM 5594 C C . THR B 1 217 ? -9.984 49.918 22.833 1.00 15.31 241 THR B C 1
ATOM 5595 O O . THR B 1 217 ? -10.379 51.083 22.773 1.00 15.36 241 THR B O 1
ATOM 5599 N N . ASP B 1 218 ? -9.491 49.265 21.784 1.00 14.64 242 ASP B N 1
ATOM 5600 C CA . ASP B 1 218 ? -9.381 49.888 20.468 1.00 14.53 242 ASP B CA 1
ATOM 5601 C C . ASP B 1 218 ? -9.472 48.769 19.435 1.00 13.62 242 ASP B C 1
ATOM 5602 O O . ASP B 1 218 ? -8.580 48.595 18.602 1.00 11.90 242 ASP B O 1
ATOM 5607 N N . TYR B 1 219 ? -10.560 48.010 19.488 1.00 12.46 243 TYR B N 1
ATOM 5608 C CA . TYR B 1 219 ? -10.727 46.885 18.580 1.00 12.73 243 TYR B CA 1
ATOM 5609 C C . TYR B 1 219 ? -10.856 47.232 17.105 1.00 12.19 243 TYR B C 1
ATOM 5610 O O . TYR B 1 219 ? -10.503 46.424 16.242 1.00 14.14 243 TYR B O 1
ATOM 5619 N N . ALA B 1 220 ? -11.348 48.426 16.794 1.00 12.60 244 ALA B N 1
ATOM 5620 C CA . ALA B 1 220 ? -11.460 48.801 15.394 1.00 12.20 244 ALA B CA 1
ATOM 5621 C C . ALA B 1 220 ? -10.057 48.913 14.794 1.00 10.27 244 ALA B C 1
ATOM 5622 O O . ALA B 1 220 ? -9.844 48.550 13.638 1.00 10.84 244 ALA B O 1
ATOM 5624 N N . LYS B 1 221 ? -9.106 49.409 15.584 1.00 11.02 245 LYS B N 1
ATOM 5625 C CA . LYS B 1 221 ? -7.729 49.546 15.118 1.00 11.39 245 LYS B CA 1
ATOM 5626 C C . LYS B 1 221 ? -7.050 48.179 15.019 1.00 10.56 245 LYS B C 1
ATOM 5627 O O . LYS B 1 221 ? -6.253 47.941 14.110 1.00 10.58 245 LYS B O 1
ATOM 5633 N N . ALA B 1 222 ? -7.366 47.281 15.946 1.00 10.84 246 ALA B N 1
ATOM 5634 C CA . ALA B 1 222 ? -6.794 45.938 15.898 1.00 9.42 246 ALA B CA 1
ATOM 5635 C C . ALA B 1 222 ? -7.248 45.302 14.581 1.00 10.98 246 ALA B C 1
ATOM 5636 O O . ALA B 1 222 ? -6.469 44.652 13.883 1.00 11.11 246 ALA B O 1
ATOM 5638 N N . GLU B 1 223 ? -8.516 45.516 14.235 1.00 10.13 247 GLU B N 1
ATOM 5639 C CA . GLU B 1 223 ? -9.081 44.991 12.998 1.00 10.56 247 GLU B CA 1
ATOM 5640 C C . GLU B 1 223 ? -8.396 45.599 11.774 1.00 10.30 247 GLU B C 1
ATOM 5641 O O . GLU B 1 223 ? -8.062 44.893 10.818 1.00 10.21 247 GLU B O 1
ATOM 5647 N N . GLU B 1 224 ? -8.197 46.914 11.803 1.00 9.86 248 GLU B N 1
ATOM 5648 C CA . GLU B 1 224 ? -7.571 47.613 10.688 1.00 9.81 248 GLU B CA 1
ATOM 5649 C C . GLU B 1 224 ? -6.188 47.073 10.361 1.00 9.96 248 GLU B C 1
ATOM 5650 O O . GLU B 1 224 ? -5.902 46.726 9.220 1.00 10.78 248 GLU B O 1
ATOM 5656 N N . TYR B 1 225 ? -5.330 46.995 11.367 1.00 10.93 249 TYR B N 1
ATOM 5657 C CA . TYR B 1 225 ? -3.982 46.513 11.130 1.00 11.01 249 TYR B CA 1
ATOM 5658 C C . TYR B 1 225 ? -3.929 45.026 10.791 1.00 10.14 249 TYR B C 1
ATOM 5659 O O . TYR B 1 225 ? -3.105 44.607 9.981 1.00 9.38 249 TYR B O 1
ATOM 5668 N N . ALA B 1 226 ? -4.823 44.233 11.374 1.00 10.31 250 ALA B N 1
ATOM 5669 C CA . ALA B 1 226 ? -4.869 42.816 11.040 1.00 9.77 250 ALA B CA 1
ATOM 5670 C C . ALA B 1 226 ? -5.267 42.702 9.561 1.00 10.20 250 ALA B C 1
ATOM 5671 O O . ALA B 1 226 ? -4.729 41.883 8.819 1.00 11.16 250 ALA B O 1
ATOM 5673 N N . SER B 1 227 ? -6.205 43.542 9.124 1.00 9.75 251 SER B N 1
ATOM 5674 C CA . SER B 1 227 ? -6.635 43.507 7.732 1.00 9.89 251 SER B CA 1
ATOM 5675 C C . SER B 1 227 ? -5.523 43.931 6.776 1.00 8.45 251 SER B C 1
ATOM 5676 O O . SER B 1 227 ? -5.437 43.415 5.659 1.00 10.51 251 SER B O 1
ATOM 5679 N N . LYS B 1 228 ? -4.680 44.870 7.204 1.00 9.81 252 LYS B N 1
ATOM 5680 C CA . LYS B 1 228 ? -3.557 45.315 6.379 1.00 10.78 252 LYS B CA 1
ATOM 5681 C C . LYS B 1 228 ? -2.617 44.123 6.144 1.00 10.14 252 LYS B C 1
ATOM 5682 O O . LYS B 1 228 ? -2.087 43.945 5.051 1.00 12.01 252 LYS B O 1
ATOM 5688 N N . VAL B 1 229 ? -2.420 43.302 7.172 1.00 10.98 253 VAL B N 1
ATOM 5689 C CA . VAL B 1 229 ? -1.562 42.130 7.038 1.00 10.14 253 VAL B CA 1
ATOM 5690 C C . VAL B 1 229 ? -2.206 41.109 6.097 1.00 10.05 253 VAL B C 1
ATOM 5691 O O . VAL B 1 229 ? -1.552 40.550 5.218 1.00 10.34 253 VAL B O 1
ATOM 5695 N N . ILE B 1 230 ? -3.502 40.877 6.277 1.00 9.84 254 ILE B N 1
ATOM 5696 C CA . ILE B 1 230 ? -4.224 39.923 5.448 1.00 11.10 254 ILE B CA 1
ATOM 5697 C C . ILE B 1 230 ? -4.274 40.356 3.979 1.00 10.58 254 ILE B C 1
ATOM 5698 O O . ILE B 1 230 ? -4.266 39.518 3.072 1.00 12.28 254 ILE B O 1
ATOM 5703 N N . GLY B 1 231 ? -4.286 41.663 3.748 1.00 10.32 255 GLY B N 1
ATOM 5704 C CA . GLY B 1 231 ? -4.324 42.163 2.387 1.00 11.97 255 GLY B CA 1
ATOM 5705 C C . GLY B 1 231 ? -2.964 42.194 1.717 1.00 13.78 255 GLY B C 1
ATOM 5706 O O . GLY B 1 231 ? -2.850 42.570 0.549 1.00 14.73 255 GLY B O 1
ATOM 5707 N N . SER B 1 232 ? -1.925 41.795 2.447 1.00 11.52 256 SER B N 1
ATOM 5708 C CA . SER B 1 232 ? -0.571 41.788 1.900 1.00 12.43 256 SER B CA 1
ATOM 5709 C C . SER B 1 232 ? -0.273 40.514 1.114 1.00 10.60 256 SER B C 1
ATOM 5710 O O . SER B 1 232 ? -1.121 39.628 0.991 1.00 11.55 256 SER B O 1
ATOM 5713 N N . ALA B 1 233 ? 0.954 40.428 0.604 1.00 11.05 257 ALA B N 1
ATOM 5714 C CA . ALA B 1 233 ? 1.396 39.288 -0.191 1.00 11.17 257 ALA B CA 1
ATOM 5715 C C . ALA B 1 233 ? 1.503 37.980 0.591 1.00 10.30 257 ALA B C 1
ATOM 5716 O O . ALA B 1 233 ? 1.612 36.907 -0.004 1.00 11.60 257 ALA B O 1
ATOM 5718 N N . TYR B 1 234 ? 1.484 38.064 1.920 1.00 9.45 258 TYR B N 1
ATOM 5719 C CA . TYR B 1 234 ? 1.562 36.855 2.731 1.00 9.80 258 TYR B CA 1
ATOM 5720 C C . TYR B 1 234 ? 0.299 36.024 2.524 1.00 9.90 258 TYR B C 1
ATOM 5721 O O . TYR B 1 234 ? -0.779 36.572 2.263 1.00 10.29 258 TYR B O 1
ATOM 5730 N N . LYS B 1 235 ? 0.448 34.706 2.614 1.00 10.37 259 LYS B N 1
ATOM 5731 C CA . LYS B 1 235 ? -0.649 33.761 2.430 1.00 10.11 259 LYS B CA 1
ATOM 5732 C C . LYS B 1 235 ? -0.495 32.605 3.411 1.00 10.98 259 LYS B C 1
ATOM 5733 O O . LYS B 1 235 ? 0.594 32.370 3.930 1.00 10.78 259 LYS B O 1
ATOM 5739 N N . LEU B 1 236 ? -1.578 31.875 3.650 1.00 10.33 260 LEU B N 1
ATOM 5740 C CA . LEU B 1 236 ? -1.537 30.748 4.577 1.00 10.26 260 LEU B CA 1
ATOM 5741 C C . LEU B 1 236 ? -0.936 29.486 3.977 1.00 9.80 260 LEU B C 1
ATOM 5742 O O . LEU B 1 236 ? -1.239 29.101 2.838 1.00 11.19 260 LEU B O 1
ATOM 5747 N N . CYS B 1 237 ? -0.074 28.842 4.757 1.00 9.10 261 CYS B N 1
ATOM 5748 C CA . CYS B 1 237 ? 0.543 27.589 4.351 1.00 9.64 261 CYS B CA 1
ATOM 5749 C C . CYS B 1 237 ? -0.590 26.555 4.225 1.00 7.36 261 CYS B C 1
ATOM 5750 O O . CYS B 1 237 ? -1.460 26.485 5.086 1.00 9.88 261 CYS B O 1
ATOM 5753 N N . THR B 1 238 ? -0.583 25.748 3.167 1.00 10.10 262 THR B N 1
ATOM 5754 C CA . THR B 1 238 ? -1.651 24.762 2.971 1.00 10.87 262 THR B CA 1
ATOM 5755 C C . THR B 1 238 ? -1.546 23.503 3.830 1.00 10.21 262 THR B C 1
ATOM 5756 O O . THR B 1 238 ? -2.472 22.692 3.872 1.00 11.80 262 THR B O 1
ATOM 5760 N N . ASN B 1 239 ? -0.414 23.336 4.506 1.00 10.44 263 ASN B N 1
ATOM 5761 C CA . ASN B 1 239 ? -0.185 22.182 5.372 1.00 9.96 263 ASN B CA 1
ATOM 5762 C C . ASN B 1 239 ? 0.361 22.738 6.681 1.00 9.95 263 ASN B C 1
ATOM 5763 O O . ASN B 1 239 ? 1.532 23.101 6.769 1.00 9.74 263 ASN B O 1
ATOM 5768 N N . TYR B 1 240 ? -0.497 22.810 7.694 1.00 9.52 264 TYR B N 1
ATOM 5769 C CA . TYR B 1 240 ? -0.122 23.357 8.997 1.00 8.17 264 TYR B CA 1
ATOM 5770 C C . TYR B 1 240 ? 1.201 22.853 9.559 1.00 7.85 264 TYR B C 1
ATOM 5771 O O . TYR B 1 240 ? 2.055 23.647 9.959 1.00 8.32 264 TYR B O 1
ATOM 5780 N N . SER B 1 241 ? 1.369 21.538 9.583 1.00 9.37 265 SER B N 1
ATOM 5781 C CA . SER B 1 241 ? 2.584 20.948 10.123 1.00 7.95 265 SER B CA 1
ATOM 5782 C C . SER B 1 241 ? 3.879 21.458 9.495 1.00 9.55 265 SER B C 1
ATOM 5783 O O . SER B 1 241 ? 4.898 21.555 10.174 1.00 9.05 265 SER B O 1
ATOM 5786 N N . GLU B 1 242 ? 3.853 21.793 8.209 1.00 9.41 266 GLU B N 1
ATOM 5787 C CA . GLU B 1 242 ? 5.067 22.263 7.540 1.00 9.95 266 GLU B CA 1
ATOM 5788 C C . GLU B 1 242 ? 5.640 23.566 8.103 1.00 8.66 266 GLU B C 1
ATOM 5789 O O . GLU B 1 242 ? 6.821 23.858 7.928 1.00 10.03 266 GLU B O 1
ATOM 5795 N N . LEU B 1 243 ? 4.802 24.357 8.767 1.00 8.37 267 LEU B N 1
ATOM 5796 C CA . LEU B 1 243 ? 5.254 25.615 9.354 1.00 8.45 267 LEU B CA 1
ATOM 5797 C C . LEU B 1 243 ? 6.253 25.384 10.478 1.00 7.92 267 LEU B C 1
ATOM 5798 O O . LEU B 1 243 ? 7.042 26.271 10.808 1.00 8.75 267 LEU B O 1
ATOM 5803 N N . PHE B 1 244 ? 6.210 24.187 11.052 1.00 8.62 268 PHE B N 1
ATOM 5804 C CA . PHE B 1 244 ? 7.049 23.848 12.190 1.00 8.68 268 PHE B CA 1
ATOM 5805 C C . PHE B 1 244 ? 8.049 22.733 11.916 1.00 9.46 268 PHE B C 1
ATOM 5806 O O . PHE B 1 244 ? 8.457 22.017 12.833 1.00 9.32 268 PHE B O 1
ATOM 5814 N N . MET B 1 245 ? 8.449 22.607 10.651 1.00 9.00 269 MET B N 1
ATOM 5815 C CA . MET B 1 245 ? 9.408 21.594 10.224 1.00 10.09 269 MET B CA 1
ATOM 5816 C C . MET B 1 245 ? 10.770 22.192 9.879 1.00 9.84 269 MET B C 1
ATOM 5817 O O . MET B 1 245 ? 10.907 23.401 9.690 1.00 10.35 269 MET B O 1
ATOM 5822 N N . ALA B 1 246 ? 11.775 21.324 9.787 1.00 10.24 270 ALA B N 1
ATOM 5823 C CA . ALA B 1 246 ? 13.153 21.741 9.549 1.00 10.04 270 ALA B CA 1
ATOM 5824 C C . ALA B 1 246 ? 13.478 22.536 8.297 1.00 9.65 270 ALA B C 1
ATOM 5825 O O . ALA B 1 246 ? 14.504 23.211 8.249 1.00 10.76 270 ALA B O 1
ATOM 5827 N N . ASP B 1 247 ? 12.624 22.464 7.283 1.00 10.92 271 ASP B N 1
ATOM 5828 C CA . ASP B 1 247 ? 12.881 23.205 6.057 1.00 10.14 271 ASP B CA 1
ATOM 5829 C C . ASP B 1 247 ? 11.937 24.384 5.903 1.00 10.37 271 ASP B C 1
ATOM 5830 O O . ASP B 1 247 ? 11.671 24.825 4.787 1.00 11.06 271 ASP B O 1
ATOM 5835 N N . ASN B 1 248 ? 11.450 24.915 7.024 1.00 10.38 272 ASN B N 1
ATOM 5836 C CA . ASN B 1 248 ? 10.531 26.046 6.957 1.00 9.84 272 ASN B CA 1
ATOM 5837 C C . ASN B 1 248 ? 11.191 27.356 6.529 1.00 11.44 272 ASN B C 1
ATOM 5838 O O . ASN B 1 248 ? 10.538 28.399 6.476 1.00 11.86 272 ASN B O 1
ATOM 5843 N N . ASP B 1 249 ? 12.477 27.295 6.194 1.00 11.38 273 ASP B N 1
ATOM 5844 C CA . ASP B 1 249 ? 13.207 28.466 5.716 1.00 12.34 273 ASP B CA 1
ATOM 5845 C C . ASP B 1 249 ? 13.501 28.288 4.221 1.00 13.18 273 ASP B C 1
ATOM 5846 O O . ASP B 1 249 ? 14.142 29.131 3.599 1.00 15.15 273 ASP B O 1
ATOM 5851 N N . GLU B 1 250 ? 13.001 27.195 3.647 1.00 11.41 274 GLU B N 1
ATOM 5852 C CA . GLU B 1 250 ? 13.214 26.896 2.228 1.00 13.93 274 GLU B CA 1
ATOM 5853 C C . GLU B 1 250 ? 11.928 26.503 1.499 1.00 13.18 274 GLU B C 1
ATOM 5854 O O . GLU B 1 250 ? 11.805 26.703 0.292 1.00 14.79 274 GLU B O 1
ATOM 5860 N N . ASN B 1 251 ? 10.991 25.926 2.243 1.00 11.08 275 ASN B N 1
ATOM 5861 C CA . ASN B 1 251 ? 9.701 25.479 1.720 1.00 11.05 275 ASN B CA 1
ATOM 5862 C C . ASN B 1 251 ? 8.790 26.693 1.528 1.00 11.20 275 ASN B C 1
ATOM 5863 O O . ASN B 1 251 ? 8.318 27.277 2.500 1.00 10.76 275 ASN B O 1
ATOM 5868 N N . GLU B 1 252 ? 8.547 27.076 0.276 1.00 10.85 276 GLU B N 1
ATOM 5869 C CA . GLU B 1 252 ? 7.707 28.236 -0.018 1.00 12.54 276 GLU B CA 1
ATOM 5870 C C . GLU B 1 252 ? 6.310 28.141 0.585 1.00 10.91 276 GLU B C 1
ATOM 5871 O O . GLU B 1 252 ? 5.719 29.158 0.961 1.00 11.62 276 GLU B O 1
ATOM 5877 N N . ASN B 1 253 ? 5.778 26.927 0.682 1.00 10.97 277 ASN B N 1
ATOM 5878 C CA . ASN B 1 253 ? 4.446 26.748 1.250 1.00 9.87 277 ASN B CA 1
ATOM 5879 C C . ASN B 1 253 ? 4.416 27.303 2.673 1.00 10.66 277 ASN B C 1
ATOM 5880 O O . ASN B 1 253 ? 3.427 27.899 3.102 1.00 10.46 277 ASN B O 1
ATOM 5885 N N . ALA B 1 254 ? 5.512 27.113 3.399 1.00 9.88 278 ALA B N 1
ATOM 5886 C CA . ALA B 1 254 ? 5.616 27.617 4.766 1.00 8.04 278 ALA B CA 1
ATOM 5887 C C . ALA B 1 254 ? 6.068 29.078 4.798 1.00 9.82 278 ALA B C 1
ATOM 5888 O O . ALA B 1 254 ? 5.506 29.894 5.526 1.00 10.07 278 ALA B O 1
ATOM 5890 N N . MET B 1 255 ? 7.071 29.415 3.994 1.00 9.51 279 MET B N 1
ATOM 5891 C CA . MET B 1 255 ? 7.607 30.770 3.982 1.00 9.27 279 MET B CA 1
ATOM 5892 C C . MET B 1 255 ? 6.589 31.857 3.664 1.00 7.42 279 MET B C 1
ATOM 5893 O O . MET B 1 255 ? 6.678 32.959 4.189 1.00 9.34 279 MET B O 1
ATOM 5898 N N . GLN B 1 256 ? 5.618 31.541 2.816 1.00 9.47 280 GLN B N 1
ATOM 5899 C CA . GLN B 1 256 ? 4.624 32.535 2.431 1.00 8.54 280 GLN B CA 1
ATOM 5900 C C . GLN B 1 256 ? 3.773 33.032 3.600 1.00 9.21 280 GLN B C 1
ATOM 5901 O O . GLN B 1 256 ? 3.135 34.075 3.496 1.00 9.71 280 GLN B O 1
ATOM 5907 N N . GLU B 1 257 ? 3.777 32.299 4.711 1.00 8.27 281 GLU B N 1
ATOM 5908 C CA . GLU B 1 257 ? 2.996 32.675 5.893 1.00 7.98 281 GLU B CA 1
ATOM 5909 C C . GLU B 1 257 ? 3.853 33.267 7.005 1.00 8.00 281 GLU B C 1
ATOM 5910 O O . GLU B 1 257 ? 3.354 33.994 7.868 1.00 8.26 281 GLU B O 1
ATOM 5916 N N . ILE B 1 258 ? 5.144 32.955 6.979 1.00 8.56 282 ILE B N 1
ATOM 5917 C CA . ILE B 1 258 ? 6.049 33.399 8.030 1.00 8.07 282 ILE B CA 1
ATOM 5918 C C . ILE B 1 258 ? 6.538 34.826 7.872 1.00 7.84 282 ILE B C 1
ATOM 5919 O O . ILE B 1 258 ? 7.479 35.108 7.127 1.00 9.37 282 ILE B O 1
ATOM 5924 N N . ILE B 1 259 ? 5.868 35.718 8.598 1.00 9.29 283 ILE B N 1
ATOM 5925 C CA . ILE B 1 259 ? 6.139 37.147 8.592 1.00 8.83 283 ILE B CA 1
ATOM 5926 C C . ILE B 1 259 ? 7.426 37.514 9.330 1.00 9.91 283 ILE B C 1
ATOM 5927 O O . ILE B 1 259 ? 8.111 38.464 8.963 1.00 10.51 283 ILE B O 1
ATOM 5932 N N . LEU B 1 260 ? 7.754 36.765 10.376 1.00 8.81 284 LEU B N 1
ATOM 5933 C CA . LEU B 1 260 ? 8.994 37.018 11.105 1.00 9.10 284 LEU B CA 1
ATOM 5934 C C . LEU B 1 260 ? 9.562 35.720 11.634 1.00 8.26 284 LEU B C 1
ATOM 5935 O O . LEU B 1 260 ? 9.103 35.191 12.642 1.00 9.15 284 LEU B O 1
ATOM 5940 N N . PRO B 1 261 ? 10.565 35.174 10.940 1.00 9.60 285 PRO B N 1
ATOM 5941 C CA . PRO B 1 261 ? 11.174 33.923 11.384 1.00 9.54 285 PRO B CA 1
ATOM 5942 C C . PRO B 1 261 ? 12.396 34.191 12.248 1.00 10.36 285 PRO B C 1
ATOM 5943 O O . PRO B 1 261 ? 13.102 35.179 12.045 1.00 12.10 285 PRO B O 1
ATOM 5947 N N . ILE B 1 262 ? 12.615 33.331 13.235 1.00 9.15 286 ILE B N 1
ATOM 5948 C CA . ILE B 1 262 ? 13.814 33.413 14.054 1.00 8.79 286 ILE B CA 1
ATOM 5949 C C . ILE B 1 262 ? 14.597 32.265 13.416 1.00 8.15 286 ILE B C 1
ATOM 5950 O O . ILE B 1 262 ? 14.247 31.096 13.585 1.00 8.89 286 ILE B O 1
ATOM 5955 N N . ARG B 1 263 ? 15.623 32.613 12.642 1.00 8.87 287 ARG B N 1
ATOM 5956 C CA . ARG B 1 263 ? 16.435 31.620 11.943 1.00 11.00 287 ARG B CA 1
ATOM 5957 C C . ARG B 1 263 ? 17.239 30.756 12.904 1.00 11.17 287 ARG B C 1
ATOM 5958 O O . ARG B 1 263 ? 17.873 31.263 13.834 1.00 11.13 287 ARG B O 1
ATOM 5966 N N . GLN B 1 264 ? 17.202 29.448 12.666 1.00 10.47 288 GLN B N 1
ATOM 5967 C CA . GLN B 1 264 ? 17.932 28.484 13.491 1.00 10.49 288 GLN B CA 1
ATOM 5968 C C . GLN B 1 264 ? 18.649 27.516 12.548 1.00 12.48 288 GLN B C 1
ATOM 5969 O O . GLN B 1 264 ? 18.168 27.235 11.451 1.00 12.67 288 GLN B O 1
ATOM 5975 N N . ASP B 1 265 ? 19.801 27.009 12.976 1.00 13.54 289 ASP B N 1
ATOM 5976 C CA . ASP B 1 265 ? 20.583 26.075 12.168 1.00 15.16 289 ASP B CA 1
ATOM 5977 C C . ASP B 1 265 ? 21.265 25.114 13.136 1.00 14.30 289 ASP B C 1
ATOM 5978 O O . ASP B 1 265 ? 21.971 25.545 14.043 1.00 15.09 289 ASP B O 1
ATOM 5983 N N . GLY B 1 266 ? 21.049 23.817 12.948 1.00 12.36 290 GLY B N 1
ATOM 5984 C CA . GLY B 1 266 ? 21.638 22.830 13.841 1.00 12.95 290 GLY B CA 1
ATOM 5985 C C . GLY B 1 266 ? 23.123 22.976 14.125 1.00 14.02 290 GLY B C 1
ATOM 5986 O O . GLY B 1 266 ? 23.542 22.978 15.282 1.00 15.09 290 GLY B O 1
ATOM 5987 N N . VAL B 1 267 ? 23.924 23.103 13.075 1.00 15.49 291 VAL B N 1
ATOM 5988 C CA . VAL B 1 267 ? 25.368 23.221 13.247 1.00 17.67 291 VAL B CA 1
ATOM 5989 C C . VAL B 1 267 ? 25.841 24.588 13.735 1.00 18.77 291 VAL B C 1
ATOM 5990 O O . VAL B 1 267 ? 26.937 24.708 14.293 1.00 19.12 291 VAL B O 1
ATOM 5994 N N . LYS B 1 268 ? 25.024 25.618 13.540 1.00 17.94 292 LYS B N 1
ATOM 5995 C CA . LYS B 1 268 ? 25.388 26.968 13.964 1.00 18.38 292 LYS B CA 1
ATOM 5996 C C . LYS B 1 268 ? 24.813 27.339 15.330 1.00 18.40 292 LYS B C 1
ATOM 5997 O O . LYS B 1 268 ? 25.540 27.774 16.223 1.00 18.16 292 LYS B O 1
ATOM 6003 N N . THR B 1 269 ? 23.504 27.171 15.486 1.00 17.31 293 THR B N 1
ATOM 6004 C CA . THR B 1 269 ? 22.827 27.490 16.738 1.00 16.18 293 THR B CA 1
ATOM 6005 C C . THR B 1 269 ? 23.120 26.421 17.795 1.00 15.86 293 THR B C 1
ATOM 6006 O O . THR B 1 269 ? 23.209 26.708 18.995 1.00 14.22 293 THR B O 1
ATOM 6010 N N . ARG B 1 270 ? 23.263 25.186 17.330 1.00 13.35 294 ARG B N 1
ATOM 6011 C CA . ARG B 1 270 ? 23.564 24.050 18.188 1.00 14.84 294 ARG B CA 1
ATOM 6012 C C . ARG B 1 270 ? 22.614 23.877 19.380 1.00 15.92 294 ARG B C 1
ATOM 6013 O O . ARG B 1 270 ? 21.396 23.918 19.213 1.00 14.97 294 ARG B O 1
ATOM 6021 N N . ASN B 1 271 ? 23.150 23.687 20.581 1.00 15.16 295 ASN B N 1
ATOM 6022 C CA . ASN B 1 271 ? 22.291 23.461 21.742 1.00 15.17 295 ASN B CA 1
ATOM 6023 C C . ASN B 1 271 ? 21.782 24.723 22.445 1.00 14.42 295 ASN B C 1
ATOM 6024 O O . ASN B 1 271 ? 21.082 24.626 23.454 1.00 14.22 295 ASN B O 1
ATOM 6029 N N . TYR B 1 272 ? 22.099 25.896 21.906 1.00 14.83 296 TYR B N 1
ATOM 6030 C CA . TYR B 1 272 ? 21.700 27.150 22.543 1.00 14.37 296 TYR B CA 1
ATOM 6031 C C . TYR B 1 272 ? 20.589 27.940 21.870 1.00 13.84 296 TYR B C 1
ATOM 6032 O O . TYR B 1 272 ? 20.441 29.139 22.128 1.00 14.63 296 TYR B O 1
ATOM 6041 N N . GLY B 1 273 ? 19.805 27.281 21.029 1.00 12.56 297 GLY B N 1
ATOM 6042 C CA . GLY B 1 273 ? 18.739 27.987 20.340 1.00 13.80 297 GLY B CA 1
ATOM 6043 C C . GLY B 1 273 ? 17.371 27.841 20.959 1.00 14.22 297 GLY B C 1
ATOM 6044 O O . GLY B 1 273 ? 17.189 27.179 21.985 1.00 14.00 297 GLY B O 1
ATOM 6045 N N . GLY B 1 274 ? 16.395 28.487 20.332 1.00 12.96 298 GLY B N 1
ATOM 6046 C CA . GLY B 1 274 ? 15.033 28.407 20.814 1.00 13.08 298 GLY B CA 1
ATOM 6047 C C . GLY B 1 274 ? 14.400 27.094 20.397 1.00 11.67 298 GLY B C 1
ATOM 6048 O O . GLY B 1 274 ? 13.776 26.417 21.215 1.00 11.13 298 GLY B O 1
ATOM 6049 N N . SER B 1 275 ? 14.570 26.711 19.133 1.00 11.10 299 SER B N 1
ATOM 6050 C CA . SER B 1 275 ? 13.970 25.465 18.672 1.00 10.94 299 SER B CA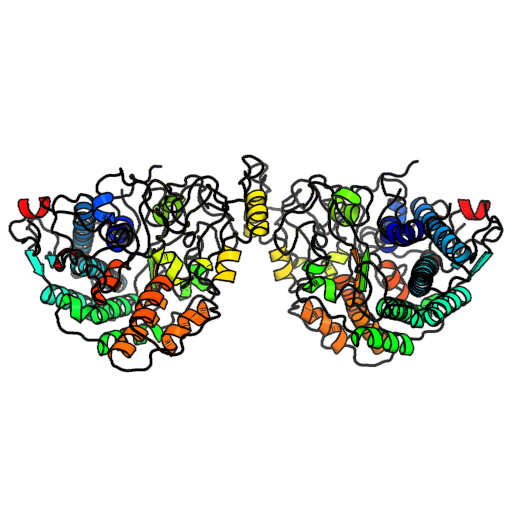 1
ATOM 6051 C C . SER B 1 275 ? 14.631 24.228 19.279 1.00 10.98 299 SER B C 1
ATOM 6052 O O . SER B 1 275 ? 14.067 23.137 19.244 1.00 11.37 299 SER B O 1
ATOM 6055 N N . THR B 1 276 ? 15.822 24.402 19.844 1.00 12.04 300 THR B N 1
ATOM 6056 C CA . THR B 1 276 ? 16.497 23.289 20.501 1.00 12.14 300 THR B CA 1
ATOM 6057 C C . THR B 1 276 ? 15.543 22.822 21.602 1.00 11.57 300 THR B C 1
ATOM 6058 O O . THR B 1 276 ? 15.312 21.633 21.793 1.00 11.23 300 THR B O 1
ATOM 6062 N N . TYR B 1 277 ? 14.977 23.788 22.315 1.00 11.13 301 TYR B N 1
ATOM 6063 C CA . TYR B 1 277 ? 14.040 23.521 23.397 1.00 10.03 301 TYR B CA 1
ATOM 6064 C C . TYR B 1 277 ? 12.683 23.021 22.891 1.00 11.35 301 TYR B C 1
ATOM 6065 O O . TYR B 1 277 ? 12.104 22.088 23.445 1.00 11.53 301 TYR B O 1
ATOM 6074 N N . LEU B 1 278 ? 12.175 23.644 21.833 1.00 11.02 302 LEU B N 1
ATOM 6075 C CA . LEU B 1 278 ? 10.887 23.248 21.286 1.00 11.43 302 LEU B CA 1
ATOM 6076 C C . LEU B 1 278 ? 10.863 21.792 20.822 1.00 10.84 302 LEU B C 1
ATOM 6077 O O . LEU B 1 278 ? 9.854 21.107 20.975 1.00 11.36 302 LEU B O 1
ATOM 6082 N N . VAL B 1 279 ? 11.972 21.322 20.253 1.00 11.52 303 VAL B N 1
ATOM 6083 C CA . VAL B 1 279 ? 12.052 19.942 19.779 1.00 11.73 303 VAL B CA 1
ATOM 6084 C C . VAL B 1 279 ? 12.566 18.985 20.856 1.00 11.39 303 VAL B C 1
ATOM 6085 O O . VAL B 1 279 ? 11.866 18.063 21.255 1.00 11.14 303 VAL B O 1
ATOM 6089 N N . CYS B 1 280 ? 13.782 19.219 21.336 1.00 12.02 304 CYS B N 1
ATOM 6090 C CA . CYS B 1 280 ? 14.357 18.350 22.358 1.00 12.71 304 CYS B CA 1
ATOM 6091 C C . CYS B 1 280 ? 13.532 18.344 23.643 1.00 12.48 304 CYS B C 1
ATOM 6092 O O . CYS B 1 280 ? 13.353 17.297 24.269 1.00 13.64 304 CYS B O 1
ATOM 6095 N N . GLY B 1 281 ? 13.022 19.513 24.023 1.00 13.29 305 GLY B N 1
ATOM 6096 C CA . GLY B 1 281 ? 12.235 19.629 25.240 1.00 12.78 305 GLY B CA 1
ATOM 6097 C C . GLY B 1 281 ? 10.901 18.901 25.271 1.00 12.54 305 GLY B C 1
ATOM 6098 O O . GLY B 1 281 ? 10.355 18.642 26.347 1.00 13.41 305 GLY B O 1
ATOM 6099 N N . THR B 1 282 ? 10.365 18.562 24.102 1.00 11.91 306 THR B N 1
ATOM 6100 C CA . THR B 1 282 ? 9.075 17.876 24.032 1.00 12.16 306 THR B CA 1
ATOM 6101 C C . THR B 1 282 ? 9.186 16.393 23.698 1.00 12.68 306 THR B C 1
ATOM 6102 O O . THR B 1 282 ? 8.174 15.711 23.531 1.00 11.92 306 THR B O 1
ATOM 6106 N N . ARG B 1 283 ? 10.413 15.891 23.615 1.00 12.93 307 ARG B N 1
ATOM 6107 C CA . ARG B 1 283 ? 10.636 14.488 23.277 1.00 14.49 307 ARG B CA 1
ATOM 6108 C C . ARG B 1 283 ? 11.335 13.710 24.385 1.00 14.67 307 ARG B C 1
ATOM 6109 O O . ARG B 1 283 ? 11.961 14.293 25.273 1.00 13.59 307 ARG B O 1
ATOM 6117 N N . VAL B 1 284 ? 11.205 12.387 24.320 1.00 14.35 308 VAL B N 1
ATOM 6118 C CA . VAL B 1 284 ? 11.842 11.488 25.276 1.00 15.75 308 VAL B CA 1
ATOM 6119 C C . VAL B 1 284 ? 12.253 10.239 24.510 1.00 15.54 308 VAL B C 1
ATOM 6120 O O . VAL B 1 284 ? 11.632 9.884 23.506 1.00 16.87 308 VAL B O 1
ATOM 6124 N N . ALA B 1 285 ? 13.307 9.581 24.976 1.00 15.76 309 ALA B N 1
ATOM 6125 C CA . ALA B 1 285 ? 13.789 8.371 24.330 1.00 15.54 309 ALA B CA 1
ATOM 6126 C C . ALA B 1 285 ? 12.649 7.371 24.169 1.00 13.73 309 ALA B C 1
ATOM 6127 O O . ALA B 1 285 ? 11.817 7.212 25.063 1.00 16.34 309 ALA B O 1
ATOM 6129 N N . GLY B 1 286 ? 12.617 6.701 23.022 1.00 15.57 310 GLY B N 1
ATOM 6130 C CA . GLY B 1 286 ? 11.578 5.720 22.777 1.00 14.96 310 GLY B CA 1
ATOM 6131 C C . GLY B 1 286 ? 10.501 6.200 21.824 1.00 15.16 310 GLY B C 1
ATOM 6132 O O . GLY B 1 286 ? 9.850 5.397 21.164 1.00 15.84 310 GLY B O 1
ATOM 6133 N N . MET B 1 287 ? 10.300 7.512 21.751 1.00 14.76 311 MET B N 1
ATOM 6134 C CA . MET B 1 287 ? 9.291 8.061 20.856 1.00 13.86 311 MET B CA 1
ATOM 6135 C C . MET B 1 287 ? 9.711 7.881 19.405 1.00 13.64 311 MET B C 1
ATOM 6136 O O . MET B 1 287 ? 10.894 7.972 19.076 1.00 13.26 311 MET B O 1
ATOM 6141 N N . PRO B 1 288 ? 8.744 7.606 18.515 1.00 13.97 312 PRO B N 1
ATOM 6142 C CA . PRO B 1 288 ? 9.106 7.434 17.106 1.00 14.16 312 PRO B CA 1
ATOM 6143 C C . PRO B 1 288 ? 9.404 8.795 16.475 1.00 15.00 312 PRO B C 1
ATOM 6144 O O . PRO B 1 288 ? 8.792 9.798 16.840 1.00 13.93 312 PRO B O 1
ATOM 6148 N N . ARG B 1 289 ? 10.358 8.827 15.549 1.00 14.39 313 ARG B N 1
ATOM 6149 C CA . ARG B 1 289 ? 10.733 10.062 14.867 1.00 15.48 313 ARG B CA 1
ATOM 6150 C C . ARG B 1 289 ? 11.001 11.227 15.818 1.00 15.62 313 ARG B C 1
ATOM 6151 O O . ARG B 1 289 ? 10.370 12.279 15.719 1.00 14.36 313 ARG B O 1
ATOM 6159 N N . MET B 1 290 ? 11.939 11.046 16.741 1.00 14.76 314 MET B N 1
ATOM 6160 C CA . MET B 1 290 ? 12.265 12.106 17.687 1.00 16.09 314 MET B CA 1
ATOM 6161 C C . MET B 1 290 ? 12.880 13.322 17.000 1.00 14.30 314 MET B C 1
ATOM 6162 O O . MET B 1 290 ? 12.680 14.453 17.441 1.00 14.84 314 MET B O 1
ATOM 6167 N N . GLY B 1 291 ? 13.628 13.085 15.925 1.00 15.41 315 GLY B N 1
ATOM 6168 C CA . GLY B 1 291 ? 14.267 14.176 15.210 1.00 14.61 315 GLY B CA 1
ATOM 6169 C C . GLY B 1 291 ? 15.525 14.641 15.923 1.00 15.36 315 GLY B C 1
ATOM 6170 O O . GLY B 1 291 ? 16.168 15.615 15.521 1.00 14.98 315 GLY B O 1
ATOM 6171 N N . THR B 1 292 ? 15.875 13.936 16.993 1.00 15.23 316 THR B N 1
ATOM 6172 C CA . THR B 1 292 ? 17.056 14.263 17.776 1.00 15.62 316 THR B CA 1
ATOM 6173 C C . THR B 1 292 ? 17.503 13.051 18.579 1.00 15.64 316 THR B C 1
ATOM 6174 O O . THR B 1 292 ? 16.702 12.170 18.884 1.00 17.27 316 THR B O 1
ATOM 6178 N N . THR B 1 293 ? 18.784 13.021 18.923 1.00 17.48 317 THR B N 1
ATOM 6179 C CA . THR B 1 293 ? 19.341 11.929 19.708 1.00 18.24 317 THR B CA 1
ATOM 6180 C C . THR B 1 293 ? 19.184 12.220 21.197 1.00 19.70 317 THR B C 1
ATOM 6181 O O . THR B 1 293 ? 19.412 11.344 22.032 1.00 20.99 317 THR B O 1
ATOM 6185 N N . ASN B 1 294 ? 18.789 13.445 21.529 1.00 19.38 318 ASN B N 1
ATOM 6186 C CA . ASN B 1 294 ? 18.653 13.830 22.926 1.00 19.93 318 ASN B CA 1
ATOM 6187 C C . ASN B 1 294 ? 17.310 14.451 23.308 1.00 19.66 318 ASN B C 1
ATOM 6188 O O . ASN B 1 294 ? 17.090 15.649 23.117 1.00 21.13 318 ASN B O 1
ATOM 6193 N N . GLY B 1 295 ? 16.417 13.627 23.850 1.00 17.72 319 GLY B N 1
ATOM 6194 C CA . GLY B 1 295 ? 15.115 14.105 24.283 1.00 17.18 319 GLY B CA 1
ATOM 6195 C C . GLY B 1 295 ? 15.210 14.555 25.730 1.00 17.07 319 GLY B C 1
ATOM 6196 O O . GLY B 1 295 ? 15.575 13.766 26.607 1.00 18.86 319 GLY B O 1
ATOM 6197 N N . TRP B 1 296 ? 14.890 15.819 25.988 1.00 15.16 320 TRP B N 1
ATOM 6198 C CA . TRP B 1 296 ? 14.969 16.367 27.341 1.00 15.97 320 TRP B CA 1
ATOM 6199 C C . TRP B 1 296 ? 13.767 16.038 28.219 1.00 17.04 320 TRP B C 1
ATOM 6200 O O . TRP B 1 296 ? 13.853 16.129 29.444 1.00 17.12 320 TRP B O 1
ATOM 6211 N N . SER B 1 297 ? 12.650 15.683 27.589 1.00 16.49 321 SER B N 1
ATOM 6212 C CA . SER B 1 297 ? 11.410 15.365 28.296 1.00 17.16 321 SER B CA 1
ATOM 6213 C C . SER B 1 297 ? 11.035 16.452 29.313 1.00 17.47 321 SER B C 1
ATOM 6214 O O . SER B 1 297 ? 10.711 16.158 30.467 1.00 17.90 321 SER B O 1
ATOM 6224 N N . ILE B 1 299 ? 8.560 19.266 28.740 1.00 14.54 323 ILE B N 1
ATOM 6225 C CA . ILE B 1 299 ? 7.152 19.621 28.785 1.00 14.58 323 ILE B CA 1
ATOM 6226 C C . ILE B 1 299 ? 6.215 18.738 27.979 1.00 12.60 323 ILE B C 1
ATOM 6227 O O . ILE B 1 299 ? 6.576 18.217 26.921 1.00 12.67 323 ILE B O 1
ATOM 6232 N N . PHE B 1 300 ? 5.002 18.586 28.499 1.00 13.19 324 PHE B N 1
ATOM 6233 C CA . PHE B 1 300 ? 3.965 17.811 27.840 1.00 13.22 324 PHE B CA 1
ATOM 6234 C C . PHE B 1 300 ? 2.645 18.578 27.934 1.00 12.70 324 PHE B C 1
ATOM 6235 O O . PHE B 1 300 ? 2.558 19.606 28.613 1.00 12.24 324 PHE B O 1
ATOM 6243 N N . ALA B 1 301 ? 1.620 18.086 27.254 1.00 11.89 325 ALA B N 1
ATOM 6244 C CA . ALA B 1 301 ? 0.326 18.759 27.241 1.00 11.78 325 ALA B CA 1
ATOM 6245 C C . ALA B 1 301 ? -0.526 18.539 28.487 1.00 12.21 325 ALA B C 1
ATOM 6246 O O . ALA B 1 301 ? -0.603 17.430 29.009 1.00 12.50 325 ALA B O 1
ATOM 6248 N N . ARG B 1 302 ? -1.159 19.601 28.977 1.00 11.79 326 ARG B N 1
ATOM 6249 C CA . ARG B 1 302 ? -2.052 19.438 30.114 1.00 11.95 326 ARG B CA 1
ATOM 6250 C C . ARG B 1 302 ? -3.322 18.835 29.521 1.00 12.31 326 ARG B C 1
ATOM 6251 O O . ARG B 1 302 ? -3.527 18.880 28.304 1.00 11.88 326 ARG B O 1
ATOM 6259 N N . ALA B 1 303 ? -4.167 18.251 30.362 1.00 12.14 327 ALA B N 1
ATOM 6260 C CA . ALA B 1 303 ? -5.402 17.660 29.874 1.00 13.44 327 ALA B CA 1
ATOM 6261 C C . ALA B 1 303 ? -6.258 18.716 29.177 1.00 11.56 327 ALA B C 1
ATOM 6262 O O . ALA B 1 303 ? -6.923 18.428 28.177 1.00 12.07 327 ALA B O 1
ATOM 6264 N N . ALA B 1 304 ? -6.240 19.938 29.706 1.00 12.12 328 ALA B N 1
ATOM 6265 C CA . ALA B 1 304 ? -7.027 21.028 29.135 1.00 10.95 328 ALA B CA 1
ATOM 6266 C C . ALA B 1 304 ? -6.609 21.360 27.703 1.00 10.40 328 ALA B C 1
ATOM 6267 O O . ALA B 1 304 ? -7.420 21.838 26.912 1.00 11.70 328 ALA B O 1
ATOM 6269 N N . MET B 1 305 ? -5.342 21.117 27.382 1.00 11.43 329 MET B N 1
ATOM 6270 C CA . MET B 1 305 ? -4.830 21.374 26.038 1.00 10.99 329 MET B CA 1
ATOM 6271 C C . MET B 1 305 ? -5.404 20.321 25.094 1.00 11.94 329 MET B C 1
ATOM 6272 O O . MET B 1 305 ? -5.873 20.636 24.002 1.00 10.91 329 MET B O 1
ATOM 6277 N N . VAL B 1 306 ? -5.377 19.068 25.535 1.00 10.54 330 VAL B N 1
ATOM 6278 C CA . VAL B 1 306 ? -5.910 17.974 24.736 1.00 11.37 330 VAL B CA 1
ATOM 6279 C C . VAL B 1 306 ? -7.404 18.212 24.498 1.00 11.43 330 VAL B C 1
ATOM 6280 O O . VAL B 1 306 ? -7.922 17.943 23.410 1.00 11.56 330 VAL B O 1
ATOM 6284 N N . GLN B 1 307 ? -8.088 18.742 25.513 1.00 10.67 331 GLN B N 1
ATOM 6285 C CA . GLN B 1 307 ? -9.520 19.000 25.409 1.00 12.84 331 GLN B CA 1
ATOM 6286 C C . GLN B 1 307 ? -9.864 20.041 24.346 1.00 11.42 331 GLN B C 1
ATOM 6287 O O . GLN B 1 307 ? -11.007 20.123 23.901 1.00 14.39 331 GLN B O 1
ATOM 6293 N N . LYS B 1 308 ? -8.877 20.833 23.935 1.00 12.37 332 LYS B N 1
ATOM 6294 C CA . LYS B 1 308 ? -9.103 21.839 22.902 1.00 11.75 332 LYS B CA 1
ATOM 6295 C C . LYS B 1 308 ? -9.410 21.139 21.580 1.00 11.72 332 LYS B C 1
ATOM 6296 O O . LYS B 1 308 ? -10.080 21.698 20.713 1.00 12.73 332 LYS B O 1
ATOM 6302 N N . PHE B 1 309 ? -8.922 19.910 21.429 1.00 11.84 333 PHE B N 1
ATOM 6303 C CA . PHE B 1 309 ? -9.163 19.135 20.216 1.00 11.91 333 PHE B CA 1
ATOM 6304 C C . PHE B 1 309 ? -10.234 18.068 20.435 1.00 12.39 333 PHE B C 1
ATOM 6305 O O . PHE B 1 309 ? -10.859 17.606 19.483 1.00 13.91 333 PHE B O 1
ATOM 6313 N N . PHE B 1 310 ? -10.437 17.679 21.691 1.00 13.28 334 PHE B N 1
ATOM 6314 C CA . PHE B 1 310 ? -11.445 16.678 22.043 1.00 13.60 334 PHE B CA 1
ATOM 6315 C C . PHE B 1 310 ? -12.252 17.186 23.236 1.00 13.23 334 PHE B C 1
ATOM 6316 O O . PHE B 1 310 ? -11.848 17.001 24.382 1.00 12.32 334 PHE B O 1
ATOM 6324 N N . SER B 1 311 ? -13.386 17.825 22.961 1.00 15.81 335 SER B N 1
ATOM 6325 C CA . SER B 1 311 ? -14.233 18.364 24.023 1.00 17.16 335 SER B CA 1
ATOM 6326 C C . SER B 1 311 ? -14.546 17.281 25.045 1.00 17.12 335 SER B C 1
ATOM 6327 O O . SER B 1 311 ? -14.621 17.544 26.247 1.00 17.45 335 SER B O 1
ATOM 6330 N N . ASN B 1 312 ? -14.730 16.061 24.551 1.00 16.70 336 ASN B N 1
ATOM 6331 C CA . ASN B 1 312 ? -14.998 14.905 25.396 1.00 16.55 336 ASN B CA 1
ATOM 6332 C C . ASN B 1 312 ? -13.697 14.113 25.397 1.00 15.99 336 ASN B C 1
ATOM 6333 O O . ASN B 1 312 ? -13.358 13.474 24.402 1.00 16.16 336 ASN B O 1
ATOM 6338 N N . LEU B 1 313 ? -12.968 14.164 26.505 1.00 15.90 337 LEU B N 1
ATOM 6339 C CA . LEU B 1 313 ? -11.691 13.468 26.595 1.00 16.35 337 LEU B CA 1
ATOM 6340 C C . LEU B 1 313 ? -11.782 11.956 26.410 1.00 17.65 337 LEU B C 1
ATOM 6341 O O . LEU B 1 313 ? -10.776 11.293 26.164 1.00 16.56 337 LEU B O 1
ATOM 6346 N N . GLU B 1 314 ? -12.986 11.409 26.521 1.00 18.02 338 GLU B N 1
ATOM 6347 C CA . GLU B 1 314 ? -13.161 9.976 26.332 1.00 18.43 338 GLU B CA 1
ATOM 6348 C C . GLU B 1 314 ? -12.988 9.636 24.852 1.00 18.02 338 GLU B C 1
ATOM 6349 O O . GLU B 1 314 ? -12.853 8.464 24.487 1.00 17.88 338 GLU B O 1
ATOM 6355 N N . ASP B 1 315 ? -12.991 10.662 24.001 1.00 16.30 339 ASP B N 1
ATOM 6356 C CA . ASP B 1 315 ? -12.834 10.455 22.564 1.00 16.89 339 ASP B CA 1
ATOM 6357 C C . ASP B 1 315 ? -11.371 10.435 22.126 1.00 15.87 339 ASP B C 1
ATOM 6358 O O . ASP B 1 315 ? -11.064 10.124 20.976 1.00 15.19 339 ASP B O 1
ATOM 6363 N N . VAL B 1 316 ? -10.466 10.766 23.038 1.00 13.59 340 VAL B N 1
ATOM 6364 C CA . VAL B 1 316 ? -9.047 10.774 22.706 1.00 14.01 340 VAL B CA 1
ATOM 6365 C C . VAL B 1 316 ? -8.511 9.355 22.527 1.00 14.16 340 VAL B C 1
ATOM 6366 O O . VAL B 1 316 ? -8.686 8.507 23.403 1.00 13.77 340 VAL B O 1
ATOM 6370 N N . PRO B 1 317 ? -7.865 9.073 21.382 1.00 13.38 341 PRO B N 1
ATOM 6371 C CA . PRO B 1 317 ? -7.320 7.731 21.161 1.00 12.81 341 PRO B CA 1
ATOM 6372 C C . PRO B 1 317 ? -6.326 7.394 22.270 1.00 13.76 341 PRO B C 1
ATOM 6373 O O . PRO B 1 317 ? -5.367 8.136 22.507 1.00 12.45 341 PRO B O 1
ATOM 6377 N N . MET B 1 318 ? -6.566 6.280 22.951 1.00 13.79 342 MET B N 1
ATOM 6378 C CA . MET B 1 318 ? -5.710 5.848 24.048 1.00 14.04 342 MET B CA 1
ATOM 6379 C C . MET B 1 318 ? -5.581 4.334 24.083 1.00 15.76 342 MET B C 1
ATOM 6380 O O . MET B 1 318 ? -6.482 3.617 23.651 1.00 16.87 342 MET B O 1
ATOM 6385 N N . LEU B 1 319 ? -4.452 3.860 24.598 1.00 14.79 343 LEU B N 1
ATOM 6386 C CA . LEU B 1 319 ? -4.230 2.429 24.736 1.00 16.95 343 LEU B CA 1
ATOM 6387 C C . LEU B 1 319 ? -5.049 2.002 25.950 1.00 18.04 343 LEU B C 1
ATOM 6388 O O . LEU B 1 319 ? -5.029 2.674 26.984 1.00 17.63 343 LEU B O 1
ATOM 6393 N N . PRO B 1 320 ? -5.797 0.894 25.840 1.00 20.24 344 PRO B N 1
ATOM 6394 C CA . PRO B 1 320 ? -6.591 0.455 26.991 1.00 20.63 344 PRO B CA 1
ATOM 6395 C C . PRO B 1 320 ? -5.670 0.101 28.152 1.00 20.71 344 PRO B C 1
ATOM 6396 O O . PRO B 1 320 ? -4.535 -0.328 27.943 1.00 19.91 344 PRO B O 1
ATOM 6400 N N . ALA B 1 321 ? -6.156 0.283 29.373 1.00 21.64 345 ALA B N 1
ATOM 6401 C CA . ALA B 1 321 ? -5.359 -0.031 30.549 1.00 22.06 345 ALA B CA 1
ATOM 6402 C C . ALA B 1 321 ? -5.044 -1.525 30.604 1.00 22.44 345 ALA B C 1
ATOM 6403 O O . ALA B 1 321 ? -3.962 -1.922 31.041 1.00 22.76 345 ALA B O 1
ATOM 6405 N N . ASP B 1 322 ? -5.986 -2.346 30.145 1.00 24.16 346 ASP B N 1
ATOM 6406 C CA . ASP B 1 322 ? -5.814 -3.795 30.172 1.00 25.29 346 ASP B CA 1
ATOM 6407 C C . ASP B 1 322 ? -4.885 -4.350 29.097 1.00 24.69 346 ASP B C 1
ATOM 6408 O O . ASP B 1 322 ? -4.590 -5.546 29.088 1.00 26.51 346 ASP B O 1
ATOM 6413 N N . VAL B 1 323 ? -4.426 -3.492 28.189 1.00 24.05 347 VAL B N 1
ATOM 6414 C CA . VAL B 1 323 ? -3.513 -3.929 27.140 1.00 22.68 347 VAL B CA 1
ATOM 6415 C C . VAL B 1 323 ? -2.082 -3.649 27.579 1.00 22.57 347 VAL B C 1
ATOM 6416 O O . VAL B 1 323 ? -1.696 -2.498 27.784 1.00 21.82 347 VAL B O 1
ATOM 6420 N N . GLU B 1 324 ? -1.299 -4.713 27.728 1.00 22.43 348 GLU B N 1
ATOM 6421 C CA . GLU B 1 324 ? 0.085 -4.591 28.159 1.00 22.65 348 GLU B CA 1
ATOM 6422 C C . GLU B 1 324 ? 1.004 -4.081 27.056 1.00 21.78 348 GLU B C 1
ATOM 6423 O O . GLU B 1 324 ? 0.786 -4.346 25.872 1.00 22.12 348 GLU B O 1
ATOM 6429 N N . ILE B 1 325 ? 2.025 -3.330 27.453 1.00 21.31 349 ILE B N 1
ATOM 6430 C CA . ILE B 1 325 ? 3.000 -2.807 26.509 1.00 20.85 349 ILE B CA 1
ATOM 6431 C C . ILE B 1 325 ? 4.210 -3.728 26.597 1.00 21.34 349 ILE B C 1
ATOM 6432 O O . ILE B 1 325 ? 4.883 -3.784 27.627 1.00 22.15 349 ILE B O 1
ATOM 6437 N N . PRO B 1 326 ? 4.490 -4.478 25.523 1.00 22.02 350 PRO B N 1
ATOM 6438 C CA . PRO B 1 326 ? 5.629 -5.398 25.506 1.00 21.92 350 PRO B CA 1
ATOM 6439 C C . PRO B 1 326 ? 6.935 -4.750 25.950 1.00 21.18 350 PRO B C 1
ATOM 6440 O O . PRO B 1 326 ? 7.161 -3.560 25.730 1.00 20.37 350 PRO B O 1
ATOM 6444 N N . THR B 1 327 ? 7.790 -5.543 26.584 1.00 22.71 351 THR B N 1
ATOM 6445 C CA . THR B 1 327 ? 9.080 -5.059 27.048 1.00 22.82 351 THR B CA 1
ATOM 6446 C C . THR B 1 327 ? 10.153 -5.421 26.027 1.00 22.12 351 THR B C 1
ATOM 6447 O O . THR B 1 327 ? 11.349 -5.349 26.309 1.00 22.49 351 THR B O 1
ATOM 6451 N N . LYS B 1 328 ? 9.707 -5.806 24.835 1.00 22.24 352 LYS B N 1
ATOM 6452 C CA . LYS B 1 328 ? 10.603 -6.180 23.746 1.00 21.61 352 LYS B CA 1
ATOM 6453 C C . LYS B 1 328 ? 9.908 -5.926 22.409 1.00 21.81 352 LYS B C 1
ATOM 6454 O O . LYS B 1 328 ? 8.685 -5.811 22.353 1.00 20.85 352 LYS B O 1
ATOM 6460 N N . GLY B 1 329 ? 10.694 -5.833 21.340 1.00 21.42 353 GLY B N 1
ATOM 6461 C CA . GLY B 1 329 ? 10.133 -5.622 20.015 1.00 22.14 353 GLY B CA 1
ATOM 6462 C C . GLY B 1 329 ? 9.571 -4.245 19.717 1.00 22.17 353 GLY B C 1
ATOM 6463 O O . GLY B 1 329 ? 8.743 -4.099 18.817 1.00 21.69 353 GLY B O 1
ATOM 6464 N N . LEU B 1 330 ? 10.008 -3.235 20.461 1.00 22.14 354 LEU B N 1
ATOM 6465 C CA . LEU B 1 330 ? 9.540 -1.868 20.247 1.00 22.72 354 LEU B CA 1
ATOM 6466 C C . LEU B 1 330 ? 10.722 -0.904 20.300 1.00 23.53 354 LEU B C 1
ATOM 6467 O O . LEU B 1 330 ? 10.663 0.140 20.953 1.00 25.80 354 LEU B O 1
ATOM 6472 N N . ASP B 1 331 ? 11.792 -1.256 19.594 1.00 23.66 355 ASP B N 1
ATOM 6473 C CA . ASP B 1 331 ? 13.001 -0.441 19.566 1.00 23.89 355 ASP B CA 1
ATOM 6474 C C . ASP B 1 331 ? 13.103 0.470 18.344 1.00 23.80 355 ASP B C 1
ATOM 6475 O O . ASP B 1 331 ? 13.704 1.541 18.414 1.00 25.21 355 ASP B O 1
ATOM 6480 N N . THR B 1 332 ? 12.519 0.048 17.228 1.00 21.49 356 THR B N 1
ATOM 6481 C CA . THR B 1 332 ? 12.575 0.833 16.001 1.00 19.92 356 THR B CA 1
ATOM 6482 C C . THR B 1 332 ? 11.285 1.601 15.743 1.00 19.01 356 THR B C 1
ATOM 6483 O O . THR B 1 332 ? 10.220 1.231 16.237 1.00 18.76 356 THR B O 1
ATOM 6487 N N . ASP B 1 333 ? 11.392 2.674 14.967 1.00 18.56 357 ASP B N 1
ATOM 6488 C CA . ASP B 1 333 ? 10.226 3.475 14.621 1.00 18.47 357 ASP B CA 1
ATOM 6489 C C . ASP B 1 333 ? 9.199 2.580 13.937 1.00 17.73 357 ASP B C 1
ATOM 6490 O O . ASP B 1 333 ? 7.995 2.705 14.165 1.00 16.90 357 ASP B O 1
ATOM 6495 N N . GLU B 1 334 ? 9.681 1.670 13.097 1.00 16.88 358 GLU B N 1
ATOM 6496 C CA . GLU B 1 334 ? 8.800 0.763 12.377 1.00 17.13 358 GLU B CA 1
ATOM 6497 C C . GLU B 1 334 ? 7.973 -0.116 13.319 1.00 15.71 358 GLU B C 1
ATOM 6498 O O . GLU B 1 334 ? 6.765 -0.269 13.139 1.00 15.30 358 GLU B O 1
ATOM 6504 N N . GLN B 1 335 ? 8.624 -0.695 14.323 1.00 14.31 359 GLN B N 1
ATOM 6505 C CA . GLN B 1 335 ? 7.929 -1.548 15.280 1.00 14.72 359 GLN B CA 1
ATOM 6506 C C . GLN B 1 335 ? 6.935 -0.744 16.113 1.00 13.78 359 GLN B C 1
ATOM 6507 O O . GLN B 1 335 ? 5.811 -1.188 16.358 1.00 14.19 359 GLN B O 1
ATOM 6513 N N . ILE B 1 336 ? 7.362 0.436 16.552 1.00 14.19 360 ILE B N 1
ATOM 6514 C CA . ILE B 1 336 ? 6.517 1.309 17.359 1.00 13.05 360 ILE B CA 1
ATOM 6515 C C . ILE B 1 336 ? 5.290 1.751 16.559 1.00 10.80 360 ILE B C 1
ATOM 6516 O O . ILE B 1 336 ? 4.165 1.674 17.046 1.00 10.81 360 ILE B O 1
ATOM 6521 N N . ASP B 1 337 ? 5.511 2.200 15.325 1.00 12.47 361 ASP B N 1
ATOM 6522 C CA . ASP B 1 337 ? 4.405 2.640 14.476 1.00 11.99 361 ASP B CA 1
ATOM 6523 C C . ASP B 1 337 ? 3.377 1.538 14.230 1.00 13.47 361 ASP B C 1
ATOM 6524 O O . ASP B 1 337 ? 2.174 1.795 14.235 1.00 11.88 361 ASP B O 1
ATOM 6529 N N . ALA B 1 338 ? 3.845 0.314 13.997 1.00 11.75 362 ALA B N 1
ATOM 6530 C CA . ALA B 1 338 ? 2.931 -0.795 13.744 1.00 11.02 362 ALA B CA 1
ATOM 6531 C C . ALA B 1 338 ? 2.093 -1.114 14.978 1.00 10.95 362 ALA B C 1
ATOM 6532 O O . ALA B 1 338 ? 0.898 -1.392 14.872 1.00 12.74 362 ALA B O 1
ATOM 6534 N N . PHE B 1 339 ? 2.716 -1.072 16.153 1.00 11.55 363 PHE B N 1
ATOM 6535 C CA . PHE B 1 339 ? 1.987 -1.333 17.387 1.00 11.96 363 PHE B CA 1
ATOM 6536 C C . PHE B 1 339 ? 0.968 -0.209 17.602 1.00 11.29 363 PHE B C 1
ATOM 6537 O O . PHE B 1 339 ? -0.198 -0.467 17.904 1.00 11.43 363 PHE B O 1
ATOM 6545 N N . ASP B 1 340 ? 1.407 1.037 17.434 1.00 11.36 364 ASP B N 1
ATOM 6546 C CA . ASP B 1 340 ? 0.504 2.171 17.600 1.00 11.11 364 ASP B CA 1
ATOM 6547 C C . ASP B 1 340 ? -0.646 2.070 16.598 1.00 10.99 364 ASP B C 1
ATOM 6548 O O . ASP B 1 340 ? -1.788 2.350 16.934 1.00 10.11 364 ASP B O 1
ATOM 6553 N N . ALA B 1 341 ? -0.346 1.657 15.368 1.00 10.06 365 ALA B N 1
ATOM 6554 C CA . ALA B 1 341 ? -1.386 1.529 14.349 1.00 10.48 365 ALA B CA 1
ATOM 6555 C C . ALA B 1 341 ? -2.432 0.497 14.761 1.00 11.25 365 ALA B C 1
ATOM 6556 O O . ALA B 1 341 ? -3.637 0.721 14.633 1.00 11.44 365 ALA B O 1
ATOM 6558 N N . GLU B 1 342 ? -1.965 -0.643 15.249 1.00 11.51 366 GLU B N 1
ATOM 6559 C CA . GLU B 1 342 ? -2.853 -1.708 15.685 1.00 14.10 366 GLU B CA 1
ATOM 6560 C C . GLU B 1 342 ? -3.829 -1.197 16.745 1.00 13.72 366 GLU B C 1
ATOM 6561 O O . GLU B 1 342 ? -4.988 -1.615 16.793 1.00 14.57 366 GLU B O 1
ATOM 6567 N N . HIS B 1 343 ? -3.360 -0.274 17.578 1.00 13.68 367 HIS B N 1
ATOM 6568 C CA . HIS B 1 343 ? -4.188 0.258 18.652 1.00 14.02 367 HIS B CA 1
ATOM 6569 C C . HIS B 1 343 ? -4.748 1.659 18.411 1.00 14.34 367 HIS B C 1
ATOM 6570 O O . HIS B 1 343 ? -5.292 2.286 19.322 1.00 15.29 367 HIS B O 1
ATOM 6577 N N . GLY B 1 344 ? -4.616 2.133 17.176 1.00 12.49 368 GLY B N 1
ATOM 6578 C CA . GLY B 1 344 ? -5.138 3.437 16.798 1.00 12.53 368 GLY B CA 1
ATOM 6579 C C . GLY B 1 344 ? -4.555 4.633 17.519 1.00 12.31 368 GLY B C 1
ATOM 6580 O O . GLY B 1 344 ? -5.243 5.639 17.692 1.00 11.70 368 GLY B O 1
ATOM 6581 N N . ILE B 1 345 ? -3.289 4.544 17.912 1.00 11.57 369 ILE B N 1
ATOM 6582 C CA . ILE B 1 345 ? -2.656 5.635 18.629 1.00 11.05 369 ILE B CA 1
ATOM 6583 C C . ILE B 1 345 ? -1.410 6.269 18.004 1.00 11.59 369 ILE B C 1
ATOM 6584 O O . ILE B 1 345 ? -0.548 6.791 18.706 1.00 12.27 369 ILE B O 1
ATOM 6589 N N . ARG B 1 346 ? -1.305 6.220 16.680 1.00 11.32 370 ARG B N 1
ATOM 6590 C CA . ARG B 1 346 ? -0.203 6.903 16.014 1.00 11.56 370 ARG B CA 1
ATOM 6591 C C . ARG B 1 346 ? -0.662 8.360 16.018 1.00 10.38 370 ARG B C 1
ATOM 6592 O O . ARG B 1 346 ? -1.865 8.628 16.124 1.00 11.29 370 ARG B O 1
ATOM 6600 N N . THR B 1 347 ? 0.265 9.304 15.902 1.00 10.20 371 THR B N 1
ATOM 6601 C CA . THR B 1 347 ? -0.143 10.702 15.862 1.00 9.30 371 THR B CA 1
ATOM 6602 C C . THR B 1 347 ? -1.077 10.933 14.672 1.00 10.44 371 THR B C 1
ATOM 6603 O O . THR B 1 347 ? -2.001 11.741 14.753 1.00 10.46 371 THR B O 1
ATOM 6607 N N . GLU B 1 348 ? -0.872 10.219 13.568 1.00 9.41 372 GLU B N 1
ATOM 6608 C CA . GLU B 1 348 ? -1.774 10.430 12.440 1.00 11.77 372 GLU B CA 1
ATOM 6609 C C . GLU B 1 348 ? -3.182 9.947 12.793 1.00 10.50 372 GLU B C 1
ATOM 6610 O O . GLU B 1 348 ? -4.168 10.453 12.253 1.00 11.44 372 GLU B O 1
ATOM 6616 N N . ASP B 1 349 ? -3.281 8.989 13.714 1.00 10.32 373 ASP B N 1
ATOM 6617 C CA . ASP B 1 349 ? -4.586 8.493 14.152 1.00 11.64 373 ASP B CA 1
ATOM 6618 C C . ASP B 1 349 ? -5.219 9.526 15.088 1.00 11.57 373 ASP B C 1
ATOM 6619 O O . ASP B 1 349 ? -6.441 9.695 15.116 1.00 11.77 373 ASP B O 1
ATOM 6624 N N . MET B 1 350 ? -4.375 10.215 15.852 1.00 11.96 374 MET B N 1
ATOM 6625 C CA . MET B 1 350 ? -4.827 11.257 16.774 1.00 11.20 374 MET B CA 1
ATOM 6626 C C . MET B 1 350 ? -5.477 12.368 15.949 1.00 11.28 374 MET B C 1
ATOM 6627 O O . MET B 1 350 ? -6.560 12.855 16.276 1.00 11.92 374 MET B O 1
ATOM 6632 N N . ILE B 1 351 ? -4.801 12.751 14.871 1.00 10.57 375 ILE B N 1
ATOM 6633 C CA . ILE B 1 351 ? -5.285 13.794 13.980 1.00 10.88 375 ILE B CA 1
ATOM 6634 C C . ILE B 1 351 ? -6.603 13.393 13.326 1.00 11.37 375 ILE B C 1
ATOM 6635 O O . ILE B 1 351 ? -7.507 14.220 13.186 1.00 11.74 375 ILE B O 1
ATOM 6640 N N . LYS B 1 352 ? -6.722 12.130 12.925 1.00 10.58 376 LYS B N 1
ATOM 6641 C CA . LYS B 1 352 ? -7.955 11.673 12.294 1.00 11.43 376 LYS B CA 1
ATOM 6642 C C . LYS B 1 352 ? -9.114 11.711 13.285 1.00 11.38 376 LYS B C 1
ATOM 6643 O O . LYS B 1 352 ? -10.223 12.139 12.948 1.00 12.76 376 LYS B O 1
ATOM 6649 N N . ALA B 1 353 ? -8.860 11.271 14.512 1.00 12.37 377 ALA B N 1
ATOM 6650 C CA . ALA B 1 353 ? -9.897 11.274 15.538 1.00 12.18 377 ALA B CA 1
ATOM 6651 C C . ALA B 1 353 ? -10.321 12.700 15.883 1.00 13.08 377 ALA B C 1
ATOM 6652 O O . ALA B 1 353 ? -11.499 12.961 16.120 1.00 12.54 377 ALA B O 1
ATOM 6654 N N . ALA B 1 354 ? -9.361 13.620 15.904 1.00 11.60 378 ALA B N 1
ATOM 6655 C CA . ALA B 1 354 ? -9.645 15.015 16.226 1.00 12.07 378 ALA B CA 1
ATOM 6656 C C . ALA B 1 354 ? -10.302 15.758 15.071 1.00 12.07 378 ALA B C 1
ATOM 6657 O O . ALA B 1 354 ? -10.980 16.767 15.281 1.00 12.86 378 ALA B O 1
ATOM 6659 N N . GLY B 1 355 ? -10.105 15.266 13.853 1.00 12.50 379 GLY B N 1
ATOM 6660 C CA . GLY B 1 355 ? -10.661 15.949 12.701 1.00 11.05 379 GLY B CA 1
ATOM 6661 C C . GLY B 1 355 ? -10.041 17.334 12.601 1.00 11.55 379 GLY B C 1
ATOM 6662 O O . GLY B 1 355 ? -10.711 18.303 12.247 1.00 12.37 379 GLY B O 1
ATOM 6663 N N . ASP B 1 356 ? -8.749 17.427 12.911 1.00 11.16 380 ASP B N 1
ATOM 6664 C CA . ASP B 1 356 ? -8.033 18.700 12.885 1.00 10.16 380 ASP B CA 1
ATOM 6665 C C . ASP B 1 356 ? -6.542 18.407 12.687 1.00 10.24 380 ASP B C 1
ATOM 6666 O O . ASP B 1 356 ? -5.937 17.699 13.491 1.00 10.35 380 ASP B O 1
ATOM 6671 N N . ASP B 1 357 ? -5.962 18.939 11.614 1.00 9.63 381 ASP B N 1
ATOM 6672 C CA . ASP B 1 357 ? -4.541 18.723 11.314 1.00 9.41 381 ASP B CA 1
ATOM 6673 C C . ASP B 1 357 ? -3.610 19.237 12.407 1.00 9.55 381 ASP B C 1
ATOM 6674 O O . ASP B 1 357 ? -2.449 18.826 12.489 1.00 10.30 381 ASP B O 1
ATOM 6679 N N . ARG B 1 358 ? -4.111 20.138 13.243 1.00 10.01 382 ARG B N 1
ATOM 6680 C CA . ARG B 1 358 ? -3.296 20.732 14.293 1.00 9.12 382 ARG B CA 1
ATOM 6681 C C . ARG B 1 358 ? -3.139 19.896 15.553 1.00 9.08 382 ARG B C 1
ATOM 6682 O O . ARG B 1 358 ? -2.353 20.250 16.431 1.00 9.97 382 ARG B O 1
ATOM 6690 N N . ALA B 1 359 ? -3.869 18.785 15.632 1.00 9.79 383 ALA B N 1
ATOM 6691 C CA . ALA B 1 359 ? -3.820 17.910 16.805 1.00 9.96 383 ALA B CA 1
ATOM 6692 C C . ALA B 1 359 ? -2.563 17.049 16.810 1.00 10.75 383 ALA B C 1
ATOM 6693 O O . ALA B 1 359 ? -2.632 15.818 16.850 1.00 10.61 383 ALA B O 1
ATOM 6695 N N . LEU B 1 360 ? -1.415 17.716 16.785 1.00 10.14 384 LEU B N 1
ATOM 6696 C CA . LEU B 1 360 ? -0.113 17.059 16.768 1.00 9.40 384 LEU B CA 1
ATOM 6697 C C . LEU B 1 360 ? 0.315 16.612 18.166 1.00 9.45 384 LEU B C 1
ATOM 6698 O O . LEU B 1 360 ? 1.254 17.153 18.757 1.00 9.85 384 LEU B O 1
ATOM 6703 N N . LEU B 1 361 ? -0.393 15.610 18.677 1.00 10.31 385 LEU B N 1
ATOM 6704 C CA . LEU B 1 361 ? -0.137 15.058 19.999 1.00 10.12 385 LEU B CA 1
ATOM 6705 C C . LEU B 1 361 ? 0.197 13.584 19.842 1.00 11.24 385 LEU B C 1
ATOM 6706 O O . LEU B 1 361 ? -0.075 12.984 18.797 1.00 10.70 385 LEU B O 1
ATOM 6711 N N . TYR B 1 362 ? 0.778 13.000 20.883 1.00 10.16 386 TYR B N 1
ATOM 6712 C CA . TYR B 1 362 ? 1.146 11.593 20.844 1.00 11.01 386 TYR B CA 1
ATOM 6713 C C . TYR B 1 362 ? 0.760 10.862 22.126 1.00 10.77 386 TYR B C 1
ATOM 6714 O O . TYR B 1 362 ? 1.175 11.246 23.223 1.00 11.04 386 TYR B O 1
ATOM 6723 N N . SER B 1 363 ? -0.043 9.813 21.974 1.00 11.74 387 SER B N 1
ATOM 6724 C CA . SER B 1 363 ? -0.478 8.990 23.097 1.00 11.54 387 SER B CA 1
ATOM 6725 C C . SER B 1 363 ? -0.008 7.554 22.862 1.00 12.23 387 SER B C 1
ATOM 6726 O O . SER B 1 363 ? -0.418 6.635 23.568 1.00 13.66 387 SER B O 1
ATOM 6729 N N . GLY B 1 364 ? 0.854 7.378 21.862 1.00 12.32 388 GLY B N 1
ATOM 6730 C CA . GLY B 1 364 ? 1.374 6.059 21.531 1.00 13.12 388 GLY B CA 1
ATOM 6731 C C . GLY B 1 364 ? 2.276 5.480 22.601 1.00 13.27 388 GLY B C 1
ATOM 6732 O O . GLY B 1 364 ? 2.560 6.134 23.606 1.00 12.71 388 GLY B O 1
ATOM 6733 N N . VAL B 1 365 ? 2.763 4.264 22.366 1.00 12.67 389 VAL B N 1
ATOM 6734 C CA . VAL B 1 365 ? 3.602 3.576 23.347 1.00 13.44 389 VAL B CA 1
ATOM 6735 C C . VAL B 1 365 ? 5.079 3.956 23.392 1.00 14.42 389 VAL B C 1
ATOM 6736 O O . VAL B 1 365 ? 5.789 3.565 24.322 1.00 15.39 389 VAL B O 1
ATOM 6740 N N . GLY B 1 366 ? 5.551 4.703 22.398 1.00 12.67 390 GLY B N 1
ATOM 6741 C CA . GLY B 1 366 ? 6.947 5.103 22.389 1.00 12.65 390 GLY B CA 1
ATOM 6742 C C . GLY B 1 366 ? 7.228 6.023 23.564 1.00 13.66 390 GLY B C 1
ATOM 6743 O O . GLY B 1 366 ? 6.706 7.131 23.621 1.00 13.07 390 GLY B O 1
ATOM 6744 N N . GLY B 1 367 ? 8.049 5.568 24.507 1.00 12.87 391 GLY B N 1
ATOM 6745 C CA . GLY B 1 367 ? 8.350 6.389 25.667 1.00 14.01 391 GLY B CA 1
ATOM 6746 C C . GLY B 1 367 ? 7.541 5.992 26.889 1.00 14.77 391 GLY B C 1
ATOM 6747 O O . GLY B 1 367 ? 7.734 6.550 27.970 1.00 16.93 391 GLY B O 1
ATOM 6748 N N . GLY B 1 368 ? 6.624 5.043 26.721 1.00 14.93 392 GLY B N 1
ATOM 6749 C CA . GLY B 1 368 ? 5.821 4.585 27.844 1.00 15.04 392 GLY B CA 1
ATOM 6750 C C . GLY B 1 368 ? 4.335 4.884 27.796 1.00 16.57 392 GLY B C 1
ATOM 6751 O O . GLY B 1 368 ? 3.863 5.661 26.962 1.00 16.17 392 GLY B O 1
ATOM 6752 N N . ARG B 1 369 ? 3.591 4.257 28.703 1.00 15.22 393 ARG B N 1
ATOM 6753 C CA . ARG B 1 369 ? 2.147 4.445 28.786 1.00 15.95 393 ARG B CA 1
ATOM 6754 C C . ARG B 1 369 ? 1.854 5.876 29.225 1.00 15.92 393 ARG B C 1
ATOM 6755 O O . ARG B 1 369 ? 2.333 6.328 30.266 1.00 15.86 393 ARG B O 1
ATOM 6763 N N . ARG B 1 370 ? 1.058 6.584 28.428 1.00 16.06 394 ARG B N 1
ATOM 6764 C CA . ARG B 1 370 ? 0.715 7.968 28.727 1.00 16.27 394 ARG B CA 1
ATOM 6765 C C . ARG B 1 370 ? -0.623 8.115 29.444 1.00 16.80 394 ARG B C 1
ATOM 6766 O O . ARG B 1 370 ? -1.481 7.236 29.375 1.00 17.23 394 ARG B O 1
ATOM 6774 N N . LYS B 1 371 ? -0.776 9.239 30.140 1.00 16.87 395 LYS B N 1
ATOM 6775 C CA . LYS B 1 371 ? -2.018 9.590 30.821 1.00 16.44 395 LYS B CA 1
ATOM 6776 C C . LYS B 1 371 ? -2.441 10.869 30.110 1.00 14.61 395 LYS B C 1
ATOM 6777 O O . LYS B 1 371 ? -1.614 11.518 29.472 1.00 15.88 395 LYS B O 1
ATOM 6783 N N . ILE B 1 372 ? -3.714 11.231 30.215 1.00 14.97 396 ILE B N 1
ATOM 6784 C CA . ILE B 1 372 ? -4.190 12.478 29.621 1.00 13.88 396 ILE B CA 1
ATOM 6785 C C . ILE B 1 372 ? -4.191 13.499 30.758 1.00 14.75 396 ILE B C 1
ATOM 6786 O O . ILE B 1 372 ? -3.769 14.645 30.590 1.00 14.92 396 ILE B O 1
ATOM 6791 N N . GLN B 1 373 ? -4.663 13.062 31.920 1.00 15.80 397 GLN B N 1
ATOM 6792 C CA . GLN B 1 373 ? -4.703 13.906 33.107 1.00 16.65 397 GLN B CA 1
ATOM 6793 C C . GLN B 1 373 ? -4.097 13.113 34.258 1.00 17.70 397 GLN B C 1
ATOM 6794 O O . GLN B 1 373 ? -4.316 11.907 34.362 1.00 17.84 397 GLN B O 1
ATOM 6800 N N . THR B 1 374 ? -3.338 13.785 35.118 1.00 17.98 398 THR B N 1
ATOM 6801 C CA . THR B 1 374 ? -2.708 13.118 36.252 1.00 19.21 398 THR B CA 1
ATOM 6802 C C . THR B 1 374 ? -3.144 13.774 37.559 1.00 20.48 398 THR B C 1
ATOM 6803 O O . THR B 1 374 ? -3.392 14.979 37.602 1.00 21.55 398 THR B O 1
ATOM 6807 N N . ASP B 1 375 ? -3.254 12.983 38.623 1.00 21.94 399 ASP B N 1
ATOM 6808 C CA . ASP B 1 375 ? -3.650 13.538 39.912 1.00 22.60 399 ASP B CA 1
ATOM 6809 C C . ASP B 1 375 ? -2.411 13.898 40.720 1.00 22.62 399 ASP B C 1
ATOM 6810 O O . ASP B 1 375 ? -2.507 14.340 41.865 1.00 21.97 399 ASP B O 1
ATOM 6815 N N . ALA B 1 376 ? -1.248 13.708 40.104 1.00 21.78 400 ALA B N 1
ATOM 6816 C CA . ALA B 1 376 ? 0.035 14.020 40.723 1.00 22.93 400 ALA B CA 1
ATOM 6817 C C . ALA B 1 376 ? 1.098 14.137 39.634 1.00 23.23 400 ALA B C 1
ATOM 6818 O O . ALA B 1 376 ? 1.336 13.191 38.884 1.00 25.20 400 ALA B O 1
ATOM 6820 N N . ILE B 1 377 ? 1.733 15.302 39.542 1.00 24.16 401 ILE B N 1
ATOM 6821 C CA . ILE B 1 377 ? 2.762 15.530 38.531 1.00 23.13 401 ILE B CA 1
ATOM 6822 C C . ILE B 1 377 ? 4.050 14.821 38.936 1.00 23.33 401 ILE B C 1
ATOM 6823 O O . ILE B 1 377 ? 4.835 15.346 39.726 1.00 25.15 401 ILE B O 1
ATOM 6828 N N . SER B 1 378 ? 4.270 13.631 38.384 1.00 23.49 402 SER B N 1
ATOM 6829 C CA . SER B 1 378 ? 5.455 12.852 38.725 1.00 22.86 402 SER B CA 1
ATOM 6830 C C . SER B 1 378 ? 6.457 12.647 37.595 1.00 21.77 402 SER B C 1
ATOM 6831 O O . SER B 1 378 ? 7.635 12.409 37.852 1.00 24.25 402 SER B O 1
ATOM 6834 N N . GLY B 1 379 ? 6.003 12.732 36.349 1.00 20.62 403 GLY B N 1
ATOM 6835 C CA . GLY B 1 379 ? 6.922 12.523 35.245 1.00 18.11 403 GLY B CA 1
ATOM 6836 C C . GLY B 1 379 ? 6.409 12.945 33.883 1.00 15.06 403 GLY B C 1
ATOM 6837 O O . GLY B 1 379 ? 5.259 13.362 33.740 1.00 15.95 403 GLY B O 1
ATOM 6838 N N . PHE B 1 380 ? 7.272 12.806 32.881 1.00 16.22 404 PHE B N 1
ATOM 6839 C CA . PHE B 1 380 ? 6.964 13.189 31.504 1.00 15.74 404 PHE B CA 1
ATOM 6840 C C . PHE B 1 380 ? 5.781 12.450 30.878 1.00 16.52 404 PHE B C 1
ATOM 6841 O O . PHE B 1 380 ? 5.113 12.987 29.996 1.00 15.89 404 PHE B O 1
ATOM 6849 N N . THR B 1 381 ? 5.514 11.227 31.328 1.00 16.69 405 THR B N 1
ATOM 6850 C CA . THR B 1 381 ? 4.413 10.458 30.759 1.00 16.42 405 THR B CA 1
ATOM 6851 C C . THR B 1 381 ? 3.056 10.733 31.400 1.00 16.30 405 THR B C 1
ATOM 6852 O O . THR B 1 381 ? 2.074 10.064 31.082 1.00 16.45 405 THR B O 1
ATOM 6856 N N . ASP B 1 382 ? 2.993 11.725 32.286 1.00 16.10 406 ASP B N 1
ATOM 6857 C CA . ASP B 1 382 ? 1.733 12.068 32.944 1.00 17.05 406 ASP B CA 1
ATOM 6858 C C . ASP B 1 382 ? 0.800 12.894 32.065 1.00 16.79 406 ASP B C 1
ATOM 6859 O O . ASP B 1 382 ? -0.253 13.346 32.515 1.00 16.15 406 ASP B O 1
ATOM 6864 N N . GLY B 1 383 ? 1.191 13.079 30.807 1.00 15.17 407 GLY B N 1
ATOM 6865 C CA . GLY B 1 383 ? 0.371 13.827 29.871 1.00 13.55 407 GLY B CA 1
ATOM 6866 C C . GLY B 1 383 ? 0.761 13.429 28.463 1.00 13.08 407 GLY B C 1
ATOM 6867 O O . GLY B 1 383 ? 1.792 12.790 28.274 1.00 12.89 407 GLY B O 1
ATOM 6868 N N . LEU B 1 384 ? -0.047 13.791 27.473 1.00 11.43 408 LEU B N 1
ATOM 6869 C CA . LEU B 1 384 ? 0.291 13.442 26.097 1.00 10.79 408 LEU B CA 1
ATOM 6870 C C . LEU B 1 384 ? 1.463 14.290 25.627 1.00 11.92 408 LEU B C 1
ATOM 6871 O O . LEU B 1 384 ? 1.632 15.432 26.058 1.00 12.17 408 LEU B O 1
ATOM 6876 N N . SER B 1 385 ? 2.284 13.728 24.748 1.00 10.21 409 SER B N 1
ATOM 6877 C CA . SER B 1 385 ? 3.428 14.465 24.233 1.00 10.37 409 SER B CA 1
ATOM 6878 C C . SER B 1 385 ? 2.977 15.379 23.108 1.00 9.95 409 SER B C 1
ATOM 6879 O O . SER B 1 385 ? 2.032 15.068 22.379 1.00 10.69 409 SER B O 1
ATOM 6882 N N . ILE B 1 386 ? 3.658 16.510 22.972 1.00 9.93 410 ILE B N 1
ATOM 6883 C CA . ILE B 1 386 ? 3.331 17.472 21.925 1.00 10.65 410 ILE B CA 1
ATOM 6884 C C . ILE B 1 386 ? 4.407 17.350 20.855 1.00 10.78 410 ILE B C 1
ATOM 6885 O O . ILE B 1 386 ? 5.579 17.625 21.103 1.00 10.18 410 ILE B O 1
ATOM 6890 N N . VAL B 1 387 ? 4.000 16.923 19.662 1.00 10.06 411 VAL B N 1
ATOM 6891 C CA . VAL B 1 387 ? 4.939 16.725 18.566 1.00 10.00 411 VAL B CA 1
ATOM 6892 C C . VAL B 1 387 ? 4.761 17.704 17.409 1.00 10.60 411 VAL B C 1
ATOM 6893 O O . VAL B 1 387 ? 5.082 17.409 16.260 1.00 11.05 411 VAL B O 1
ATOM 6897 N N . LYS B 1 388 ? 4.267 18.888 17.741 1.00 10.02 412 LYS B N 1
ATOM 6898 C CA . LYS B 1 388 ? 4.054 19.955 16.773 1.00 9.39 412 LYS B CA 1
ATOM 6899 C C . LYS B 1 388 ? 5.354 20.413 16.105 1.00 9.82 412 LYS B C 1
ATOM 6900 O O . LYS B 1 388 ? 5.408 20.605 14.887 1.00 10.37 412 LYS B O 1
ATOM 6906 N N . TRP B 1 389 ? 6.397 20.603 16.909 1.00 9.02 413 TRP B N 1
ATOM 6907 C CA . TRP B 1 389 ? 7.683 21.040 16.390 1.00 8.50 413 TRP B CA 1
ATOM 6908 C C . TRP B 1 389 ? 8.491 19.817 15.970 1.00 9.76 413 TRP B C 1
ATOM 6909 O O . TRP B 1 389 ? 8.650 18.875 16.749 1.00 11.08 413 TRP B O 1
ATOM 6920 N N . GLN B 1 390 ? 8.999 19.824 14.742 1.00 9.70 414 GLN B N 1
ATOM 6921 C CA . GLN B 1 390 ? 9.761 18.676 14.259 1.00 10.85 414 GLN B CA 1
ATOM 6922 C C . GLN B 1 390 ? 11.063 19.032 13.578 1.00 11.44 414 GLN B C 1
ATOM 6923 O O . GLN B 1 390 ? 11.149 20.025 12.864 1.00 10.74 414 GLN B O 1
ATOM 6929 N N . ASN B 1 391 ? 12.071 18.187 13.771 1.00 10.74 415 ASN B N 1
ATOM 6930 C CA . ASN B 1 391 ? 13.344 18.402 13.111 1.00 11.00 415 ASN B CA 1
ATOM 6931 C C . ASN B 1 391 ? 13.459 17.461 11.909 1.00 12.66 415 ASN B C 1
ATOM 6932 O O . ASN B 1 391 ? 14.433 16.718 11.766 1.00 12.53 415 ASN B O 1
ATOM 6937 N N . TYR B 1 392 ? 12.432 17.481 11.069 1.00 11.11 416 TYR B N 1
ATOM 6938 C CA . TYR B 1 392 ? 12.390 16.693 9.844 1.00 11.71 416 TYR B CA 1
ATOM 6939 C C . TYR B 1 392 ? 11.968 17.671 8.765 1.00 11.63 416 TYR B C 1
ATOM 6940 O O . TYR B 1 392 ? 11.145 18.549 9.016 1.00 11.10 416 TYR B O 1
ATOM 6949 N N . ARG B 1 393 ? 12.534 17.538 7.573 1.00 10.57 417 ARG B N 1
ATOM 6950 C CA . ARG B 1 393 ? 12.187 18.425 6.468 1.00 11.36 417 ARG B CA 1
ATOM 6951 C C . ARG B 1 393 ? 10.989 17.874 5.707 1.00 10.90 417 ARG B C 1
ATOM 6952 O O . ARG B 1 393 ? 10.855 16.659 5.546 1.00 13.00 417 ARG B O 1
ATOM 6960 N N . SER B 1 394 ? 10.122 18.766 5.237 1.00 11.36 418 SER B N 1
ATOM 6961 C CA . SER B 1 394 ? 8.953 18.331 4.483 1.00 11.98 418 SER B CA 1
ATOM 6962 C C . SER B 1 394 ? 9.393 17.699 3.166 1.00 12.14 418 SER B C 1
ATOM 6963 O O . SER B 1 394 ? 8.682 16.864 2.609 1.00 13.69 418 SER B O 1
ATOM 6966 N N . ASP B 1 395 ? 10.574 18.079 2.679 1.00 12.07 419 ASP B N 1
ATOM 6967 C CA . ASP B 1 395 ? 11.076 17.526 1.424 1.00 11.50 419 ASP B CA 1
ATOM 6968 C C . ASP B 1 395 ? 11.883 16.239 1.594 1.00 11.08 419 ASP B C 1
ATOM 6969 O O . ASP B 1 395 ? 12.399 15.686 0.623 1.00 12.35 419 ASP B O 1
ATOM 6974 N N . GLY B 1 396 ? 11.974 15.767 2.832 1.00 11.30 420 GLY B N 1
ATOM 6975 C CA . GLY B 1 396 ? 12.674 14.526 3.125 1.00 11.79 420 GLY B CA 1
ATOM 6976 C C . GLY B 1 396 ? 14.190 14.530 3.080 1.00 11.77 420 GLY B C 1
ATOM 6977 O O . GLY B 1 396 ? 14.814 13.499 3.327 1.00 12.40 420 GLY B O 1
ATOM 6978 N N . LYS B 1 397 ? 14.791 15.674 2.784 1.00 11.04 421 LYS B N 1
ATOM 6979 C CA . LYS B 1 397 ? 16.246 15.753 2.703 1.00 12.65 421 LYS B CA 1
ATOM 6980 C C . LYS B 1 397 ? 16.906 15.784 4.082 1.00 12.67 421 LYS B C 1
ATOM 6981 O O . LYS B 1 397 ? 16.249 16.021 5.094 1.00 13.38 421 LYS B O 1
ATOM 6987 N N . PRO B 1 398 ? 18.222 15.527 4.143 1.00 12.76 422 PRO B N 1
ATOM 6988 C CA . PRO B 1 398 ? 18.939 15.526 5.421 1.00 13.83 422 PRO B CA 1
ATOM 6989 C C . PRO B 1 398 ? 18.951 16.861 6.154 1.00 13.52 422 PRO B C 1
ATOM 6990 O O . PRO B 1 398 ? 18.957 17.921 5.531 1.00 14.31 422 PRO B O 1
ATOM 6994 N N . VAL B 1 399 ? 18.940 16.803 7.483 1.00 13.56 423 VAL B N 1
ATOM 6995 C CA . VAL B 1 399 ? 19.038 18.016 8.286 1.00 13.80 423 VAL B CA 1
ATOM 6996 C C . VAL B 1 399 ? 20.528 18.116 8.625 1.00 14.26 423 VAL B C 1
ATOM 6997 O O . VAL B 1 399 ? 21.274 17.149 8.440 1.00 15.20 423 VAL B O 1
ATOM 7001 N N . SER B 1 400 ? 20.964 19.265 9.125 1.00 13.37 424 SER B N 1
ATOM 7002 C CA . SER B 1 400 ? 22.383 19.478 9.406 1.00 14.01 424 SER B CA 1
ATOM 7003 C C . SER B 1 400 ? 22.998 18.761 10.599 1.00 14.44 424 SER B C 1
ATOM 7004 O O . SER B 1 400 ? 24.209 18.528 10.619 1.00 16.36 424 SER B O 1
ATOM 7007 N N . HIS B 1 401 ? 22.187 18.402 11.586 1.00 13.85 425 HIS B N 1
ATOM 7008 C CA . HIS B 1 401 ? 22.730 17.767 12.781 1.00 14.05 425 HIS B CA 1
ATOM 7009 C C . HIS B 1 401 ? 21.803 16.709 13.369 1.00 14.97 425 HIS B C 1
ATOM 7010 O O . HIS B 1 401 ? 20.581 16.821 13.296 1.00 15.67 425 HIS B O 1
ATOM 7017 N N . ALA B 1 402 ? 22.393 15.675 13.956 1.00 14.46 426 ALA B N 1
ATOM 7018 C CA . ALA B 1 402 ? 21.616 14.589 14.532 1.00 14.87 426 ALA B CA 1
ATOM 7019 C C . ALA B 1 402 ? 21.024 14.912 15.896 1.00 13.64 426 ALA B C 1
ATOM 7020 O O . ALA B 1 402 ? 20.115 14.220 16.358 1.00 16.02 426 ALA B O 1
ATOM 7022 N N . THR B 1 403 ? 21.523 15.966 16.533 1.00 14.73 427 THR B N 1
ATOM 7023 C CA . THR B 1 403 ? 21.053 16.341 17.862 1.00 14.95 427 THR B CA 1
ATOM 7024 C C . THR B 1 403 ? 20.372 17.708 17.912 1.00 14.12 427 THR B C 1
ATOM 7025 O O . THR B 1 403 ? 19.270 17.842 18.441 1.00 14.34 427 THR B O 1
ATOM 7029 N N . TYR B 1 404 ? 21.034 18.718 17.361 1.00 14.92 428 TYR B N 1
ATOM 7030 C CA . TYR B 1 404 ? 20.514 20.083 17.363 1.00 14.28 428 TYR B CA 1
ATOM 7031 C C . TYR B 1 404 ? 19.634 20.304 16.131 1.00 13.43 428 TYR B C 1
ATOM 7032 O O . TYR B 1 404 ? 20.044 20.017 15.012 1.00 13.42 428 TYR B O 1
ATOM 7041 N N . PRO B 1 405 ? 18.417 20.840 16.324 1.00 13.34 429 PRO B N 1
ATOM 7042 C CA . PRO B 1 405 ? 17.486 21.083 15.216 1.00 13.00 429 PRO B CA 1
ATOM 7043 C C . PRO B 1 405 ? 17.769 22.266 14.294 1.00 11.15 429 PRO B C 1
ATOM 7044 O O . PRO B 1 405 ? 18.403 23.245 14.689 1.00 11.74 429 PRO B O 1
ATOM 7048 N N . ASP B 1 406 ? 17.267 22.155 13.062 1.00 11.17 430 ASP B N 1
ATOM 7049 C CA . ASP B 1 406 ? 17.402 23.201 12.042 1.00 10.84 430 ASP B CA 1
ATOM 7050 C C . ASP B 1 406 ? 16.160 24.084 12.024 1.00 10.45 430 ASP B C 1
ATOM 7051 O O . ASP B 1 406 ? 16.193 25.196 11.509 1.00 12.71 430 ASP B O 1
ATOM 7056 N N . THR B 1 407 ? 15.069 23.569 12.573 1.00 9.97 431 THR B N 1
ATOM 7057 C CA . THR B 1 407 ? 13.788 24.262 12.561 1.00 10.97 431 THR B CA 1
ATOM 7058 C C . THR B 1 407 ? 13.781 25.713 13.011 1.00 10.84 431 THR B C 1
ATOM 7059 O O . THR B 1 407 ? 14.175 26.025 14.138 1.00 10.49 431 THR B O 1
ATOM 7063 N N . ASP B 1 408 ? 13.332 26.598 12.120 1.00 9.63 432 ASP B N 1
ATOM 7064 C CA . ASP B 1 408 ? 13.222 28.017 12.456 1.00 9.81 432 ASP B CA 1
ATOM 7065 C C . ASP B 1 408 ? 11.965 28.170 13.295 1.00 7.58 432 ASP B C 1
ATOM 7066 O O . ASP B 1 408 ? 11.081 27.315 13.273 1.00 8.53 432 ASP B O 1
ATOM 7071 N N . ILE B 1 409 ? 11.890 29.273 14.026 1.00 8.67 433 ILE B N 1
ATOM 7072 C CA . ILE B 1 409 ? 10.704 29.563 14.814 1.00 7.93 433 ILE B CA 1
ATOM 7073 C C . ILE B 1 409 ? 9.926 30.637 14.057 1.00 8.11 433 ILE B C 1
ATOM 7074 O O . ILE B 1 409 ? 10.425 31.743 13.867 1.00 8.70 433 ILE B O 1
ATOM 7079 N N . PRO B 1 410 ? 8.706 30.311 13.582 1.00 7.54 434 PRO B N 1
ATOM 7080 C CA . PRO B 1 410 ? 7.925 31.327 12.858 1.00 8.47 434 PRO B CA 1
ATOM 7081 C C . PRO B 1 410 ? 7.258 32.204 13.915 1.00 8.40 434 PRO B C 1
ATOM 7082 O O . PRO B 1 410 ? 6.065 32.073 14.192 1.00 8.97 434 PRO B O 1
ATOM 7086 N N . LEU B 1 411 ? 8.042 33.095 14.514 1.00 8.06 435 LEU B N 1
ATOM 7087 C CA . LEU B 1 411 ? 7.541 33.959 15.583 1.00 6.85 435 LEU B CA 1
ATOM 7088 C C . LEU B 1 411 ? 6.265 34.693 15.188 1.00 8.09 435 LEU B C 1
ATOM 7089 O O . LEU B 1 411 ? 5.299 34.696 15.942 1.00 8.96 435 LEU B O 1
ATOM 7094 N N . PHE B 1 412 ? 6.276 35.325 14.020 1.00 8.28 436 PHE B N 1
ATOM 7095 C CA . PHE B 1 412 ? 5.094 36.027 13.509 1.00 9.20 436 PHE B CA 1
ATOM 7096 C C . PHE B 1 412 ? 4.547 35.216 12.337 1.00 9.13 436 PHE B C 1
ATOM 7097 O O . PHE B 1 412 ? 5.285 34.919 11.395 1.00 8.84 436 PHE B O 1
ATOM 7105 N N . ARG B 1 413 ? 3.264 34.867 12.398 1.00 8.72 437 ARG B N 1
ATOM 7106 C CA . ARG B 1 413 ? 2.600 34.114 11.329 1.00 8.49 437 ARG B CA 1
ATOM 7107 C C . ARG B 1 413 ? 1.336 34.835 10.867 1.00 7.45 437 ARG B C 1
ATOM 7108 O O . ARG B 1 413 ? 0.649 35.473 11.661 1.00 9.21 437 ARG B O 1
ATOM 7116 N N . LEU B 1 414 ? 1.021 34.712 9.585 1.00 8.65 438 LEU B N 1
ATOM 7117 C CA . LEU B 1 414 ? -0.181 35.341 9.051 1.00 9.00 438 LEU B CA 1
ATOM 7118 C C . LEU B 1 414 ? -1.433 34.915 9.825 1.00 9.93 438 LEU B C 1
ATOM 7119 O O . LEU B 1 414 ? -2.375 35.700 9.967 1.00 8.86 438 LEU B O 1
ATOM 7124 N N . ALA B 1 415 ? -1.453 33.681 10.326 1.00 7.89 439 ALA B N 1
ATOM 7125 C CA . ALA B 1 415 ? -2.605 33.191 11.080 1.00 8.49 439 ALA B CA 1
ATOM 7126 C C . ALA B 1 415 ? -2.962 34.118 12.235 1.00 9.58 439 ALA B C 1
ATOM 7127 O O . ALA B 1 415 ? -4.130 34.213 12.610 1.00 9.81 439 ALA B O 1
ATOM 7129 N N . GLU B 1 416 ? -1.973 34.801 12.809 1.00 7.78 440 GLU B N 1
ATOM 7130 C CA . GLU B 1 416 ? -2.267 35.705 13.917 1.00 7.44 440 GLU B CA 1
ATOM 7131 C C . GLU B 1 416 ? -3.194 36.832 13.473 1.00 9.18 440 GLU B C 1
ATOM 7132 O O . GLU B 1 416 ? -4.029 37.288 14.248 1.00 9.98 440 GLU B O 1
ATOM 7138 N N . ALA B 1 417 ? -3.036 37.286 12.232 1.00 7.49 441 ALA B N 1
ATOM 7139 C CA . ALA B 1 417 ? -3.884 38.362 11.718 1.00 7.61 441 ALA B CA 1
ATOM 7140 C C . ALA B 1 417 ? -5.330 37.891 11.636 1.00 9.62 441 ALA B C 1
ATOM 7141 O O . ALA B 1 417 ? -6.241 38.639 11.976 1.00 9.87 441 ALA B O 1
ATOM 7143 N N . TYR B 1 418 ? -5.549 36.657 11.192 1.00 9.31 442 TYR B N 1
ATOM 7144 C CA . TYR B 1 418 ? -6.908 36.131 11.094 1.00 9.43 442 TYR B CA 1
ATOM 7145 C C . TYR B 1 418 ? -7.574 35.994 12.457 1.00 9.57 442 TYR B C 1
ATOM 7146 O O . TYR B 1 418 ? -8.741 36.362 12.614 1.00 10.49 442 TYR B O 1
ATOM 7155 N N . LEU B 1 419 ? -6.858 35.460 13.443 1.00 9.82 443 LEU B N 1
ATOM 7156 C CA . LEU B 1 419 ? -7.449 35.312 14.770 1.00 9.20 443 LEU B CA 1
ATOM 7157 C C . LEU B 1 419 ? -7.640 36.663 15.452 1.00 10.20 443 LEU B C 1
ATOM 7158 O O . LEU B 1 419 ? -8.610 36.863 16.183 1.00 10.21 443 LEU B O 1
ATOM 7163 N N . THR B 1 420 ? -6.724 37.594 15.205 1.00 10.46 444 THR B N 1
ATOM 7164 C CA . THR B 1 420 ? -6.826 38.923 15.792 1.00 9.68 444 THR B CA 1
ATOM 7165 C C . THR B 1 420 ? -8.027 39.650 15.196 1.00 11.00 444 THR B C 1
ATOM 7166 O O . THR B 1 420 ? -8.769 40.313 15.918 1.00 10.77 444 THR B O 1
ATOM 7170 N N . ARG B 1 421 ? -8.221 39.521 13.887 1.00 10.16 445 ARG B N 1
ATOM 7171 C CA . ARG B 1 421 ? -9.357 40.186 13.257 1.00 10.38 445 ARG B CA 1
ATOM 7172 C C . ARG B 1 421 ? -10.650 39.520 13.700 1.00 12.53 445 ARG B C 1
ATOM 7173 O O . ARG B 1 421 ? -11.651 40.202 13.936 1.00 12.49 445 ARG B O 1
ATOM 7181 N N . ALA B 1 422 ? -10.634 38.196 13.822 1.00 11.41 446 ALA B N 1
ATOM 7182 C CA . ALA B 1 422 ? -11.825 37.472 14.248 1.00 11.45 446 ALA B CA 1
ATOM 7183 C C . ALA B 1 422 ? -12.246 37.963 15.624 1.00 12.64 446 ALA B C 1
ATOM 7184 O O . ALA B 1 422 ? -13.412 38.292 15.846 1.00 12.02 446 ALA B O 1
ATOM 7186 N N . GLU B 1 423 ? -11.297 38.029 16.549 1.00 11.20 447 GLU B N 1
ATOM 7187 C CA . GLU B 1 423 ? -11.615 38.490 17.893 1.00 11.04 447 GLU B CA 1
ATOM 7188 C C . GLU B 1 423 ? -12.082 39.946 17.900 1.00 12.45 447 GLU B C 1
ATOM 7189 O O . GLU B 1 423 ? -13.042 40.285 18.592 1.00 11.96 447 GLU B O 1
ATOM 7195 N N . ALA B 1 424 ? -11.412 40.800 17.132 1.00 12.43 448 ALA B N 1
ATOM 7196 C CA . ALA B 1 424 ? -11.780 42.213 17.068 1.00 11.81 448 ALA B CA 1
ATOM 7197 C C . ALA B 1 424 ? -13.196 42.396 16.529 1.00 12.16 448 ALA B C 1
ATOM 7198 O O . ALA B 1 424 ? -13.959 43.219 17.041 1.00 12.02 448 ALA B O 1
ATOM 7200 N N . ILE B 1 425 ? -13.543 41.638 15.495 1.00 11.03 449 ILE B N 1
ATOM 7201 C CA . ILE B 1 425 ? -14.881 41.730 14.917 1.00 11.13 449 ILE B CA 1
ATOM 7202 C C . ILE B 1 425 ? -15.903 41.245 15.942 1.00 13.10 449 ILE B C 1
ATOM 7203 O O . ILE B 1 425 ? -16.946 41.875 16.141 1.00 13.48 449 ILE B O 1
ATOM 7208 N N . PHE B 1 426 ? -15.597 40.135 16.602 1.00 13.01 450 PHE B N 1
ATOM 7209 C CA . PHE B 1 426 ? -16.485 39.579 17.617 1.00 14.11 450 PHE B CA 1
ATOM 7210 C C . PHE B 1 426 ? -16.752 40.594 18.728 1.00 15.50 450 PHE B C 1
ATOM 7211 O O . PHE B 1 426 ? -17.902 40.809 19.122 1.00 15.77 450 PHE B O 1
ATOM 7219 N N . ARG B 1 427 ? -15.682 41.201 19.233 1.00 15.37 451 ARG B N 1
ATOM 7220 C CA . ARG B 1 427 ? -15.761 42.187 20.308 1.00 17.21 451 ARG B CA 1
ATOM 7221 C C . ARG B 1 427 ? -16.586 43.410 19.909 1.00 16.62 451 ARG B C 1
ATOM 7222 O O . ARG B 1 427 ? -17.127 44.103 20.770 1.00 18.40 451 ARG B O 1
ATOM 7230 N N . GLN B 1 428 ? -16.666 43.677 18.608 1.00 14.25 452 GLN B N 1
ATOM 7231 C CA . GLN B 1 428 ? -17.421 44.820 18.100 1.00 15.41 452 GLN B CA 1
ATOM 7232 C C . GLN B 1 428 ? -18.857 44.451 17.753 1.00 15.65 452 GLN B C 1
ATOM 7233 O O . GLN B 1 428 ? -19.589 45.267 17.186 1.00 16.81 452 GLN B O 1
ATOM 7239 N N . GLY B 1 429 ? -19.255 43.227 18.085 1.00 16.14 453 GLY B N 1
ATOM 7240 C CA . GLY B 1 429 ? -20.611 42.783 17.803 1.00 16.39 453 GLY B CA 1
ATOM 7241 C C . GLY B 1 429 ? -20.837 42.274 16.392 1.00 17.63 453 GLY B C 1
ATOM 7242 O O . GLY B 1 429 ? -21.982 42.132 15.956 1.00 18.83 453 GLY B O 1
ATOM 7243 N N . GLY B 1 430 ? -19.753 41.992 15.675 1.00 16.52 454 GLY B N 1
ATOM 7244 C CA . GLY B 1 430 ? -19.872 41.501 14.312 1.00 16.64 454 GLY B CA 1
ATOM 7245 C C . GLY B 1 430 ? -19.812 39.988 14.171 1.00 16.12 454 GLY B C 1
ATOM 7246 O O . GLY B 1 430 ? -19.713 39.261 15.163 1.00 16.72 454 GLY B O 1
ATOM 7247 N N . ASP B 1 431 ? -19.874 39.524 12.924 1.00 16.71 455 ASP B N 1
ATOM 7248 C CA . ASP B 1 431 ? -19.833 38.100 12.587 1.00 18.08 455 ASP B CA 1
ATOM 7249 C C . ASP B 1 431 ? -18.394 37.704 12.256 1.00 17.13 455 ASP B C 1
ATOM 7250 O O . ASP B 1 431 ? -17.883 38.041 11.188 1.00 16.85 455 ASP B O 1
ATOM 7255 N N . ALA B 1 432 ? -17.755 36.974 13.164 1.00 15.65 456 ALA B N 1
ATOM 7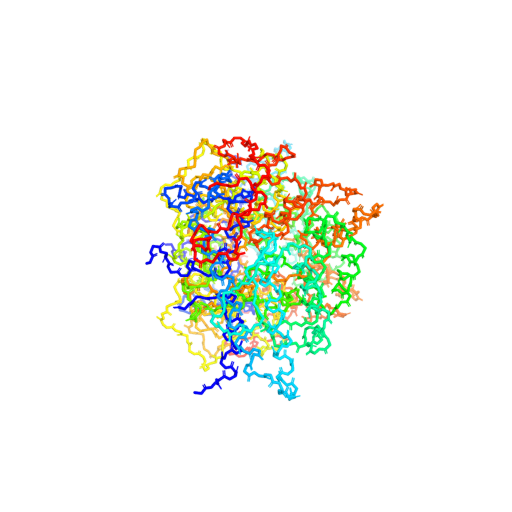256 C CA . ALA B 1 432 ? -16.367 36.556 12.976 1.00 16.07 456 ALA B CA 1
ATOM 7257 C C . ALA B 1 432 ? -16.193 35.111 12.520 1.00 15.93 456 ALA B C 1
ATOM 7258 O O . ALA B 1 432 ? -15.084 34.575 12.566 1.00 14.79 456 ALA B O 1
ATOM 7260 N N . THR B 1 433 ? -17.270 34.473 12.075 1.00 16.21 457 THR B N 1
ATOM 7261 C CA . THR B 1 433 ? -17.178 33.086 11.632 1.00 15.99 457 THR B CA 1
ATOM 7262 C C . THR B 1 433 ? -16.245 32.888 10.441 1.00 16.45 457 THR B C 1
ATOM 7263 O O . THR B 1 433 ? -15.556 31.873 10.346 1.00 15.95 457 THR B O 1
ATOM 7267 N N . GLY B 1 434 ? -16.222 33.861 9.539 1.00 15.96 458 GLY B N 1
ATOM 7268 C CA . GLY B 1 434 ? -15.390 33.760 8.354 1.00 14.53 458 GLY B CA 1
ATOM 7269 C C . GLY B 1 434 ? -13.901 33.639 8.608 1.00 14.57 458 GLY B C 1
ATOM 7270 O O . GLY B 1 434 ? -13.235 32.775 8.036 1.00 15.25 458 GLY B O 1
ATOM 7271 N N . ASP B 1 435 ? -13.367 34.507 9.457 1.00 14.33 459 ASP B N 1
ATOM 7272 C CA . ASP B 1 435 ? -11.941 34.468 9.741 1.00 12.65 459 ASP B CA 1
ATOM 7273 C C . ASP B 1 435 ? -11.548 33.230 10.534 1.00 13.47 459 ASP B C 1
ATOM 7274 O O . ASP B 1 435 ? -10.463 32.680 10.338 1.00 14.20 459 ASP B O 1
ATOM 7279 N N . ILE B 1 436 ? -12.434 32.782 11.418 1.00 12.81 460 ILE B N 1
ATOM 7280 C CA . ILE B 1 436 ? -12.168 31.590 12.211 1.00 13.99 460 ILE B CA 1
ATOM 7281 C C . ILE B 1 436 ? -12.159 30.372 11.300 1.00 14.18 460 ILE B C 1
ATOM 7282 O O . ILE B 1 436 ? -11.276 29.521 11.402 1.00 14.29 460 ILE B O 1
ATOM 7287 N N . ASN B 1 437 ? -13.128 30.289 10.394 1.00 13.56 461 ASN B N 1
ATOM 7288 C CA . ASN B 1 437 ? -13.177 29.145 9.502 1.00 13.96 461 ASN B CA 1
ATOM 7289 C C . ASN B 1 437 ? -12.097 29.156 8.433 1.00 13.83 461 ASN B C 1
ATOM 7290 O O . ASN B 1 437 ? -11.849 28.137 7.789 1.00 14.32 461 ASN B O 1
ATOM 7295 N N . GLU B 1 438 ? -11.439 30.296 8.254 1.00 13.76 462 GLU B N 1
ATOM 7296 C CA . GLU B 1 438 ? -10.353 30.370 7.288 1.00 14.73 462 GLU B CA 1
ATOM 7297 C C . GLU B 1 438 ? -9.241 29.478 7.849 1.00 13.44 462 GLU B C 1
ATOM 7298 O O . GLU B 1 438 ? -8.610 28.710 7.122 1.00 12.65 462 GLU B O 1
ATOM 7304 N N . LEU B 1 439 ? -9.017 29.585 9.157 1.00 11.92 463 LEU B N 1
ATOM 7305 C CA . LEU B 1 439 ? -7.993 28.785 9.815 1.00 10.99 463 LEU B CA 1
ATOM 7306 C C . LEU B 1 439 ? -8.433 27.339 9.977 1.00 11.56 463 LEU B C 1
ATOM 7307 O O . LEU B 1 439 ? -7.624 26.420 9.845 1.00 10.49 463 LEU B O 1
ATOM 7312 N N . ARG B 1 440 ? -9.713 27.123 10.270 1.00 9.94 464 ARG B N 1
ATOM 7313 C CA . ARG B 1 440 ? -10.193 25.758 10.438 1.00 10.69 464 ARG B CA 1
ATOM 7314 C C . ARG B 1 440 ? -10.177 25.006 9.100 1.00 12.43 464 ARG B C 1
ATOM 7315 O O . ARG B 1 440 ? -9.897 23.802 9.062 1.00 11.69 464 ARG B O 1
ATOM 7323 N N . LYS B 1 441 ? -10.449 25.713 8.005 1.00 11.84 465 LYS B N 1
ATOM 7324 C CA . LYS B 1 441 ? -10.414 25.087 6.684 1.00 12.37 465 LYS B CA 1
ATOM 7325 C C . LYS B 1 441 ? -8.975 24.739 6.316 1.00 11.62 465 LYS B C 1
ATOM 7326 O O . LYS B 1 441 ? -8.716 23.697 5.716 1.00 12.29 465 LYS B O 1
ATOM 7332 N N . ARG B 1 442 ? -8.039 25.615 6.677 1.00 12.21 466 ARG B N 1
ATOM 7333 C CA . ARG B 1 442 ? -6.634 25.362 6.376 1.00 10.53 466 ARG B CA 1
ATOM 7334 C C . ARG B 1 442 ? -6.183 24.090 7.079 1.00 10.10 466 ARG B C 1
ATOM 7335 O O . ARG B 1 442 ? -5.425 23.305 6.516 1.00 10.71 466 ARG B O 1
ATOM 7343 N N . ALA B 1 443 ? -6.673 23.893 8.301 1.00 10.45 467 ALA B N 1
ATOM 7344 C CA . ALA B 1 443 ? -6.342 22.722 9.107 1.00 10.52 467 ALA B CA 1
ATOM 7345 C C . ALA B 1 443 ? -7.205 21.514 8.751 1.00 10.64 467 ALA B C 1
ATOM 7346 O O . ALA B 1 443 ? -7.165 20.491 9.433 1.00 11.52 467 ALA B O 1
ATOM 7348 N N . ASN B 1 444 ? -7.990 21.641 7.683 1.00 11.32 468 ASN B N 1
ATOM 7349 C CA . ASN B 1 444 ? -8.867 20.568 7.227 1.00 12.89 468 ASN B CA 1
ATOM 7350 C C . ASN B 1 444 ? -9.781 20.045 8.331 1.00 11.56 468 ASN B C 1
ATOM 7351 O O . ASN B 1 444 ? -9.973 18.837 8.483 1.00 12.60 468 ASN B O 1
ATOM 7356 N N . CYS B 1 445 ? -10.357 20.967 9.095 1.00 11.19 469 CYS B N 1
ATOM 7357 C CA . CYS B 1 445 ? -11.252 20.594 10.183 1.00 12.78 469 CYS B CA 1
ATOM 7358 C C . CYS B 1 445 ? -12.573 20.037 9.684 1.00 12.39 469 CYS B C 1
ATOM 7359 O O . CYS B 1 445 ? -13.145 20.532 8.710 1.00 14.65 469 CYS B O 1
ATOM 7362 N N . THR B 1 446 ? -13.055 19.005 10.362 1.00 13.36 470 THR B N 1
ATOM 7363 C CA . THR B 1 446 ? -14.326 18.403 10.005 1.00 14.85 470 THR B CA 1
ATOM 7364 C C . THR B 1 446 ? -15.448 19.255 10.604 1.00 16.74 470 THR B C 1
ATOM 7365 O O . THR B 1 446 ? -16.538 19.348 10.034 1.00 18.70 470 THR B O 1
ATOM 7369 N N . ARG B 1 447 ? -15.168 19.892 11.741 1.00 16.21 471 ARG B N 1
ATOM 7370 C CA . ARG B 1 447 ? -16.143 20.757 12.405 1.00 16.70 471 ARG B CA 1
ATOM 7371 C C . ARG B 1 447 ? -15.887 22.220 12.066 1.00 17.94 471 ARG B C 1
ATOM 7372 O O . ARG B 1 447 ? -14.782 22.726 12.252 1.00 16.21 471 ARG B O 1
ATOM 7380 N N . LYS B 1 448 ? -16.908 22.898 11.556 1.00 18.12 472 LYS B N 1
ATOM 7381 C CA . LYS B 1 448 ? -16.783 24.310 11.230 1.00 19.28 472 LYS B CA 1
ATOM 7382 C C . LYS B 1 448 ? -17.591 25.073 12.271 1.00 19.49 472 LYS B C 1
ATOM 7383 O O . LYS B 1 448 ? -18.582 24.562 12.795 1.00 19.96 472 LYS B O 1
ATOM 7389 N N . VAL B 1 449 ? -17.160 26.285 12.590 1.00 19.06 473 VAL B N 1
ATOM 7390 C CA . VAL B 1 449 ? -17.869 27.075 13.583 1.00 20.12 473 VAL B CA 1
ATOM 7391 C C . VAL B 1 449 ? -19.070 27.757 12.941 1.00 20.93 473 VAL B C 1
ATOM 7392 O O . VAL B 1 449 ? -18.962 28.351 11.870 1.00 21.51 473 VAL B O 1
ATOM 7396 N N . GLN B 1 450 ? -20.219 27.644 13.597 1.00 21.22 474 GLN B N 1
ATOM 7397 C CA . GLN B 1 450 ? -21.454 28.239 13.100 1.00 22.49 474 GLN B CA 1
ATOM 7398 C C . GLN B 1 450 ? -21.706 29.576 13.786 1.00 21.91 474 GLN B C 1
ATOM 7399 O O . GLN B 1 450 ? -22.279 30.494 13.197 1.00 23.06 474 GLN B O 1
ATOM 7405 N N . THR B 1 451 ? -21.286 29.670 15.042 1.00 22.62 475 THR B N 1
ATOM 7406 C CA . THR B 1 451 ? -21.447 30.891 15.818 1.00 24.07 475 THR B CA 1
ATOM 7407 C C . THR B 1 451 ? -20.205 31.075 16.678 1.00 23.12 475 THR B C 1
ATOM 7408 O O . THR B 1 451 ? -19.763 30.144 17.355 1.00 24.34 475 THR B O 1
ATOM 7412 N N . VAL B 1 452 ? -19.638 32.273 16.643 1.00 22.35 476 VAL B N 1
ATOM 7413 C CA . VAL B 1 452 ? -18.447 32.555 17.428 1.00 20.71 476 VAL B CA 1
ATOM 7414 C C . VAL B 1 452 ? -18.816 32.999 18.836 1.00 20.40 476 VAL B C 1
ATOM 7415 O O . VAL B 1 452 ? -19.714 33.820 19.027 1.00 22.75 476 VAL B O 1
ATOM 7419 N N . THR B 1 453 ? -18.122 32.438 19.819 1.00 20.03 477 THR B N 1
ATOM 7420 C CA . THR B 1 453 ? -18.345 32.776 21.216 1.00 19.55 477 THR B CA 1
ATOM 7421 C C . THR B 1 453 ? -16.996 33.062 21.861 1.00 19.69 477 THR B C 1
ATOM 7422 O O . THR B 1 453 ? -15.946 32.786 21.276 1.00 18.00 477 THR B O 1
ATOM 7426 N N . GLU B 1 454 ? -17.023 33.620 23.064 1.00 19.04 478 GLU B N 1
ATOM 7427 C CA . GLU B 1 454 ? -15.795 33.928 23.776 1.00 18.82 478 GLU B CA 1
ATOM 7428 C C . GLU B 1 454 ? -14.983 32.649 23.962 1.00 18.10 478 GLU B C 1
ATOM 7429 O O . GLU B 1 454 ? -13.767 32.628 23.760 1.00 17.74 478 GLU B O 1
ATOM 7435 N N . GLN B 1 455 ? -15.674 31.580 24.341 1.00 18.17 479 GLN B N 1
ATOM 7436 C CA . GLN B 1 455 ? -15.043 30.287 24.574 1.00 17.42 479 GLN B CA 1
ATOM 7437 C C . GLN B 1 455 ? -14.429 29.720 23.297 1.00 17.18 479 GLN B C 1
ATOM 7438 O O . GLN B 1 455 ? -13.307 29.210 23.311 1.00 16.06 479 GLN B O 1
ATOM 7444 N N . GLU B 1 456 ? -15.169 29.800 22.196 1.00 15.95 480 GLU B N 1
ATOM 7445 C CA . GLU B 1 456 ? -14.685 29.288 20.919 1.00 15.87 480 GLU B CA 1
ATOM 7446 C C . GLU B 1 456 ? -13.398 30.012 20.531 1.00 16.20 480 GLU B C 1
ATOM 7447 O O . GLU B 1 456 ? -12.436 29.385 20.085 1.00 13.84 480 GLU B O 1
ATOM 7453 N N . LEU B 1 457 ? -13.381 31.331 20.715 1.00 13.70 481 LEU B N 1
ATOM 7454 C CA . LEU B 1 457 ? -12.214 32.142 20.378 1.00 13.54 481 LEU B CA 1
ATOM 7455 C C . LEU B 1 457 ? -10.959 31.796 21.168 1.00 14.26 481 LEU B C 1
ATOM 7456 O O . LEU B 1 457 ? -9.892 31.610 20.585 1.00 12.64 481 LEU B O 1
ATOM 7461 N N . ILE B 1 458 ? -11.071 31.721 22.491 1.00 11.51 482 ILE B N 1
ATOM 7462 C CA . ILE B 1 458 ? -9.901 31.415 23.298 1.00 11.97 482 ILE B CA 1
ATOM 7463 C C . ILE B 1 458 ? -9.421 29.991 23.024 1.00 12.68 482 ILE B C 1
ATOM 7464 O O . ILE B 1 458 ? -8.226 29.708 23.102 1.00 11.76 482 ILE B O 1
ATOM 7469 N N . ASP B 1 459 ? -10.348 29.102 22.677 1.00 11.74 483 ASP B N 1
ATOM 7470 C CA . ASP B 1 459 ? -9.983 27.723 22.367 1.00 11.13 483 ASP B CA 1
ATOM 7471 C C . ASP B 1 459 ? -9.258 27.674 21.026 1.00 10.92 483 ASP B C 1
ATOM 7472 O O . ASP B 1 459 ? -8.318 26.897 20.857 1.00 10.98 483 ASP B O 1
ATOM 7477 N N . GLU B 1 460 ? -9.696 28.498 20.077 1.00 11.79 484 GLU B N 1
ATOM 7478 C CA . GLU B 1 460 ? -9.075 28.535 18.757 1.00 10.55 484 GLU B CA 1
ATOM 7479 C C . GLU B 1 460 ? -7.668 29.130 18.851 1.00 10.24 484 GLU B C 1
ATOM 7480 O O . GLU B 1 460 ? -6.770 28.731 18.103 1.00 10.94 484 GLU B O 1
ATOM 7486 N N . TRP B 1 461 ? -7.476 30.090 19.753 1.00 9.89 485 TRP B N 1
ATOM 7487 C CA . TRP B 1 461 ? -6.151 30.681 19.946 1.00 8.27 485 TRP B CA 1
ATOM 7488 C C . TRP B 1 461 ? -5.218 29.559 20.396 1.00 8.70 485 TRP B C 1
ATOM 7489 O O . TRP B 1 461 ? -4.050 29.518 20.014 1.00 9.77 485 TRP B O 1
ATOM 7500 N N . ALA B 1 462 ? -5.741 28.642 21.204 1.00 9.32 486 ALA B N 1
ATOM 7501 C CA . ALA B 1 462 ? -4.938 27.516 21.681 1.00 8.47 486 ALA B CA 1
ATOM 7502 C C . ALA B 1 462 ? -4.659 26.519 20.557 1.00 8.48 486 ALA B C 1
ATOM 7503 O O . ALA B 1 462 ? -3.514 26.117 20.351 1.00 9.75 486 ALA B O 1
ATOM 7505 N N . ARG B 1 463 ? -5.698 26.121 19.826 1.00 9.00 487 ARG B N 1
ATOM 7506 C CA . ARG B 1 463 ? -5.523 25.162 18.740 1.00 9.42 487 ARG B CA 1
ATOM 7507 C C . ARG B 1 463 ? -4.541 25.644 17.681 1.00 8.93 487 ARG B C 1
ATOM 7508 O O . ARG B 1 463 ? -3.742 24.861 17.158 1.00 10.18 487 ARG B O 1
ATOM 7516 N N . GLU B 1 464 ? -4.588 26.931 17.361 1.00 9.13 488 GLU B N 1
ATOM 7517 C CA . GLU B 1 464 ? -3.706 27.479 16.340 1.00 7.05 488 GLU B CA 1
ATOM 7518 C C . GLU B 1 464 ? -2.295 27.802 16.812 1.00 8.15 488 GLU B C 1
ATOM 7519 O O . GLU B 1 464 ? -1.325 27.512 16.112 1.00 8.70 488 GLU B O 1
ATOM 7525 N N . PHE B 1 465 ? -2.178 28.389 17.997 1.00 8.53 489 PHE B N 1
ATOM 7526 C CA . PHE B 1 465 ? -0.874 28.809 18.492 1.00 8.72 489 PHE B CA 1
ATOM 7527 C C . PHE B 1 465 ? -0.247 28.107 19.690 1.00 8.86 489 PHE B C 1
ATOM 7528 O O . PHE B 1 465 ? 0.749 28.597 20.213 1.00 9.32 489 PHE B O 1
ATOM 7536 N N . TYR B 1 466 ? -0.782 26.966 20.115 1.00 10.29 490 TYR B N 1
ATOM 7537 C CA . TYR B 1 466 ? -0.194 26.306 21.277 1.00 8.99 490 TYR B CA 1
ATOM 7538 C C . TYR B 1 466 ? 1.306 26.065 21.102 1.00 8.23 490 TYR B C 1
ATOM 7539 O O . TYR B 1 466 ? 1.784 25.709 20.025 1.00 8.84 490 TYR B O 1
ATOM 7548 N N . LEU B 1 467 ? 2.041 26.292 22.184 1.00 8.25 491 LEU B N 1
ATOM 7549 C CA . LEU B 1 467 ? 3.490 26.155 22.201 1.00 8.42 491 LEU B CA 1
ATOM 7550 C C . LEU B 1 467 ? 4.197 27.110 21.246 1.00 8.76 491 LEU B C 1
ATOM 7551 O O . LEU B 1 467 ? 5.203 26.760 20.624 1.00 9.47 491 LEU B O 1
ATOM 7556 N N . GLU B 1 468 ? 3.651 28.316 21.113 1.00 8.47 492 GLU B N 1
ATOM 7557 C CA . GLU B 1 468 ? 4.295 29.340 20.298 1.00 7.97 492 GLU B CA 1
ATOM 7558 C C . GLU B 1 468 ? 4.634 30.566 21.156 1.00 8.11 492 GLU B C 1
ATOM 7559 O O . GLU B 1 468 ? 4.999 31.623 20.644 1.00 9.20 492 GLU B O 1
ATOM 7565 N N . GLY B 1 469 ? 4.505 30.400 22.474 1.00 9.03 493 GLY B N 1
ATOM 7566 C CA . GLY B 1 469 ? 4.870 31.440 23.425 1.00 9.03 493 GLY B CA 1
ATOM 7567 C C . GLY B 1 469 ? 3.998 32.653 23.677 1.00 8.13 493 GLY B C 1
ATOM 7568 O O . GLY B 1 469 ? 4.510 33.693 24.099 1.00 10.15 493 GLY B O 1
ATOM 7569 N N . ARG B 1 470 ? 2.695 32.531 23.464 1.00 9.46 494 ARG B N 1
ATOM 7570 C CA . ARG B 1 470 ? 1.797 33.665 23.667 1.00 9.98 494 ARG B CA 1
ATOM 7571 C C . ARG B 1 470 ? 0.584 33.393 24.551 1.00 9.87 494 ARG B C 1
ATOM 7572 O O . ARG B 1 470 ? -0.090 34.331 24.965 1.00 10.30 494 ARG B O 1
ATOM 7580 N N . ARG B 1 471 ? 0.320 32.125 24.855 1.00 9.67 495 ARG B N 1
ATOM 7581 C CA . ARG B 1 471 ? -0.870 31.756 25.618 1.00 8.21 495 ARG B CA 1
ATOM 7582 C C . ARG B 1 471 ? -1.265 32.619 26.810 1.00 8.94 495 ARG B C 1
ATOM 7583 O O . ARG B 1 471 ? -2.412 33.065 26.890 1.00 9.41 495 ARG B O 1
ATOM 7591 N N . ARG B 1 472 ? -0.340 32.858 27.733 1.00 9.06 496 ARG B N 1
ATOM 7592 C CA . ARG B 1 472 ? -0.664 33.661 28.906 1.00 9.26 496 ARG B CA 1
ATOM 7593 C C . ARG B 1 472 ? -1.273 35.015 28.546 1.00 10.26 496 ARG B C 1
ATOM 7594 O O . ARG B 1 472 ? -2.264 35.433 29.144 1.00 11.61 496 ARG B O 1
ATOM 7602 N N . SER B 1 473 ? -0.680 35.692 27.567 1.00 9.31 497 SER B N 1
ATOM 7603 C CA . SER B 1 473 ? -1.158 37.002 27.138 1.00 9.17 497 SER B CA 1
ATOM 7604 C C . SER B 1 473 ? -2.624 36.953 26.720 1.00 9.60 497 SER B C 1
ATOM 7605 O O . SER B 1 473 ? -3.423 37.801 27.129 1.00 10.34 497 SER B O 1
ATOM 7608 N N . ASP B 1 474 ? -2.984 35.960 25.913 1.00 8.70 498 ASP B N 1
ATOM 7609 C CA . ASP B 1 474 ? -4.370 35.833 25.468 1.00 9.21 498 ASP B CA 1
ATOM 7610 C C . ASP B 1 474 ? -5.308 35.538 26.640 1.00 10.46 498 ASP B C 1
ATOM 7611 O O . ASP B 1 474 ? -6.399 36.107 26.731 1.00 11.10 498 ASP B O 1
ATOM 7616 N N . LEU B 1 475 ? -4.886 34.666 27.548 1.00 10.11 499 LEU B N 1
ATOM 7617 C CA . LEU B 1 475 ? -5.717 34.339 28.702 1.00 10.68 499 LEU B CA 1
ATOM 7618 C C . LEU B 1 475 ? -5.984 35.583 29.548 1.00 12.03 499 LEU B C 1
ATOM 7619 O O . LEU B 1 475 ? -7.106 35.790 30.015 1.00 11.60 499 LEU B O 1
ATOM 7624 N N . VAL B 1 476 ? -4.962 36.415 29.736 1.00 11.49 500 VAL B N 1
ATOM 7625 C CA . VAL B 1 476 ? -5.124 37.636 30.525 1.00 10.84 500 VAL B CA 1
ATOM 7626 C C . VAL B 1 476 ? -6.173 38.540 29.888 1.00 12.19 500 VAL B C 1
ATOM 7627 O O . VAL B 1 476 ? -7.059 39.056 30.571 1.00 12.14 500 VAL B O 1
ATOM 7631 N N . ARG B 1 477 ? -6.076 38.730 28.577 1.00 11.69 501 ARG B N 1
ATOM 7632 C CA . ARG B 1 477 ? -7.024 39.583 27.865 1.00 11.23 501 ARG B CA 1
ATOM 7633 C C . ARG B 1 477 ? -8.458 39.073 28.020 1.00 12.23 501 ARG B C 1
ATOM 7634 O O . ARG B 1 477 ? -9.399 39.867 28.140 1.00 14.01 501 ARG B O 1
ATOM 7642 N N . PHE B 1 478 ? -8.626 37.754 28.020 1.00 12.57 502 PHE B N 1
ATOM 7643 C CA . PHE B 1 478 ? -9.950 37.151 28.158 1.00 11.91 502 PHE B CA 1
ATOM 7644 C C . PHE B 1 478 ? -10.401 37.068 29.611 1.00 14.36 502 PHE B C 1
ATOM 7645 O O . PHE B 1 478 ? -11.470 36.528 29.902 1.00 14.92 502 PHE B O 1
ATOM 7653 N N . GLY B 1 479 ? -9.583 37.604 30.512 1.00 12.55 503 GLY B N 1
ATOM 7654 C CA . GLY B 1 479 ? -9.908 37.575 31.930 1.00 13.45 503 GLY B CA 1
ATOM 7655 C C . GLY B 1 479 ? -10.000 36.156 32.458 1.00 14.80 503 GLY B C 1
ATOM 7656 O O . GLY B 1 479 ? -10.820 35.864 33.331 1.00 14.94 503 GLY B O 1
ATOM 7657 N N . MET B 1 480 ? -9.151 35.275 31.931 1.00 12.92 504 MET B N 1
ATOM 7658 C CA . MET B 1 480 ? -9.142 33.865 32.322 1.00 13.18 504 MET B CA 1
ATOM 7659 C C . MET B 1 480 ? -7.823 33.364 32.898 1.00 13.00 504 MET B C 1
ATOM 7660 O O . MET B 1 480 ? -7.724 32.198 33.292 1.00 14.11 504 MET B O 1
ATOM 7665 N N . PHE B 1 481 ? -6.805 34.214 32.958 1.00 12.88 505 PHE B N 1
ATOM 7666 C CA . PHE B 1 481 ? -5.524 33.744 33.467 1.00 12.78 505 PHE B CA 1
ATOM 7667 C C . PHE B 1 481 ? -5.498 33.447 34.963 1.00 13.74 505 PHE B C 1
ATOM 7668 O O . PHE B 1 481 ? -5.067 32.374 35.369 1.00 13.28 505 PHE B O 1
ATOM 7676 N N . THR B 1 482 ? -5.974 34.375 35.783 1.00 13.83 506 THR B N 1
ATOM 7677 C CA . THR B 1 482 ? -5.955 34.166 37.226 1.00 14.71 506 THR B CA 1
ATOM 7678 C C . THR B 1 482 ? -7.308 33.808 37.839 1.00 14.07 506 THR B C 1
ATOM 7679 O O . THR B 1 482 ? -7.370 33.196 38.905 1.00 15.39 506 THR B O 1
ATOM 7683 N N . THR B 1 483 ? -8.376 34.187 37.150 1.00 15.87 507 THR B N 1
ATOM 7684 C CA . THR B 1 483 ? -9.744 33.998 37.624 1.00 14.95 507 THR B CA 1
ATOM 7685 C C . THR B 1 483 ? -10.334 32.594 37.560 1.00 15.73 507 THR B C 1
ATOM 7686 O O . THR B 1 483 ? -9.729 31.661 37.037 1.00 16.87 507 THR B O 1
ATOM 7690 N N . ASN B 1 484 ? -11.550 32.472 38.086 1.00 16.43 508 ASN B N 1
ATOM 7691 C CA . ASN B 1 484 ? -12.264 31.202 38.086 1.00 17.67 508 ASN B CA 1
ATOM 7692 C C . ASN B 1 484 ? -13.130 31.108 36.828 1.00 18.13 508 ASN B C 1
ATOM 7693 O O . ASN B 1 484 ? -13.931 30.186 36.679 1.00 18.20 508 ASN B O 1
ATOM 7698 N N . LYS B 1 485 ? -12.955 32.065 35.919 1.00 16.43 509 LYS B N 1
ATOM 7699 C CA . LYS B 1 485 ? -13.715 32.101 34.672 1.00 17.03 509 LYS B CA 1
ATOM 7700 C C . LYS B 1 485 ? -13.360 30.896 33.809 1.00 16.08 509 LYS B C 1
ATOM 7701 O O . LYS B 1 485 ? -14.167 30.428 33.008 1.00 17.71 509 LYS B O 1
ATOM 7707 N N . TYR B 1 486 ? -12.138 30.410 33.980 1.00 15.64 510 TYR B N 1
ATOM 7708 C CA . TYR B 1 486 ? -11.646 29.255 33.241 1.00 15.52 510 TYR B CA 1
ATOM 7709 C C . TYR B 1 486 ? -10.668 28.525 34.142 1.00 14.26 510 TYR B C 1
ATOM 7710 O O . TYR B 1 486 ? -9.638 29.074 34.531 1.00 15.00 510 TYR B O 1
ATOM 7719 N N . LEU B 1 487 ? -11.006 27.294 34.495 1.00 13.61 511 LEU B N 1
ATOM 7720 C CA . LEU B 1 487 ? -10.137 26.489 35.334 1.00 13.83 511 LEU B CA 1
ATOM 7721 C C . LEU B 1 487 ? -9.624 25.316 34.510 1.00 15.73 511 LEU B C 1
ATOM 7722 O O . LEU B 1 487 ? -10.389 24.672 33.795 1.00 16.53 511 LEU B O 1
ATOM 7727 N N . TRP B 1 488 ? -8.323 25.059 34.595 1.00 15.06 512 TRP B N 1
ATOM 7728 C CA . TRP B 1 488 ? -7.717 23.956 33.865 1.00 14.25 512 TRP B CA 1
ATOM 7729 C C . TRP B 1 488 ? -6.928 23.105 34.846 1.00 14.58 512 TRP B C 1
ATOM 7730 O O . TRP B 1 488 ? -6.607 23.555 35.947 1.00 15.00 512 TRP B O 1
ATOM 7741 N N . ASP B 1 489 ? -6.619 21.870 34.465 1.00 15.21 513 ASP B N 1
ATOM 7742 C CA . ASP B 1 489 ? -5.887 21.004 35.372 1.00 14.14 513 ASP B CA 1
ATOM 7743 C C . ASP B 1 489 ? -4.560 21.606 35.826 1.00 14.31 513 ASP B C 1
ATOM 7744 O O . ASP B 1 489 ? -3.756 22.093 35.024 1.00 14.59 513 ASP B O 1
ATOM 7749 N N . TRP B 1 490 ? -4.376 21.600 37.142 1.00 15.88 514 TRP B N 1
ATOM 7750 C CA . TRP B 1 490 ? -3.194 22.131 37.803 1.00 13.63 514 TRP B CA 1
ATOM 7751 C C . TRP B 1 490 ? -3.079 23.657 37.815 1.00 14.10 514 TRP B C 1
ATOM 7752 O O . TRP B 1 490 ? -2.034 24.195 38.170 1.00 15.82 514 TRP B O 1
ATOM 7763 N N . LYS B 1 491 ? -4.152 24.354 37.444 1.00 15.08 515 LYS B N 1
ATOM 7764 C CA . LYS B 1 491 ? -4.127 25.816 37.486 1.00 14.50 515 LYS B CA 1
ATOM 7765 C C . LYS B 1 491 ? -4.008 26.200 38.963 1.00 14.94 515 LYS B C 1
ATOM 7766 O O . LYS B 1 491 ? -4.775 25.716 39.800 1.00 15.34 515 LYS B O 1
ATOM 7772 N N . GLY B 1 492 ? -3.042 27.057 39.283 1.00 14.49 516 GLY B N 1
ATOM 7773 C CA . GLY B 1 492 ? -2.848 27.470 40.663 1.00 15.87 516 GLY B CA 1
ATOM 7774 C C . GLY B 1 492 ? -2.279 26.359 41.528 1.00 16.59 516 GLY B C 1
ATOM 7775 O O . GLY B 1 492 ? -2.199 26.489 42.751 1.00 18.70 516 GLY B O 1
ATOM 7776 N N . GLY B 1 493 ? -1.877 25.263 40.894 1.00 16.47 517 GLY B N 1
ATOM 7777 C CA . GLY B 1 493 ? -1.324 24.144 41.631 1.00 17.41 517 GLY B CA 1
ATOM 7778 C C . GLY B 1 493 ? -2.378 23.190 42.166 1.00 16.25 517 GLY B C 1
ATOM 7779 O O . GLY B 1 493 ? -2.051 22.245 42.876 1.00 18.51 517 GLY B O 1
ATOM 7780 N N . ALA B 1 494 ? -3.641 23.432 41.822 1.00 15.69 518 ALA B N 1
ATOM 7781 C CA . ALA B 1 494 ? -4.739 22.580 42.275 1.00 15.97 518 ALA B CA 1
ATOM 7782 C C . ALA B 1 494 ? -5.058 21.538 41.205 1.00 16.94 518 ALA B C 1
ATOM 7783 O O . ALA B 1 494 ? -5.156 21.862 40.023 1.00 17.03 518 ALA B O 1
ATOM 7785 N N . MET B 1 495 ? -5.229 20.292 41.636 1.00 17.15 519 MET B N 1
ATOM 7786 C CA . MET B 1 495 ? -5.509 19.174 40.737 1.00 17.97 519 MET B CA 1
ATOM 7787 C C . MET B 1 495 ? -6.444 19.507 39.573 1.00 17.09 519 MET B C 1
ATOM 7788 O O . MET B 1 495 ? -6.088 19.298 38.410 1.00 16.44 519 MET B O 1
ATOM 7793 N N . ASN B 1 496 ? -7.634 20.015 39.877 1.00 15.04 520 ASN B N 1
ATOM 7794 C CA . ASN B 1 496 ? -8.591 20.371 38.838 1.00 17.00 520 ASN B CA 1
ATOM 7795 C C . ASN B 1 496 ? -8.638 21.875 38.630 1.00 15.56 520 ASN B C 1
ATOM 7796 O O . ASN B 1 496 ? -9.565 22.401 38.013 1.00 16.50 520 ASN B O 1
ATOM 7801 N N . GLY B 1 497 ? -7.631 22.563 39.158 1.00 15.82 521 GLY B N 1
ATOM 7802 C CA . GLY B 1 497 ? -7.563 24.003 39.005 1.00 15.73 521 GLY B CA 1
ATOM 7803 C C . GLY B 1 497 ? -8.253 24.802 40.091 1.00 16.74 521 GLY B C 1
ATOM 7804 O O . GLY B 1 497 ? -9.161 24.324 40.771 1.00 14.79 521 GLY B O 1
ATOM 7805 N N . THR B 1 498 ? -7.802 26.039 40.249 1.00 15.58 522 THR B N 1
ATOM 7806 C CA . THR B 1 498 ? -8.358 26.960 41.228 1.00 16.30 522 THR B CA 1
ATOM 7807 C C . THR B 1 498 ? -7.943 28.356 40.789 1.00 17.20 522 THR B C 1
ATOM 7808 O O . THR B 1 498 ? -7.091 28.507 39.915 1.00 16.29 522 THR B O 1
ATOM 7812 N N . SER B 1 499 ? -8.549 29.381 41.371 1.00 16.77 523 SER B N 1
ATOM 7813 C CA . SER B 1 499 ? -8.185 30.740 40.998 1.00 16.55 523 SER B CA 1
ATOM 7814 C C . SER B 1 499 ? -7.042 31.227 41.881 1.00 17.01 523 SER B C 1
ATOM 7815 O O . SER B 1 499 ? -6.763 30.638 42.927 1.00 16.66 523 SER B O 1
ATOM 7818 N N . VAL B 1 500 ? -6.360 32.280 41.436 1.00 16.38 524 VAL B N 1
ATOM 7819 C CA . VAL B 1 500 ? -5.269 32.868 42.205 1.00 16.91 524 VAL B CA 1
ATOM 7820 C C . VAL B 1 500 ? -5.481 34.374 42.276 1.00 15.53 524 VAL B C 1
ATOM 7821 O O . VAL B 1 500 ? -6.394 34.906 41.647 1.00 16.60 524 VAL B O 1
ATOM 7825 N N . ALA B 1 501 ? -4.643 35.062 43.043 1.00 16.73 525 ALA B N 1
ATOM 7826 C CA . ALA B 1 501 ? -4.773 36.508 43.187 1.00 17.99 525 ALA B CA 1
ATOM 7827 C C . ALA B 1 501 ? -4.650 37.211 41.839 1.00 17.88 525 ALA B C 1
ATOM 7828 O O . ALA B 1 501 ? -3.796 36.860 41.022 1.00 17.74 525 ALA B O 1
ATOM 7830 N N . SER B 1 502 ? -5.503 38.207 41.621 1.00 18.10 526 SER B N 1
ATOM 7831 C CA . SER B 1 502 ? -5.521 38.958 40.371 1.00 17.47 526 SER B CA 1
ATOM 7832 C C . SER B 1 502 ? -4.216 39.692 40.052 1.00 17.92 526 SER B C 1
ATOM 7833 O O . SER B 1 502 ? -3.937 39.977 38.888 1.00 17.11 526 SER B O 1
ATOM 7836 N N . TYR B 1 503 ? -3.412 39.995 41.067 1.00 17.14 527 TYR B N 1
ATOM 7837 C CA . TYR B 1 503 ? -2.160 40.703 40.808 1.00 16.63 527 TYR B CA 1
ATOM 7838 C C . TYR B 1 503 ? -1.147 39.836 40.060 1.00 15.75 527 TYR B C 1
ATOM 7839 O O . TYR B 1 503 ? -0.126 40.331 39.576 1.00 15.73 527 TYR B O 1
ATOM 7848 N N . TYR B 1 504 ? -1.440 38.545 39.944 1.00 15.08 528 TYR B N 1
ATOM 7849 C CA . TYR B 1 504 ? -0.551 37.635 39.236 1.00 14.76 528 TYR B CA 1
ATOM 7850 C C . TYR B 1 504 ? -0.668 37.777 37.719 1.00 14.08 528 TYR B C 1
ATOM 7851 O O . TYR B 1 504 ? 0.009 37.067 36.971 1.00 14.21 528 TYR B O 1
ATOM 7860 N N . ASN B 1 505 ? -1.520 38.692 37.262 1.00 13.16 529 ASN B N 1
ATOM 7861 C CA . ASN B 1 505 ? -1.671 38.919 35.828 1.00 12.58 529 ASN B CA 1
ATOM 7862 C C . ASN B 1 505 ? -0.453 39.656 35.277 1.00 12.80 529 ASN B C 1
ATOM 7863 O O . ASN B 1 505 ? -0.310 39.833 34.065 1.00 12.08 529 ASN B O 1
ATOM 7868 N N . LYS B 1 506 ? 0.413 40.093 36.185 1.00 13.35 530 LYS B N 1
ATOM 7869 C CA . LYS B 1 506 ? 1.661 40.758 35.829 1.00 12.60 530 LYS B CA 1
ATOM 7870 C C . LYS B 1 506 ? 2.748 40.074 36.634 1.00 12.69 530 LYS B C 1
ATOM 7871 O O . LYS B 1 506 ? 2.520 39.687 37.780 1.00 14.42 530 LYS B O 1
ATOM 7877 N N . TYR B 1 507 ? 3.917 39.897 36.032 1.00 12.26 531 TYR B N 1
ATOM 7878 C CA . TYR B 1 507 ? 5.036 39.306 36.745 1.00 12.39 531 TYR B CA 1
ATOM 7879 C C . TYR B 1 507 ? 5.617 40.415 37.612 1.00 12.38 531 TYR B C 1
ATOM 7880 O O . TYR B 1 507 ? 5.397 41.597 37.352 1.00 13.14 531 TYR B O 1
ATOM 7889 N N . PRO B 1 508 ? 6.357 40.050 38.661 1.00 12.93 532 PRO B N 1
ATOM 7890 C CA . PRO B 1 508 ? 6.936 41.081 39.520 1.00 12.65 532 PRO B CA 1
ATOM 7891 C C . PRO B 1 508 ? 8.255 41.594 38.965 1.00 13.91 532 PRO B C 1
ATOM 7892 O O . PRO B 1 508 ? 8.905 40.921 38.164 1.00 12.69 532 PRO B O 1
ATOM 7896 N N . ILE B 1 509 ? 8.633 42.801 39.371 1.00 13.34 533 ILE B N 1
ATOM 7897 C CA . ILE B 1 509 ? 9.918 43.337 38.960 1.00 14.04 533 ILE B CA 1
ATOM 7898 C C . ILE B 1 509 ? 10.874 42.527 39.828 1.00 15.01 533 ILE B C 1
ATOM 7899 O O . ILE B 1 509 ? 10.653 42.390 41.035 1.00 14.97 533 ILE B O 1
ATOM 7904 N N . PRO B 1 510 ? 11.930 41.957 39.233 1.00 12.93 534 PRO B N 1
ATOM 7905 C CA . PRO B 1 510 ? 12.887 41.162 40.013 1.00 14.44 534 PRO B CA 1
ATOM 7906 C C . PRO B 1 510 ? 13.406 41.958 41.207 1.00 14.58 534 PRO B C 1
ATOM 7907 O O . PRO B 1 510 ? 13.678 43.152 41.092 1.00 15.02 534 PRO B O 1
ATOM 7911 N N . VAL B 1 511 ? 13.539 41.293 42.350 1.00 15.11 535 VAL B N 1
ATOM 7912 C CA . VAL B 1 511 ? 14.028 41.950 43.559 1.00 16.56 535 VAL B CA 1
ATOM 7913 C C . VAL B 1 511 ? 15.387 42.604 43.307 1.00 16.44 535 VAL B C 1
ATOM 7914 O O . VAL B 1 511 ? 15.675 43.681 43.832 1.00 16.10 535 VAL B O 1
ATOM 7918 N N . SER B 1 512 ? 16.212 41.961 42.488 1.00 15.71 536 SER B N 1
ATOM 7919 C CA . SER B 1 512 ? 17.535 42.484 42.177 1.00 16.99 536 SER B CA 1
ATOM 7920 C C . SER B 1 512 ? 17.472 43.856 41.511 1.00 17.54 536 SER B C 1
ATOM 7921 O O . SER B 1 512 ? 18.283 44.731 41.815 1.00 17.78 536 SER B O 1
ATOM 7924 N N . ASP B 1 513 ? 16.521 44.055 40.602 1.00 16.81 537 ASP B N 1
ATOM 7925 C CA . ASP B 1 513 ? 16.433 45.350 39.940 1.00 16.54 537 ASP B CA 1
ATOM 7926 C C . ASP B 1 513 ? 15.804 46.395 40.849 1.00 16.67 537 ASP B C 1
ATOM 7927 O O . ASP B 1 513 ? 16.083 47.584 40.721 1.00 17.40 537 ASP B O 1
ATOM 7932 N N . ILE B 1 514 ? 14.949 45.953 41.766 1.00 15.84 538 ILE B N 1
ATOM 7933 C CA . ILE B 1 514 ? 14.334 46.872 42.715 1.00 17.43 538 ILE B CA 1
ATOM 7934 C C . ILE B 1 514 ? 15.459 47.440 43.576 1.00 17.05 538 ILE B C 1
ATOM 7935 O O . ILE B 1 514 ? 15.520 48.645 43.833 1.00 17.70 538 ILE B O 1
ATOM 7940 N N . ASN B 1 515 ? 16.358 46.562 44.008 1.00 17.49 539 ASN B N 1
ATOM 7941 C CA . ASN B 1 515 ? 17.479 46.971 44.844 1.00 18.26 539 ASN B CA 1
ATOM 7942 C C . ASN B 1 515 ? 18.516 47.790 44.088 1.00 19.34 539 ASN B C 1
ATOM 7943 O O . ASN B 1 515 ? 19.115 48.707 44.646 1.00 19.70 539 ASN B O 1
ATOM 7948 N N . ASN B 1 516 ? 18.723 47.466 42.816 1.00 19.15 540 ASN B N 1
ATOM 7949 C CA . ASN B 1 516 ? 19.725 48.165 42.022 1.00 20.11 540 ASN B CA 1
ATOM 7950 C C . ASN B 1 516 ? 19.247 49.434 41.327 1.00 19.65 540 ASN B C 1
ATOM 7951 O O . ASN B 1 516 ? 20.050 50.321 41.037 1.00 21.42 540 ASN B O 1
ATOM 7956 N N . ASN B 1 517 ? 17.948 49.532 41.067 1.00 18.00 541 ASN B N 1
ATOM 7957 C CA . ASN B 1 517 ? 17.412 50.708 40.393 1.00 17.27 541 ASN B CA 1
ATOM 7958 C C . ASN B 1 517 ? 16.273 51.353 41.179 1.00 17.68 541 ASN B C 1
ATOM 7959 O O . ASN B 1 517 ? 15.126 50.907 41.114 1.00 16.42 541 ASN B O 1
ATOM 7964 N N . ARG B 1 518 ? 16.594 52.416 41.910 1.00 17.35 542 ARG B N 1
ATOM 7965 C CA . ARG B 1 518 ? 15.604 53.121 42.714 1.00 17.80 542 ARG B CA 1
ATOM 7966 C C . ARG B 1 518 ? 14.475 53.748 41.893 1.00 17.58 542 ARG B C 1
ATOM 7967 O O . ARG B 1 518 ? 13.458 54.167 42.446 1.00 18.41 542 ARG B O 1
ATOM 7975 N N . ASN B 1 519 ? 14.650 53.809 40.574 1.00 16.69 543 ASN B N 1
ATOM 7976 C CA . ASN B 1 519 ? 13.634 54.387 39.694 1.00 17.68 543 ASN B CA 1
ATOM 7977 C C . ASN B 1 519 ? 12.460 53.432 39.475 1.00 17.68 543 ASN B C 1
ATOM 7978 O O . ASN B 1 519 ? 11.362 53.853 39.104 1.00 18.40 543 ASN B O 1
ATOM 7983 N N . MET B 1 520 ? 12.702 52.148 39.705 1.00 16.39 544 MET B N 1
ATOM 7984 C CA . MET B 1 520 ? 11.679 51.129 39.512 1.00 18.12 544 MET B CA 1
ATOM 7985 C C . MET B 1 520 ? 10.837 50.872 40.756 1.00 17.75 544 MET B C 1
ATOM 7986 O O . MET B 1 520 ? 11.348 50.874 41.876 1.00 18.72 544 MET B O 1
ATOM 7991 N N . SER B 1 521 ? 9.544 50.656 40.550 1.00 18.03 545 SER B N 1
ATOM 7992 C CA . SER B 1 521 ? 8.628 50.368 41.647 1.00 19.78 545 SER B CA 1
ATOM 7993 C C . SER B 1 521 ? 8.043 48.975 41.438 1.00 19.87 545 SER B C 1
ATOM 7994 O O . SER B 1 521 ? 7.701 48.599 40.316 1.00 19.13 545 SER B O 1
ATOM 7997 N N . GLN B 1 522 ? 7.940 48.212 42.520 1.00 17.94 546 GLN B N 1
ATOM 7998 C CA . GLN B 1 522 ? 7.400 46.858 42.460 1.00 17.64 546 GLN B CA 1
ATOM 7999 C C . GLN B 1 522 ? 5.935 46.868 42.037 1.00 17.37 546 GLN B C 1
ATOM 8000 O O . GLN B 1 522 ? 5.207 47.831 42.294 1.00 18.40 546 GLN B O 1
ATOM 8006 N N . ASN B 1 523 ? 5.504 45.803 41.368 1.00 16.78 547 ASN B N 1
ATOM 8007 C CA . ASN B 1 523 ? 4.118 45.721 40.941 1.00 16.25 547 ASN B CA 1
ATOM 8008 C C . ASN B 1 523 ? 3.195 45.465 42.126 1.00 16.09 547 ASN B C 1
ATOM 8009 O O . ASN B 1 523 ? 3.600 44.893 43.139 1.00 17.05 547 ASN B O 1
ATOM 8014 N N . GLU B 1 524 ? 1.953 45.905 41.978 1.00 16.89 548 GLU B N 1
ATOM 8015 C CA . GLU B 1 524 ? 0.925 45.762 43.001 1.00 19.27 548 GLU B CA 1
ATOM 8016 C C . GLU B 1 524 ? 0.717 44.308 43.420 1.00 20.02 548 GLU B C 1
ATOM 8017 O O . GLU B 1 524 ? 0.734 43.403 42.585 1.00 19.99 548 GLU B O 1
ATOM 8023 N N . GLY B 1 525 ? 0.539 44.085 44.719 1.00 20.37 549 GLY B N 1
ATOM 8024 C CA . GLY B 1 525 ? 0.312 42.737 45.211 1.00 21.05 549 GLY B CA 1
ATOM 8025 C C . GLY B 1 525 ? 1.532 42.008 45.739 1.00 20.69 549 GLY B C 1
ATOM 8026 O O . GLY B 1 525 ? 1.429 41.244 46.700 1.00 23.13 549 GLY B O 1
ATOM 8027 N N . TYR B 1 526 ? 2.685 42.220 45.114 1.00 21.00 550 TYR B N 1
ATOM 8028 C CA . TYR B 1 526 ? 3.910 41.562 45.556 1.00 21.77 550 TYR B CA 1
ATOM 8029 C C . TYR B 1 526 ? 4.540 42.324 46.713 1.00 23.14 550 TYR B C 1
ATOM 8030 O O . TYR B 1 526 ? 4.173 43.466 46.990 1.00 23.87 550 TYR B O 1
ATOM 8039 N N . LYS B 1 527 ? 5.495 41.688 47.383 1.00 25.98 551 LYS B N 1
ATOM 8040 C CA . LYS B 1 527 ? 6.178 42.318 48.505 1.00 27.73 551 LYS B CA 1
ATOM 8041 C C . LYS B 1 527 ? 7.433 43.056 48.049 1.00 29.04 551 LYS B C 1
ATOM 8042 O O . LYS B 1 527 ? 7.806 42.905 46.866 1.00 29.85 551 LYS B O 1
#

Sequence (999 aa):
SFDQQGVFVKGYAMLGVTGDGQDEGESGFYRTTFNCNELPTDECLWAWQKNQDIPQLTSISWSPSSQRTEWVYVRLGYDITQYNFFLDQTEGMTDAETLRQRAEIRFLRALHYWYFLDLFGKAPFKEHFSNDLPVEKKGTELYTYIQNELNEIEADMYEPRQAPFGRADKAANWLLRARLYLNAGVYTGQTDYAKAEEYASKVIGSAYKLCTNYSELFMADNDENENAMQEIILPIRQDGVKTRNYGGSTYLVCGTRVAGMPRMGTTNGWSIFARAAMVQKFFSNLEDVPMLPADVEIPTKGLDTDEQIDAFDAEHGIRTEDMIKAAGDDRALLYSGVGGGRRKIQTDAISGFTDGLSIVKWQNYRSDGKPVSHATYPDTDIPLFRLAEAYLTRAEAIFRQGGDATGDINELRKRANCTRKVQTVTEQELIDEWAREFYLEGRRRSDLVRFGMFTTNKYLWDWKGGAMNGTSVASYYNKYPIPVSDINNNRNMSQNEGYKFDQQGVFVKGYAMLGVTGDGQDEGESGFYRTTFNCNELPTDECLWAWQKNQDIPQLTSISWSPSSQRTEWVYVRLGYDITQYNFFLDQTEGMTDAETLRQRAEIRFLRALHYWYFLDLFGKAPFKEHFSNDLPVEKKGTELYTYIQNELNEIEADMYEPRQAPFGRADKAANWLLRARLYLNAGVYTGQTDYAKAEEYASKVIGSAYKLCTNYSELFMADNDENENAMQEIILPIRQDGVKTRNYGGSTYLVCGTRVAGMPRMGTTNGWSIFARAAMVQKFFSNLEDVPMLPADVEIPTKGLDTDEQIDAFDAEHGIRTEDMIKAAGDDRALLYSGVGGGRRKIQTDAISGFTDGLSIVKWQNYRSDGKPVSHATYPDTDIPLFRLAEAYLTRAEAIFRQGGDATGDINELRKRANCTRKVQTVTEQELIDEWAREFYLEGRRRSDLVRFGMFTTNKYLWDWKGGAMNGTSVASYYNKYPIPVSDINNNRNMSQNEGYK